Protein AF-A0A318NF68-F1 (afdb_monomer)

Radius of gyration: 38.71 Å; Cα contacts (8 Å, |Δi|>4): 3271; chains: 1; bounding box: 97×100×140 Å

InterPro domains:
  IPR001322 Lamin tail domain [PF00932] (489-558)
  IPR001322 Lamin tail domain [PS51841] (477-693)
  IPR003610 Carbohydrate binding module family 5/12 [PF02839] (996-1035)
  IPR003610 Carbohydrate binding module family 5/12 [PF02839] (1047-1085)
  IPR003610 Carbohydrate binding module family 5/12 [SM00495] (994-1037)
  IPR003610 Carbohydrate binding module family 5/12 [SM00495] (1044-1087)
  IPR013320 Concanavalin A-like lectin/glucanase domain superfamily [SSF49899] (48-378)
  IPR015289 Alpha-L-arabinofuranosidase B, catalytic [PF09206] (49-375)
  IPR018905 Alpha-galactosidase, NEW3 domain [PF10633] (389-459)
  IPR032109 Bacterial Ig-like domain (group 3) [PF16640] (906-992)
  IPR036415 Lamin tail domain superfamily [G3DSA:2.60.40.1260] (461-600)
  IPR036415 Lamin tail domain superfamily [SSF74853] (478-563)
  IPR036573 Carbohydrate-binding module superfamily 5/12 [SSF51055] (991-1037)
  IPR036573 Carbohydrate-binding module superfamily 5/12 [SSF51055] (1043-1087)
  IPR038964 Alpha-L-arabinofuranosidase B [PTHR39447] (47-400)

Sequence (1088 aa):
MFRPTTARAHHRRLATRAAIALSLVGTSLALALPAQASEPAAPARPQGPCDIYAADSTPCVTAHSTTRALSASYDGPLYQVLRTSDQAVKDIGIVAPSAGPVPDAGGYADAAAQDAFCASTLCLITVVYDQSGKGNHLYQAPPGTFRGQEVGGYNTLSIADMAPVTVSGHKAYGVYIMPGMGYRNNDASYLAKDDEPQGIYMVFDGTHFDSGCCFNYGNTSTNSRAVGTGTMDTVYFGTATAWGKGRGPGPWIMSDMEAGLFSGYNAGVNEADPTIDSWRFVTGSVNGGGGNQWDLRGGNAQDGTLSTFYSGPRPGSLTNSTYFPMHRRGAVQLGNGGDNGNGSAGTFYEGVMTAGYPTDASVQAVQANIVAAKYEVQRLSLSRATTFTPGSTQSVTETFTNTTGSRATDVELSLATPNGWKAVVSGTSNTSKTISAVEPGASVEATFTVTAASTTGAGYLSGKAGWTSPTLGGGQSTSIAQAVRNVLPVKINEVRFRTSSNATDQFIELYNPTGVDIDISNWTLTNTPGQSAATLLATIPASTKLAAGGTYLLGLSGSGLAAPANPGATTINVRSTTDFAVGQQIDIDNGSGRGTRVVQAVGTAATTPTTLFVPVTTGPWLTIPAGSTNVPVTSAAGFAVGQKIAIDSAANYELATVTEVGKASTQTTLSAAAAAGASNIKVAANANMTVGDKLTIDAGEYKEVVTVAEIGTTGVNGTGITLTAPLRFNHRSAVDVSDRGTGISFSPATSRAHSSGVSVQALGSGITLDTAVNTGHPLGAAIVNPQVTTAGYQGSPRPDQWFGGALSVSAGSIALRDATGAVVVDAMVYGSQQSSSSGNGTITSPELAVLEADQGGGGCIVVVAGSAAGPGRSNTRAPDGKDADSLCRDFVTSTAPSPGVAKPVVTATAAPVNWGTAATVTVTVSAGGKPALGTVELREGDTARGTATLSANRATFTLPAGLAAGSHELTALYSGSDTLSAAQGTVTLTVNLPPAWTATKIYNTGDKVSLDGKVYLASWWTQNQKPGDPNGPWQELALTEDGRTIWTASRIFNAGDQVSYAGHSYESKWWTRNQAPGDPSGPWKLLS

Nearest PDB structures (foldseek):
  6sxs-assembly1_AAA  TM=9.350E-01  e=1.674E-41  Aspergillus luchuensis
  2dwy-assembly3_C  TM=6.129E-01  e=1.586E-01  Homo sapiens
  2dwx-assembly1_A  TM=5.420E-01  e=1.826E-01  Homo sapiens
  1om9-assembly1_A  TM=5.131E-01  e=3.870E-01  Homo sapiens
  1na8-assembly1_A  TM=5.748E-01  e=7.467E-01  Homo sapiens

Foldseek 3Di:
DDDDDDDDDDDDDDDDDDDDDDDDDDDDDDDDDPPPPPQQDADQADAFLQNLCVVQVWGFLFWFFQWFDRGSPFFDFQFKKAWPVPRDIDGWTKDPFDRDPDRDNIGTTPVVVVCVVNPWTWIFTAWGATRRPQRQIWGFAAAFLQFAQAALRTFDTFTFFPAWWDWPRHITTWGWAFQRGKIWDLQGAPFDFFQFWKKKKFKWFLQFKWQFAFFWWFFAHSFLAQPAFLQTWTWTWHQHQPWEDEPDRAGWTFTDRGPATHLEQERYYDDLTDHRDPERMKMWMKIGGPDQWIWTWIDHLQDDFIDTSYIGGHHPVVPDCRNPRGGYFGMTMGQHDNRRRRQMTIITGIMTMTRHGGDSVSRRVNSVSSNSRRIGGDQKDKDDDAAAAAFDKDKIKIKGFAQNQAKWAFKKKAKDDPPQKDKAFPPDRHRIDTDGIDGHGGMDMTIIIITHHNDWDKTKIKMKIWTAGPVRGDIDMDMDIDIYTHFQQKEFFWWFCAFLQARFQIKTKIWRLAQAKDQQAQWWKWWSAGNAHIDTFDGHHGPDIAFHLFMAMEWAAQKFAQFKAAFQDQFTQIQDLPPPDAQAWKWWFDDPQIDIFGFHDAWDHKDDWWWQDDQSSEDNKDKDFFQAQFTATQALPQADAQFKKWWFDDPQIDIWGFHDRWFHKDKWWFQFKAAFQDQFTAIQDCPQPDAQWWKWWAHHPQTDIWGFHDDWDHHPPIPGTGTPGGGHHIGGGGTMIITSTRGTGTPDTGRGMDITSGTMMGRTRGTGTPGGRRHMDGGFGHIHRPPDCSHMHNDPDDGPHYTRDRHHQAWIKMFIGGNVNNGGNYMAGEHAQDPRMPALHRTDPVVRQVNLAPQRHNGFHAHRDDDDDARTKMFGQPDRSDRPSGRRPRTDIDRDDQPQARAWDKEKDWDAEEQQDKTKIKIFTDRRPDADWAKKWKDQVVRTQDMATDDRRMDMGIFANQDAAAKTKMKIWGCGDSRHHIDIDIDIYGHDYADADDQADKDAAQDWHDDPSWIWGFNGIDHNDDPDDQCDRIATFHADRNNFTADDQNHWDAAQHWHDDPNFIWGFNGIDHNFDPDDPPDRIDTDD

Solvent-accessible surface area (backbone atoms only — not comparable to full-atom values): 54292 Å² total; per-residue (Å²): 136,84,85,84,91,87,88,85,84,92,80,89,86,80,90,83,92,82,90,80,92,78,93,78,88,80,83,91,75,89,74,82,68,77,78,74,74,74,74,71,70,43,44,75,48,64,76,21,54,40,47,48,27,40,75,68,70,18,34,41,38,29,30,37,21,48,32,44,52,48,33,51,85,59,84,60,54,26,27,28,35,33,28,69,87,78,69,48,72,46,71,35,33,50,37,70,53,30,46,60,98,58,72,32,37,47,39,34,28,34,41,66,62,47,52,66,69,31,58,97,51,58,33,29,42,54,32,40,30,27,68,52,76,57,70,42,34,31,28,53,18,50,40,30,76,32,61,26,32,27,55,40,16,17,25,32,67,31,48,47,75,74,29,55,26,21,43,70,69,36,60,22,28,27,50,32,31,42,13,12,17,26,31,25,23,28,42,23,38,80,46,47,41,37,37,45,21,19,25,35,40,38,34,30,36,44,76,34,35,21,22,19,52,20,25,25,42,37,39,14,34,32,49,22,34,81,84,51,54,15,20,25,50,21,37,27,48,26,44,44,64,92,44,10,33,37,28,79,83,46,29,29,70,29,31,36,26,40,102,38,40,29,24,38,51,43,65,39,72,21,74,63,17,56,48,47,82,87,38,66,39,27,33,38,34,33,34,34,36,71,56,76,35,35,36,36,33,41,31,44,30,59,46,74,65,66,42,77,39,31,76,45,53,38,46,56,41,94,83,43,62,66,36,38,76,31,49,23,58,16,8,42,38,33,31,22,33,49,22,29,32,24,40,5,7,31,32,43,36,36,36,41,32,24,37,33,64,64,50,73,68,45,55,44,53,36,38,48,49,44,24,70,37,38,61,44,70,45,48,55,49,68,50,82,69,70,82,38,36,58,56,36,72,48,73,38,37,39,40,41,36,33,69,71,81,45,55,35,31,53,35,31,39,33,54,47,60,41,90,76,40,48,49,22,33,62,96,56,90,40,54,53,48,74,42,70,67,41,50,52,78,38,70,50,76,46,49,24,41,35,33,44,26,81,54,68,47,66,44,45,40,36,41,35,42,34,28,35,33,86,86,73,54,64,83,45,74,52,75,40,75,44,77,45,43,26,28,69,76,46,32,79,31,37,40,27,51,29,33,81,88,23,73,42,31,20,37,43,28,37,33,27,74,46,94,55,69,40,79,49,36,47,16,32,35,35,37,26,34,46,30,40,67,59,36,69,40,45,67,39,56,76,90,38,67,42,34,11,20,26,60,48,33,34,21,26,26,54,18,9,28,68,41,60,37,50,55,65,36,40,56,42,31,20,55,44,52,81,82,63,55,68,77,37,68,34,34,40,40,60,75,96,69,46,43,79,45,36,28,63,39,79,52,41,35,26,53,82,63,36,26,26,42,67,57,47,29,73,44,73,66,49,75,46,57,51,65,38,42,59,46,39,19,57,53,52,79,74,55,48,68,77,29,41,34,40,36,47,52,63,100,62,51,43,80,31,30,26,68,40,75,44,33,21,32,42,83,35,27,24,45,37,60,34,52,49,64,38,39,57,42,28,29,60,59,59,91,46,66,53,69,67,39,59,35,40,34,46,37,31,86,58,47,45,78,48,38,33,58,40,84,54,42,53,28,73,88,32,78,11,38,30,37,72,56,52,38,85,45,69,42,58,51,66,36,46,33,35,32,50,45,71,8,43,28,36,45,68,50,36,90,50,64,48,52,32,21,35,42,32,26,27,27,34,72,8,38,30,39,70,60,51,36,84,57,68,43,58,55,22,33,17,31,42,46,92,81,45,83,72,38,13,46,79,67,72,61,77,55,80,39,62,20,16,54,82,75,53,76,58,30,17,31,41,39,36,21,40,64,83,64,77,40,74,46,35,67,47,33,28,11,41,59,41,97,72,28,82,13,32,25,47,49,23,62,61,76,54,29,56,71,34,11,73,52,74,43,25,34,42,28,25,58,50,82,71,97,75,88,60,100,21,49,22,42,28,27,65,96,72,57,63,76,78,46,33,33,63,70,31,44,43,79,36,76,71,69,60,65,72,42,22,54,44,49,39,48,43,48,46,66,73,37,51,60,72,43,63,39,55,39,41,35,37,43,49,34,52,88,53,85,42,59,49,43,35,37,35,23,46,81,94,44,74,74,48,74,36,61,39,52,95,26,29,30,72,45,75,46,50,19,21,51,70,70,43,81,44,63,33,39,40,38,33,69,26,49,97,55,26,46,58,36,58,23,61,35,64,35,38,26,38,70,51,58,70,66,56,60,86,50,78,41,44,58,73,41,59,25,20,58,97,92,40,39,32,33,25,72,38,75,47,59,60,71,75,76,78,44,47,86,50,56,27,21,48,59,47,49,40,53,84,44,47,38,34,71,42,48,26,25,77,40,45,58,70,42,61,31,39,56,98,91,32,36,32,30,24,73,39,76,46,58,60,69,76,77,84,45,89,89,45,58,40,41,83,74,89

Organism: NCBI:txid2116518

Secondary structure (DSSP, 8-state):
-------------------------------------PPPPPPPPPP-HHHHHHHTT--EEEEEESSB-SSTT--S-SEEEEETTT--EEEE-BPPPB-SSS-B---BB-HHHHHHHSTTS-EEEEEE-BTTSS---EEEPPP-SS--SBGGGBPBPPBTTSSEEEETTEEEE-EEE-TTB-EEETT--S---BT--EEEEEEEEEEEE-SSS--EEEEE-TTSS---TTS-EEEEEE---SS-B-SSS--EEEEE-SS-EESSSSSSB-TTS----S-SEEEEEEEE-SSS-EEEEEEETTSSPPEEEEEESPTTTTT-SSSSS--B--EEEESS-TT------EEEEEEEEEES---HHHHHHHHHHHHHT--EE-SEEEPPP--B-TT-EEEEEEEEE--SSS-EEEEEEEEE--TT-EEEETTSS-SEEEEEEE-TT-EEEEEEEEE--SS-EEEEEEEEEEEE-TTT-SEEEEEEEEEEEE----EEEEEE---SS-TT--EEEEE--SSS-EE-TT-EEEEEETTS--EEEEEPPTT-EE-TT-EEEEEE-SEEBSS-B-TT-SEE-BS--TT--TT-EEEESSGGG-EEEEEEEE-PPPPPPEEB---TTT-S-PEEPTT-SEE-BS--TT--TTSEEEES-GGG-EEEEEEEE-PPPEEEEBSS-B-TT-SEE-BS--TT--TT-EEEES-GGG-EEEEEEEE---STTS--EEESS--SS-B-TT-EEEE--S-EEEESPPSS-EETTSEEEE--S-EEESS--SS-B-TT-EEE-TT--SSS---SSPPSEEE-SPPPSSSEEEEEE-TTSSSEEEEEEEEPPPTT-SS-SPPSSHHHHHHHS---SS---EEPPPS--SS--EEE-TTT----S-HHHH-EEESS--TT-BPPEEEEEE--EETTS-EEEEEEEE-TTS---SEEEEEETTEEEEEEE-BTTEEEEEE-TTPPSEEEEEEEEE--BTTB--EEEEEEEEEEPPPBP-TTSEE-TT-EEEETTEEEEESS-EES--TT-TTSSEEEE-B-TTSPBBP-TT--B-TT-EEEETTEEEEESS-BSS--TT-TTSSEEE--

Mean predicted aligned error: 11.07 Å

Structure (mmCIF, N/CA/C/O backbone):
data_AF-A0A318NF68-F1
#
_entry.id   AF-A0A318NF68-F1
#
loop_
_atom_site.group_PDB
_atom_site.id
_atom_site.type_symbol
_atom_site.label_atom_id
_atom_site.label_alt_id
_atom_site.label_comp_id
_atom_site.label_asym_id
_atom_site.label_entity_id
_atom_site.label_seq_id
_atom_site.pdbx_PDB_ins_code
_atom_site.Cartn_x
_atom_site.Cartn_y
_atom_site.Cartn_z
_atom_site.occupancy
_atom_site.B_iso_or_equiv
_atom_site.auth_seq_id
_atom_site.auth_comp_id
_atom_site.auth_asym_id
_atom_site.auth_atom_id
_atom_site.pdbx_PDB_model_num
ATOM 1 N N . MET A 1 1 ? -15.716 -40.764 -12.924 1.00 30.97 1 MET A N 1
ATOM 2 C CA . MET A 1 1 ? -16.856 -41.416 -13.603 1.00 30.97 1 MET A CA 1
ATOM 3 C C . MET A 1 1 ? -17.023 -40.748 -14.966 1.00 30.97 1 MET A C 1
ATOM 5 O O . MET A 1 1 ? -17.112 -39.535 -14.999 1.00 30.97 1 MET A O 1
ATOM 9 N N . PHE A 1 2 ? -16.913 -41.543 -16.036 1.00 27.80 2 PHE A N 1
ATOM 10 C CA . PHE A 1 2 ? -17.160 -41.289 -17.471 1.00 27.80 2 PHE A CA 1
ATOM 11 C C . PHE A 1 2 ? -16.761 -39.955 -18.154 1.00 27.80 2 PHE A C 1
ATOM 13 O O . PHE A 1 2 ? -17.439 -38.939 -18.077 1.00 27.80 2 PHE A O 1
ATOM 20 N N . ARG A 1 3 ? -15.682 -40.072 -18.947 1.00 34.00 3 ARG A N 1
ATOM 21 C CA . ARG A 1 3 ? -15.348 -39.364 -20.209 1.00 34.00 3 ARG A CA 1
ATOM 22 C C . ARG A 1 3 ? -16.364 -39.720 -21.325 1.00 34.00 3 ARG A C 1
ATOM 24 O O . ARG A 1 3 ? -17.022 -40.751 -21.159 1.00 34.00 3 ARG A O 1
ATOM 31 N N . PRO A 1 4 ? -16.479 -38.973 -22.456 1.00 41.81 4 PRO A N 1
ATOM 32 C CA . PRO A 1 4 ? -15.464 -38.962 -23.550 1.00 41.81 4 PRO A CA 1
ATOM 33 C C . PRO A 1 4 ? -15.293 -37.590 -24.269 1.00 41.81 4 PRO A C 1
ATOM 35 O O . PRO A 1 4 ? -16.234 -36.820 -24.374 1.00 41.81 4 PRO A O 1
ATOM 38 N N . THR A 1 5 ? -14.099 -37.089 -24.624 1.00 33.97 5 THR A N 1
ATOM 39 C CA . THR A 1 5 ? -13.214 -37.347 -25.797 1.00 33.97 5 THR A CA 1
ATOM 40 C C . THR A 1 5 ? -13.868 -37.545 -27.171 1.00 33.97 5 THR A C 1
ATOM 42 O O . THR A 1 5 ? -14.372 -38.630 -27.431 1.00 33.97 5 THR A O 1
ATOM 45 N N . THR A 1 6 ? -13.630 -36.604 -28.100 1.00 29.56 6 THR A N 1
ATOM 46 C CA . THR A 1 6 ? -13.340 -36.896 -29.524 1.00 29.56 6 THR A CA 1
ATOM 47 C C . THR A 1 6 ? -12.464 -35.813 -30.163 1.00 29.56 6 THR A C 1
ATOM 49 O O . THR A 1 6 ? -12.759 -34.626 -30.065 1.00 29.56 6 THR A O 1
ATOM 52 N N . ALA A 1 7 ? -11.414 -36.265 -30.851 1.00 30.20 7 ALA A N 1
ATOM 53 C CA . ALA A 1 7 ? -10.516 -35.512 -31.723 1.00 30.20 7 ALA A CA 1
ATOM 54 C C . ALA A 1 7 ? -10.963 -35.599 -33.199 1.00 30.20 7 ALA A C 1
ATOM 56 O O . ALA A 1 7 ? -11.540 -36.609 -33.600 1.00 30.20 7 ALA A O 1
ATOM 57 N N . ARG A 1 8 ? -10.621 -34.598 -34.026 1.00 28.73 8 ARG A N 1
ATOM 58 C CA . ARG A 1 8 ? -10.522 -34.677 -35.505 1.00 28.73 8 ARG A CA 1
ATOM 59 C C . ARG A 1 8 ? -9.407 -33.715 -35.947 1.00 28.73 8 ARG A C 1
ATOM 61 O O . ARG A 1 8 ? -9.482 -32.540 -35.627 1.00 28.73 8 ARG A O 1
ATOM 68 N N . ALA A 1 9 ? -8.247 -34.175 -36.417 1.00 28.34 9 ALA A N 1
ATOM 69 C CA . ALA A 1 9 ? -7.914 -34.835 -37.690 1.00 28.34 9 ALA A CA 1
ATOM 70 C C . ALA A 1 9 ? -7.748 -33.849 -38.867 1.00 28.34 9 ALA A C 1
ATOM 72 O O . ALA A 1 9 ? -8.713 -33.328 -39.419 1.00 28.34 9 ALA A O 1
ATOM 73 N N . HIS A 1 10 ? -6.480 -33.653 -39.246 1.00 30.72 10 HIS A N 1
ATOM 74 C CA . HIS A 1 10 ? -6.007 -32.987 -40.456 1.00 30.72 10 HIS A CA 1
ATOM 75 C C . HIS A 1 10 ? -6.470 -33.705 -41.732 1.00 30.72 10 HIS A C 1
ATOM 77 O O . HIS A 1 10 ? -6.271 -34.912 -41.873 1.00 30.72 10 HIS A O 1
ATOM 83 N N . HIS A 1 11 ? -6.911 -32.939 -42.732 1.00 28.50 11 HIS A N 1
ATOM 84 C CA . HIS A 1 11 ? -6.877 -33.372 -44.127 1.00 28.50 11 HIS A CA 1
ATOM 85 C C . HIS A 1 11 ? -6.213 -32.320 -45.017 1.00 28.50 11 HIS A C 1
ATOM 87 O O . HIS A 1 11 ? -6.748 -31.244 -45.265 1.00 28.50 11 HIS A O 1
ATOM 93 N N . ARG A 1 12 ? -5.027 -32.688 -45.518 1.00 32.50 12 ARG A N 1
ATOM 94 C CA . ARG A 1 12 ? -4.409 -32.138 -46.726 1.00 32.50 12 ARG A CA 1
ATOM 95 C C . ARG A 1 12 ? -5.254 -32.540 -47.940 1.00 32.50 12 ARG A C 1
ATOM 97 O O . ARG A 1 12 ? -5.623 -33.708 -48.056 1.00 32.50 12 ARG A O 1
ATOM 104 N N . ARG A 1 13 ? -5.461 -31.626 -48.888 1.00 29.09 13 ARG A N 1
ATOM 105 C CA . ARG A 1 13 ? -5.733 -31.973 -50.290 1.00 29.09 13 ARG A CA 1
ATOM 106 C C . ARG A 1 13 ? -4.765 -31.220 -51.195 1.00 29.09 13 ARG A C 1
ATOM 108 O O . ARG A 1 13 ? -4.551 -30.024 -51.036 1.00 29.09 13 ARG A O 1
ATOM 115 N N . LEU A 1 14 ? -4.149 -31.993 -52.080 1.00 29.94 14 LEU A N 1
ATOM 116 C CA . LEU A 1 14 ? -3.168 -31.616 -53.088 1.00 29.94 14 LEU A CA 1
ATOM 117 C C . LEU A 1 14 ? -3.849 -31.606 -54.468 1.00 29.94 14 LEU A C 1
ATOM 119 O O . LEU A 1 14 ? -4.752 -32.412 -54.686 1.00 29.94 14 LEU A O 1
ATOM 123 N N . ALA A 1 15 ? -3.278 -30.807 -55.378 1.00 29.95 15 ALA A N 1
ATOM 124 C CA . ALA A 1 15 ? -3.424 -30.817 -56.844 1.00 29.95 15 ALA A CA 1
ATOM 125 C C . ALA A 1 15 ? -4.766 -30.275 -57.405 1.00 29.95 15 ALA A C 1
ATOM 127 O O . ALA A 1 15 ? -5.819 -30.469 -56.819 1.00 29.95 15 ALA A O 1
ATOM 128 N N . THR A 1 16 ? -4.807 -29.527 -58.516 1.00 28.52 16 THR A N 1
ATOM 129 C CA . THR A 1 16 ? -3.990 -29.657 -59.736 1.00 28.52 16 THR A CA 1
ATOM 130 C C . THR A 1 16 ? -3.954 -28.331 -60.516 1.00 28.52 16 THR A C 1
ATOM 132 O O . THR A 1 16 ? -4.968 -27.650 -60.642 1.00 28.52 16 THR A O 1
ATOM 135 N N . ARG A 1 17 ? -2.783 -27.984 -61.068 1.00 35.62 17 ARG A N 1
ATOM 136 C CA . ARG A 1 17 ? -2.589 -26.922 -62.071 1.00 35.62 17 ARG A CA 1
ATOM 137 C C . ARG A 1 17 ? -3.078 -27.406 -63.440 1.00 35.62 17 ARG A C 1
ATOM 139 O O . ARG A 1 17 ? -2.665 -28.478 -63.870 1.00 35.62 17 ARG A O 1
ATOM 146 N N . ALA A 1 18 ? -3.843 -26.588 -64.155 1.00 30.94 18 ALA A N 1
ATOM 147 C CA . ALA A 1 18 ? -4.021 -26.711 -65.600 1.00 30.94 18 ALA A CA 1
ATOM 148 C C . ALA A 1 18 ? -3.842 -25.324 -66.228 1.00 30.94 18 ALA A C 1
ATOM 150 O O . ALA A 1 18 ? -4.623 -24.410 -65.974 1.00 30.94 18 ALA A O 1
ATOM 151 N N . ALA A 1 19 ? -2.763 -25.170 -66.993 1.00 36.47 19 ALA A N 1
ATOM 152 C CA . ALA A 1 19 ? -2.496 -24.006 -67.820 1.00 36.47 19 ALA A CA 1
ATOM 153 C C . ALA A 1 19 ? -3.122 -24.239 -69.199 1.00 36.47 19 ALA A C 1
ATOM 155 O O . ALA A 1 19 ? -2.818 -25.238 -69.847 1.00 36.47 19 ALA A O 1
ATOM 156 N N . ILE A 1 20 ? -3.969 -23.314 -69.648 1.00 31.20 20 ILE A N 1
ATOM 157 C CA . ILE A 1 20 ? -4.383 -23.206 -71.047 1.00 31.20 20 ILE A CA 1
ATOM 158 C C . ILE A 1 20 ? -4.150 -21.754 -71.453 1.00 31.20 20 ILE A C 1
ATOM 160 O O . ILE A 1 20 ? -4.822 -20.843 -70.976 1.00 31.20 20 ILE A O 1
ATOM 164 N N . ALA A 1 21 ? -3.142 -21.556 -72.298 1.00 36.19 21 ALA A N 1
ATOM 165 C CA . ALA A 1 21 ? -2.898 -20.310 -73.000 1.00 36.19 21 ALA A CA 1
ATOM 166 C C . ALA A 1 21 ? -3.836 -20.247 -74.210 1.00 36.19 21 ALA A C 1
ATOM 168 O O . ALA A 1 21 ? -3.800 -21.136 -75.061 1.00 36.19 21 ALA A O 1
ATOM 169 N N . LEU A 1 22 ? -4.653 -19.198 -74.297 1.00 30.41 22 LEU A N 1
ATOM 170 C CA . LEU A 1 22 ? -5.373 -18.857 -75.518 1.00 30.41 22 LEU A CA 1
ATOM 171 C C . LEU A 1 22 ? -5.256 -17.350 -75.753 1.00 30.41 22 LEU A C 1
ATOM 173 O O . LEU A 1 22 ? -5.846 -16.533 -75.052 1.00 30.41 22 LEU A O 1
ATOM 177 N N . SER A 1 23 ? -4.432 -17.001 -76.732 1.00 37.06 23 SER A N 1
ATOM 178 C CA . SER A 1 23 ? -4.314 -15.672 -77.313 1.00 37.06 23 SER A CA 1
ATOM 179 C C . SER A 1 23 ? -5.515 -15.400 -78.219 1.00 37.06 23 SER A C 1
ATOM 181 O O . SER A 1 23 ? -5.677 -16.084 -79.229 1.00 37.06 23 SER A O 1
ATOM 183 N N . LEU A 1 24 ? -6.313 -14.379 -77.901 1.00 32.72 24 LEU A N 1
ATOM 184 C CA . LEU A 1 24 ? -7.261 -13.772 -78.834 1.00 32.72 24 LEU A CA 1
ATOM 185 C C . LEU A 1 24 ? -7.275 -12.252 -78.650 1.00 32.72 24 LEU A C 1
ATOM 187 O O . LEU A 1 24 ? -7.626 -11.722 -77.600 1.00 32.72 24 LEU A O 1
ATOM 191 N N . VAL A 1 25 ? -6.850 -11.576 -79.714 1.00 38.59 25 VAL A N 1
ATOM 192 C CA . VAL A 1 25 ? -7.023 -10.147 -79.971 1.00 38.59 25 VAL A CA 1
ATOM 193 C C . VAL A 1 25 ? -8.471 -9.932 -80.412 1.00 38.59 25 VAL A C 1
ATOM 195 O O . VAL A 1 25 ? -8.926 -10.636 -81.311 1.00 38.59 25 VAL A O 1
ATOM 198 N N . GLY A 1 26 ? -9.180 -8.954 -79.841 1.00 33.28 26 GLY A N 1
ATOM 199 C CA . GLY A 1 26 ? -10.444 -8.507 -80.430 1.00 33.28 26 GLY A CA 1
ATOM 200 C C . GLY A 1 26 ? -11.399 -7.747 -79.514 1.00 33.28 26 GLY A C 1
ATOM 201 O O . GLY A 1 26 ? -12.180 -8.349 -78.790 1.00 33.28 26 GLY A O 1
ATOM 202 N N . THR A 1 27 ? -11.419 -6.427 -79.713 1.00 34.38 27 THR A N 1
ATOM 203 C CA . THR A 1 27 ? -12.576 -5.514 -79.612 1.00 34.38 27 THR A CA 1
ATOM 204 C C . THR A 1 27 ? -13.196 -5.202 -78.243 1.00 34.38 27 THR A C 1
ATOM 206 O O . THR A 1 27 ? -13.879 -5.993 -77.603 1.00 34.38 27 THR A O 1
ATOM 209 N N . SER A 1 28 ? -13.008 -3.934 -77.888 1.00 43.34 28 SER A N 1
ATOM 210 C CA . SER A 1 28 ? -13.652 -3.122 -76.864 1.00 43.34 28 SER A CA 1
ATOM 211 C C . SER A 1 28 ? -15.183 -3.197 -76.860 1.00 43.34 28 SER A C 1
ATOM 213 O O . SER A 1 28 ? -15.834 -2.758 -77.805 1.00 43.34 28 SER A O 1
ATOM 215 N N . LEU A 1 29 ? -15.740 -3.614 -75.721 1.00 34.12 29 LEU A N 1
ATOM 216 C CA . LEU A 1 29 ? -17.076 -3.232 -75.266 1.00 34.12 29 LEU A CA 1
ATOM 217 C C . LEU A 1 29 ? -16.954 -2.781 -73.802 1.00 34.12 29 LEU A C 1
ATOM 219 O O . LEU A 1 29 ? -16.780 -3.593 -72.895 1.00 34.12 29 LEU A O 1
ATOM 223 N N . ALA A 1 30 ? -16.963 -1.466 -73.587 1.00 39.09 30 ALA A N 1
ATOM 224 C CA . ALA A 1 30 ? -16.934 -0.859 -72.263 1.00 39.09 30 ALA A CA 1
ATOM 225 C C . ALA A 1 30 ? -18.289 -1.074 -71.571 1.00 39.09 30 ALA A C 1
ATOM 227 O O . ALA A 1 30 ? -19.230 -0.307 -71.764 1.00 39.09 30 ALA A O 1
ATOM 228 N N . LEU A 1 31 ? -18.388 -2.132 -70.769 1.00 38.69 31 LEU A N 1
ATOM 229 C CA . LEU A 1 31 ? -19.393 -2.232 -69.717 1.00 38.69 31 LEU A CA 1
ATOM 230 C C . LEU A 1 31 ? -18.875 -1.427 -68.525 1.00 38.69 31 LEU A C 1
ATOM 232 O O . LEU A 1 31 ? -17.930 -1.835 -67.852 1.00 38.69 31 LEU A O 1
ATOM 236 N N . ALA A 1 32 ? -19.473 -0.258 -68.299 1.00 41.62 32 ALA A N 1
ATOM 237 C CA . ALA A 1 32 ? -19.280 0.510 -67.080 1.00 41.62 32 ALA A CA 1
ATOM 238 C C . ALA A 1 32 ? -19.792 -0.322 -65.894 1.00 41.62 32 ALA A C 1
ATOM 240 O O . ALA A 1 32 ? -20.990 -0.372 -65.620 1.00 41.62 32 ALA A O 1
ATOM 241 N N . LEU A 1 33 ? -18.877 -1.010 -65.210 1.00 44.41 33 LEU A N 1
ATOM 242 C CA . LEU A 1 33 ? -19.104 -1.453 -63.840 1.00 44.41 33 LEU A CA 1
ATOM 243 C C . LEU A 1 33 ? -19.356 -0.189 -63.004 1.00 44.41 33 LEU A C 1
ATOM 245 O O . LEU A 1 33 ? -18.609 0.782 -63.168 1.00 44.41 33 LEU A O 1
ATOM 249 N N . PRO A 1 34 ? -20.372 -0.153 -62.122 1.00 42.28 34 PRO A N 1
ATOM 250 C CA . PRO A 1 34 ? -20.414 0.900 -61.124 1.00 42.28 34 PRO A CA 1
ATOM 251 C C . PRO A 1 34 ? -19.095 0.803 -60.359 1.00 42.28 34 PRO A C 1
ATOM 253 O O . PRO A 1 34 ? -18.724 -0.281 -59.903 1.00 42.28 34 PRO A O 1
ATOM 256 N N . ALA A 1 35 ? -18.355 1.910 -60.293 1.00 42.53 35 ALA A N 1
ATOM 257 C CA . ALA A 1 35 ? -17.194 2.002 -59.430 1.00 42.53 35 ALA A CA 1
ATOM 258 C C . ALA A 1 35 ? -17.644 1.542 -58.040 1.00 42.53 35 ALA A C 1
ATOM 260 O O . ALA A 1 35 ? -18.497 2.183 -57.424 1.00 42.53 35 ALA A O 1
ATOM 261 N N . GLN A 1 36 ? -17.132 0.399 -57.576 1.00 44.44 36 GLN A N 1
ATOM 262 C CA . GLN A 1 36 ? -17.159 0.091 -56.156 1.00 44.44 36 GLN A CA 1
ATOM 263 C C . GLN A 1 36 ? -16.437 1.265 -55.508 1.00 44.44 36 GLN A C 1
ATOM 265 O O . GLN A 1 36 ? -15.232 1.425 -55.697 1.00 44.44 36 GLN A O 1
ATOM 270 N N . ALA A 1 37 ? -17.194 2.146 -54.854 1.00 49.28 37 ALA A N 1
ATOM 271 C CA . ALA A 1 37 ? -16.614 3.149 -53.989 1.00 49.28 37 ALA A CA 1
ATOM 272 C C . ALA A 1 37 ? -15.719 2.376 -53.018 1.00 49.28 37 ALA A C 1
ATOM 274 O O . ALA A 1 37 ? -16.212 1.531 -52.272 1.00 49.28 37 ALA A O 1
ATOM 275 N N . SER A 1 38 ? -14.405 2.573 -53.122 1.00 56.50 38 SER A N 1
ATOM 276 C CA . SER A 1 38 ? -13.446 2.022 -52.174 1.00 56.50 38 SER A CA 1
ATOM 277 C C . SER A 1 38 ? -13.906 2.444 -50.786 1.00 56.50 38 SER A C 1
ATOM 279 O O . SER A 1 38 ? -14.034 3.649 -50.546 1.00 56.50 38 SER A O 1
ATOM 281 N N . GLU A 1 39 ? -14.204 1.479 -49.912 1.00 60.94 39 GLU A N 1
ATOM 282 C CA . GLU A 1 39 ? -14.491 1.785 -48.512 1.00 60.94 39 GLU A CA 1
ATOM 283 C C . GLU A 1 39 ? -13.363 2.681 -47.977 1.00 60.94 39 GLU A C 1
ATOM 285 O O . GLU A 1 39 ? -12.193 2.431 -48.297 1.00 60.94 39 GLU A O 1
ATOM 290 N N . PRO A 1 40 ? -13.682 3.763 -47.242 1.00 68.69 40 PRO A N 1
ATOM 291 C CA . PRO A 1 40 ? -12.653 4.630 -46.690 1.00 68.69 40 PRO A CA 1
ATOM 292 C C . PRO A 1 40 ? -11.687 3.776 -45.863 1.00 68.69 40 PRO A C 1
ATOM 294 O O . PRO A 1 40 ? -12.110 2.994 -45.017 1.00 68.69 40 PRO A O 1
ATOM 297 N N . ALA A 1 41 ? -10.389 3.869 -46.148 1.00 79.19 41 ALA A N 1
ATOM 298 C CA . ALA A 1 41 ? -9.381 3.158 -45.375 1.00 79.19 41 ALA A CA 1
ATOM 299 C C . ALA A 1 41 ? -9.214 3.839 -44.010 1.00 79.19 41 ALA A C 1
ATOM 301 O O . ALA A 1 41 ? -9.244 5.070 -43.925 1.00 79.19 41 ALA A O 1
ATOM 302 N N . ALA A 1 42 ? -9.018 3.048 -42.953 1.00 85.00 42 ALA A N 1
ATOM 303 C CA . ALA A 1 42 ? -8.687 3.590 -41.640 1.00 85.00 42 ALA A CA 1
ATOM 304 C C . ALA A 1 42 ? -7.386 4.413 -41.733 1.00 85.00 42 ALA A C 1
ATOM 306 O O . ALA A 1 42 ? -6.465 4.014 -42.458 1.00 85.00 42 ALA A O 1
ATOM 307 N N . PRO A 1 43 ? -7.293 5.560 -41.040 1.00 89.94 43 PRO A N 1
ATOM 308 C CA . PRO A 1 43 ? -6.081 6.362 -41.059 1.00 89.94 43 PRO A CA 1
ATOM 309 C C . PRO A 1 43 ? -4.924 5.566 -40.444 1.00 89.94 43 PRO A C 1
ATOM 311 O O . PRO A 1 43 ? -5.098 4.834 -39.470 1.00 89.94 43 PRO A O 1
ATOM 314 N N . ALA A 1 44 ? -3.731 5.699 -41.025 1.00 90.56 44 ALA A N 1
ATOM 315 C CA . ALA A 1 44 ? -2.541 5.055 -40.484 1.00 90.56 44 ALA A CA 1
ATOM 316 C C . ALA A 1 44 ? -2.167 5.669 -39.128 1.00 90.56 44 ALA A C 1
ATOM 318 O O . ALA A 1 44 ? -2.273 6.886 -38.940 1.00 90.56 44 ALA A O 1
ATOM 319 N N . ARG A 1 45 ? -1.681 4.834 -38.203 1.00 92.69 45 ARG A N 1
ATOM 320 C CA . ARG A 1 45 ? -1.164 5.310 -36.919 1.00 92.69 45 ARG A CA 1
ATOM 321 C C . ARG A 1 45 ? 0.035 6.241 -37.149 1.00 92.69 45 ARG A C 1
ATOM 323 O O . ARG A 1 45 ? 0.930 5.876 -37.917 1.00 92.69 45 ARG A O 1
ATOM 330 N N . PRO A 1 46 ? 0.076 7.428 -36.517 1.00 91.12 46 PRO A N 1
ATOM 331 C CA . PRO A 1 46 ? 1.237 8.302 -36.613 1.00 91.12 46 PRO A CA 1
ATOM 332 C C . PRO A 1 46 ? 2.471 7.640 -35.989 1.00 91.12 46 PRO A C 1
ATOM 334 O O . PRO A 1 46 ? 2.352 6.792 -35.104 1.00 91.12 46 PRO A O 1
ATOM 337 N N . GLN A 1 47 ? 3.656 8.061 -36.439 1.00 95.81 47 GLN A N 1
ATOM 338 C CA . GLN A 1 47 ? 4.921 7.675 -35.811 1.00 95.81 47 GLN A CA 1
ATOM 339 C C . GLN A 1 47 ? 4.898 8.014 -34.318 1.00 95.81 47 GLN A C 1
ATOM 341 O O . GLN A 1 47 ? 4.450 9.095 -33.935 1.00 95.81 47 GLN A O 1
ATOM 346 N N . GLY A 1 48 ? 5.362 7.086 -33.487 1.00 97.69 48 GLY A N 1
ATOM 347 C CA . GLY A 1 48 ? 5.504 7.262 -32.045 1.00 97.69 48 GLY A CA 1
ATOM 348 C C . GLY A 1 48 ? 6.928 7.655 -31.635 1.00 97.69 48 GLY A C 1
ATOM 349 O O . GLY A 1 48 ? 7.826 7.719 -32.481 1.00 97.69 48 GLY A O 1
ATOM 350 N N . PRO A 1 49 ? 7.169 7.882 -30.331 1.00 98.69 49 PRO A N 1
ATOM 351 C CA . PRO A 1 49 ? 8.483 8.251 -29.805 1.00 98.69 49 PRO A CA 1
ATOM 352 C C . PRO A 1 49 ? 9.620 7.312 -30.230 1.00 98.69 49 PRO A C 1
ATOM 354 O O . PRO A 1 49 ? 10.699 7.774 -30.596 1.00 98.69 49 PRO A O 1
ATOM 357 N N . CYS A 1 50 ? 9.383 5.999 -30.265 1.00 98.75 50 CYS A N 1
ATOM 358 C CA . CYS A 1 50 ? 10.416 5.037 -30.647 1.00 98.75 50 CYS A CA 1
ATOM 359 C C . CYS A 1 50 ? 10.724 5.015 -32.144 1.00 98.75 50 CYS A C 1
ATOM 361 O O . CYS A 1 50 ? 11.850 4.686 -32.512 1.00 98.75 50 CYS A O 1
ATOM 363 N N . ASP A 1 51 ? 9.779 5.408 -33.003 1.00 98.69 51 ASP A N 1
ATOM 364 C CA . ASP A 1 51 ? 10.050 5.559 -34.437 1.00 98.69 51 ASP A CA 1
ATOM 365 C C . ASP A 1 51 ? 10.961 6.771 -34.686 1.00 98.69 51 ASP A C 1
ATOM 367 O O . ASP A 1 51 ? 11.885 6.702 -35.496 1.00 98.69 51 ASP A O 1
ATOM 371 N N . ILE A 1 52 ? 10.736 7.861 -33.941 1.00 98.75 52 ILE A N 1
ATOM 372 C CA . ILE A 1 52 ? 11.541 9.090 -34.001 1.00 98.75 52 ILE A CA 1
ATOM 373 C C . ILE A 1 52 ? 12.976 8.805 -33.545 1.00 98.75 52 ILE A C 1
ATOM 375 O O . ILE A 1 52 ? 13.928 9.120 -34.257 1.00 98.75 52 ILE A O 1
ATOM 379 N N . TYR A 1 53 ? 13.135 8.151 -32.395 1.00 98.75 53 TYR A N 1
ATOM 380 C CA . TYR A 1 53 ? 14.447 7.759 -31.879 1.00 98.75 53 TYR A CA 1
ATOM 381 C C . TYR A 1 53 ? 15.174 6.760 -32.792 1.00 98.75 53 TYR A C 1
ATOM 383 O O . TYR A 1 53 ? 16.375 6.886 -33.030 1.00 98.75 53 TYR A O 1
ATOM 391 N N . ALA A 1 54 ? 14.461 5.792 -33.376 1.00 98.25 54 ALA A N 1
ATOM 392 C CA . ALA A 1 54 ? 15.055 4.876 -34.348 1.00 98.25 54 ALA A CA 1
ATOM 393 C C . ALA A 1 54 ? 15.557 5.606 -35.608 1.00 98.25 54 ALA A C 1
ATOM 395 O O . ALA A 1 54 ? 16.637 5.282 -36.105 1.00 98.25 54 ALA A O 1
ATOM 396 N N . ALA A 1 55 ? 14.821 6.611 -36.099 1.00 98.06 55 ALA A N 1
ATOM 397 C CA . ALA A 1 55 ? 15.242 7.436 -37.233 1.00 98.06 55 ALA A CA 1
ATOM 398 C C . ALA A 1 55 ? 16.502 8.277 -36.934 1.00 98.06 55 ALA A C 1
ATOM 400 O O . ALA A 1 55 ? 17.284 8.548 -37.844 1.00 98.06 55 ALA A O 1
ATOM 401 N N . ASP A 1 56 ? 16.733 8.625 -35.665 1.00 96.38 56 ASP A N 1
ATOM 402 C CA . ASP A 1 56 ? 17.927 9.321 -35.157 1.00 96.38 56 ASP A CA 1
ATOM 403 C C . ASP A 1 56 ? 19.099 8.366 -34.836 1.00 96.38 56 ASP A C 1
ATOM 405 O O . ASP A 1 56 ? 20.113 8.774 -34.282 1.00 96.38 56 ASP A O 1
ATOM 409 N N . SER A 1 57 ? 18.992 7.074 -35.181 1.00 97.62 57 SER A N 1
ATOM 410 C CA . SER A 1 57 ? 19.976 6.033 -34.823 1.00 97.62 57 SER A CA 1
ATOM 411 C C . SER A 1 57 ? 20.201 5.870 -33.314 1.00 97.62 57 SER A C 1
ATOM 413 O O . SER A 1 57 ? 21.235 5.348 -32.895 1.00 97.62 57 SER A O 1
ATOM 415 N N . THR A 1 58 ? 19.216 6.259 -32.502 1.00 98.12 58 THR A N 1
ATOM 416 C CA . THR A 1 58 ? 19.210 6.076 -31.048 1.00 98.12 58 THR A CA 1
ATOM 417 C C . THR A 1 58 ? 18.004 5.242 -30.600 1.00 98.12 58 THR A C 1
ATOM 419 O O . THR A 1 58 ? 17.183 5.702 -29.817 1.00 98.12 58 THR A O 1
ATOM 422 N N . PRO A 1 59 ? 17.821 4.012 -31.120 1.00 98.50 59 PRO A N 1
ATOM 423 C CA . PRO A 1 59 ? 16.572 3.267 -30.977 1.00 98.50 59 PRO A CA 1
ATOM 424 C C . PRO A 1 59 ? 16.225 2.950 -29.517 1.00 98.50 59 PRO A C 1
ATOM 426 O O . PRO A 1 59 ? 17.104 2.714 -28.684 1.00 98.50 59 PRO A O 1
ATOM 429 N N . CYS A 1 60 ? 14.924 2.855 -29.233 1.00 98.75 60 CYS A N 1
ATOM 430 C CA . CYS A 1 60 ? 14.430 2.369 -27.948 1.00 98.75 60 CYS A CA 1
ATOM 431 C C . CYS A 1 60 ? 14.937 0.947 -27.654 1.00 98.75 60 CYS A C 1
ATOM 433 O O . CYS A 1 60 ? 14.822 0.043 -28.485 1.00 98.75 60 CYS A O 1
ATOM 435 N N . VAL A 1 61 ? 15.439 0.745 -26.438 1.00 98.44 61 VAL A N 1
ATOM 436 C CA . VAL A 1 61 ? 15.725 -0.568 -25.833 1.00 98.44 61 VAL A CA 1
ATOM 437 C C . VAL A 1 61 ? 14.709 -0.931 -24.756 1.00 98.44 61 VAL A C 1
ATOM 439 O O . VAL A 1 61 ? 14.592 -2.097 -24.391 1.00 98.44 61 VAL A O 1
ATOM 442 N N . THR A 1 62 ? 13.952 0.053 -24.272 1.00 98.56 62 THR A N 1
ATOM 443 C CA . THR A 1 62 ? 12.719 -0.150 -23.514 1.00 98.56 62 THR A CA 1
ATOM 444 C C . THR A 1 62 ? 11.669 0.844 -23.992 1.00 98.56 62 THR A C 1
ATOM 446 O O . THR A 1 62 ? 12.007 1.967 -24.370 1.00 98.56 62 THR A O 1
ATOM 449 N N . ALA A 1 63 ? 10.400 0.450 -23.982 1.00 98.81 63 ALA A N 1
ATOM 450 C CA . ALA A 1 63 ? 9.283 1.337 -24.279 1.00 98.81 63 ALA A CA 1
ATOM 451 C C . ALA A 1 63 ? 8.057 0.935 -23.454 1.00 98.81 63 ALA A C 1
ATOM 453 O O . ALA A 1 63 ? 7.395 -0.045 -23.775 1.00 98.81 63 ALA A O 1
ATOM 454 N N . HIS A 1 64 ? 7.759 1.676 -22.389 1.00 98.94 64 HIS A N 1
ATOM 455 C CA . HIS A 1 64 ? 6.712 1.349 -21.424 1.00 98.94 64 HIS A CA 1
ATOM 456 C C . HIS A 1 64 ? 5.606 2.398 -21.448 1.00 98.94 64 HIS A C 1
ATOM 458 O O . HIS A 1 64 ? 5.872 3.592 -21.346 1.00 98.94 64 HIS A O 1
ATOM 464 N N . SER A 1 65 ? 4.354 1.964 -21.539 1.00 98.88 65 SER A N 1
ATOM 465 C CA . SER A 1 65 ? 3.191 2.838 -21.396 1.00 98.88 65 SER A CA 1
ATOM 466 C C . SER A 1 65 ? 1.958 2.003 -21.093 1.00 98.88 65 SER A C 1
ATOM 468 O O . SER A 1 65 ? 1.780 0.936 -21.677 1.00 98.88 65 SER A O 1
ATOM 470 N N . THR A 1 66 ? 1.094 2.509 -20.215 1.00 98.88 66 THR A N 1
ATOM 471 C CA . THR A 1 66 ? -0.250 1.956 -19.984 1.00 98.88 66 THR A CA 1
ATOM 472 C C . THR A 1 66 ? -1.338 2.734 -20.727 1.00 98.88 66 THR A C 1
ATOM 474 O O . THR A 1 66 ? -2.519 2.408 -20.639 1.00 98.88 66 THR A O 1
ATOM 477 N N . THR A 1 67 ? -0.956 3.767 -21.478 1.00 98.81 67 THR A N 1
ATOM 478 C CA . THR A 1 67 ? -1.878 4.722 -22.098 1.00 98.81 67 THR A CA 1
ATOM 479 C C . THR A 1 67 ? -1.908 4.615 -23.616 1.00 98.81 67 THR A C 1
ATOM 481 O O . THR A 1 67 ? -2.990 4.731 -24.193 1.00 98.81 67 THR A O 1
ATOM 484 N N . ARG A 1 68 ? -0.769 4.375 -24.282 1.00 98.62 68 ARG A N 1
ATOM 485 C CA . ARG A 1 68 ? -0.692 4.280 -25.748 1.00 98.62 68 ARG A CA 1
ATOM 486 C C . ARG A 1 68 ? 0.506 3.479 -26.270 1.00 98.62 68 ARG A C 1
ATOM 488 O O . ARG A 1 68 ? 1.479 3.216 -25.567 1.00 98.62 68 ARG A O 1
ATOM 495 N N . ALA A 1 69 ? 0.442 3.134 -27.550 1.00 98.56 69 ALA A N 1
ATOM 496 C CA . ALA A 1 69 ? 1.564 2.639 -28.329 1.00 98.56 69 ALA A CA 1
ATOM 497 C C . ALA A 1 69 ? 2.609 3.748 -28.550 1.00 98.56 69 ALA A C 1
ATOM 499 O O . ALA A 1 69 ? 2.273 4.890 -28.869 1.00 98.56 69 ALA A O 1
ATOM 500 N N . LEU A 1 70 ? 3.885 3.386 -28.426 1.00 98.75 70 LEU A N 1
ATOM 501 C CA . LEU A 1 70 ? 5.052 4.258 -28.584 1.00 98.75 70 LEU A CA 1
ATOM 502 C C . LEU A 1 70 ? 5.784 4.038 -29.922 1.00 98.75 70 LEU A C 1
ATOM 504 O O . LEU A 1 70 ? 6.783 4.702 -30.198 1.00 98.75 70 LEU A O 1
ATOM 508 N N . SER A 1 71 ? 5.264 3.149 -30.773 1.00 97.62 71 SER A N 1
ATOM 509 C CA . SER A 1 71 ? 5.618 3.002 -32.191 1.00 97.62 71 SER A CA 1
ATOM 510 C C . SER A 1 71 ? 4.350 2.795 -33.022 1.00 97.62 71 SER A C 1
ATOM 512 O O . SER A 1 71 ? 3.404 2.130 -32.587 1.00 97.62 71 SER A O 1
ATOM 514 N N . ALA A 1 72 ? 4.344 3.317 -34.248 1.00 96.06 72 ALA A N 1
ATOM 515 C CA . ALA A 1 72 ? 3.258 3.160 -35.208 1.00 96.06 72 ALA A CA 1
ATOM 516 C C . ALA A 1 72 ? 2.937 1.686 -35.499 1.00 96.06 72 ALA A C 1
ATOM 518 O O . ALA A 1 72 ? 1.782 1.350 -35.740 1.00 96.06 72 ALA A O 1
ATOM 519 N N . SER A 1 73 ? 3.949 0.815 -35.456 1.00 95.25 73 SER A N 1
ATOM 520 C CA . SER A 1 73 ? 3.846 -0.604 -35.831 1.00 95.25 73 SER A CA 1
ATOM 521 C C . SER A 1 73 ? 3.470 -1.551 -34.686 1.00 95.25 73 SER A C 1
ATOM 523 O O . SER A 1 73 ? 3.302 -2.748 -34.908 1.00 95.25 73 SER A O 1
ATOM 525 N N . TYR A 1 74 ? 3.381 -1.046 -33.456 1.00 97.44 74 TYR A N 1
ATOM 526 C CA . TYR A 1 74 ? 3.162 -1.885 -32.285 1.00 97.44 74 TYR A CA 1
ATOM 527 C C . TYR A 1 74 ? 1.688 -2.268 -32.129 1.00 97.44 74 TYR A C 1
ATOM 529 O O . TYR A 1 74 ? 0.875 -1.384 -31.919 1.00 97.44 74 TYR A O 1
ATOM 537 N N . ASP A 1 75 ? 1.340 -3.555 -32.151 1.00 95.44 75 ASP A N 1
ATOM 538 C CA . ASP A 1 75 ? -0.045 -4.035 -31.950 1.00 95.44 75 ASP A CA 1
ATOM 539 C C . ASP A 1 75 ? -0.183 -5.030 -30.778 1.00 95.44 75 ASP A C 1
ATOM 541 O O . ASP A 1 75 ? -1.143 -5.796 -30.691 1.00 95.44 75 ASP A O 1
ATOM 545 N N . GLY A 1 76 ? 0.807 -5.049 -29.880 1.00 97.12 76 GLY A N 1
ATOM 546 C CA . GLY A 1 76 ? 0.835 -5.927 -28.709 1.00 97.12 76 GLY A CA 1
ATOM 547 C C . GLY A 1 76 ? 0.072 -5.385 -27.487 1.00 97.12 76 GLY A C 1
ATOM 548 O O . GLY A 1 76 ? -0.544 -4.317 -27.540 1.00 97.12 76 GLY A O 1
ATOM 549 N N . PRO A 1 77 ? 0.104 -6.128 -26.367 1.00 98.31 77 PRO A N 1
ATOM 550 C CA . PRO A 1 77 ? -0.481 -5.690 -25.105 1.00 98.31 77 PRO A CA 1
ATOM 551 C C . PRO A 1 77 ? 0.353 -4.596 -24.430 1.00 98.31 77 PRO A C 1
ATOM 553 O O . PRO A 1 77 ? 1.558 -4.741 -24.287 1.00 98.31 77 PRO A O 1
ATOM 556 N N . LEU A 1 78 ? -0.282 -3.534 -23.938 1.00 98.88 78 LEU A N 1
ATOM 557 C CA . LEU A 1 78 ? 0.397 -2.449 -23.220 1.00 98.88 78 LEU A CA 1
ATOM 558 C C . LEU A 1 78 ? 0.730 -2.826 -21.771 1.00 98.88 78 LEU A C 1
ATOM 560 O O . LEU A 1 78 ? 1.818 -2.545 -21.272 1.00 98.88 78 LEU A O 1
ATOM 564 N N . TYR A 1 79 ? -0.206 -3.478 -21.084 1.00 98.94 79 TYR A N 1
ATOM 565 C CA . TYR A 1 79 ? -0.043 -3.916 -19.697 1.00 98.94 79 TYR A CA 1
ATOM 566 C C . TYR A 1 79 ? -0.979 -5.077 -19.371 1.00 98.94 79 TYR A C 1
ATOM 568 O O . TYR A 1 79 ? -1.883 -5.397 -20.141 1.00 98.94 79 TYR A O 1
ATOM 576 N N . GLN A 1 80 ? -0.760 -5.711 -18.224 1.00 98.81 80 GLN A N 1
ATOM 577 C CA . GLN A 1 80 ? -1.607 -6.772 -17.693 1.00 98.81 80 GLN A CA 1
ATOM 578 C C . GLN A 1 80 ? -2.257 -6.327 -16.385 1.00 98.81 80 GLN A C 1
ATOM 580 O O . GLN A 1 80 ? -1.596 -5.738 -15.527 1.00 98.81 80 GLN A O 1
ATOM 585 N N . VAL A 1 81 ? -3.540 -6.647 -16.222 1.00 98.69 81 VAL A N 1
ATOM 586 C CA . VAL A 1 81 ? -4.277 -6.471 -14.968 1.00 98.69 81 VAL A CA 1
ATOM 587 C C . VAL A 1 81 ? -4.632 -7.813 -14.337 1.00 98.69 81 VAL A C 1
ATOM 589 O O . VAL A 1 81 ? -5.004 -8.753 -15.036 1.00 98.69 81 VAL A O 1
ATOM 592 N N . LEU A 1 82 ? -4.553 -7.888 -13.010 1.00 98.25 82 LEU A N 1
ATOM 593 C CA . LEU A 1 82 ? -5.009 -8.993 -12.169 1.00 98.25 82 LEU A CA 1
ATOM 594 C C . LEU A 1 82 ? -6.282 -8.583 -11.444 1.00 98.25 82 LEU A C 1
ATOM 596 O O . LEU A 1 82 ? -6.288 -7.605 -10.699 1.00 98.25 82 LEU A O 1
ATOM 600 N N . ARG A 1 83 ? -7.341 -9.365 -11.611 1.00 97.00 83 ARG A N 1
ATOM 601 C CA . ARG A 1 83 ? -8.610 -9.180 -10.921 1.00 97.00 83 ARG A CA 1
ATOM 602 C C . ARG A 1 83 ? -8.581 -9.858 -9.560 1.00 97.00 83 ARG A C 1
ATOM 604 O O . ARG A 1 83 ? -8.397 -11.069 -9.467 1.00 97.00 83 ARG A O 1
ATOM 611 N N . THR A 1 84 ? -8.785 -9.098 -8.489 1.00 91.62 84 THR A N 1
ATOM 612 C CA . THR A 1 84 ? -8.567 -9.620 -7.130 1.00 91.62 84 THR A CA 1
ATOM 613 C C . THR A 1 84 ? -9.624 -10.627 -6.675 1.00 91.62 84 THR A C 1
ATOM 615 O O . THR A 1 84 ? -9.320 -11.469 -5.831 1.00 91.62 84 THR A O 1
ATOM 618 N N . SER A 1 85 ? -10.829 -10.599 -7.254 1.00 90.44 85 SER A N 1
ATOM 619 C CA . SER A 1 85 ? -11.936 -11.487 -6.873 1.00 90.44 85 SER A CA 1
ATOM 620 C C . SER A 1 85 ? -11.708 -12.962 -7.215 1.00 90.44 85 SER A C 1
ATOM 622 O O . SER A 1 85 ? -12.184 -13.831 -6.486 1.00 90.44 85 SER A O 1
ATOM 624 N N . ASP A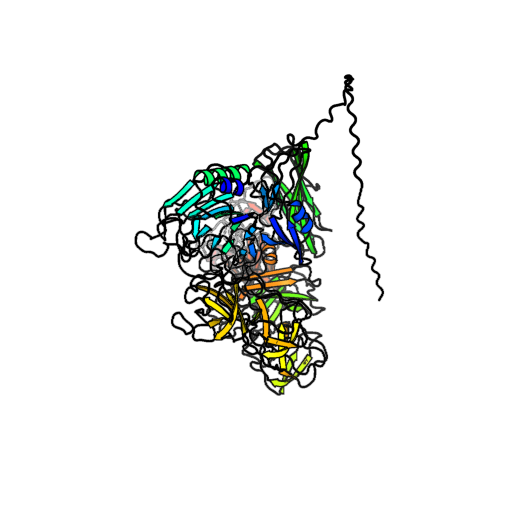 1 86 ? -10.985 -13.258 -8.296 1.00 93.12 86 ASP A N 1
ATOM 625 C CA . ASP A 1 86 ? -10.747 -14.624 -8.781 1.00 93.12 86 ASP A CA 1
ATOM 626 C C . ASP A 1 86 ? -9.305 -14.891 -9.230 1.00 93.12 86 ASP A C 1
ATOM 628 O O . ASP A 1 86 ? -9.001 -15.989 -9.696 1.00 93.12 86 ASP A O 1
ATOM 632 N N . GLN A 1 87 ? -8.415 -13.908 -9.065 1.00 92.88 87 GLN A N 1
ATOM 633 C CA . GLN A 1 87 ? -7.008 -13.963 -9.467 1.00 92.88 87 GLN A CA 1
ATOM 634 C C . GLN A 1 87 ? -6.813 -14.177 -10.980 1.00 92.88 87 GLN A C 1
ATOM 636 O O . GLN A 1 87 ? -5.736 -14.582 -11.422 1.00 92.88 87 GLN A O 1
ATOM 641 N N . ALA A 1 88 ? -7.838 -13.908 -11.797 1.00 97.44 88 ALA A N 1
ATOM 642 C CA . ALA A 1 88 ? -7.713 -13.953 -13.246 1.00 97.44 88 ALA A CA 1
ATOM 643 C C . ALA A 1 88 ? -6.886 -12.763 -13.746 1.00 97.44 88 ALA A C 1
ATOM 645 O O . ALA A 1 88 ? -6.998 -11.654 -13.222 1.00 97.44 88 ALA A O 1
ATOM 646 N N . VAL A 1 89 ? -6.107 -12.974 -14.805 1.00 98.19 89 VAL A N 1
ATOM 647 C CA . VAL A 1 89 ? -5.350 -11.908 -15.473 1.00 98.19 89 VAL A CA 1
ATOM 648 C C . VAL A 1 89 ? -5.925 -11.586 -16.848 1.00 98.19 89 VAL A C 1
ATOM 650 O O . VAL A 1 89 ? -6.503 -12.455 -17.509 1.00 98.19 89 VAL A O 1
ATOM 653 N N . LYS A 1 90 ? -5.746 -10.343 -17.297 1.00 98.62 90 LYS A N 1
ATOM 654 C CA . LYS A 1 90 ? -6.075 -9.903 -18.652 1.00 98.62 90 LYS A CA 1
ATOM 655 C C . LYS A 1 90 ? -5.040 -8.912 -19.159 1.00 98.62 90 LYS A C 1
ATOM 657 O O . LYS A 1 90 ? -4.759 -7.915 -18.503 1.00 98.62 90 LYS A O 1
ATOM 662 N N . ASP A 1 91 ? -4.549 -9.167 -20.362 1.00 98.81 91 ASP A N 1
ATOM 663 C CA . ASP A 1 91 ? -3.726 -8.208 -21.084 1.00 98.81 91 ASP A CA 1
ATOM 664 C C . ASP A 1 91 ? -4.621 -7.140 -21.721 1.00 98.81 91 ASP A C 1
ATOM 666 O O . ASP A 1 91 ? -5.623 -7.452 -22.379 1.00 98.81 91 ASP A O 1
ATOM 670 N N . ILE A 1 92 ? -4.262 -5.877 -21.517 1.00 98.81 92 ILE A N 1
ATOM 671 C CA . ILE A 1 92 ? -4.923 -4.720 -22.109 1.00 98.81 92 ILE A CA 1
ATOM 672 C C . ILE A 1 92 ? -4.110 -4.281 -23.322 1.00 98.81 92 ILE A C 1
ATOM 674 O O . ILE A 1 92 ? -2.974 -3.822 -23.207 1.00 98.81 92 ILE A O 1
ATOM 678 N N . GLY A 1 93 ? -4.696 -4.482 -24.498 1.00 98.12 93 GLY A N 1
ATOM 679 C CA . GLY A 1 93 ? -4.123 -4.079 -25.776 1.00 98.12 93 GLY A CA 1
ATOM 680 C C . GLY A 1 93 ? -4.413 -2.628 -26.128 1.00 98.12 93 GLY A C 1
ATOM 681 O O . GLY A 1 93 ? -4.859 -1.825 -25.305 1.00 98.12 93 GLY A O 1
ATOM 682 N N . ILE A 1 94 ? -4.176 -2.316 -27.394 1.00 97.19 94 ILE A N 1
ATOM 683 C CA . ILE A 1 94 ? -4.529 -1.034 -27.994 1.00 97.19 94 ILE A CA 1
ATOM 684 C C . ILE A 1 94 ? -5.789 -1.155 -28.840 1.00 97.19 94 ILE A C 1
ATOM 686 O O . ILE A 1 94 ? -6.092 -2.213 -29.395 1.00 97.19 94 ILE A O 1
ATOM 690 N N . VAL A 1 95 ? -6.490 -0.039 -28.995 1.00 96.44 95 VAL A N 1
ATOM 691 C CA . VAL A 1 95 ? -7.585 0.061 -29.954 1.00 96.44 95 VAL A CA 1
ATOM 692 C C . VAL A 1 95 ? -7.019 0.103 -31.375 1.00 96.44 95 VAL A C 1
ATOM 694 O O . VAL A 1 95 ? -6.074 0.841 -31.665 1.00 96.44 95 VAL A O 1
ATOM 697 N N . ALA A 1 96 ? -7.582 -0.718 -32.262 1.00 93.56 96 ALA A N 1
ATOM 698 C CA . ALA A 1 96 ? -7.183 -0.781 -33.664 1.00 93.56 96 ALA A CA 1
ATOM 699 C C . ALA A 1 96 ? -7.666 0.459 -34.447 1.00 93.56 96 ALA A C 1
ATOM 701 O O . ALA A 1 96 ? -8.709 1.019 -34.104 1.00 93.56 96 ALA A O 1
ATOM 702 N N . PRO A 1 97 ? -6.961 0.866 -35.522 1.00 92.88 97 PRO A N 1
ATOM 703 C CA . PRO A 1 97 ? -7.437 1.925 -36.406 1.00 92.88 97 PRO A CA 1
ATOM 704 C C . PRO A 1 97 ? -8.830 1.616 -36.978 1.00 92.88 97 PRO A C 1
ATOM 706 O O . PRO A 1 97 ? -9.109 0.485 -37.384 1.00 92.88 97 PRO A O 1
ATOM 709 N N . SER A 1 98 ? -9.688 2.631 -37.058 1.00 90.69 98 SER A N 1
ATOM 710 C CA . SER A 1 98 ? -11.058 2.545 -37.566 1.00 90.69 98 SER A CA 1
ATOM 711 C C . SER A 1 98 ? -11.314 3.565 -38.675 1.00 90.69 98 SER A C 1
ATOM 713 O O . SER A 1 98 ? -10.910 4.723 -38.595 1.00 90.69 98 SER A O 1
ATOM 715 N N . ALA A 1 99 ? -12.032 3.142 -39.717 1.00 85.69 99 ALA A N 1
ATOM 716 C CA . ALA A 1 99 ? -12.451 4.006 -40.818 1.00 85.69 99 ALA A CA 1
ATOM 717 C C . ALA A 1 99 ? -13.763 4.771 -40.564 1.00 85.69 99 ALA A C 1
ATOM 719 O O . ALA A 1 99 ? -14.088 5.679 -41.330 1.00 85.69 99 ALA A O 1
ATOM 720 N N . GLY A 1 100 ? -14.545 4.418 -39.536 1.00 74.62 100 GLY A N 1
ATOM 721 C CA . GLY A 1 100 ? -15.861 5.024 -39.329 1.00 74.62 100 GLY A CA 1
ATOM 722 C C . GLY A 1 100 ? -16.476 4.794 -37.945 1.00 74.62 100 GLY A C 1
ATOM 723 O O . GLY A 1 100 ? -16.030 3.914 -37.208 1.00 74.62 100 GLY A O 1
ATOM 724 N N . PRO A 1 101 ? -17.521 5.569 -37.582 1.00 69.88 101 PRO A N 1
ATOM 725 C CA . PRO A 1 101 ? -18.129 6.680 -38.336 1.00 69.88 101 PRO A CA 1
ATOM 726 C C . PRO A 1 101 ? -17.286 7.971 -38.349 1.00 69.88 101 PRO A C 1
ATOM 728 O O . PRO A 1 101 ? -17.500 8.823 -39.206 1.00 69.88 101 PRO A O 1
ATOM 731 N N . VAL A 1 102 ? -16.299 8.083 -37.454 1.00 75.62 102 VAL A N 1
ATOM 732 C CA . VAL A 1 102 ? -15.240 9.101 -37.478 1.00 75.62 102 VAL A CA 1
ATOM 733 C C . VAL A 1 102 ? -13.907 8.363 -37.646 1.00 75.62 102 VAL A C 1
ATOM 735 O O . VAL A 1 102 ? -13.674 7.420 -36.889 1.00 75.62 102 VAL A O 1
ATOM 738 N N . PRO A 1 103 ? -13.059 8.727 -38.627 1.00 85.12 103 PRO A N 1
ATOM 739 C CA . PRO A 1 103 ? -11.747 8.113 -38.794 1.00 85.12 103 PRO A CA 1
ATOM 740 C C . PRO A 1 103 ? -10.902 8.242 -37.524 1.00 85.12 103 PRO A C 1
ATOM 742 O O . PRO A 1 103 ? -10.715 9.345 -37.013 1.00 85.12 103 PRO A O 1
ATOM 745 N N . ASP A 1 104 ? -10.370 7.120 -37.055 1.00 89.12 104 ASP A N 1
ATOM 746 C CA . ASP A 1 104 ? -9.580 7.019 -35.832 1.00 89.12 104 ASP A CA 1
ATOM 747 C C . ASP A 1 104 ? -8.329 6.182 -36.105 1.00 89.12 104 ASP A C 1
ATOM 749 O O . ASP A 1 104 ? -8.403 5.084 -36.659 1.00 89.12 104 ASP A O 1
ATOM 753 N N . ALA A 1 105 ? -7.162 6.715 -35.755 1.00 91.75 105 ALA A N 1
ATOM 754 C CA . ALA A 1 105 ? -5.883 6.047 -35.975 1.00 91.75 105 ALA A CA 1
ATOM 755 C C . ALA A 1 105 ? -5.586 4.968 -34.915 1.00 91.75 105 ALA A C 1
ATOM 757 O O . ALA A 1 105 ? -4.620 4.212 -35.059 1.00 91.75 105 ALA A O 1
ATOM 758 N N . GLY A 1 106 ? -6.404 4.881 -33.860 1.00 94.12 106 GLY A N 1
ATOM 759 C CA . GLY A 1 106 ? -6.225 3.957 -32.749 1.00 94.12 106 GLY A CA 1
ATOM 760 C C . GLY A 1 106 ? -4.899 4.177 -32.017 1.00 94.12 106 GLY A C 1
ATOM 761 O O . GLY A 1 106 ? -4.319 5.262 -32.016 1.00 94.12 106 GLY A O 1
ATOM 762 N N . GLY A 1 107 ? -4.383 3.118 -31.397 1.00 95.75 107 GLY A N 1
ATOM 763 C CA . GLY A 1 107 ? -3.080 3.128 -30.729 1.00 95.75 107 GLY A CA 1
ATOM 764 C C . GLY A 1 107 ? -3.096 3.578 -29.270 1.00 95.75 107 GLY A C 1
ATOM 765 O O . GLY A 1 107 ? -2.067 3.480 -28.615 1.00 95.75 107 GLY A O 1
ATOM 766 N N . TYR A 1 108 ? -4.226 4.020 -28.728 1.00 97.12 108 TYR A N 1
ATOM 767 C CA . TYR A 1 108 ? -4.418 4.218 -27.288 1.00 97.12 108 TYR A CA 1
ATOM 768 C C . TYR A 1 108 ? -4.926 2.928 -26.622 1.00 97.12 108 TYR A C 1
ATOM 770 O O . TYR A 1 108 ? -5.426 2.024 -27.295 1.00 97.12 108 TYR A O 1
ATOM 778 N N . ALA A 1 109 ? -4.776 2.828 -25.303 1.00 98.31 109 ALA A N 1
ATOM 779 C CA . ALA A 1 109 ? -5.168 1.658 -24.524 1.00 98.31 109 ALA A CA 1
ATOM 780 C C . ALA A 1 109 ? -6.669 1.347 -24.641 1.00 98.31 109 ALA A C 1
ATOM 782 O O . ALA A 1 109 ? -7.508 2.248 -24.590 1.00 98.31 109 ALA A O 1
ATOM 783 N N . ASP A 1 110 ? -7.021 0.062 -24.712 1.00 97.81 110 ASP A N 1
ATOM 784 C CA . ASP A 1 110 ? -8.412 -0.393 -24.629 1.00 97.81 110 ASP A CA 1
ATOM 785 C C . ASP A 1 110 ? -8.918 -0.349 -23.173 1.00 97.81 110 ASP A C 1
ATOM 787 O O . ASP A 1 110 ? -9.073 -1.365 -22.489 1.00 97.81 110 ASP A O 1
ATOM 791 N N . ALA A 1 111 ? -9.165 0.865 -22.675 1.00 97.00 111 ALA A N 1
ATOM 792 C CA . ALA A 1 111 ? -9.691 1.083 -21.329 1.00 97.00 111 ALA A CA 1
ATOM 793 C C . ALA A 1 111 ? -11.076 0.445 -21.125 1.00 97.00 111 ALA A C 1
ATOM 795 O O . ALA A 1 111 ? -11.406 0.057 -20.008 1.00 97.00 111 ALA A O 1
ATOM 796 N N . ALA A 1 112 ? -11.871 0.282 -22.189 1.00 95.25 112 ALA A N 1
ATOM 797 C CA . ALA A 1 112 ? -13.164 -0.392 -22.108 1.00 95.25 112 ALA A CA 1
ATOM 798 C C . ALA A 1 112 ? -13.000 -1.885 -21.775 1.00 95.25 112 ALA A C 1
ATOM 800 O O . ALA A 1 112 ? -13.776 -2.431 -20.988 1.00 95.25 112 ALA A O 1
ATOM 801 N N . ALA A 1 113 ? -11.966 -2.541 -22.311 1.00 97.94 113 ALA A N 1
ATOM 802 C CA . ALA A 1 113 ? -11.628 -3.911 -21.943 1.00 97.94 113 ALA A CA 1
ATOM 803 C C . ALA A 1 113 ? -11.170 -4.043 -20.482 1.00 97.94 113 ALA A C 1
ATOM 805 O O . ALA A 1 113 ? -11.505 -5.052 -19.854 1.00 97.94 113 ALA A O 1
ATOM 806 N N . GLN A 1 114 ? -10.452 -3.052 -19.934 1.00 98.12 114 GLN A N 1
ATOM 807 C CA . GLN A 1 114 ? -10.147 -3.004 -18.497 1.00 98.12 114 GLN A CA 1
ATOM 808 C C . GLN A 1 114 ? -11.432 -2.837 -17.682 1.00 98.12 114 GLN A C 1
ATOM 810 O O . GLN A 1 114 ? -11.700 -3.660 -16.811 1.00 98.12 114 GLN A O 1
ATOM 815 N N . ASP A 1 115 ? -12.247 -1.825 -17.988 1.00 95.50 115 ASP A N 1
ATOM 816 C CA . ASP A 1 115 ? -13.482 -1.517 -17.256 1.00 95.50 115 ASP A CA 1
ATOM 817 C C . ASP A 1 115 ? -14.425 -2.729 -17.209 1.00 95.50 115 ASP A C 1
ATOM 819 O O . ASP A 1 115 ? -14.965 -3.067 -16.156 1.00 95.50 115 ASP A O 1
ATOM 823 N N . ALA A 1 116 ? -14.582 -3.434 -18.333 1.00 96.00 116 ALA A N 1
ATOM 824 C CA . ALA A 1 116 ? -15.402 -4.639 -18.411 1.00 96.00 116 ALA A CA 1
ATOM 825 C C . ALA A 1 116 ? -14.819 -5.809 -17.601 1.00 96.00 116 ALA A C 1
ATOM 827 O O . ALA A 1 116 ? -15.564 -6.573 -16.987 1.00 96.00 116 ALA A O 1
ATOM 828 N N . PHE A 1 117 ? -13.495 -5.972 -17.599 1.00 97.81 117 PHE A N 1
ATOM 829 C CA . PHE A 1 117 ? -12.834 -7.048 -16.864 1.00 97.81 117 PHE A CA 1
ATOM 830 C C . PHE A 1 117 ? -12.865 -6.819 -15.351 1.00 97.81 117 PHE A C 1
ATOM 832 O O . PHE A 1 117 ? -13.150 -7.750 -14.594 1.00 97.81 117 PHE A O 1
ATOM 839 N N . CYS A 1 118 ? -12.631 -5.577 -14.935 1.00 95.75 118 CYS A N 1
ATOM 840 C CA . CYS A 1 118 ? -12.574 -5.125 -13.549 1.00 95.75 118 CYS A CA 1
ATOM 841 C C . CYS A 1 118 ? -13.948 -4.726 -12.994 1.00 95.75 118 CYS A C 1
ATOM 843 O O . CYS A 1 118 ? -14.045 -4.227 -11.876 1.00 95.75 118 CYS A O 1
ATOM 845 N N . ALA A 1 119 ? -15.026 -4.951 -13.749 1.00 91.69 119 ALA A N 1
ATOM 846 C CA . ALA A 1 119 ? -16.373 -4.605 -13.331 1.00 91.69 119 ALA A CA 1
ATOM 847 C C . ALA A 1 119 ? -16.698 -5.188 -11.945 1.00 91.69 119 ALA A C 1
ATOM 849 O O . ALA A 1 119 ? -16.605 -6.394 -11.712 1.00 91.69 119 ALA A O 1
ATOM 850 N N . SER A 1 120 ? -17.099 -4.303 -11.031 1.00 86.25 120 SER A N 1
ATOM 851 C CA . SER A 1 120 ? -17.486 -4.636 -9.656 1.00 86.25 120 SER A CA 1
ATOM 852 C C . SER A 1 120 ? -16.400 -5.314 -8.803 1.00 86.25 120 SER A C 1
ATOM 854 O O . SER A 1 120 ? -16.724 -6.031 -7.857 1.00 86.25 120 SER A O 1
ATOM 856 N N . THR A 1 121 ? -15.122 -5.092 -9.106 1.00 90.81 121 THR A N 1
ATOM 857 C CA . THR A 1 121 ? -13.997 -5.570 -8.291 1.00 90.81 121 THR A CA 1
ATOM 858 C C . THR A 1 121 ? -12.770 -4.685 -8.485 1.00 90.81 121 THR A C 1
ATOM 860 O O . THR A 1 121 ? -12.723 -3.840 -9.372 1.00 90.81 121 THR A O 1
ATOM 863 N N . LEU A 1 122 ? -11.756 -4.871 -7.646 1.00 92.38 122 LEU A N 1
ATOM 864 C CA . LEU A 1 122 ? -10.470 -4.211 -7.811 1.00 92.38 122 LEU A CA 1
ATOM 865 C C . LEU A 1 122 ? -9.583 -4.981 -8.801 1.00 92.38 122 LEU A C 1
ATOM 867 O O . LEU A 1 122 ? -9.608 -6.216 -8.852 1.00 92.38 122 LEU A O 1
ATOM 871 N N . CYS A 1 123 ? -8.786 -4.236 -9.563 1.00 97.12 123 CYS A N 1
ATOM 872 C CA . CYS A 1 123 ? -7.733 -4.766 -10.416 1.00 97.12 123 CYS A CA 1
ATOM 873 C C . CYS A 1 123 ? -6.382 -4.147 -10.061 1.00 97.12 123 CYS A C 1
ATOM 875 O O . CYS A 1 123 ? -6.304 -2.961 -9.745 1.00 97.12 123 CYS A O 1
ATOM 877 N N . LEU A 1 124 ? -5.323 -4.944 -10.163 1.00 98.12 124 LEU A N 1
ATOM 878 C CA . LEU A 1 124 ? -3.937 -4.523 -9.966 1.00 98.12 124 LEU A CA 1
ATOM 879 C C . LEU A 1 124 ? -3.172 -4.616 -11.286 1.00 98.12 124 LEU A C 1
ATOM 881 O O . LEU A 1 124 ? -3.335 -5.600 -12.000 1.00 98.12 124 LEU A O 1
ATOM 885 N N . ILE A 1 125 ? -2.316 -3.648 -11.604 1.00 98.75 125 ILE A N 1
ATOM 886 C CA . ILE A 1 125 ? -1.420 -3.729 -12.768 1.00 98.75 125 ILE A CA 1
ATOM 887 C C . ILE A 1 125 ? -0.245 -4.641 -12.400 1.00 98.75 125 ILE A C 1
ATOM 889 O O . ILE A 1 125 ? 0.555 -4.281 -11.540 1.00 98.75 125 ILE A O 1
ATOM 893 N N . THR A 1 126 ? -0.124 -5.811 -13.028 1.00 97.88 126 THR A N 1
ATOM 894 C CA . THR A 1 126 ? 0.927 -6.806 -12.724 1.00 97.88 126 THR A CA 1
ATOM 895 C C . THR A 1 126 ? 2.157 -6.684 -13.611 1.00 97.88 126 THR A C 1
ATOM 897 O O . THR A 1 126 ? 3.265 -6.987 -13.164 1.00 97.88 126 THR A O 1
ATOM 900 N N . VAL A 1 127 ? 1.970 -6.252 -14.860 1.00 98.56 127 VAL A N 1
ATOM 901 C CA . VAL A 1 127 ? 3.034 -6.112 -15.860 1.00 98.56 127 VAL A CA 1
ATOM 902 C C . VAL A 1 127 ? 2.802 -4.840 -16.662 1.00 98.56 127 VAL A C 1
ATOM 904 O O . VAL A 1 127 ? 1.686 -4.618 -17.123 1.00 98.56 127 VAL A O 1
ATOM 907 N N . VAL A 1 128 ? 3.850 -4.047 -16.887 1.00 98.88 128 VAL A N 1
ATOM 908 C CA . VAL A 1 128 ? 3.864 -3.005 -17.928 1.00 98.88 128 VAL A CA 1
ATOM 909 C C . VAL A 1 128 ? 4.780 -3.491 -19.044 1.00 98.88 128 VAL A C 1
ATOM 911 O O . VAL A 1 128 ? 5.987 -3.656 -18.847 1.00 98.88 128 VAL A O 1
ATOM 914 N N . TYR A 1 129 ? 4.208 -3.792 -20.206 1.00 98.81 129 TYR A N 1
ATOM 915 C CA . TYR A 1 129 ? 4.937 -4.445 -21.284 1.00 98.81 129 TYR A CA 1
ATOM 916 C C . TYR A 1 129 ? 5.857 -3.463 -22.012 1.00 98.81 129 TYR A C 1
ATOM 918 O O . TYR A 1 129 ? 5.454 -2.390 -22.450 1.00 98.81 129 TYR A O 1
ATOM 926 N N . ASP A 1 130 ? 7.111 -3.875 -22.170 1.00 98.75 130 ASP A N 1
ATOM 927 C CA . ASP A 1 130 ? 8.052 -3.295 -23.127 1.00 98.75 130 ASP A CA 1
ATOM 928 C C . ASP A 1 130 ? 7.612 -3.512 -24.589 1.00 98.75 130 ASP A C 1
ATOM 930 O O . ASP A 1 130 ? 7.559 -4.640 -25.086 1.00 98.75 130 ASP A O 1
ATOM 934 N N . GLN A 1 131 ? 7.361 -2.406 -25.284 1.00 98.69 131 GLN A N 1
ATOM 935 C CA . GLN A 1 131 ? 6.928 -2.349 -26.677 1.00 98.69 131 GLN A CA 1
ATOM 936 C C . GLN A 1 131 ? 8.091 -2.383 -27.682 1.00 98.69 131 GLN A C 1
ATOM 938 O O . GLN A 1 131 ? 7.863 -2.565 -28.876 1.00 98.69 131 GLN A O 1
ATOM 943 N N . SER A 1 132 ? 9.343 -2.235 -27.229 1.00 97.81 132 SER A N 1
ATOM 944 C CA . SER A 1 132 ? 10.525 -2.160 -28.105 1.00 97.81 132 SER A CA 1
ATOM 945 C C . SER A 1 132 ? 10.880 -3.490 -28.788 1.00 97.81 132 SER A C 1
ATOM 947 O O . SER A 1 132 ? 11.740 -3.540 -29.670 1.00 97.81 132 SER A O 1
ATOM 949 N N . GLY A 1 133 ? 10.246 -4.588 -28.363 1.00 95.19 133 GLY A N 1
ATOM 950 C CA . GLY A 1 133 ? 10.544 -5.943 -28.825 1.00 95.19 133 GLY A CA 1
ATOM 951 C C . GLY A 1 133 ? 11.776 -6.568 -28.165 1.00 95.19 133 GLY A C 1
ATOM 952 O O . GLY A 1 133 ? 12.219 -7.629 -28.604 1.00 95.19 133 GLY A O 1
ATOM 953 N N . LYS A 1 134 ? 12.343 -5.939 -27.124 1.00 96.31 134 LYS A N 1
ATOM 954 C CA . LYS A 1 134 ? 13.479 -6.478 -26.357 1.00 96.31 134 LYS A CA 1
ATOM 955 C C . LYS A 1 134 ? 13.062 -7.341 -25.168 1.00 96.31 134 LYS A C 1
ATOM 957 O O . LYS A 1 134 ? 13.902 -8.049 -24.624 1.00 96.31 134 LYS A O 1
ATOM 962 N N . GLY A 1 135 ? 11.776 -7.341 -24.815 1.00 95.50 135 GLY A N 1
ATOM 963 C CA . GLY A 1 135 ? 11.238 -8.164 -23.728 1.00 95.50 135 GLY A CA 1
ATOM 964 C C . GLY A 1 135 ? 11.552 -7.605 -22.340 1.00 95.50 135 GLY A C 1
ATOM 965 O O . GLY A 1 135 ? 11.444 -8.319 -21.345 1.00 95.50 135 GLY A O 1
ATOM 966 N N . ASN A 1 136 ? 11.913 -6.323 -22.253 1.00 97.50 136 ASN A N 1
ATOM 967 C CA . ASN A 1 136 ? 12.313 -5.652 -21.019 1.00 97.50 136 ASN A CA 1
ATOM 968 C C . ASN A 1 136 ? 11.111 -5.206 -20.173 1.00 97.50 136 ASN A C 1
ATOM 970 O O . ASN A 1 136 ? 11.141 -4.134 -19.584 1.00 97.50 136 ASN A O 1
ATOM 974 N N . HIS A 1 137 ? 10.050 -6.018 -20.120 1.00 98.12 137 HIS A N 1
ATOM 975 C CA . HIS A 1 137 ? 8.809 -5.693 -19.415 1.00 98.12 137 HIS A CA 1
ATOM 976 C C . HIS A 1 137 ? 9.065 -5.408 -17.933 1.00 98.12 137 HIS A C 1
ATOM 978 O O . HIS A 1 137 ? 9.922 -6.046 -17.324 1.00 98.12 137 HIS A O 1
ATOM 984 N N . LEU A 1 138 ? 8.296 -4.497 -17.349 1.00 98.38 138 LEU A N 1
ATOM 985 C CA . LEU A 1 138 ? 8.342 -4.165 -15.931 1.00 98.38 138 LEU A CA 1
ATOM 986 C C . LEU A 1 138 ? 7.391 -5.068 -15.139 1.00 98.38 138 LEU A C 1
ATOM 988 O O . LEU A 1 138 ? 6.206 -5.155 -15.458 1.00 98.38 138 LEU A O 1
ATOM 992 N N . TYR A 1 139 ? 7.907 -5.695 -14.083 1.00 96.75 139 TYR A N 1
ATOM 993 C CA . TYR A 1 139 ? 7.165 -6.573 -13.173 1.00 96.75 139 TYR A CA 1
ATOM 994 C C . TYR A 1 139 ? 7.141 -5.992 -11.764 1.00 96.75 139 TYR A C 1
ATOM 996 O O . TYR A 1 139 ? 7.851 -5.031 -11.488 1.00 96.75 139 TYR A O 1
ATOM 1004 N N . GLN A 1 140 ? 6.389 -6.602 -10.849 1.00 96.38 140 GLN A N 1
ATOM 1005 C CA . GLN A 1 140 ? 6.468 -6.291 -9.421 1.00 96.38 140 GLN A CA 1
ATOM 1006 C C . GLN A 1 140 ? 7.924 -6.241 -8.928 1.00 96.38 140 GLN A C 1
ATOM 1008 O O . GLN A 1 140 ? 8.675 -7.204 -9.116 1.00 96.38 140 GLN A O 1
ATOM 1013 N N . ALA A 1 141 ? 8.331 -5.135 -8.299 1.00 95.81 141 ALA A N 1
ATOM 1014 C CA . ALA A 1 141 ? 9.718 -4.974 -7.880 1.00 95.81 141 ALA A CA 1
ATOM 1015 C C . ALA A 1 141 ? 10.095 -5.976 -6.761 1.00 95.81 141 ALA A C 1
ATOM 1017 O O . ALA A 1 141 ? 9.404 -6.038 -5.735 1.00 95.81 141 ALA A O 1
ATOM 1018 N N . PRO A 1 142 ? 11.184 -6.755 -6.937 1.00 93.62 142 PRO A N 1
ATOM 1019 C CA . PRO A 1 142 ? 11.667 -7.691 -5.928 1.00 93.62 142 PRO A CA 1
ATOM 1020 C C . PRO A 1 142 ? 12.354 -6.966 -4.759 1.00 93.62 142 PRO A C 1
ATOM 1022 O O . PRO A 1 142 ? 12.825 -5.837 -4.930 1.00 93.62 142 PRO A O 1
ATOM 1025 N N . PRO A 1 143 ? 12.474 -7.622 -3.587 1.00 91.88 143 PRO A N 1
ATOM 1026 C CA . PRO A 1 143 ? 13.157 -7.055 -2.427 1.00 91.88 143 PRO A CA 1
ATOM 1027 C C . PRO A 1 143 ? 14.600 -6.648 -2.745 1.00 91.88 143 PRO A C 1
ATOM 1029 O O . PRO A 1 143 ? 15.316 -7.347 -3.465 1.00 91.88 143 PRO A O 1
ATOM 1032 N N . GLY A 1 144 ? 15.032 -5.544 -2.139 1.00 90.69 144 GLY A N 1
ATOM 1033 C CA . GLY A 1 144 ? 16.377 -4.995 -2.244 1.00 90.69 144 GLY A CA 1
ATOM 1034 C C . GLY A 1 144 ? 17.065 -4.824 -0.893 1.00 90.69 144 GLY A C 1
ATOM 1035 O O . GLY A 1 144 ? 16.836 -5.604 0.036 1.00 90.69 144 GLY A O 1
ATOM 1036 N N . THR A 1 145 ? 17.889 -3.778 -0.767 1.00 90.88 145 THR A N 1
ATOM 1037 C CA . THR A 1 145 ? 18.319 -3.277 0.553 1.00 90.88 145 THR A CA 1
ATOM 1038 C C . THR A 1 145 ? 17.093 -2.870 1.367 1.00 90.88 145 THR A C 1
ATOM 1040 O O . THR A 1 145 ? 16.955 -3.259 2.529 1.00 90.88 145 THR A O 1
ATOM 1043 N N . PHE A 1 146 ? 16.172 -2.146 0.730 1.00 91.00 146 PHE A N 1
ATOM 1044 C CA . PHE A 1 146 ? 14.849 -1.869 1.266 1.00 91.00 146 PHE A CA 1
ATOM 1045 C C . PHE A 1 146 ? 13.849 -2.924 0.788 1.00 91.00 146 PHE A C 1
ATOM 1047 O O . PHE A 1 146 ? 13.887 -3.413 -0.346 1.00 91.00 146 PHE A O 1
ATOM 1054 N N . ARG A 1 147 ? 12.941 -3.305 1.682 1.00 91.69 147 ARG A N 1
ATOM 1055 C CA . ARG A 1 147 ? 11.908 -4.308 1.410 1.00 91.69 147 ARG A CA 1
ATOM 1056 C C . ARG A 1 147 ? 10.558 -3.617 1.289 1.00 91.69 147 ARG A C 1
ATOM 1058 O O . ARG A 1 147 ? 10.260 -2.722 2.077 1.00 91.69 147 ARG A O 1
ATOM 1065 N N . GLY A 1 148 ? 9.749 -4.043 0.328 1.00 92.81 148 GLY A N 1
ATOM 1066 C CA . GLY A 1 148 ? 8.349 -3.647 0.238 1.00 92.81 148 GLY A CA 1
ATOM 1067 C C . GLY A 1 148 ? 7.468 -4.364 1.251 1.00 92.81 148 GLY A C 1
ATOM 1068 O O . GLY A 1 148 ? 7.959 -5.094 2.116 1.00 92.81 148 GLY A O 1
ATOM 1069 N N . GLN A 1 149 ? 6.166 -4.100 1.168 1.00 92.44 149 GLN A N 1
ATOM 1070 C CA . GLN A 1 149 ? 5.176 -4.596 2.127 1.00 92.44 149 GLN A CA 1
ATOM 1071 C C . GLN A 1 149 ? 4.425 -5.842 1.651 1.00 92.44 149 GLN A C 1
ATOM 1073 O O . GLN A 1 149 ? 3.716 -6.447 2.452 1.00 92.44 149 GLN A O 1
ATOM 1078 N N . GLU A 1 150 ? 4.601 -6.262 0.399 1.00 92.94 150 GLU A N 1
ATOM 1079 C CA . GLU A 1 150 ? 3.981 -7.475 -0.131 1.00 92.94 150 GLU A CA 1
ATOM 1080 C C . GLU A 1 150 ? 4.771 -8.730 0.271 1.00 92.94 150 GLU A C 1
ATOM 1082 O O . GLU A 1 150 ? 5.953 -8.646 0.631 1.00 92.94 150 GLU A O 1
ATOM 1087 N N . VAL A 1 151 ? 4.126 -9.902 0.218 1.00 91.69 151 VAL A N 1
ATOM 1088 C CA . VAL A 1 151 ? 4.713 -11.216 0.541 1.00 91.69 151 VAL A CA 1
ATOM 1089 C C . VAL A 1 151 ? 6.153 -11.337 0.038 1.00 91.69 151 VAL A C 1
ATOM 1091 O O . VAL A 1 151 ? 6.442 -11.087 -1.126 1.00 91.69 151 VAL A O 1
ATOM 1094 N N . GLY A 1 152 ? 7.083 -11.721 0.916 1.00 90.88 152 GLY A N 1
ATOM 1095 C CA . GLY A 1 152 ? 8.496 -11.886 0.556 1.00 90.88 152 GLY A CA 1
ATOM 1096 C C . GLY A 1 152 ? 9.298 -10.584 0.475 1.00 90.88 152 GLY A C 1
ATOM 1097 O O . GLY A 1 152 ? 10.493 -10.620 0.166 1.00 90.88 152 GLY A O 1
ATOM 1098 N N . GLY A 1 153 ? 8.699 -9.447 0.831 1.00 92.12 153 GLY A N 1
ATOM 1099 C CA . GLY A 1 153 ? 9.333 -8.128 0.794 1.00 92.12 153 GLY A CA 1
ATOM 1100 C C . GLY A 1 153 ? 9.326 -7.480 -0.584 1.00 92.12 153 GLY A C 1
ATOM 1101 O O . GLY A 1 153 ? 10.153 -6.604 -0.836 1.00 92.12 153 GLY A O 1
ATOM 1102 N N . TYR A 1 154 ? 8.427 -7.919 -1.459 1.00 94.75 154 TYR A N 1
ATOM 1103 C CA . TYR A 1 154 ? 8.173 -7.271 -2.738 1.00 94.75 154 TYR A CA 1
ATOM 1104 C C . TYR A 1 154 ? 7.439 -5.953 -2.518 1.00 94.75 154 TYR A C 1
ATOM 1106 O O . TYR A 1 154 ? 6.753 -5.761 -1.508 1.00 94.75 154 TYR A O 1
ATOM 1114 N N . ASN A 1 155 ? 7.571 -5.037 -3.469 1.00 95.56 155 ASN A N 1
ATOM 1115 C CA . ASN A 1 155 ? 6.738 -3.839 -3.484 1.00 95.56 155 ASN A CA 1
ATOM 1116 C C . ASN A 1 155 ? 5.290 -4.215 -3.813 1.00 95.56 155 ASN A C 1
ATOM 1118 O O . ASN A 1 155 ? 5.040 -5.218 -4.482 1.00 95.56 155 ASN A O 1
ATOM 1122 N N . THR A 1 156 ? 4.329 -3.428 -3.343 1.00 94.94 156 THR A N 1
ATOM 1123 C CA . THR A 1 156 ? 2.920 -3.610 -3.714 1.00 94.94 156 THR A CA 1
ATOM 1124 C C . THR A 1 156 ? 2.688 -3.182 -5.171 1.00 94.94 156 THR A C 1
ATOM 1126 O O . THR A 1 156 ? 3.504 -2.479 -5.770 1.00 94.94 156 THR A O 1
ATOM 1129 N N . LEU A 1 157 ? 1.590 -3.645 -5.771 1.00 96.62 157 LEU A N 1
ATOM 1130 C CA . LEU A 1 157 ? 1.212 -3.317 -7.151 1.00 96.62 157 LEU A CA 1
ATOM 1131 C C . LEU A 1 157 ? 0.188 -2.179 -7.198 1.00 96.62 157 LEU A C 1
ATOM 1133 O O . LEU A 1 157 ? -0.658 -2.076 -6.313 1.00 96.62 157 LEU A O 1
ATOM 1137 N N . SER A 1 158 ? 0.219 -1.374 -8.260 1.00 96.81 158 SER A N 1
ATOM 1138 C CA . SER A 1 158 ? -0.723 -0.271 -8.471 1.00 96.81 158 SER A CA 1
ATOM 1139 C C . SER A 1 158 ? -2.146 -0.751 -8.742 1.00 96.81 158 SER A C 1
ATOM 1141 O O . SER A 1 158 ? -2.361 -1.678 -9.525 1.00 96.81 158 SER A O 1
ATOM 1143 N N . ILE A 1 159 ? -3.125 -0.063 -8.151 1.00 97.06 159 ILE A N 1
ATOM 1144 C CA . ILE A 1 159 ? -4.550 -0.239 -8.455 1.00 97.06 159 ILE A CA 1
ATOM 1145 C C . ILE A 1 159 ? -4.837 0.389 -9.829 1.00 97.06 159 ILE A C 1
ATOM 1147 O O . ILE A 1 159 ? -4.481 1.540 -10.085 1.00 97.06 159 ILE A O 1
ATOM 1151 N N . ALA A 1 160 ? -5.453 -0.383 -10.724 1.00 97.31 160 ALA A N 1
ATOM 1152 C CA . ALA A 1 160 ? -5.457 -0.113 -12.163 1.00 97.31 160 ALA A CA 1
ATOM 1153 C C . ALA A 1 160 ? -6.304 1.094 -12.608 1.00 97.31 160 ALA A C 1
ATOM 1155 O O . ALA A 1 160 ? -6.134 1.573 -13.726 1.00 97.31 160 ALA A O 1
ATOM 1156 N N . ASP A 1 161 ? -7.215 1.587 -11.769 1.00 94.00 161 ASP A N 1
ATOM 1157 C CA . ASP A 1 161 ? -8.148 2.673 -12.089 1.00 94.00 161 ASP A CA 1
ATOM 1158 C C . ASP A 1 161 ? -7.903 3.967 -11.292 1.00 94.00 161 ASP A C 1
ATOM 1160 O O . ASP A 1 161 ? -8.702 4.896 -11.377 1.00 94.00 161 ASP A O 1
ATOM 1164 N N . MET A 1 162 ? -6.776 4.075 -10.573 1.00 93.69 162 MET A N 1
ATOM 1165 C CA . MET A 1 162 ? -6.455 5.246 -9.739 1.00 93.69 162 MET A CA 1
ATOM 1166 C C . MET A 1 162 ? -5.856 6.445 -10.493 1.00 93.69 162 MET A C 1
ATOM 1168 O O . MET A 1 162 ? -5.811 7.544 -9.948 1.00 93.69 162 MET A O 1
ATOM 1172 N N . ALA A 1 163 ? -5.409 6.271 -11.740 1.00 96.00 163 ALA A N 1
ATOM 1173 C CA . ALA A 1 163 ? -4.870 7.358 -12.567 1.00 96.00 163 ALA A CA 1
ATOM 1174 C C . ALA A 1 163 ? -5.596 7.497 -13.921 1.00 96.00 163 ALA A C 1
ATOM 1176 O O . ALA A 1 163 ? -4.954 7.404 -14.973 1.00 96.00 163 ALA A O 1
ATOM 1177 N N . PRO A 1 164 ? -6.925 7.694 -13.940 1.00 95.75 164 PRO A N 1
ATOM 1178 C CA . PRO A 1 164 ? -7.671 7.857 -15.182 1.00 95.75 164 PRO A CA 1
ATOM 1179 C C . PRO A 1 164 ? -7.308 9.178 -15.875 1.00 95.75 164 PRO A C 1
ATOM 1181 O O . PRO A 1 164 ? -7.212 10.240 -15.259 1.00 95.75 164 PRO A O 1
ATOM 1184 N N . VAL A 1 165 ? -7.142 9.115 -17.190 1.00 96.75 165 VAL A N 1
ATOM 1185 C CA . VAL A 1 165 ? -6.822 10.256 -18.057 1.00 96.75 165 VAL A CA 1
ATOM 1186 C C . VAL A 1 165 ? -7.544 10.114 -19.390 1.00 96.75 165 VAL A C 1
ATOM 1188 O O . VAL A 1 165 ? -8.167 9.084 -19.673 1.00 96.75 165 VAL A O 1
ATOM 1191 N N . THR A 1 166 ? -7.437 11.132 -20.237 1.00 95.00 166 THR A N 1
ATOM 1192 C CA . THR A 1 166 ? -7.672 10.964 -21.668 1.00 95.00 166 THR A CA 1
ATOM 1193 C C . THR A 1 166 ? -6.400 11.202 -22.468 1.00 95.00 166 THR A C 1
ATOM 1195 O O . THR A 1 166 ? -5.650 12.128 -22.180 1.00 95.00 166 THR A O 1
ATOM 1198 N N . VAL A 1 167 ? -6.169 10.368 -23.480 1.00 94.56 167 VAL A N 1
ATOM 1199 C CA . VAL A 1 167 ? -5.087 10.503 -24.460 1.00 94.56 167 VAL A CA 1
ATOM 1200 C C . VAL A 1 167 ? -5.698 10.452 -25.852 1.00 94.56 167 VAL A C 1
ATOM 1202 O O . VAL A 1 167 ? -6.518 9.588 -26.155 1.00 94.56 167 VAL A O 1
ATOM 1205 N N . SER A 1 168 ? -5.371 11.438 -26.683 1.00 90.00 168 SER A N 1
ATOM 1206 C CA . SER A 1 168 ? -5.934 11.627 -28.027 1.00 90.00 168 SER A CA 1
ATOM 1207 C C . SER A 1 168 ? -7.463 11.669 -28.028 1.00 90.00 168 SER A C 1
ATOM 1209 O O . SER A 1 168 ? -8.111 11.324 -29.005 1.00 90.00 168 SER A O 1
ATOM 1211 N N . GLY A 1 169 ? -8.050 12.105 -26.913 1.00 88.56 169 GLY A N 1
ATOM 1212 C CA . GLY A 1 169 ? -9.489 12.132 -26.728 1.00 88.56 169 GLY A CA 1
ATOM 1213 C C . GLY A 1 169 ? -10.122 10.797 -26.310 1.00 88.56 169 GLY A C 1
ATOM 1214 O O . GLY A 1 169 ? -11.349 10.717 -26.289 1.00 88.56 169 GLY A O 1
ATOM 1215 N N . HIS A 1 170 ? -9.359 9.786 -25.898 1.00 91.00 170 HIS A N 1
ATOM 1216 C CA . HIS A 1 170 ? -9.880 8.489 -25.448 1.00 91.00 170 HIS A CA 1
ATOM 1217 C C . HIS A 1 170 ? -9.458 8.180 -24.016 1.00 91.00 170 HIS A C 1
ATOM 1219 O O . HIS A 1 170 ? -8.381 8.579 -23.584 1.00 91.00 170 HIS A O 1
ATOM 1225 N N . LYS A 1 171 ? -10.322 7.491 -23.263 1.00 94.44 171 LYS A N 1
ATOM 1226 C CA . LYS A 1 171 ? -10.053 7.109 -21.872 1.00 94.44 171 LYS A CA 1
ATOM 1227 C C . LYS A 1 171 ? -8.859 6.152 -21.813 1.00 94.44 171 LYS A C 1
ATOM 1229 O O . LYS A 1 171 ? -8.795 5.210 -22.596 1.00 94.44 171 LYS A O 1
ATOM 1234 N N . ALA A 1 172 ? -7.960 6.381 -20.866 1.00 97.62 172 ALA A N 1
ATOM 1235 C CA . ALA A 1 172 ? -6.834 5.510 -20.551 1.00 97.62 172 ALA A CA 1
ATOM 1236 C C . ALA A 1 172 ? -6.506 5.596 -19.052 1.00 97.62 172 ALA A C 1
ATOM 1238 O O . ALA A 1 172 ? -7.046 6.449 -18.342 1.00 97.62 172 ALA A O 1
ATOM 1239 N N . TYR A 1 173 ? -5.613 4.730 -18.579 1.00 98.44 173 TYR A N 1
ATOM 1240 C CA . TYR A 1 173 ? -5.186 4.684 -17.183 1.00 98.44 173 TYR A CA 1
ATOM 1241 C C . TYR A 1 173 ? -3.660 4.742 -17.089 1.00 98.44 173 TYR A C 1
ATOM 1243 O O . TYR A 1 173 ? -2.964 4.031 -17.812 1.00 98.44 173 TYR A O 1
ATOM 1251 N N . GLY A 1 174 ? -3.140 5.608 -16.222 1.00 98.62 174 GLY A N 1
ATOM 1252 C CA . GLY A 1 174 ? -1.733 5.622 -15.820 1.00 98.62 174 GLY A CA 1
ATOM 1253 C C . GLY A 1 174 ? -1.435 4.616 -14.703 1.00 98.62 174 GLY A C 1
ATOM 1254 O O . GLY A 1 174 ? -2.330 3.964 -14.167 1.00 98.62 174 GLY A O 1
ATOM 1255 N N . VAL A 1 175 ? -0.169 4.543 -14.306 1.00 98.75 175 VAL A N 1
ATOM 1256 C CA . VAL A 1 175 ? 0.311 3.762 -13.161 1.00 98.75 175 VAL A CA 1
ATOM 1257 C C . VAL A 1 175 ? 0.414 4.685 -11.948 1.00 98.75 175 VAL A C 1
ATOM 1259 O O . VAL A 1 175 ? 1.350 5.480 -11.853 1.00 98.75 175 VAL A O 1
ATOM 1262 N N . TYR A 1 176 ? -0.556 4.601 -11.034 1.00 97.69 176 TYR A N 1
ATOM 1263 C CA . TYR A 1 176 ? -0.564 5.364 -9.781 1.00 97.69 176 TYR A CA 1
ATOM 1264 C C . TYR A 1 176 ? 0.304 4.659 -8.724 1.00 97.69 176 TYR A C 1
ATOM 1266 O O . TYR A 1 176 ? -0.034 3.565 -8.266 1.00 97.69 176 TYR A O 1
ATOM 1274 N N . ILE A 1 177 ? 1.432 5.261 -8.348 1.00 96.19 177 ILE A N 1
ATOM 1275 C CA . ILE A 1 177 ? 2.381 4.750 -7.351 1.00 96.19 177 ILE A CA 1
ATOM 1276 C C . ILE A 1 177 ? 2.118 5.449 -6.020 1.00 96.19 177 ILE A C 1
ATOM 1278 O O . ILE A 1 177 ? 2.388 6.638 -5.866 1.00 96.19 177 ILE A O 1
ATOM 1282 N N . MET A 1 178 ? 1.622 4.684 -5.051 1.00 93.50 178 MET A N 1
ATOM 1283 C CA . MET A 1 178 ? 1.640 5.049 -3.635 1.00 93.50 178 MET A CA 1
ATOM 1284 C C . MET A 1 178 ? 2.962 4.602 -2.989 1.00 93.50 178 MET A C 1
ATOM 1286 O O . MET A 1 178 ? 3.563 3.635 -3.473 1.00 93.50 178 MET A O 1
ATOM 1290 N N . PRO A 1 179 ? 3.392 5.196 -1.858 1.00 92.19 179 PRO A N 1
ATOM 1291 C CA . PRO A 1 179 ? 4.548 4.688 -1.128 1.00 92.19 179 PRO A CA 1
ATOM 1292 C C . PRO A 1 179 ? 4.419 3.195 -0.820 1.00 92.19 179 PRO A C 1
ATOM 1294 O O . PRO A 1 179 ? 3.413 2.728 -0.290 1.00 92.19 179 PRO A O 1
ATOM 1297 N N . GLY A 1 180 ? 5.462 2.437 -1.132 1.00 91.75 180 GLY A N 1
ATOM 1298 C CA . GLY A 1 180 ? 5.533 0.981 -1.040 1.00 91.75 180 GLY A CA 1
ATOM 1299 C C . GLY A 1 180 ? 5.344 0.263 -2.378 1.00 91.75 180 GLY A C 1
ATOM 1300 O O . GLY A 1 180 ? 5.662 -0.926 -2.449 1.00 91.75 180 GLY A O 1
ATOM 1301 N N . MET A 1 181 ? 4.879 0.959 -3.422 1.00 95.31 181 MET A N 1
ATOM 1302 C CA . MET A 1 181 ? 4.701 0.409 -4.768 1.00 95.31 181 MET A CA 1
ATOM 1303 C C . MET A 1 181 ? 5.949 0.576 -5.637 1.00 95.31 181 MET A C 1
ATOM 1305 O O . MET A 1 181 ? 6.786 1.443 -5.400 1.00 95.31 181 MET A O 1
ATOM 1309 N N . GLY A 1 182 ? 6.083 -0.265 -6.659 1.00 96.25 182 GLY A N 1
ATOM 1310 C CA . GLY A 1 182 ? 7.143 -0.118 -7.651 1.00 96.25 182 GLY A CA 1
ATOM 1311 C C . GLY A 1 182 ? 7.280 -1.321 -8.573 1.00 96.25 182 GLY A C 1
ATOM 1312 O O . GLY A 1 182 ? 6.872 -2.439 -8.242 1.00 96.25 182 GLY A O 1
ATOM 1313 N N . TYR A 1 183 ? 7.895 -1.076 -9.724 1.00 98.12 183 TYR A N 1
ATOM 1314 C CA . TYR A 1 183 ? 8.106 -2.058 -10.773 1.00 98.12 183 TYR A CA 1
ATOM 1315 C C . TYR A 1 183 ? 9.571 -2.118 -11.201 1.00 98.12 183 TYR A C 1
ATOM 1317 O O . TYR A 1 183 ? 10.295 -1.123 -11.165 1.00 98.12 183 TYR A O 1
ATOM 1325 N N . ARG A 1 184 ? 10.024 -3.297 -11.629 1.00 96.56 184 ARG A N 1
ATOM 1326 C CA . ARG A 1 184 ? 11.419 -3.531 -12.001 1.00 96.56 184 ARG A CA 1
ATOM 1327 C C . ARG A 1 184 ? 11.586 -4.680 -12.985 1.00 96.56 184 ARG A C 1
ATOM 1329 O O . ARG A 1 184 ? 10.799 -5.626 -13.000 1.00 96.56 184 ARG A O 1
ATOM 1336 N N . ASN A 1 185 ? 12.673 -4.624 -13.744 1.00 96.25 185 ASN A N 1
ATOM 1337 C CA . ASN A 1 185 ? 13.244 -5.767 -14.437 1.00 96.25 185 ASN A CA 1
ATOM 1338 C C . ASN A 1 185 ? 14.765 -5.773 -14.264 1.00 96.25 185 ASN A C 1
ATOM 1340 O O . ASN A 1 185 ? 15.483 -4.971 -14.862 1.00 96.25 185 ASN A O 1
ATOM 1344 N N . ASN A 1 186 ? 15.230 -6.682 -13.409 1.00 94.31 186 ASN A N 1
ATOM 1345 C CA . ASN A 1 186 ? 16.645 -6.880 -13.102 1.00 94.31 186 ASN A CA 1
ATOM 1346 C C . ASN A 1 186 ? 17.390 -7.703 -14.158 1.00 94.31 186 ASN A C 1
ATOM 1348 O O . ASN A 1 186 ? 18.610 -7.624 -14.233 1.00 94.31 186 ASN A O 1
ATOM 1352 N N . ASP A 1 187 ? 16.653 -8.448 -14.980 1.00 94.00 187 ASP A N 1
ATOM 1353 C CA . ASP A 1 187 ? 17.168 -9.335 -16.024 1.00 94.00 187 ASP A CA 1
ATOM 1354 C C . ASP A 1 187 ? 16.974 -8.721 -17.421 1.00 94.00 187 ASP A C 1
ATOM 1356 O O . ASP A 1 187 ? 16.822 -9.420 -18.424 1.00 94.00 187 ASP A O 1
ATOM 1360 N N . ALA A 1 188 ? 16.932 -7.387 -17.478 1.00 94.62 188 ALA A N 1
ATOM 1361 C CA . ALA A 1 188 ? 16.760 -6.644 -18.714 1.00 94.62 188 ALA A CA 1
ATOM 1362 C C . ALA A 1 188 ? 17.999 -6.782 -19.612 1.00 94.62 188 ALA A C 1
ATOM 1364 O O . ALA A 1 188 ? 19.132 -6.890 -19.145 1.00 94.62 188 ALA A O 1
ATOM 1365 N N . SER A 1 189 ? 17.773 -6.779 -20.923 1.00 94.12 189 SER A N 1
ATOM 1366 C CA . SER A 1 189 ? 18.816 -6.937 -21.937 1.00 94.12 189 SER A CA 1
ATOM 1367 C C . SER A 1 189 ? 18.962 -5.686 -22.797 1.00 94.12 189 SER A C 1
ATOM 1369 O O . SER A 1 189 ? 17.998 -4.953 -23.007 1.00 94.12 189 SER A O 1
ATOM 1371 N N . TYR A 1 190 ? 20.152 -5.471 -23.360 1.00 95.56 190 TYR A N 1
ATOM 1372 C CA . TYR A 1 190 ? 20.464 -4.375 -24.301 1.00 95.56 190 TYR A CA 1
ATOM 1373 C C . TYR A 1 190 ? 20.443 -2.951 -23.724 1.00 95.56 190 TYR A C 1
ATOM 1375 O O . TYR A 1 190 ? 20.681 -1.998 -24.464 1.00 95.56 190 TYR A O 1
ATOM 1383 N N . LEU A 1 191 ? 20.181 -2.778 -22.427 1.00 96.38 191 LEU A N 1
ATOM 1384 C CA . LEU A 1 191 ? 20.333 -1.485 -21.763 1.00 96.38 191 LEU A CA 1
ATOM 1385 C C . LEU A 1 191 ? 21.812 -1.122 -21.637 1.00 96.38 191 LEU A C 1
ATOM 1387 O O . LEU A 1 191 ? 22.646 -2.003 -21.405 1.00 96.38 191 LEU A O 1
ATOM 1391 N N . ALA A 1 192 ? 22.096 0.180 -21.729 1.00 96.31 192 ALA A N 1
ATOM 1392 C CA . ALA A 1 192 ? 23.442 0.722 -21.618 1.00 96.31 192 ALA A CA 1
ATOM 1393 C C . ALA A 1 192 ? 24.092 0.352 -20.277 1.00 96.31 192 ALA A C 1
ATOM 1395 O O . ALA A 1 192 ? 23.472 0.441 -19.209 1.00 96.31 192 ALA A O 1
ATOM 1396 N N . LYS A 1 193 ? 25.362 -0.045 -20.333 1.00 93.94 193 LYS A N 1
ATOM 1397 C CA . LYS A 1 193 ? 26.180 -0.410 -19.171 1.00 93.94 193 LYS A CA 1
ATOM 1398 C C . LYS A 1 193 ? 27.445 0.447 -19.114 1.00 93.94 193 LYS A C 1
ATOM 1400 O O . LYS A 1 193 ? 27.905 0.966 -20.125 1.00 93.94 193 LYS A O 1
ATOM 1405 N N . ASP A 1 194 ? 28.034 0.575 -17.929 1.00 93.06 194 ASP A N 1
ATOM 1406 C CA . ASP A 1 194 ? 29.122 1.531 -17.661 1.00 93.06 194 ASP A CA 1
ATOM 1407 C C . ASP A 1 194 ? 28.790 2.942 -18.179 1.00 93.06 194 ASP A C 1
ATOM 1409 O O . ASP A 1 194 ? 27.748 3.493 -17.824 1.00 93.06 194 ASP A O 1
ATOM 1413 N N . ASP A 1 195 ? 29.664 3.514 -19.011 1.00 95.81 195 ASP A N 1
ATOM 1414 C CA . ASP A 1 195 ? 29.513 4.839 -19.600 1.00 95.81 195 ASP A CA 1
ATOM 1415 C C . ASP A 1 195 ? 28.940 4.805 -21.027 1.00 95.81 195 ASP A C 1
ATOM 1417 O O . ASP A 1 195 ? 28.995 5.804 -21.738 1.00 95.81 195 ASP A O 1
ATOM 1421 N N . GLU A 1 196 ? 28.358 3.684 -21.468 1.00 97.62 196 GLU A N 1
ATOM 1422 C CA . GLU A 1 196 ? 27.670 3.616 -22.764 1.00 97.62 196 GLU A CA 1
ATOM 1423 C C . GLU A 1 196 ? 26.572 4.692 -22.851 1.00 97.62 196 GLU A C 1
ATOM 1425 O O . GLU A 1 196 ? 25.838 4.887 -21.876 1.00 97.62 196 GLU A O 1
ATOM 1430 N N . PRO A 1 197 ? 26.461 5.418 -23.976 1.00 98.06 197 PRO A N 1
ATOM 1431 C CA . PRO A 1 197 ? 25.492 6.495 -24.112 1.00 98.06 197 PRO A CA 1
ATOM 1432 C C . PRO A 1 197 ? 24.051 5.970 -24.137 1.00 98.06 197 PRO A C 1
ATOM 1434 O O . PRO A 1 197 ? 23.759 4.968 -24.793 1.00 98.06 197 PRO A O 1
ATOM 1437 N N . GLN A 1 198 ? 23.153 6.684 -23.464 1.00 98.44 198 GLN A N 1
ATOM 1438 C CA . GLN A 1 198 ? 21.715 6.414 -23.429 1.00 98.44 198 GLN A CA 1
ATOM 1439 C C . GLN A 1 198 ? 20.911 7.711 -23.295 1.00 98.44 198 GLN A C 1
ATOM 1441 O O . GLN A 1 198 ? 21.425 8.739 -22.841 1.00 98.44 198 GLN A O 1
ATOM 1446 N N . GLY A 1 199 ? 19.627 7.629 -23.619 1.00 98.56 199 GLY A N 1
ATOM 1447 C CA . GLY A 1 199 ? 18.624 8.635 -23.307 1.00 98.56 199 GLY A CA 1
ATOM 1448 C C . GLY A 1 199 ? 17.420 8.034 -22.600 1.00 98.56 199 GLY A C 1
ATOM 1449 O O . GLY A 1 199 ? 17.104 6.856 -22.775 1.00 98.56 199 GLY A O 1
ATOM 1450 N N . ILE A 1 200 ? 16.765 8.840 -21.773 1.00 98.81 200 ILE A N 1
ATOM 1451 C CA . ILE A 1 200 ? 15.593 8.458 -20.988 1.00 98.81 200 ILE A CA 1
ATOM 1452 C C . ILE A 1 200 ? 14.589 9.602 -21.045 1.00 98.81 200 ILE A C 1
ATOM 1454 O O . ILE A 1 200 ? 14.951 10.769 -20.867 1.00 98.81 200 ILE A O 1
ATOM 1458 N N . TYR A 1 201 ? 13.315 9.269 -21.233 1.00 98.56 201 TYR A N 1
ATOM 1459 C CA . TYR A 1 201 ? 12.230 10.179 -20.886 1.00 98.56 201 TYR A CA 1
ATOM 1460 C C . TYR A 1 201 ? 11.118 9.444 -20.141 1.00 98.56 201 TYR A C 1
ATOM 1462 O O . TYR A 1 201 ? 10.934 8.235 -20.307 1.00 98.56 201 TYR A O 1
ATOM 1470 N N . MET A 1 202 ? 10.356 10.198 -19.353 1.00 98.69 202 MET A N 1
ATOM 1471 C CA . MET A 1 202 ? 9.047 9.779 -18.862 1.00 98.69 202 MET A CA 1
ATOM 1472 C C . MET A 1 202 ? 8.047 10.938 -18.873 1.00 98.69 202 MET A C 1
ATOM 1474 O O . MET A 1 202 ? 8.423 12.096 -18.683 1.00 98.69 202 MET A O 1
ATOM 1478 N N . VAL A 1 203 ? 6.773 10.600 -19.067 1.00 98.94 203 VAL A N 1
ATOM 1479 C CA . VAL A 1 203 ? 5.619 11.477 -18.865 1.00 98.94 203 VAL A CA 1
ATOM 1480 C C . VAL A 1 203 ? 4.923 11.068 -17.573 1.00 98.94 203 VAL A C 1
ATOM 1482 O O . VAL A 1 203 ? 4.563 9.900 -17.391 1.00 98.94 203 VAL A O 1
ATOM 1485 N N . PHE A 1 204 ? 4.721 12.030 -16.681 1.00 98.75 204 PHE A N 1
ATOM 1486 C CA . PHE A 1 204 ? 4.197 11.803 -15.336 1.00 98.75 204 PHE A CA 1
ATOM 1487 C C . PHE A 1 204 ? 3.285 12.944 -14.870 1.00 98.75 204 PHE A C 1
ATOM 1489 O O . PHE A 1 204 ? 3.127 13.967 -15.541 1.00 98.75 204 PHE A O 1
ATOM 1496 N N . ASP A 1 205 ? 2.633 12.739 -13.729 1.00 98.25 205 ASP A N 1
ATOM 1497 C CA . ASP A 1 205 ? 1.782 13.735 -13.079 1.00 98.25 205 ASP A CA 1
ATOM 1498 C C . ASP A 1 205 ? 2.616 14.713 -12.243 1.00 98.25 205 ASP A C 1
ATOM 1500 O O . ASP A 1 205 ? 3.192 14.328 -11.229 1.00 98.25 205 ASP A O 1
ATOM 1504 N N . GLY A 1 206 ? 2.650 15.988 -12.641 1.00 97.38 206 GLY A N 1
ATOM 1505 C CA . GLY A 1 206 ? 3.390 17.030 -11.918 1.00 97.38 206 GLY A CA 1
ATOM 1506 C C . GLY A 1 206 ? 2.793 17.405 -10.556 1.00 97.38 206 GLY A C 1
ATOM 1507 O O . GLY A 1 206 ? 3.409 18.141 -9.792 1.00 97.38 206 GLY A O 1
ATOM 1508 N N . THR A 1 207 ? 1.599 16.900 -10.235 1.00 95.50 207 THR A N 1
ATOM 1509 C CA . THR A 1 207 ? 0.862 17.188 -8.995 1.00 95.50 207 THR A CA 1
ATOM 1510 C C . THR A 1 207 ? 0.805 16.008 -8.026 1.00 95.50 207 THR A C 1
ATOM 1512 O O . THR A 1 207 ? 0.388 16.182 -6.883 1.00 95.50 207 THR A O 1
ATOM 1515 N N . HIS A 1 208 ? 1.254 14.822 -8.447 1.00 94.69 208 HIS A N 1
ATOM 1516 C CA . HIS A 1 208 ? 1.349 13.639 -7.599 1.00 94.69 208 HIS A CA 1
ATOM 1517 C C . HIS A 1 208 ? 2.822 13.334 -7.328 1.00 94.69 208 HIS A C 1
ATOM 1519 O O . HIS A 1 208 ? 3.538 12.857 -8.205 1.00 94.69 208 HIS A O 1
ATOM 1525 N N . PHE A 1 209 ? 3.276 13.654 -6.119 1.00 92.69 209 PHE A N 1
ATOM 1526 C CA . PHE A 1 209 ? 4.656 13.467 -5.682 1.00 92.69 209 PHE A CA 1
ATOM 1527 C C . PHE A 1 209 ? 4.747 13.381 -4.154 1.00 92.69 209 PHE A C 1
ATOM 1529 O O . PHE A 1 209 ? 3.803 13.717 -3.435 1.00 92.69 209 PHE A O 1
ATOM 1536 N N . ASP A 1 210 ? 5.916 12.977 -3.662 1.00 88.25 210 ASP A N 1
ATOM 1537 C CA . ASP A 1 210 ? 6.305 13.034 -2.250 1.00 88.25 210 ASP A CA 1
ATOM 1538 C C . ASP A 1 210 ? 7.819 13.329 -2.138 1.00 88.25 210 ASP A C 1
ATOM 1540 O O . ASP A 1 210 ? 8.533 13.406 -3.143 1.00 88.25 210 ASP A O 1
ATOM 1544 N N . SER A 1 211 ? 8.335 13.493 -0.919 1.00 86.00 211 SER A N 1
ATOM 1545 C CA . SER A 1 211 ? 9.767 13.667 -0.643 1.00 86.00 211 SER A CA 1
ATOM 1546 C C . SER A 1 211 ? 10.488 12.366 -0.270 1.00 86.00 211 SER A C 1
ATOM 1548 O O . SER A 1 211 ? 11.696 12.382 -0.029 1.00 86.00 211 SER A O 1
ATOM 1550 N N . GLY A 1 212 ? 9.782 11.230 -0.226 1.00 83.75 212 GLY A N 1
ATOM 1551 C CA . GLY A 1 212 ? 10.391 9.916 -0.014 1.00 83.75 212 GLY A CA 1
ATOM 1552 C C . GLY A 1 212 ? 11.268 9.476 -1.186 1.00 83.75 212 GLY A C 1
ATOM 1553 O O . GLY A 1 212 ? 11.045 9.875 -2.331 1.00 83.75 212 GLY A O 1
ATOM 1554 N N . CYS A 1 213 ? 12.271 8.641 -0.905 1.00 85.62 213 CYS A N 1
ATOM 1555 C CA . CYS A 1 213 ? 13.086 8.035 -1.952 1.00 85.62 213 CYS A CA 1
ATOM 1556 C C . CYS A 1 213 ? 12.479 6.704 -2.417 1.00 85.62 213 CYS A C 1
ATOM 1558 O O . CYS A 1 213 ? 12.190 5.854 -1.574 1.00 85.62 213 CYS A O 1
ATOM 1560 N N . CYS A 1 214 ? 12.293 6.482 -3.719 1.00 91.56 214 CYS A N 1
ATOM 1561 C CA . CYS A 1 214 ? 12.404 7.475 -4.802 1.00 91.56 214 CYS A CA 1
ATOM 1562 C C . CYS A 1 214 ? 11.420 7.164 -5.936 1.00 91.56 214 CYS A C 1
ATOM 1564 O O . CYS A 1 214 ? 11.319 6.014 -6.345 1.00 91.56 214 CYS A O 1
ATOM 1566 N N . PHE A 1 215 ? 10.740 8.174 -6.489 1.00 96.25 215 PHE A N 1
ATOM 1567 C CA . PHE A 1 215 ? 9.924 8.019 -7.694 1.00 96.25 215 PHE A CA 1
ATOM 1568 C C . PHE A 1 215 ? 10.808 8.208 -8.934 1.00 96.25 215 PHE A C 1
ATOM 1570 O O . PHE A 1 215 ? 10.999 9.319 -9.428 1.00 96.25 215 PHE A O 1
ATOM 1577 N N . ASN A 1 216 ? 11.401 7.102 -9.390 1.00 98.12 216 ASN A N 1
ATOM 1578 C CA . ASN A 1 216 ? 12.338 7.062 -10.514 1.00 98.12 216 ASN A CA 1
ATOM 1579 C C . ASN A 1 216 ? 11.777 6.276 -11.703 1.00 98.12 216 ASN A C 1
ATOM 1581 O O . ASN A 1 216 ? 11.072 5.291 -11.501 1.00 98.12 216 ASN A O 1
ATOM 1585 N N . TYR A 1 217 ? 12.217 6.611 -12.916 1.00 98.88 217 TYR A N 1
ATOM 1586 C CA . TYR A 1 217 ? 12.152 5.745 -14.097 1.00 98.88 217 TYR A CA 1
ATOM 1587 C C . TYR A 1 217 ? 13.499 5.748 -14.832 1.00 98.88 217 TYR A C 1
ATOM 1589 O O . TYR A 1 217 ? 14.005 6.817 -15.179 1.00 98.88 217 TYR A O 1
ATOM 1597 N N . GLY A 1 218 ? 14.100 4.577 -15.070 1.00 98.44 218 GLY A N 1
ATOM 1598 C CA . GLY A 1 218 ? 15.357 4.495 -15.826 1.00 98.44 218 GLY A CA 1
ATOM 1599 C C . GLY A 1 218 ? 16.289 3.339 -15.465 1.00 98.44 218 GLY A C 1
ATOM 1600 O O . GLY A 1 218 ? 15.850 2.318 -14.932 1.00 98.44 218 GLY A O 1
ATOM 1601 N N . ASN A 1 219 ? 17.579 3.520 -15.779 1.00 97.94 219 ASN A N 1
ATOM 1602 C CA . ASN A 1 219 ? 18.639 2.523 -15.617 1.00 97.94 219 ASN A CA 1
ATOM 1603 C C . ASN A 1 219 ? 19.007 2.342 -14.143 1.00 97.94 219 ASN A C 1
ATOM 1605 O O . ASN A 1 219 ? 19.177 3.317 -13.408 1.00 97.94 219 ASN A O 1
ATOM 1609 N N . THR A 1 220 ? 19.164 1.093 -13.721 1.00 95.62 220 THR A N 1
ATOM 1610 C CA . THR A 1 220 ? 19.418 0.760 -12.323 1.00 95.62 220 THR A CA 1
ATOM 1611 C C . THR A 1 220 ? 20.292 -0.483 -12.137 1.00 95.62 220 THR A C 1
ATOM 1613 O O . THR A 1 220 ? 20.718 -1.125 -13.102 1.00 95.62 220 THR A O 1
ATOM 1616 N N . SER A 1 221 ? 20.573 -0.826 -10.876 1.00 92.31 221 SER A N 1
ATOM 1617 C CA . SER A 1 221 ? 21.309 -2.025 -10.476 1.00 92.31 221 SER A CA 1
ATOM 1618 C C . SER A 1 221 ? 20.532 -3.312 -10.779 1.00 92.31 221 SER A C 1
ATOM 1620 O O . SER A 1 221 ? 19.306 -3.346 -10.749 1.00 92.31 221 SER A O 1
ATOM 1622 N N . THR A 1 222 ? 21.224 -4.415 -11.040 1.00 91.50 222 THR A N 1
ATOM 1623 C CA . THR A 1 222 ? 20.592 -5.706 -11.370 1.00 91.50 222 THR A CA 1
ATOM 1624 C C . THR A 1 222 ? 20.163 -6.506 -10.142 1.00 91.50 222 THR A C 1
ATOM 1626 O O . THR A 1 222 ? 19.624 -7.589 -10.285 1.00 91.50 222 THR A O 1
ATOM 1629 N N . ASN A 1 223 ? 20.382 -6.021 -8.920 1.00 87.44 223 ASN A N 1
ATOM 1630 C CA . ASN A 1 223 ? 20.105 -6.775 -7.687 1.00 87.44 223 ASN A CA 1
ATOM 1631 C C . ASN A 1 223 ? 19.276 -6.016 -6.661 1.00 87.44 223 ASN A C 1
ATOM 1633 O O . ASN A 1 223 ? 19.207 -6.442 -5.506 1.00 87.44 223 ASN A O 1
ATOM 1637 N N . SER A 1 224 ? 18.678 -4.893 -7.054 1.00 90.88 224 SER A N 1
ATOM 1638 C CA . SER A 1 224 ? 17.920 -4.052 -6.130 1.00 90.88 224 SER A CA 1
ATOM 1639 C C . SER A 1 224 ? 18.752 -3.593 -4.919 1.00 90.88 224 SER A C 1
ATOM 1641 O O . SER A 1 224 ? 18.216 -3.412 -3.830 1.00 90.88 224 SER A O 1
ATOM 1643 N N . ARG A 1 225 ? 20.075 -3.432 -5.058 1.00 89.06 225 ARG A N 1
ATOM 1644 C CA . ARG A 1 225 ? 20.964 -2.908 -4.005 1.00 89.06 225 ARG A CA 1
ATOM 1645 C C . ARG A 1 225 ? 21.708 -1.671 -4.485 1.00 89.06 225 ARG A C 1
ATOM 1647 O O . ARG A 1 225 ? 21.957 -1.518 -5.682 1.00 89.06 225 ARG A O 1
ATOM 1654 N N . ALA A 1 226 ? 22.130 -0.857 -3.522 1.00 84.69 226 ALA A N 1
ATOM 1655 C CA . ALA A 1 226 ? 23.087 0.214 -3.749 1.00 84.69 226 ALA A CA 1
ATOM 1656 C C . ALA A 1 226 ? 24.465 -0.413 -3.995 1.00 84.69 226 ALA A C 1
ATOM 1658 O O . ALA A 1 226 ? 25.054 -1.023 -3.098 1.00 84.69 226 ALA A O 1
ATOM 1659 N N . VAL A 1 227 ? 24.962 -0.310 -5.228 1.00 84.75 227 VAL A N 1
ATOM 1660 C CA . VAL A 1 227 ? 26.220 -0.948 -5.667 1.00 84.75 227 VAL A CA 1
ATOM 1661 C C . VAL A 1 227 ? 27.315 0.065 -6.019 1.00 84.75 227 VAL A C 1
ATOM 1663 O O . VAL A 1 227 ? 28.301 -0.287 -6.668 1.00 84.75 227 VAL A O 1
ATOM 1666 N N . GLY A 1 228 ? 27.161 1.305 -5.546 1.00 87.06 228 GLY A N 1
ATOM 1667 C CA . GLY A 1 228 ? 28.138 2.388 -5.673 1.00 87.06 228 GLY A CA 1
ATOM 1668 C C . GLY A 1 228 ? 27.688 3.518 -6.600 1.00 87.06 228 GLY A C 1
ATOM 1669 O O .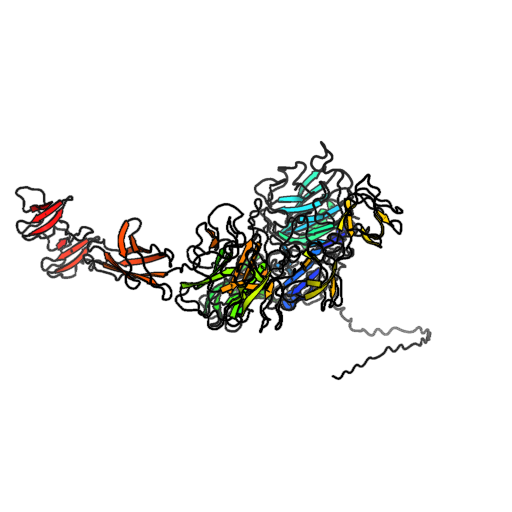 GLY A 1 228 ? 26.750 3.370 -7.377 1.00 87.06 228 GLY A O 1
ATOM 1670 N N . THR A 1 229 ? 28.372 4.654 -6.514 1.00 92.44 229 THR A N 1
ATOM 1671 C CA . THR A 1 229 ? 28.066 5.868 -7.283 1.00 92.44 229 THR A CA 1
ATOM 1672 C C . THR A 1 229 ? 28.168 5.644 -8.793 1.00 92.44 229 THR A C 1
ATOM 1674 O O . THR A 1 229 ? 28.995 4.865 -9.272 1.00 92.44 229 THR A O 1
ATOM 1677 N N . GLY A 1 230 ? 27.314 6.325 -9.558 1.00 93.38 230 GLY A N 1
ATOM 1678 C CA . GLY A 1 230 ? 27.278 6.251 -11.020 1.00 93.38 230 GLY A CA 1
ATOM 1679 C C . GLY A 1 230 ? 26.712 4.942 -11.576 1.00 93.38 230 GLY A C 1
ATOM 1680 O O . GLY A 1 230 ? 26.888 4.660 -12.760 1.00 93.38 230 GLY A O 1
ATOM 1681 N N . THR A 1 231 ? 26.067 4.114 -10.749 1.00 94.56 231 THR A N 1
ATOM 1682 C CA . THR A 1 231 ? 25.498 2.820 -11.178 1.00 94.56 231 THR A CA 1
ATOM 1683 C C . THR A 1 231 ? 24.030 2.900 -11.600 1.00 94.56 231 THR A C 1
ATOM 1685 O O . THR A 1 231 ? 23.511 1.944 -12.181 1.00 94.56 231 THR A O 1
ATOM 1688 N N . MET A 1 232 ? 23.395 4.052 -11.374 1.00 96.19 232 MET A N 1
ATOM 1689 C CA . MET A 1 232 ? 22.058 4.401 -11.851 1.00 96.19 232 MET A CA 1
ATOM 1690 C C . MET A 1 232 ? 22.113 5.593 -12.799 1.00 96.19 232 MET A C 1
ATOM 1692 O O . MET A 1 232 ? 23.080 6.352 -12.803 1.00 96.19 232 MET A O 1
ATOM 1696 N N . ASP A 1 233 ? 21.068 5.741 -13.604 1.00 96.69 233 ASP A N 1
ATOM 1697 C CA . ASP A 1 233 ? 20.829 6.927 -14.423 1.00 96.69 233 ASP A CA 1
ATOM 1698 C C . ASP A 1 233 ? 19.328 6.934 -14.758 1.00 96.69 233 ASP A C 1
ATOM 1700 O O . ASP A 1 233 ? 18.858 6.079 -15.516 1.00 96.69 233 ASP A O 1
ATOM 1704 N N . THR A 1 234 ? 18.554 7.801 -14.103 1.00 98.06 234 THR A N 1
ATOM 1705 C CA . THR A 1 234 ? 17.080 7.821 -14.167 1.00 98.06 234 THR A CA 1
ATOM 1706 C C . THR A 1 234 ? 16.543 9.235 -14.327 1.00 98.06 234 THR A C 1
ATOM 1708 O O . THR A 1 234 ? 17.242 10.199 -14.039 1.00 98.06 234 THR A O 1
ATOM 1711 N N . VAL A 1 235 ? 15.267 9.361 -14.695 1.00 98.75 235 VAL A N 1
ATOM 1712 C CA . VAL A 1 235 ? 14.476 10.559 -14.388 1.00 98.75 235 VAL A CA 1
ATOM 1713 C C . VAL A 1 235 ? 13.851 10.361 -13.002 1.00 98.75 235 VAL A C 1
ATOM 1715 O O . VAL A 1 235 ? 13.199 9.343 -12.766 1.00 98.75 235 VAL A O 1
ATOM 1718 N N . TYR A 1 236 ? 14.058 11.311 -12.094 1.00 98.44 236 TYR A N 1
ATOM 1719 C CA . TYR A 1 236 ? 13.417 11.428 -10.779 1.00 98.44 236 TYR A CA 1
ATOM 1720 C C . TYR A 1 236 ? 12.425 12.593 -10.794 1.00 98.44 236 TYR A C 1
ATOM 1722 O O . TYR A 1 236 ? 12.713 13.629 -11.400 1.00 98.44 236 TYR A O 1
ATOM 1730 N N . PHE A 1 237 ? 11.312 12.465 -10.070 1.00 97.69 237 PHE A N 1
ATOM 1731 C CA . PHE A 1 237 ? 10.438 13.596 -9.760 1.00 97.69 237 PHE A CA 1
ATOM 1732 C C . PHE A 1 237 ? 9.988 13.583 -8.298 1.00 97.69 237 PHE A C 1
ATOM 1734 O O . PHE A 1 237 ? 9.549 12.555 -7.787 1.00 97.69 237 PHE A O 1
ATOM 1741 N N . GLY A 1 238 ? 10.080 14.732 -7.629 1.00 94.75 238 GLY A N 1
ATOM 1742 C CA . GLY A 1 238 ? 9.599 14.893 -6.259 1.00 94.75 238 GLY A CA 1
ATOM 1743 C C . GLY A 1 238 ? 10.268 16.034 -5.507 1.00 94.75 238 GLY A C 1
ATOM 1744 O O . GLY A 1 238 ? 10.913 16.903 -6.097 1.00 94.75 238 GLY A O 1
ATOM 1745 N N . THR A 1 239 ? 10.095 16.042 -4.187 1.00 93.44 239 THR A N 1
ATOM 1746 C CA . THR A 1 239 ? 10.552 17.118 -3.288 1.00 93.44 239 THR A CA 1
ATOM 1747 C C . THR A 1 239 ? 11.673 16.679 -2.343 1.00 93.44 239 THR A C 1
ATOM 1749 O O . THR A 1 239 ? 11.956 17.365 -1.360 1.00 93.44 239 THR A O 1
ATOM 1752 N N . ALA A 1 240 ? 12.330 15.542 -2.599 1.00 90.25 240 ALA A N 1
ATOM 1753 C CA . ALA A 1 240 ? 13.440 15.085 -1.765 1.00 90.25 240 ALA A CA 1
ATOM 1754 C C . ALA A 1 240 ? 14.593 16.102 -1.764 1.00 90.25 240 ALA A C 1
ATOM 1756 O O . ALA A 1 240 ? 15.041 16.552 -2.814 1.00 90.25 240 ALA A O 1
ATOM 1757 N N . THR A 1 241 ? 15.110 16.422 -0.574 1.00 91.88 241 THR A N 1
ATOM 1758 C CA . THR A 1 241 ? 16.256 17.336 -0.395 1.00 91.88 241 THR A CA 1
ATOM 1759 C C . THR A 1 241 ? 17.416 16.697 0.367 1.00 91.88 241 THR A C 1
ATOM 1761 O O . THR A 1 241 ? 18.298 17.405 0.848 1.00 91.88 241 THR A O 1
ATOM 1764 N N . ALA A 1 242 ? 17.400 15.372 0.544 1.00 89.19 242 ALA A N 1
ATOM 1765 C CA . ALA A 1 242 ? 18.483 14.649 1.213 1.00 89.19 242 ALA A CA 1
ATOM 1766 C C . ALA A 1 242 ? 19.787 14.638 0.386 1.00 89.19 242 ALA A C 1
ATOM 1768 O O . ALA A 1 242 ? 20.861 14.445 0.950 1.00 89.19 242 ALA A O 1
ATOM 1769 N N . TRP A 1 243 ? 19.684 14.879 -0.927 1.00 92.88 243 TRP A N 1
ATOM 1770 C CA . TRP A 1 243 ? 20.799 14.978 -1.872 1.00 92.88 243 TRP A CA 1
ATOM 1771 C C . TRP A 1 243 ? 20.780 16.351 -2.568 1.00 92.88 243 TRP A C 1
ATOM 1773 O O . TRP A 1 243 ? 20.940 17.374 -1.899 1.00 92.88 243 TRP A O 1
ATOM 1783 N N . GLY A 1 244 ? 20.562 16.393 -3.886 1.00 94.19 244 GLY A N 1
ATOM 1784 C CA . GLY A 1 244 ? 20.396 17.626 -4.645 1.00 94.19 244 GLY A CA 1
ATOM 1785 C C . GLY A 1 244 ? 18.985 18.198 -4.570 1.00 94.19 244 GLY A C 1
ATOM 1786 O O . GLY A 1 244 ? 18.043 17.545 -4.121 1.00 94.19 244 GLY A O 1
ATOM 1787 N N . LYS A 1 245 ? 18.862 19.455 -4.998 1.00 95.88 245 LYS A N 1
ATOM 1788 C CA . LYS A 1 245 ? 17.581 20.137 -5.220 1.00 95.88 245 LYS A CA 1
ATOM 1789 C C . LYS A 1 245 ? 17.724 21.251 -6.252 1.00 95.88 245 LYS A C 1
ATOM 1791 O O . LYS A 1 245 ? 18.830 21.755 -6.478 1.00 95.88 245 LYS A O 1
ATOM 1796 N N . GLY A 1 246 ? 16.619 21.650 -6.862 1.00 97.00 246 GLY A N 1
ATOM 1797 C CA . GLY A 1 246 ? 16.559 22.842 -7.698 1.00 97.00 246 GLY A CA 1
ATOM 1798 C C . GLY A 1 246 ? 16.231 24.112 -6.904 1.00 97.00 246 GLY A C 1
ATOM 1799 O O . GLY A 1 246 ? 16.327 24.172 -5.672 1.00 97.00 246 GLY A O 1
ATOM 1800 N N . ARG A 1 247 ? 15.812 25.143 -7.633 1.00 96.56 247 ARG A N 1
ATOM 1801 C CA . ARG A 1 247 ? 15.289 26.409 -7.116 1.00 96.56 247 ARG A CA 1
ATOM 1802 C C . ARG A 1 247 ? 13.892 26.222 -6.521 1.00 96.56 247 ARG A C 1
ATOM 1804 O O . ARG A 1 247 ? 13.051 25.546 -7.111 1.00 96.56 247 ARG A O 1
ATOM 1811 N N . GLY A 1 248 ? 13.605 26.909 -5.414 1.00 94.94 248 GLY A N 1
ATOM 1812 C CA . GLY A 1 248 ? 12.272 26.951 -4.790 1.00 94.94 248 GLY A CA 1
ATOM 1813 C C . GLY A 1 248 ? 12.004 25.798 -3.811 1.00 94.94 248 GLY A C 1
ATOM 1814 O O . GLY A 1 248 ? 12.959 25.252 -3.263 1.00 94.94 248 GLY A O 1
ATOM 1815 N N . PRO A 1 249 ? 10.730 25.478 -3.514 1.00 93.25 249 PRO A N 1
ATOM 1816 C CA . PRO A 1 249 ? 10.350 24.363 -2.641 1.00 93.25 249 PRO A CA 1
ATOM 1817 C C . PRO A 1 249 ? 10.228 23.009 -3.366 1.00 93.25 249 PRO A C 1
ATOM 1819 O O . PRO A 1 249 ? 10.042 21.994 -2.699 1.00 93.25 249 PRO A O 1
ATOM 1822 N N . GLY A 1 250 ? 10.335 22.988 -4.697 1.00 94.25 250 GLY A N 1
ATOM 1823 C CA . GLY A 1 250 ? 10.049 21.806 -5.506 1.00 94.25 250 GLY A CA 1
ATOM 1824 C C . GLY A 1 250 ? 8.545 21.630 -5.761 1.00 94.25 250 GLY A C 1
ATOM 1825 O O . GLY A 1 250 ? 7.750 22.471 -5.332 1.00 94.25 250 GLY A O 1
ATOM 1826 N N . PRO A 1 251 ? 8.145 20.562 -6.469 1.00 96.44 251 PRO A N 1
ATOM 1827 C CA . PRO A 1 251 ? 8.977 19.432 -6.893 1.00 96.44 251 PRO A CA 1
ATOM 1828 C C . PRO A 1 251 ? 9.936 19.782 -8.041 1.00 96.44 251 PRO A C 1
ATOM 1830 O O . PRO A 1 251 ? 9.763 20.792 -8.725 1.00 96.44 251 PRO A O 1
ATOM 1833 N N . TRP A 1 252 ? 10.950 18.939 -8.239 1.00 98.06 252 TRP A N 1
ATOM 1834 C CA . TRP A 1 252 ? 11.979 19.091 -9.274 1.00 98.06 252 TRP A CA 1
ATOM 1835 C C . TRP A 1 252 ? 12.111 17.834 -10.121 1.00 98.06 252 TRP A C 1
ATOM 1837 O O . TRP A 1 252 ? 11.834 16.731 -9.644 1.00 98.06 252 TRP A O 1
ATOM 1847 N N . ILE A 1 253 ? 12.596 18.004 -11.351 1.00 98.56 253 ILE A N 1
ATOM 1848 C CA . ILE A 1 253 ? 13.066 16.891 -12.176 1.00 98.56 253 ILE A CA 1
ATOM 1849 C C . ILE A 1 253 ? 14.559 16.739 -11.903 1.00 98.56 253 ILE A C 1
ATOM 1851 O O . ILE A 1 253 ? 15.310 17.689 -12.068 1.00 98.56 253 ILE A O 1
ATOM 1855 N N . MET A 1 254 ? 15.007 15.559 -11.493 1.00 98.56 254 MET A N 1
ATOM 1856 C CA . MET A 1 254 ? 16.428 15.296 -11.238 1.00 98.56 254 MET A CA 1
ATOM 1857 C C . MET A 1 254 ? 16.858 13.986 -11.891 1.00 98.56 254 MET A C 1
ATOM 1859 O O . MET A 1 254 ? 16.031 13.244 -12.417 1.00 98.56 254 MET A O 1
ATOM 1863 N N . SER A 1 255 ? 18.153 13.686 -11.831 1.00 97.94 255 SER A N 1
ATOM 1864 C CA . SER A 1 255 ? 18.676 12.358 -12.134 1.00 97.94 255 SER A CA 1
ATOM 1865 C C . SER A 1 255 ? 19.135 11.647 -10.870 1.00 97.94 255 SER A C 1
ATOM 1867 O O . SER A 1 255 ? 19.970 12.180 -10.141 1.00 97.94 255 SER A O 1
ATOM 1869 N N . ASP A 1 256 ? 18.632 10.435 -10.627 1.00 97.50 256 ASP A N 1
ATOM 1870 C CA . ASP A 1 256 ? 19.241 9.529 -9.651 1.00 97.50 256 ASP A CA 1
ATOM 1871 C C . ASP A 1 256 ? 20.455 8.855 -10.295 1.00 97.50 256 ASP A C 1
ATOM 1873 O O . ASP A 1 256 ? 20.328 8.169 -11.314 1.00 97.50 256 ASP A O 1
ATOM 1877 N N . MET A 1 257 ? 21.634 9.085 -9.718 1.00 97.06 257 MET A N 1
ATOM 1878 C CA . MET A 1 257 ? 22.893 8.482 -10.157 1.00 97.06 257 MET A CA 1
ATOM 1879 C C . MET A 1 257 ? 23.502 7.553 -9.094 1.00 97.06 257 MET A C 1
ATOM 1881 O O . MET A 1 257 ? 24.698 7.266 -9.158 1.00 97.06 257 MET A O 1
ATOM 1885 N N . GLU A 1 258 ? 22.681 7.048 -8.161 1.00 94.50 258 GLU A N 1
ATOM 1886 C CA . GLU A 1 258 ? 23.040 6.244 -6.983 1.00 94.50 258 GLU A CA 1
ATOM 1887 C C . GLU A 1 258 ? 23.881 7.022 -5.959 1.00 94.50 258 GLU A C 1
ATOM 1889 O O . GLU A 1 258 ? 24.897 7.635 -6.285 1.00 94.50 258 GLU A O 1
ATOM 1894 N N . ALA A 1 259 ? 23.453 6.995 -4.693 1.00 90.50 259 ALA A N 1
ATOM 1895 C CA . ALA A 1 259 ? 23.956 7.859 -3.620 1.00 90.50 259 ALA A CA 1
ATOM 1896 C C . ALA A 1 259 ? 23.901 9.380 -3.921 1.00 90.50 259 ALA A C 1
ATOM 1898 O O . ALA A 1 259 ? 24.552 10.174 -3.232 1.00 90.50 259 ALA A O 1
ATOM 1899 N N . GLY A 1 260 ? 23.088 9.799 -4.897 1.00 92.81 260 GLY A N 1
ATOM 1900 C CA . GLY A 1 260 ? 22.872 11.200 -5.245 1.00 92.81 260 GLY A CA 1
ATOM 1901 C C . GLY A 1 260 ? 21.722 11.412 -6.231 1.00 92.81 260 GLY A C 1
ATOM 1902 O O . GLY A 1 260 ? 21.722 10.833 -7.315 1.00 92.81 260 GLY A O 1
ATOM 1903 N N . LEU A 1 261 ? 20.784 12.293 -5.866 1.00 96.44 261 LEU A N 1
ATOM 1904 C CA . LEU A 1 261 ? 19.850 12.932 -6.800 1.00 96.44 261 LEU A CA 1
ATOM 1905 C C . LEU A 1 261 ? 20.464 14.248 -7.279 1.00 96.44 261 LEU A C 1
ATOM 1907 O O . LEU A 1 261 ? 20.837 15.079 -6.450 1.00 96.44 261 LEU A O 1
ATOM 1911 N N . PHE A 1 262 ? 20.571 14.446 -8.589 1.00 98.06 262 PHE A N 1
ATOM 1912 C CA . PHE A 1 262 ? 21.253 15.593 -9.183 1.00 98.06 262 PHE A CA 1
ATOM 1913 C C . PHE A 1 262 ? 20.319 16.429 -10.056 1.00 98.06 262 PHE A C 1
ATOM 1915 O O . PHE A 1 262 ? 19.786 15.952 -11.055 1.00 98.06 262 PHE A O 1
ATOM 1922 N N . SER A 1 263 ? 20.203 17.709 -9.705 1.00 97.81 263 SER A N 1
ATOM 1923 C CA . SER A 1 263 ? 19.575 18.775 -10.502 1.00 97.81 263 SER A CA 1
ATOM 1924 C C . SER A 1 263 ? 20.573 19.506 -11.421 1.00 97.81 263 SER A C 1
ATOM 1926 O O . SER A 1 263 ? 20.221 20.441 -12.135 1.00 97.81 263 SER A O 1
ATOM 1928 N N . GLY A 1 264 ? 21.854 19.122 -11.384 1.00 97.62 264 GLY A N 1
ATOM 1929 C CA . GLY A 1 264 ? 22.936 19.740 -12.149 1.00 97.62 264 GLY A CA 1
ATOM 1930 C C . GLY A 1 264 ? 24.319 19.300 -11.661 1.00 97.62 264 GLY A C 1
ATOM 1931 O O . GLY A 1 264 ? 24.463 18.243 -11.049 1.00 97.62 264 GLY A O 1
ATOM 1932 N N . TYR A 1 265 ? 25.356 20.103 -11.926 1.00 96.75 265 TYR A N 1
ATOM 1933 C CA . TYR A 1 265 ? 26.750 19.738 -11.619 1.00 96.75 265 TYR A CA 1
ATOM 1934 C C . TYR A 1 265 ? 27.040 19.585 -10.115 1.00 96.75 265 TYR A C 1
ATOM 1936 O O . TYR A 1 265 ? 27.849 18.741 -9.721 1.00 96.75 265 TYR A O 1
ATOM 1944 N N . ASN A 1 266 ? 26.427 20.419 -9.269 1.00 92.38 266 ASN A N 1
ATOM 1945 C CA . ASN A 1 266 ? 26.666 20.398 -7.827 1.00 92.38 266 ASN A CA 1
ATOM 1946 C C . ASN A 1 266 ? 25.773 19.349 -7.152 1.00 92.38 266 ASN A C 1
ATOM 1948 O O . ASN A 1 266 ? 24.602 19.229 -7.493 1.00 92.38 266 ASN A O 1
ATOM 1952 N N . ALA A 1 267 ? 26.284 18.662 -6.127 1.00 87.38 267 ALA A N 1
ATOM 1953 C CA . ALA A 1 267 ? 25.510 17.678 -5.357 1.00 87.38 267 ALA A CA 1
ATOM 1954 C C . ALA A 1 267 ? 24.378 18.280 -4.501 1.00 87.38 267 ALA A C 1
ATOM 1956 O O . ALA A 1 267 ? 23.548 17.541 -3.992 1.00 87.38 267 ALA A O 1
ATOM 1957 N N . GLY A 1 268 ? 24.374 19.603 -4.307 1.00 89.75 268 GLY A N 1
ATOM 1958 C CA . GLY A 1 268 ? 23.360 20.327 -3.543 1.00 89.75 268 GLY A CA 1
ATOM 1959 C C . GLY A 1 268 ? 22.422 21.119 -4.451 1.00 89.75 268 GLY A C 1
ATOM 1960 O O . GLY A 1 268 ? 21.717 20.563 -5.286 1.00 89.75 268 GLY A O 1
ATOM 1961 N N . VAL A 1 269 ? 22.401 22.440 -4.270 1.00 93.62 269 VAL A N 1
ATOM 1962 C CA . VAL A 1 269 ? 21.499 23.325 -5.017 1.00 93.62 269 VAL A CA 1
ATOM 1963 C C . VAL A 1 269 ? 22.049 23.623 -6.410 1.00 93.62 269 VAL A C 1
ATOM 1965 O O . VAL A 1 269 ? 23.201 24.043 -6.549 1.00 93.62 269 VAL A O 1
ATOM 1968 N N . ASN A 1 270 ? 21.200 23.484 -7.428 1.00 96.88 270 ASN A N 1
ATOM 1969 C CA . ASN A 1 270 ? 21.441 24.005 -8.771 1.00 96.88 270 ASN A CA 1
ATOM 1970 C C . ASN A 1 270 ? 20.266 24.918 -9.162 1.00 96.88 270 ASN A C 1
ATOM 1972 O O . ASN A 1 270 ? 19.181 24.447 -9.475 1.00 96.88 270 ASN A O 1
ATOM 1976 N N . GLU A 1 271 ? 20.480 26.237 -9.136 1.00 95.94 271 GLU A N 1
ATOM 1977 C CA . GLU A 1 271 ? 19.417 27.250 -9.326 1.00 95.94 271 GLU A CA 1
ATOM 1978 C C . GLU A 1 271 ? 18.754 27.232 -10.716 1.00 95.94 271 GLU A C 1
ATOM 1980 O O . GLU A 1 271 ? 17.682 27.808 -10.897 1.00 95.94 271 GLU A O 1
ATOM 1985 N N . ALA A 1 272 ? 19.397 26.602 -11.703 1.00 96.81 272 ALA A N 1
ATOM 1986 C CA . ALA A 1 272 ? 18.882 26.488 -13.067 1.00 96.81 272 ALA A CA 1
ATOM 1987 C C . ALA A 1 272 ? 17.741 25.465 -13.205 1.00 96.81 272 ALA A C 1
ATOM 1989 O O . ALA A 1 272 ? 17.000 25.528 -14.182 1.00 96.81 272 ALA A O 1
ATOM 1990 N N . ASP A 1 273 ? 17.590 24.557 -12.238 1.00 98.00 273 ASP A N 1
ATOM 1991 C CA . ASP A 1 273 ? 16.509 23.575 -12.196 1.00 98.00 273 ASP A CA 1
ATOM 1992 C C . ASP A 1 273 ? 15.289 24.167 -11.463 1.00 98.00 273 ASP A C 1
ATOM 1994 O O . ASP A 1 273 ? 15.367 24.436 -10.259 1.00 98.00 273 ASP A O 1
ATOM 1998 N N . PRO A 1 274 ? 14.184 24.482 -12.160 1.00 97.56 274 PRO A N 1
ATOM 1999 C CA . PRO A 1 274 ? 13.057 25.196 -11.576 1.00 97.56 274 PRO A CA 1
ATOM 2000 C C . PRO A 1 274 ? 12.123 24.275 -10.778 1.00 97.56 274 PRO A C 1
ATOM 2002 O O . PRO A 1 274 ? 12.028 23.078 -11.021 1.00 97.56 274 PRO A O 1
ATOM 2005 N N . THR A 1 275 ? 11.353 24.865 -9.859 1.00 97.94 275 THR A N 1
ATOM 2006 C CA . THR A 1 275 ? 10.166 24.199 -9.297 1.00 97.94 275 THR A CA 1
ATOM 2007 C C . THR A 1 275 ? 9.125 23.968 -10.399 1.00 97.94 275 THR A C 1
ATOM 2009 O O . THR A 1 275 ? 8.836 24.886 -11.169 1.00 97.94 275 THR A O 1
ATOM 2012 N N . ILE A 1 276 ? 8.546 22.765 -10.447 1.00 97.25 276 ILE A N 1
ATOM 2013 C CA . ILE A 1 276 ? 7.482 22.376 -11.380 1.00 97.25 276 ILE A CA 1
ATOM 2014 C C . ILE A 1 276 ? 6.139 22.330 -10.636 1.00 97.25 276 ILE A C 1
ATOM 2016 O O . ILE A 1 276 ? 5.758 21.302 -10.090 1.00 97.25 276 ILE A O 1
ATOM 2020 N N . ASP A 1 277 ? 5.415 23.447 -10.600 1.00 93.38 277 ASP A N 1
ATOM 2021 C CA . ASP A 1 277 ? 4.155 23.598 -9.845 1.00 93.38 277 ASP A CA 1
ATOM 2022 C C . ASP A 1 277 ? 2.945 23.996 -10.710 1.00 93.38 277 ASP A C 1
ATOM 2024 O O . ASP A 1 277 ? 1.825 24.107 -10.214 1.00 93.38 277 ASP A O 1
ATOM 2028 N N . SER A 1 278 ? 3.154 24.199 -12.013 1.00 94.12 278 SER A N 1
ATOM 2029 C CA . SER A 1 278 ? 2.138 24.723 -12.936 1.00 94.12 278 SER A CA 1
ATOM 2030 C C . SER A 1 278 ? 1.644 23.715 -13.975 1.00 94.12 278 SER A C 1
ATOM 2032 O O . SER A 1 278 ? 0.721 24.022 -14.732 1.00 94.12 278 SER A O 1
ATOM 2034 N N . TRP A 1 279 ? 2.224 22.512 -14.029 1.00 97.31 279 TRP A N 1
ATOM 2035 C CA . TRP A 1 279 ? 1.925 21.517 -15.060 1.00 97.31 279 TRP A CA 1
ATOM 2036 C C . TRP A 1 279 ? 1.342 20.246 -14.453 1.00 97.31 279 TRP A C 1
ATOM 2038 O O . TRP A 1 279 ? 1.971 19.588 -13.629 1.00 97.31 279 TRP A O 1
ATOM 2048 N N . ARG A 1 280 ? 0.146 19.863 -14.912 1.00 96.19 280 ARG A N 1
ATOM 2049 C CA . ARG A 1 280 ? -0.484 18.596 -14.520 1.00 96.19 280 ARG A CA 1
ATOM 2050 C C . ARG A 1 280 ? 0.161 17.390 -15.201 1.00 96.19 280 ARG A C 1
ATOM 2052 O O . ARG A 1 280 ? 0.221 16.318 -14.606 1.00 96.19 280 ARG A O 1
ATOM 2059 N N . PHE A 1 281 ? 0.634 17.552 -16.431 1.00 98.62 281 PHE A N 1
ATOM 2060 C CA . PHE A 1 281 ? 1.344 16.516 -17.174 1.00 98.62 281 PHE A CA 1
ATOM 2061 C C . PHE A 1 281 ? 2.725 17.044 -17.536 1.00 98.62 281 PHE A C 1
ATOM 2063 O O . PHE A 1 281 ? 2.847 18.099 -18.157 1.00 98.62 281 PHE A O 1
ATOM 2070 N N . VAL A 1 282 ? 3.761 16.324 -17.128 1.00 98.81 282 VAL A N 1
ATOM 2071 C CA . VAL A 1 282 ? 5.152 16.763 -17.242 1.00 98.81 282 VAL A CA 1
ATOM 2072 C C . VAL A 1 282 ? 5.924 15.739 -18.050 1.00 98.81 282 VAL A C 1
ATOM 2074 O O . VAL A 1 282 ? 5.806 14.544 -17.793 1.00 98.81 282 VAL A O 1
ATOM 2077 N N . THR A 1 283 ? 6.732 16.211 -18.994 1.00 98.88 283 THR A N 1
ATOM 2078 C CA . THR A 1 283 ? 7.764 15.408 -19.651 1.00 98.88 283 THR A CA 1
ATOM 2079 C C . THR A 1 283 ? 9.102 15.733 -18.996 1.00 98.88 283 THR A C 1
ATOM 2081 O O . THR A 1 283 ? 9.537 16.885 -19.022 1.00 98.88 283 THR A O 1
ATOM 2084 N N . GLY A 1 284 ? 9.763 14.729 -18.425 1.00 98.62 284 GLY A N 1
ATOM 2085 C CA . GLY A 1 284 ? 11.142 14.824 -17.940 1.00 98.62 284 GLY A CA 1
ATOM 2086 C C . GLY A 1 284 ? 12.067 13.961 -18.787 1.00 98.62 284 GLY A C 1
ATOM 2087 O O . GLY A 1 284 ? 11.686 12.854 -19.171 1.00 98.62 284 GLY A O 1
ATOM 2088 N N . SER A 1 285 ? 13.273 14.450 -19.077 1.00 98.62 285 SER A N 1
ATOM 2089 C CA . SER A 1 285 ? 14.279 13.704 -19.836 1.00 98.62 285 SER A CA 1
ATOM 2090 C C . SER A 1 285 ? 15.672 13.853 -19.235 1.00 98.62 285 SER A C 1
ATOM 2092 O O . SER A 1 285 ? 16.069 14.945 -18.824 1.00 98.62 285 SER A O 1
ATOM 2094 N N . VAL A 1 286 ? 16.394 12.734 -19.202 1.00 98.62 286 VAL A N 1
ATOM 2095 C CA . VAL A 1 286 ? 17.796 12.636 -18.796 1.00 98.62 286 VAL A CA 1
ATOM 2096 C C . VAL A 1 286 ? 18.542 11.854 -19.869 1.00 98.62 286 VAL A C 1
ATOM 2098 O O . VAL A 1 286 ? 18.178 10.720 -20.180 1.00 98.62 286 VAL A O 1
ATOM 2101 N N . ASN A 1 287 ? 19.588 12.451 -20.432 1.00 98.38 287 ASN A N 1
ATOM 2102 C CA . ASN A 1 287 ? 20.451 11.812 -21.427 1.00 98.38 287 ASN A CA 1
ATOM 2103 C C . ASN A 1 287 ? 21.898 11.871 -20.949 1.00 98.38 287 ASN A C 1
ATOM 2105 O O . ASN A 1 287 ? 22.298 12.845 -20.317 1.00 98.38 287 ASN A O 1
ATOM 2109 N N . GLY A 1 288 ? 22.704 10.848 -21.229 1.00 96.69 288 GLY A N 1
ATOM 2110 C CA . GLY A 1 288 ? 24.067 10.819 -20.711 1.00 96.69 288 GLY A CA 1
ATOM 2111 C C . GLY A 1 288 ? 24.922 9.651 -21.183 1.00 96.69 288 GLY A C 1
ATOM 2112 O O . GLY A 1 288 ? 24.426 8.633 -21.660 1.00 96.69 288 GLY A O 1
ATOM 2113 N N . GLY A 1 289 ? 26.236 9.792 -20.990 1.00 95.19 289 GLY A N 1
ATOM 2114 C CA . GLY A 1 289 ? 27.243 8.797 -21.381 1.00 95.19 289 GLY A CA 1
ATOM 2115 C C . GLY A 1 289 ? 27.906 9.096 -22.728 1.00 95.19 289 GLY A C 1
ATOM 2116 O O . GLY A 1 289 ? 27.689 10.144 -23.342 1.00 95.19 289 GLY A O 1
ATOM 2117 N N . GLY A 1 290 ? 28.755 8.172 -23.179 1.00 93.25 290 GLY A N 1
ATOM 2118 C CA . GLY A 1 290 ? 29.638 8.371 -24.327 1.00 93.25 290 GLY A CA 1
ATOM 2119 C C . GLY A 1 290 ? 30.746 9.392 -24.048 1.00 93.25 290 GLY A C 1
ATOM 2120 O O . GLY A 1 290 ? 31.201 10.061 -24.973 1.00 93.25 290 GLY A O 1
ATOM 2121 N N . GLY A 1 291 ? 31.152 9.544 -22.782 1.00 95.00 291 GLY A N 1
ATOM 2122 C CA . GLY A 1 291 ? 32.054 10.588 -22.306 1.00 95.00 291 GLY A CA 1
ATOM 2123 C C . GLY A 1 291 ? 31.507 11.326 -21.082 1.00 95.00 291 GLY A C 1
ATOM 2124 O O . GLY A 1 291 ? 30.409 11.061 -20.595 1.00 95.00 291 GLY A O 1
ATOM 2125 N N . ASN A 1 292 ? 32.286 12.291 -20.582 1.00 96.75 292 ASN A N 1
ATOM 2126 C CA . ASN A 1 292 ? 31.932 13.083 -19.403 1.00 96.75 292 ASN A CA 1
ATOM 2127 C C . ASN A 1 292 ? 30.850 14.128 -19.726 1.00 96.75 292 ASN A C 1
ATOM 2129 O O . ASN A 1 292 ? 31.136 15.324 -19.769 1.00 96.75 292 ASN A O 1
ATOM 2133 N N . GLN A 1 293 ? 29.628 13.669 -20.002 1.00 96.75 293 GLN A N 1
ATOM 2134 C CA . GLN A 1 293 ? 28.494 14.504 -20.387 1.00 96.75 293 GLN A CA 1
ATOM 2135 C C . GLN A 1 293 ? 27.147 13.899 -19.969 1.00 96.75 293 GLN A C 1
ATOM 2137 O O . GLN A 1 293 ? 26.974 12.672 -19.937 1.00 96.75 293 GLN A O 1
ATOM 2142 N N . TRP A 1 294 ? 26.200 14.786 -19.673 1.00 98.38 294 TRP A N 1
ATOM 2143 C CA . TRP A 1 294 ? 24.777 14.503 -19.522 1.00 98.38 294 TRP A CA 1
ATOM 2144 C C . TRP A 1 294 ? 23.946 15.791 -19.638 1.00 98.38 294 TRP A C 1
ATOM 2146 O O . TRP A 1 294 ? 24.471 16.899 -19.474 1.00 98.38 294 TRP A O 1
ATOM 2156 N N . ASP A 1 295 ? 22.649 15.641 -19.893 1.00 98.56 295 ASP A N 1
ATOM 2157 C CA . ASP A 1 295 ? 21.670 16.723 -19.861 1.00 98.56 295 ASP A CA 1
ATOM 2158 C C . ASP A 1 295 ? 20.382 16.328 -19.129 1.00 98.56 295 ASP A C 1
ATOM 2160 O O . ASP A 1 295 ? 20.030 15.152 -19.039 1.00 98.56 295 ASP A O 1
ATOM 2164 N N . LEU A 1 296 ? 19.718 17.346 -18.581 1.00 98.75 296 LEU A N 1
ATOM 2165 C CA . LEU A 1 296 ? 18.472 17.281 -17.824 1.00 98.75 296 LEU A CA 1
ATOM 2166 C C . LEU A 1 296 ? 17.500 18.301 -18.409 1.00 98.75 296 LEU A C 1
ATOM 2168 O O . LEU A 1 296 ? 17.819 19.493 -18.520 1.00 98.75 296 LEU A O 1
ATOM 2172 N N . ARG A 1 297 ? 16.309 17.834 -18.772 1.00 98.69 297 ARG A N 1
ATOM 2173 C CA . ARG A 1 297 ? 15.301 18.636 -19.463 1.00 98.69 297 ARG A CA 1
ATOM 2174 C C . ARG A 1 297 ? 13.910 18.405 -18.891 1.00 98.69 297 ARG A C 1
ATOM 2176 O O . ARG A 1 297 ? 13.586 17.299 -18.459 1.00 98.69 297 ARG A O 1
ATOM 2183 N N . GLY A 1 298 ? 13.075 19.436 -18.966 1.00 98.56 298 GLY A N 1
ATOM 2184 C CA . GLY A 1 298 ? 11.687 19.387 -18.519 1.00 98.56 298 GLY A CA 1
ATOM 2185 C C . GLY A 1 298 ? 10.762 20.278 -19.337 1.00 98.56 298 GLY A C 1
ATOM 2186 O O . GLY A 1 298 ? 11.181 21.301 -19.884 1.00 98.56 298 GLY A O 1
ATOM 2187 N N . GLY A 1 299 ? 9.490 19.899 -19.418 1.00 98.44 299 GLY A N 1
ATOM 2188 C CA . GLY A 1 299 ? 8.459 20.695 -20.077 1.00 98.44 299 GLY A CA 1
ATOM 2189 C C . GLY A 1 299 ? 7.047 20.193 -19.799 1.00 98.44 299 GLY A C 1
ATOM 2190 O O . GLY A 1 299 ? 6.846 19.101 -19.263 1.00 98.44 299 GLY A O 1
ATOM 2191 N N . ASN A 1 300 ? 6.063 21.002 -20.183 1.00 98.50 300 ASN A N 1
ATOM 2192 C CA . ASN A 1 300 ? 4.656 20.628 -20.133 1.00 98.50 300 ASN A CA 1
ATOM 2193 C C . ASN A 1 300 ? 4.371 19.569 -21.210 1.00 98.50 300 ASN A C 1
ATOM 2195 O O . ASN A 1 300 ? 4.595 19.807 -22.392 1.00 98.50 300 ASN A O 1
ATOM 2199 N N . ALA A 1 301 ? 3.841 18.406 -20.842 1.00 98.50 301 ALA A N 1
ATOM 2200 C CA . ALA A 1 301 ? 3.495 17.364 -21.812 1.00 98.50 301 ALA A CA 1
ATOM 2201 C C . ALA A 1 301 ? 2.276 17.733 -22.688 1.00 98.50 301 ALA A C 1
ATOM 2203 O O . ALA A 1 301 ? 1.954 17.014 -23.629 1.00 98.50 301 ALA A O 1
ATOM 2204 N N . GLN A 1 302 ? 1.588 18.839 -22.386 1.00 97.19 302 GLN A N 1
ATOM 2205 C CA . GLN A 1 302 ? 0.429 19.321 -23.143 1.00 97.19 302 GLN A CA 1
ATOM 2206 C C . GLN A 1 302 ? 0.753 20.453 -24.126 1.00 97.19 302 GLN A C 1
ATOM 2208 O O . GLN A 1 302 ? -0.082 20.742 -24.979 1.00 97.19 302 GLN A O 1
ATOM 2213 N N . ASP A 1 303 ? 1.909 21.118 -24.007 1.00 96.88 303 ASP A N 1
ATOM 2214 C CA . ASP A 1 303 ? 2.256 22.269 -24.850 1.00 96.88 303 ASP A CA 1
ATOM 2215 C C . ASP A 1 303 ? 3.769 22.556 -24.883 1.00 96.88 303 ASP A C 1
ATOM 2217 O O . ASP A 1 303 ? 4.499 22.266 -23.936 1.00 96.88 303 ASP A O 1
ATOM 2221 N N . GLY A 1 304 ? 4.229 23.200 -25.956 1.00 96.12 304 GLY A N 1
ATOM 2222 C CA . GLY A 1 304 ? 5.581 23.744 -26.073 1.00 96.12 304 GLY A CA 1
ATOM 2223 C C . GLY A 1 304 ? 6.710 22.713 -26.205 1.00 96.12 304 GLY A C 1
ATOM 2224 O O . GLY A 1 304 ? 6.505 21.523 -26.455 1.00 96.12 304 GLY A O 1
ATOM 2225 N N . THR A 1 305 ? 7.940 23.214 -26.077 1.00 97.81 305 THR A N 1
ATOM 2226 C CA . THR A 1 305 ? 9.203 22.463 -26.199 1.00 97.81 305 THR A CA 1
ATOM 2227 C C . THR A 1 305 ? 9.788 22.113 -24.830 1.00 97.81 305 THR A C 1
ATOM 2229 O O . THR A 1 305 ? 9.478 22.767 -23.833 1.00 97.81 305 THR A O 1
ATOM 2232 N N . LEU A 1 306 ? 10.716 21.153 -24.774 1.00 98.31 306 LEU A N 1
ATOM 2233 C CA . LEU A 1 306 ? 11.487 20.909 -23.552 1.00 98.31 306 LEU A CA 1
ATOM 2234 C C . LEU A 1 306 ? 12.512 22.019 -23.328 1.00 98.31 306 LEU A C 1
ATOM 2236 O O . LEU A 1 306 ? 13.231 22.406 -24.251 1.00 98.31 306 LEU A O 1
ATOM 2240 N N . SER A 1 307 ? 12.606 22.479 -22.085 1.00 98.00 307 SER A N 1
ATOM 2241 C CA . SER A 1 307 ? 13.654 23.384 -21.619 1.00 98.00 307 SER A CA 1
ATOM 2242 C C . SER A 1 307 ? 14.814 22.586 -21.035 1.00 98.00 307 SER A C 1
ATOM 2244 O O . SER A 1 307 ? 14.598 21.609 -20.323 1.00 98.00 307 SER A O 1
ATOM 2246 N N . THR A 1 308 ? 16.044 23.014 -21.310 1.00 98.44 308 THR A N 1
ATOM 2247 C CA . THR A 1 308 ? 17.251 22.419 -20.723 1.00 98.44 308 THR A CA 1
ATOM 2248 C C . THR A 1 308 ? 17.554 23.081 -19.384 1.00 98.44 308 THR A C 1
ATOM 2250 O O . THR A 1 308 ? 17.880 24.266 -19.343 1.00 98.44 308 THR A O 1
ATOM 2253 N N . PHE A 1 309 ? 17.466 22.316 -18.298 1.00 98.38 309 PHE A N 1
ATOM 2254 C CA . PHE A 1 309 ? 17.803 22.765 -16.942 1.00 98.38 309 PHE A CA 1
ATOM 2255 C C . PHE A 1 309 ? 19.292 22.579 -16.651 1.00 98.38 309 PHE A C 1
ATOM 2257 O O . PHE A 1 309 ? 19.917 23.404 -15.985 1.00 98.38 309 PHE A O 1
ATOM 2264 N N . TYR A 1 310 ? 19.885 21.525 -17.214 1.00 98.62 310 TYR A N 1
ATOM 2265 C CA . TYR A 1 310 ? 21.316 21.277 -17.152 1.00 98.62 310 TYR A CA 1
ATOM 2266 C C . TYR A 1 310 ? 21.818 20.614 -18.437 1.00 98.62 310 TYR A C 1
ATOM 2268 O O . TYR A 1 310 ? 21.131 19.787 -19.024 1.00 98.62 310 TYR A O 1
ATOM 2276 N N . SER A 1 311 ? 23.030 20.966 -18.864 1.00 98.19 311 SER A N 1
ATOM 2277 C CA . SER A 1 311 ? 23.769 20.278 -19.928 1.00 98.19 311 SER A CA 1
ATOM 2278 C C . SER A 1 311 ? 25.258 20.497 -19.692 1.00 98.19 311 SER A C 1
ATOM 2280 O O . SER A 1 311 ? 25.726 21.638 -19.718 1.00 98.19 311 SER A O 1
ATOM 2282 N N . GLY A 1 312 ? 26.014 19.431 -19.442 1.00 97.88 312 GLY A N 1
ATOM 2283 C CA . GLY A 1 312 ? 27.423 19.562 -19.087 1.00 97.88 312 GLY A CA 1
ATOM 2284 C C . GLY A 1 312 ? 28.056 18.292 -18.514 1.00 97.88 312 GLY A C 1
ATOM 2285 O O . GLY A 1 312 ? 27.521 17.198 -18.692 1.00 97.88 312 GLY A O 1
ATOM 2286 N N . PRO A 1 313 ? 29.223 18.418 -17.856 1.00 98.00 313 PRO A N 1
ATOM 2287 C CA . PRO A 1 313 ? 29.949 17.278 -17.305 1.00 98.00 313 PRO A CA 1
ATOM 2288 C C . PRO A 1 313 ? 29.219 16.591 -16.141 1.00 98.00 313 PRO A C 1
ATOM 2290 O O . PRO A 1 313 ? 28.373 17.176 -15.466 1.00 98.00 313 PRO A O 1
ATOM 2293 N N . ARG A 1 314 ? 29.571 15.333 -15.854 1.00 97.38 314 ARG A N 1
ATOM 2294 C CA . ARG A 1 314 ? 28.989 14.575 -14.734 1.00 97.38 314 ARG A CA 1
ATOM 2295 C C . ARG A 1 314 ? 29.252 15.278 -13.392 1.00 97.38 314 ARG A C 1
ATOM 2297 O O . ARG A 1 314 ? 30.282 15.955 -13.257 1.00 97.38 314 ARG A O 1
ATOM 2304 N N . PRO A 1 315 ? 28.369 15.123 -12.393 1.00 96.12 315 PRO A N 1
ATOM 2305 C CA . PRO A 1 315 ? 28.488 15.834 -11.124 1.00 96.12 315 PRO A CA 1
ATOM 2306 C C . PRO A 1 315 ? 29.848 15.638 -10.444 1.00 96.12 315 PRO A C 1
ATOM 2308 O O . PRO A 1 315 ? 30.342 14.518 -10.314 1.00 96.12 315 PRO A O 1
ATOM 2311 N N . GLY A 1 316 ? 30.484 16.741 -10.039 1.00 93.94 316 GLY A N 1
ATOM 2312 C CA . GLY A 1 316 ? 31.793 16.733 -9.368 1.00 93.94 316 GLY A CA 1
ATOM 2313 C C . GLY A 1 316 ? 32.982 16.222 -10.202 1.00 93.94 316 GLY A C 1
ATOM 2314 O O . GLY A 1 316 ? 34.105 16.197 -9.698 1.00 93.94 316 GLY A O 1
ATOM 2315 N N . SER A 1 317 ? 32.776 15.847 -11.468 1.00 95.88 317 SER A N 1
ATOM 2316 C CA . SER A 1 317 ? 33.785 15.156 -12.287 1.00 95.88 317 SER A CA 1
ATOM 2317 C C . SER A 1 317 ? 35.036 15.982 -12.610 1.00 95.88 317 SER A C 1
ATOM 2319 O O . SER A 1 317 ? 36.071 15.425 -12.965 1.00 95.88 317 SER A O 1
ATOM 2321 N N . LEU A 1 318 ? 34.982 17.313 -12.477 1.00 94.69 318 LEU A N 1
ATOM 2322 C CA . LEU A 1 318 ? 36.154 18.172 -12.691 1.00 94.69 318 LEU A CA 1
ATOM 2323 C C . LEU A 1 318 ? 37.128 18.141 -11.504 1.00 94.69 318 LEU A C 1
ATOM 2325 O O . LEU A 1 318 ? 38.243 18.643 -11.619 1.00 94.69 318 LEU A O 1
ATOM 2329 N N . THR A 1 319 ? 36.716 17.587 -10.359 1.00 94.19 319 THR A N 1
ATOM 2330 C CA . THR A 1 319 ? 37.533 17.540 -9.136 1.00 94.19 319 THR A CA 1
ATOM 2331 C C . THR A 1 319 ? 37.752 16.129 -8.596 1.00 94.19 319 THR A C 1
ATOM 2333 O O . THR A 1 319 ? 38.653 15.932 -7.784 1.00 94.19 319 THR A O 1
ATOM 2336 N N . ASN A 1 320 ? 36.959 15.143 -9.023 1.00 93.56 320 ASN A N 1
ATOM 2337 C CA . ASN A 1 320 ? 37.090 13.740 -8.628 1.00 93.56 320 ASN A CA 1
ATOM 2338 C C . ASN A 1 320 ? 36.450 12.807 -9.673 1.00 93.56 320 ASN A C 1
ATOM 2340 O O . ASN A 1 320 ? 35.816 13.267 -10.613 1.00 93.56 320 ASN A O 1
ATOM 2344 N N . SER A 1 321 ? 36.590 11.494 -9.502 1.00 91.38 321 SER A N 1
ATOM 2345 C CA . SER A 1 321 ? 36.063 10.476 -10.425 1.00 91.38 321 SER A CA 1
ATOM 2346 C C . SER A 1 321 ? 34.850 9.717 -9.867 1.00 91.38 321 SER A C 1
ATOM 2348 O O . SER A 1 321 ? 34.654 8.552 -10.192 1.00 91.38 321 SER A O 1
ATOM 2350 N N . THR A 1 322 ? 34.063 10.322 -8.971 1.00 92.19 322 THR A N 1
ATOM 2351 C CA . THR A 1 322 ? 32.994 9.607 -8.238 1.00 92.19 322 THR A CA 1
ATOM 2352 C C . THR A 1 322 ? 31.838 9.177 -9.149 1.00 92.19 322 THR A C 1
ATOM 2354 O O . THR A 1 322 ? 31.302 8.085 -8.980 1.00 92.19 322 THR A O 1
ATOM 2357 N N . TYR A 1 323 ? 31.473 10.022 -10.119 1.00 94.81 323 TYR A N 1
ATOM 2358 C CA . TYR A 1 323 ? 30.365 9.800 -11.064 1.00 94.81 323 TYR A CA 1
ATOM 2359 C C . TYR A 1 323 ? 30.822 9.771 -12.533 1.00 94.81 323 TYR A C 1
ATOM 2361 O O . TYR A 1 323 ? 29.999 9.807 -13.444 1.00 94.81 323 TYR A O 1
ATOM 2369 N N . PHE A 1 324 ? 32.136 9.757 -12.784 1.00 95.12 324 PHE A N 1
ATOM 2370 C CA . PHE A 1 324 ? 32.690 9.620 -14.131 1.00 95.12 324 PHE A CA 1
ATOM 2371 C C . PHE A 1 324 ? 34.003 8.813 -14.121 1.00 95.12 324 PHE A C 1
ATOM 2373 O O . PHE A 1 324 ? 34.917 9.187 -13.376 1.00 95.12 324 PHE A O 1
ATOM 2380 N N . PRO A 1 325 ? 34.146 7.781 -14.983 1.00 95.12 325 PRO A N 1
ATOM 2381 C CA . PRO A 1 325 ? 33.104 7.216 -15.858 1.00 95.12 325 PRO A CA 1
ATOM 2382 C C . PRO A 1 325 ? 31.921 6.640 -15.064 1.00 95.12 325 PRO A C 1
ATOM 2384 O O . PRO A 1 325 ? 32.057 6.331 -13.884 1.00 95.12 325 PRO A O 1
ATOM 2387 N N . MET A 1 326 ? 30.753 6.527 -15.703 1.00 95.62 326 MET A N 1
ATOM 2388 C CA . MET A 1 326 ? 29.601 5.849 -15.100 1.00 95.62 326 MET A CA 1
ATOM 2389 C C . MET A 1 326 ? 29.822 4.328 -15.047 1.00 95.62 326 MET A C 1
ATOM 2391 O O . MET A 1 326 ? 30.619 3.759 -15.796 1.00 95.62 326 MET A O 1
ATOM 2395 N N . HIS A 1 327 ? 29.078 3.662 -14.167 1.00 94.06 327 HIS A N 1
ATOM 2396 C CA . HIS A 1 327 ? 29.148 2.228 -13.876 1.00 94.06 327 HIS A CA 1
ATOM 2397 C C . HIS A 1 327 ? 27.758 1.565 -13.936 1.00 94.06 327 HIS A C 1
ATOM 2399 O O . HIS A 1 327 ? 27.450 0.673 -13.138 1.00 94.06 327 HIS A O 1
ATOM 2405 N N . ARG A 1 328 ? 26.895 2.017 -14.864 1.00 94.25 328 ARG A N 1
ATOM 2406 C CA . ARG A 1 328 ? 25.526 1.501 -15.060 1.00 94.25 328 ARG A CA 1
ATOM 2407 C C . ARG A 1 328 ? 25.505 -0.022 -15.196 1.00 94.25 328 ARG A C 1
ATOM 2409 O O . ARG A 1 328 ? 26.404 -0.607 -15.806 1.00 94.25 328 ARG A O 1
ATOM 2416 N N . ARG A 1 329 ? 24.466 -0.667 -14.654 1.00 91.88 329 ARG A N 1
ATOM 2417 C CA . ARG A 1 329 ? 24.347 -2.139 -14.634 1.00 91.88 329 ARG A CA 1
ATOM 2418 C C . ARG A 1 329 ? 23.352 -2.704 -15.648 1.00 91.88 329 ARG A C 1
ATOM 2420 O O . ARG A 1 329 ? 23.482 -3.870 -16.002 1.00 91.88 329 ARG A O 1
ATOM 2427 N N . GLY A 1 330 ? 22.440 -1.889 -16.180 1.00 93.25 330 GLY A N 1
ATOM 2428 C CA . GLY A 1 330 ? 21.575 -2.288 -17.292 1.00 93.25 330 GLY A CA 1
ATOM 2429 C C . GLY A 1 330 ? 20.285 -3.007 -16.887 1.00 93.25 330 GLY A C 1
ATOM 2430 O O . GLY A 1 330 ? 19.748 -3.759 -17.692 1.00 93.25 330 GLY A O 1
ATOM 2431 N N . ALA A 1 331 ? 19.779 -2.770 -15.675 1.00 95.56 331 ALA A N 1
ATOM 2432 C CA . ALA A 1 331 ? 18.397 -3.082 -15.302 1.00 95.56 331 ALA A CA 1
ATOM 2433 C C . ALA A 1 331 ? 17.490 -1.853 -15.486 1.00 95.56 331 ALA A C 1
ATOM 2435 O O . ALA A 1 331 ? 17.984 -0.738 -15.663 1.00 95.56 331 ALA A O 1
ATOM 2436 N N . VAL A 1 332 ? 16.168 -2.036 -15.410 1.00 97.38 332 VAL A N 1
ATOM 2437 C CA . VAL A 1 332 ? 15.179 -0.942 -15.478 1.00 97.38 332 VAL A CA 1
ATOM 2438 C C . VAL A 1 332 ? 14.238 -0.955 -14.275 1.00 97.38 332 VAL A C 1
ATOM 2440 O O . VAL A 1 332 ? 13.856 -2.025 -13.797 1.00 97.38 332 VAL A O 1
ATOM 2443 N N . GLN A 1 333 ? 13.848 0.226 -13.789 1.00 97.19 333 GLN A N 1
ATOM 2444 C CA . GLN A 1 333 ? 12.872 0.390 -12.704 1.00 97.19 333 GLN A CA 1
ATOM 2445 C C . GLN A 1 333 ? 11.847 1.494 -12.971 1.00 97.19 333 GLN A C 1
ATOM 2447 O O . GLN A 1 333 ? 12.072 2.368 -13.809 1.00 97.19 333 GLN A O 1
ATOM 2452 N N . LEU A 1 334 ? 10.762 1.458 -12.195 1.00 98.50 334 LEU A N 1
ATOM 2453 C CA . LEU A 1 334 ? 9.707 2.461 -12.131 1.00 98.50 334 LEU A CA 1
ATOM 2454 C C . LEU A 1 334 ? 9.151 2.578 -10.696 1.00 98.50 334 LEU A C 1
ATOM 2456 O O . LEU A 1 334 ? 8.672 1.596 -10.138 1.00 98.50 334 LEU A O 1
ATOM 2460 N N . GLY A 1 335 ? 9.136 3.785 -10.129 1.00 96.06 335 GLY A N 1
ATOM 2461 C CA . GLY A 1 335 ? 8.429 4.111 -8.880 1.00 96.06 335 GLY A CA 1
ATOM 2462 C C . GLY A 1 335 ? 9.189 3.833 -7.575 1.00 96.06 335 GLY A C 1
ATOM 2463 O O . GLY A 1 335 ? 8.680 4.153 -6.507 1.00 96.06 335 GLY A O 1
ATOM 2464 N N . ASN A 1 336 ? 10.406 3.289 -7.650 1.00 93.00 336 ASN A N 1
ATOM 2465 C CA . ASN A 1 336 ? 11.297 3.044 -6.507 1.00 93.00 336 ASN A CA 1
ATOM 2466 C C . ASN A 1 336 ? 12.754 3.423 -6.842 1.00 93.00 336 ASN A C 1
ATOM 2468 O O . ASN A 1 336 ? 13.087 3.627 -8.004 1.00 93.00 336 ASN A O 1
ATOM 2472 N N . GLY A 1 337 ? 13.631 3.486 -5.837 1.00 92.44 337 GLY A N 1
ATOM 2473 C CA . GLY A 1 337 ? 15.079 3.696 -5.935 1.00 92.44 337 GLY A CA 1
ATOM 2474 C C . GLY A 1 337 ? 15.860 2.440 -6.335 1.00 92.44 337 GLY A C 1
ATOM 2475 O O . GLY A 1 337 ? 15.311 1.330 -6.372 1.00 92.44 337 GLY A O 1
ATOM 2476 N N . GLY A 1 338 ? 17.155 2.604 -6.631 1.00 91.75 338 GLY A N 1
ATOM 2477 C CA . GLY A 1 338 ? 18.020 1.516 -7.108 1.00 91.75 338 GLY A CA 1
ATOM 2478 C C . GLY A 1 338 ? 18.212 0.385 -6.120 1.00 91.75 338 GLY A C 1
ATOM 2479 O O . GLY A 1 338 ? 18.216 -0.781 -6.506 1.00 91.75 338 GLY A O 1
ATOM 2480 N N . ASP A 1 339 ? 18.223 0.709 -4.840 1.00 92.31 339 ASP A N 1
ATOM 2481 C CA . ASP A 1 339 ? 18.287 -0.220 -3.718 1.00 92.31 339 ASP A CA 1
ATOM 2482 C C . ASP A 1 339 ? 16.904 -0.671 -3.199 1.00 92.31 339 ASP A C 1
ATOM 2484 O O . ASP A 1 339 ? 16.775 -1.226 -2.101 1.00 92.31 339 ASP A O 1
ATOM 2488 N N . ASN A 1 340 ? 15.879 -0.433 -4.025 1.00 93.94 340 ASN A N 1
ATOM 2489 C CA . ASN A 1 340 ? 14.458 -0.612 -3.751 1.00 93.94 340 ASN A CA 1
ATOM 2490 C C . ASN A 1 340 ? 13.883 0.349 -2.693 1.00 93.94 340 ASN A C 1
ATOM 2492 O O . ASN A 1 340 ? 12.856 0.044 -2.088 1.00 93.94 340 ASN A O 1
ATOM 2496 N N . GLY A 1 341 ? 14.498 1.521 -2.480 1.00 92.25 341 GLY A N 1
ATOM 2497 C CA . GLY A 1 341 ? 13.876 2.614 -1.729 1.00 92.25 341 GLY A CA 1
ATOM 2498 C C . GLY A 1 341 ? 12.503 2.971 -2.312 1.00 92.25 341 GLY A C 1
ATOM 2499 O O . GLY A 1 341 ? 12.401 3.513 -3.407 1.00 92.25 341 GLY A O 1
ATOM 2500 N N . ASN A 1 342 ? 11.430 2.630 -1.610 1.00 91.62 342 ASN A N 1
ATOM 2501 C CA . ASN A 1 342 ? 10.053 2.659 -2.113 1.00 91.62 342 ASN A CA 1
ATOM 2502 C C . ASN A 1 342 ? 9.167 3.604 -1.289 1.00 91.62 342 ASN A C 1
ATOM 2504 O O . ASN A 1 342 ? 7.984 3.364 -1.105 1.00 91.62 342 ASN A O 1
ATOM 2508 N N . GLY A 1 343 ? 9.747 4.667 -0.742 1.00 88.81 343 GLY A N 1
ATOM 2509 C CA . GLY A 1 343 ? 9.053 5.635 0.103 1.00 88.81 343 GLY A CA 1
ATOM 2510 C C . GLY A 1 343 ? 8.334 6.759 -0.638 1.00 88.81 343 GLY A C 1
ATOM 2511 O O . GLY A 1 343 ? 7.714 7.590 0.007 1.00 88.81 343 GLY A O 1
ATOM 2512 N N . SER A 1 344 ? 8.470 6.839 -1.961 1.00 90.12 344 SER A N 1
ATOM 2513 C CA . SER A 1 344 ? 7.963 7.960 -2.759 1.00 90.12 344 SER A CA 1
ATOM 2514 C C . SER A 1 344 ? 6.589 7.685 -3.365 1.00 90.12 344 SER A C 1
ATOM 2516 O O . SER A 1 344 ? 6.113 6.551 -3.357 1.00 90.12 344 SER A O 1
ATOM 2518 N N . ALA A 1 345 ? 5.990 8.723 -3.941 1.00 93.31 345 ALA A N 1
ATOM 2519 C CA . ALA A 1 345 ? 4.722 8.664 -4.654 1.00 93.31 345 ALA A CA 1
ATOM 2520 C C . ALA A 1 345 ? 4.854 9.324 -6.032 1.00 93.31 345 ALA A C 1
ATOM 2522 O O . ALA A 1 345 ? 5.702 10.199 -6.221 1.00 93.31 345 ALA A O 1
ATOM 2523 N N . GLY A 1 346 ? 4.016 8.919 -6.983 1.00 95.94 346 GLY A N 1
ATOM 2524 C CA . GLY A 1 346 ? 3.937 9.551 -8.298 1.00 95.94 346 GLY A CA 1
ATOM 2525 C C . GLY A 1 346 ? 3.029 8.816 -9.277 1.00 95.94 346 GLY A C 1
ATOM 2526 O O . GLY A 1 346 ? 2.555 7.717 -9.005 1.00 95.94 346 GLY A O 1
ATOM 2527 N N . THR A 1 347 ? 2.750 9.417 -10.432 1.00 98.56 347 THR A N 1
ATOM 2528 C CA . THR A 1 347 ? 1.962 8.762 -11.492 1.00 98.56 347 THR A CA 1
ATOM 2529 C C . THR A 1 347 ? 2.764 8.707 -12.776 1.00 98.56 347 THR A C 1
ATOM 2531 O O . THR A 1 347 ? 3.186 9.748 -13.267 1.00 98.56 347 THR A O 1
ATOM 2534 N N . PHE A 1 348 ? 2.918 7.519 -13.355 1.00 98.88 348 PHE A N 1
ATOM 2535 C CA . PHE A 1 348 ? 3.579 7.309 -14.644 1.00 98.88 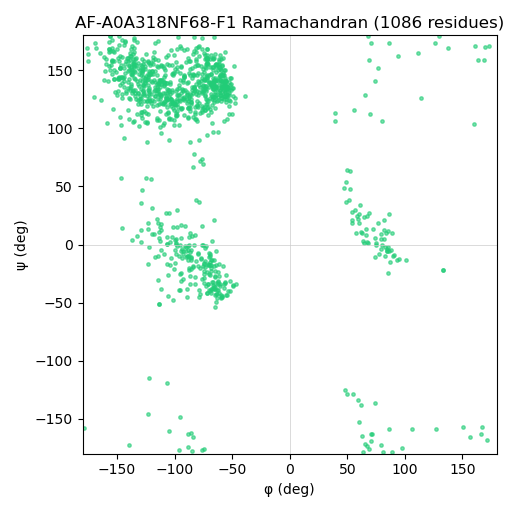348 PHE A CA 1
ATOM 2536 C C . PHE A 1 348 ? 2.559 7.055 -15.759 1.00 98.88 348 PHE A C 1
ATOM 2538 O O . PHE A 1 348 ? 1.593 6.320 -15.557 1.00 98.88 348 PHE A O 1
ATOM 2545 N N . TYR A 1 349 ? 2.783 7.627 -16.944 1.00 98.88 349 TYR A N 1
ATOM 2546 C CA . TYR A 1 349 ? 1.930 7.422 -18.122 1.00 98.88 349 TYR A CA 1
ATOM 2547 C C . TYR A 1 349 ? 2.661 6.678 -19.245 1.00 98.88 349 TYR A C 1
ATOM 2549 O O . TYR A 1 349 ? 2.176 5.666 -19.758 1.00 98.88 349 TYR A O 1
ATOM 2557 N N . GLU A 1 350 ? 3.843 7.166 -19.615 1.00 98.94 350 GLU A N 1
ATOM 2558 C CA . GLU A 1 350 ? 4.706 6.558 -20.626 1.00 98.94 350 GLU A CA 1
ATOM 2559 C C . GLU A 1 350 ? 6.175 6.926 -20.407 1.00 98.94 350 GLU A C 1
ATOM 2561 O O . GLU A 1 350 ? 6.480 7.945 -19.793 1.00 98.94 350 GLU A O 1
ATOM 2566 N N . GLY A 1 351 ? 7.091 6.126 -20.942 1.00 98.81 351 GLY A N 1
ATOM 2567 C CA . GLY A 1 351 ? 8.520 6.402 -20.909 1.00 98.81 351 GLY A CA 1
ATOM 2568 C C . GLY A 1 351 ? 9.326 5.379 -21.697 1.00 98.81 351 GLY A C 1
ATOM 2569 O O . GLY A 1 351 ? 8.890 4.249 -21.926 1.00 98.81 351 GLY A O 1
ATOM 2570 N N . VAL A 1 352 ? 10.531 5.763 -22.109 1.00 98.81 352 VAL A N 1
ATOM 2571 C CA . VAL A 1 352 ? 11.440 4.909 -22.891 1.00 98.81 352 VAL A CA 1
ATOM 2572 C C . VAL A 1 352 ? 12.872 5.058 -22.396 1.00 98.81 352 VAL A C 1
ATOM 2574 O O . VAL A 1 352 ? 13.217 6.040 -21.738 1.00 98.81 352 VAL A O 1
ATOM 2577 N N . MET A 1 353 ? 13.707 4.092 -22.759 1.00 98.81 353 MET A N 1
ATOM 2578 C CA . MET A 1 353 ? 15.160 4.210 -22.701 1.00 98.81 353 MET A CA 1
ATOM 2579 C C . MET A 1 353 ? 15.735 3.875 -24.073 1.00 98.81 353 MET A C 1
ATOM 2581 O O . MET A 1 353 ? 15.258 2.943 -24.726 1.00 98.81 353 MET A O 1
ATOM 2585 N N . THR A 1 354 ? 16.765 4.596 -24.503 1.00 98.69 354 THR A N 1
ATOM 2586 C CA . THR A 1 354 ? 17.402 4.427 -25.815 1.00 98.69 354 THR A CA 1
ATOM 2587 C C . THR A 1 354 ? 18.818 3.869 -25.705 1.00 98.69 354 THR A C 1
ATOM 2589 O O . THR A 1 354 ? 19.509 4.067 -24.704 1.00 98.69 354 THR A O 1
ATOM 2592 N N . ALA A 1 355 ? 19.271 3.192 -26.759 1.00 97.94 355 ALA A N 1
ATOM 2593 C CA . ALA A 1 355 ? 20.694 2.969 -26.992 1.00 97.94 355 ALA A CA 1
ATOM 2594 C C . ALA A 1 355 ? 21.264 4.158 -27.773 1.00 97.94 355 ALA A C 1
ATOM 2596 O O . ALA A 1 355 ? 20.741 4.494 -28.831 1.00 97.94 355 ALA A O 1
ATOM 2597 N N . GLY A 1 356 ? 22.344 4.772 -27.290 1.00 97.56 356 GLY A N 1
ATOM 2598 C CA . GLY A 1 356 ? 22.920 5.976 -27.892 1.00 97.56 356 GLY A CA 1
ATOM 2599 C C . GLY A 1 356 ? 22.418 7.273 -27.251 1.00 97.56 356 GLY A C 1
ATOM 2600 O O . GLY A 1 356 ? 21.409 7.286 -26.552 1.00 97.56 356 GLY A O 1
ATOM 2601 N N . TYR A 1 357 ? 23.160 8.360 -27.483 1.00 97.75 357 TYR A N 1
ATOM 2602 C CA . TYR A 1 357 ? 22.877 9.692 -26.942 1.00 97.75 357 TYR A CA 1
ATOM 2603 C C . TYR A 1 357 ? 21.940 10.423 -27.909 1.00 97.75 357 TYR A C 1
ATOM 2605 O O . TYR A 1 357 ? 22.395 10.759 -29.008 1.00 97.75 357 TYR A O 1
ATOM 2613 N N . PRO A 1 358 ? 20.660 10.652 -27.568 1.00 98.06 358 PRO A N 1
ATOM 2614 C CA . PRO A 1 358 ? 19.727 11.256 -28.511 1.00 98.06 358 PRO A CA 1
ATOM 2615 C C . PRO A 1 358 ? 20.105 12.690 -28.872 1.00 98.06 358 PRO A C 1
ATOM 2617 O O . PRO A 1 358 ? 20.580 13.456 -28.030 1.00 98.06 358 PRO A O 1
ATOM 2620 N N . THR A 1 359 ? 19.884 13.073 -30.127 1.00 97.94 359 THR A N 1
ATOM 2621 C CA . THR A 1 359 ? 20.103 14.456 -30.551 1.00 97.94 359 THR A CA 1
ATOM 2622 C C . THR A 1 359 ? 19.042 15.398 -29.979 1.00 97.94 359 THR A C 1
ATOM 2624 O O . THR A 1 359 ? 17.908 15.012 -29.702 1.00 97.94 359 THR A O 1
ATOM 2627 N N . ASP A 1 360 ? 19.383 16.683 -29.851 1.00 97.62 360 ASP A N 1
ATOM 2628 C CA . ASP A 1 360 ? 18.427 17.720 -29.434 1.00 97.62 360 ASP A CA 1
ATOM 2629 C C . ASP A 1 360 ? 17.168 17.727 -30.318 1.00 97.62 360 ASP A C 1
ATOM 2631 O O . ASP A 1 360 ? 16.044 17.823 -29.827 1.00 97.62 360 ASP A O 1
ATOM 2635 N N . ALA A 1 361 ? 17.359 17.533 -31.626 1.00 98.31 361 ALA A N 1
ATOM 2636 C CA . ALA A 1 361 ? 16.275 17.461 -32.593 1.00 98.31 361 ALA A CA 1
ATOM 2637 C C . ALA A 1 361 ? 15.344 16.265 -32.343 1.00 98.31 361 ALA A C 1
ATOM 2639 O O . ALA A 1 361 ? 14.125 16.436 -32.407 1.00 98.31 361 ALA A O 1
ATOM 2640 N N . SER A 1 362 ? 15.878 15.077 -32.030 1.00 98.31 362 SER A N 1
ATOM 2641 C CA . SER A 1 362 ? 15.042 13.908 -31.741 1.00 98.31 362 SER A CA 1
ATOM 2642 C C . SER A 1 362 ? 14.284 14.067 -30.422 1.00 98.31 362 SER A C 1
ATOM 2644 O O . SER A 1 362 ? 13.081 13.813 -30.380 1.00 98.31 362 SER A O 1
ATOM 2646 N N . VAL A 1 363 ? 14.925 14.621 -29.389 1.00 98.62 363 VAL A N 1
ATOM 2647 C CA . VAL A 1 363 ? 14.291 14.946 -28.100 1.00 98.62 363 VAL A CA 1
ATOM 2648 C C . VAL A 1 363 ? 13.127 15.932 -28.265 1.00 98.62 363 VAL A C 1
ATOM 2650 O O . VAL A 1 363 ? 12.039 15.694 -27.739 1.00 98.62 363 VAL A O 1
ATOM 2653 N N . GLN A 1 364 ? 13.302 17.011 -29.035 1.00 98.62 364 GLN A N 1
ATOM 2654 C CA . GLN A 1 364 ? 12.219 17.970 -29.286 1.00 98.62 364 GLN A CA 1
ATOM 2655 C C . GLN A 1 364 ? 11.118 17.397 -30.190 1.00 98.62 364 GLN A C 1
ATOM 2657 O O . GLN A 1 364 ? 9.941 17.698 -29.988 1.00 98.62 364 GLN A O 1
ATOM 2662 N N . ALA A 1 365 ? 11.459 16.538 -31.155 1.00 98.69 365 ALA A N 1
ATOM 2663 C CA . ALA A 1 365 ? 10.469 15.845 -31.979 1.00 98.69 365 ALA A CA 1
ATOM 2664 C C . ALA A 1 365 ? 9.617 14.865 -31.153 1.00 98.69 365 ALA A C 1
ATOM 2666 O O . ALA A 1 365 ? 8.404 14.784 -31.352 1.00 98.69 365 ALA A O 1
ATOM 2667 N N . VAL A 1 366 ? 10.220 14.167 -30.185 1.00 98.81 366 VAL A N 1
ATOM 2668 C CA . VAL A 1 366 ? 9.498 13.318 -29.226 1.00 98.81 366 VAL A CA 1
ATOM 2669 C C . VAL A 1 366 ? 8.580 14.152 -28.337 1.00 98.81 366 VAL A C 1
ATOM 2671 O O . VAL A 1 366 ? 7.417 13.795 -28.173 1.00 98.81 366 VAL A O 1
ATOM 2674 N N . GLN A 1 367 ? 9.033 15.300 -27.834 1.00 98.75 367 GLN A N 1
ATOM 2675 C CA . GLN A 1 367 ? 8.160 16.213 -27.093 1.00 98.75 367 GLN A CA 1
ATOM 2676 C C . GLN A 1 367 ? 6.974 16.691 -27.942 1.00 98.75 367 GLN A C 1
ATOM 2678 O O . GLN A 1 367 ? 5.836 16.649 -27.481 1.00 98.75 367 GLN A O 1
ATOM 2683 N N . ALA A 1 368 ? 7.202 17.078 -29.199 1.00 98.69 368 ALA A N 1
ATOM 2684 C CA . ALA A 1 368 ? 6.117 17.452 -30.104 1.00 98.69 368 ALA A CA 1
ATOM 2685 C C . ALA A 1 368 ? 5.126 16.292 -30.326 1.00 98.69 368 ALA A C 1
ATOM 2687 O O . ALA A 1 368 ? 3.917 16.515 -30.403 1.00 98.69 368 ALA A O 1
ATOM 2688 N N . ASN A 1 369 ? 5.616 15.048 -30.377 1.00 98.62 369 ASN A N 1
ATOM 2689 C CA . ASN A 1 369 ? 4.771 13.857 -30.427 1.00 98.62 369 ASN A CA 1
ATOM 2690 C C . ASN A 1 369 ? 3.925 13.675 -29.156 1.00 98.62 369 ASN A C 1
ATOM 2692 O O . ASN A 1 369 ? 2.745 13.344 -29.258 1.00 98.62 369 ASN A O 1
ATOM 2696 N N . ILE A 1 370 ? 4.506 13.897 -27.974 1.00 98.75 370 ILE A N 1
ATOM 2697 C CA . ILE A 1 370 ? 3.805 13.820 -26.683 1.00 98.75 370 ILE A CA 1
ATOM 2698 C C . ILE A 1 370 ? 2.708 14.889 -26.605 1.00 98.75 370 ILE A C 1
ATOM 2700 O O . ILE A 1 370 ? 1.564 14.566 -26.292 1.00 98.75 370 ILE A O 1
ATOM 2704 N N . VAL A 1 371 ? 3.011 16.131 -26.993 1.00 98.62 371 VAL A N 1
ATOM 2705 C CA . VAL A 1 371 ? 2.025 17.223 -27.079 1.00 98.62 371 VAL A CA 1
ATOM 2706 C C . VAL A 1 371 ? 0.889 16.860 -28.040 1.00 98.62 371 VAL A C 1
ATOM 2708 O O . VAL A 1 371 ? -0.289 17.021 -27.718 1.00 98.62 371 VAL A O 1
ATOM 2711 N N . ALA A 1 372 ? 1.220 16.290 -29.203 1.00 97.06 372 ALA A N 1
ATOM 2712 C CA . ALA A 1 372 ? 0.230 15.830 -30.175 1.00 97.06 372 ALA A CA 1
ATOM 2713 C C . ALA A 1 372 ? -0.638 14.668 -29.658 1.00 97.06 372 ALA A C 1
ATOM 2715 O O . ALA A 1 372 ? -1.760 14.496 -30.139 1.00 97.06 372 ALA A O 1
ATOM 2716 N N . ALA A 1 373 ? -0.162 13.910 -28.664 1.00 96.38 373 ALA A N 1
ATOM 2717 C CA . ALA A 1 373 ? -0.931 12.859 -28.009 1.00 96.38 373 ALA A CA 1
ATOM 2718 C C . ALA A 1 373 ? -2.068 13.411 -27.142 1.00 96.38 373 ALA A C 1
ATOM 2720 O O . ALA A 1 373 ? -2.984 12.653 -26.839 1.00 96.38 373 ALA A O 1
ATOM 2721 N N . LYS A 1 374 ? -2.044 14.703 -26.774 1.00 95.56 374 LYS A N 1
ATOM 2722 C CA . LYS A 1 374 ? -3.106 15.399 -26.027 1.00 95.56 374 LYS A CA 1
ATOM 2723 C C . LYS A 1 374 ? -3.501 14.670 -24.742 1.00 95.56 374 LYS A C 1
ATOM 2725 O O . LYS A 1 374 ? -4.632 14.203 -24.603 1.00 95.56 374 LYS A O 1
ATOM 2730 N N . TYR A 1 375 ? -2.551 14.558 -23.816 1.00 97.06 375 TYR A N 1
ATOM 2731 C CA . TYR A 1 375 ? -2.865 14.159 -22.447 1.00 97.06 375 TYR A CA 1
ATOM 2732 C C . TYR A 1 375 ? -3.783 15.195 -21.804 1.00 97.06 375 TYR A C 1
ATOM 2734 O O . TYR A 1 375 ? -3.479 16.385 -21.799 1.00 97.06 375 TYR A O 1
ATOM 2742 N N . GLU A 1 376 ? -4.903 14.746 -21.259 1.00 95.62 376 GLU A N 1
ATOM 2743 C CA . GLU A 1 376 ? -5.881 15.575 -20.562 1.00 95.62 376 GLU A CA 1
ATOM 2744 C C . GLU A 1 376 ? -6.417 14.818 -19.340 1.00 95.62 376 GLU A C 1
ATOM 2746 O O . GLU A 1 376 ? -6.301 13.593 -19.225 1.00 95.62 376 GLU A O 1
ATOM 2751 N N . VAL A 1 377 ? -6.990 15.556 -18.390 1.00 94.19 377 VAL A N 1
ATOM 2752 C CA . VAL A 1 377 ? -7.625 14.967 -17.204 1.00 94.19 377 VAL A CA 1
ATOM 2753 C C . VAL A 1 377 ? -8.804 14.071 -17.593 1.00 94.19 377 VAL A C 1
ATOM 2755 O O . VAL A 1 377 ? -9.378 14.203 -18.676 1.00 94.19 377 VAL A O 1
ATOM 2758 N N . GLN A 1 378 ? -9.198 13.161 -16.699 1.00 93.69 378 GLN A N 1
ATOM 2759 C CA . GLN A 1 378 ? -10.413 12.369 -16.890 1.00 93.69 378 GLN A CA 1
ATOM 2760 C C . GLN A 1 378 ? -11.630 13.270 -17.175 1.00 93.69 378 GLN A C 1
ATOM 2762 O O . GLN A 1 378 ? -11.819 14.311 -16.544 1.00 93.69 378 GLN A O 1
ATOM 2767 N N . ARG A 1 379 ? -12.498 12.841 -18.096 1.00 94.12 379 ARG A N 1
ATOM 2768 C CA . ARG A 1 379 ? -13.722 13.587 -18.448 1.00 94.12 379 ARG A CA 1
ATOM 2769 C C . ARG A 1 379 ? -14.775 13.614 -17.364 1.00 94.12 379 ARG A C 1
ATOM 2771 O O . ARG A 1 379 ? -15.624 14.493 -17.381 1.00 94.12 379 ARG A O 1
ATOM 2778 N N . LEU A 1 380 ? -14.770 12.611 -16.498 1.00 95.88 380 LEU A N 1
ATOM 2779 C CA . LEU A 1 380 ? -15.799 12.415 -15.497 1.00 95.88 380 LEU A CA 1
ATOM 2780 C C . LEU A 1 380 ? -15.150 11.982 -14.196 1.00 95.88 380 LEU A C 1
ATOM 2782 O O . LEU A 1 380 ? -14.408 10.999 -14.186 1.00 95.88 380 LEU A O 1
ATOM 2786 N N . SER A 1 381 ? -15.434 12.700 -13.120 1.00 95.44 381 SER A N 1
ATOM 2787 C CA . SER A 1 381 ? -15.002 12.371 -11.764 1.00 95.44 381 SER A CA 1
ATOM 2788 C C . SER A 1 381 ? -16.192 12.341 -10.810 1.00 95.44 381 SER A C 1
ATOM 2790 O O . SER A 1 381 ? -17.246 12.922 -11.076 1.00 95.44 381 SER A O 1
ATOM 2792 N N . LEU A 1 382 ? -16.013 11.633 -9.696 1.00 95.62 382 LEU A N 1
ATOM 2793 C CA . LEU A 1 382 ? -16.940 11.629 -8.571 1.00 95.62 382 LEU A CA 1
ATOM 2794 C C . LEU A 1 382 ? -16.222 12.197 -7.353 1.00 95.62 382 LEU A C 1
ATOM 2796 O O . LEU A 1 382 ? -15.066 11.857 -7.102 1.00 95.62 382 LEU A O 1
ATOM 2800 N N . SER A 1 383 ? -16.917 13.014 -6.566 1.00 95.69 383 SER A N 1
ATOM 2801 C CA . SER A 1 383 ? -16.461 13.331 -5.218 1.00 95.69 383 SER A CA 1
ATOM 2802 C C . SER A 1 383 ? -16.407 12.052 -4.380 1.00 95.69 383 SER A C 1
ATOM 2804 O O . SER A 1 383 ? -17.290 11.190 -4.490 1.00 95.69 383 SER A O 1
ATOM 2806 N N . ARG A 1 384 ? -15.410 11.958 -3.498 1.00 90.81 384 ARG A N 1
ATOM 2807 C CA . ARG A 1 384 ? -15.253 10.806 -2.610 1.00 90.81 384 ARG A CA 1
ATOM 2808 C C . ARG A 1 384 ? -16.517 10.589 -1.775 1.00 90.81 384 ARG A C 1
ATOM 2810 O O . ARG A 1 384 ? -16.987 11.519 -1.123 1.00 90.81 384 ARG A O 1
ATOM 2817 N N . ALA A 1 385 ? -17.044 9.368 -1.788 1.00 92.88 385 ALA A N 1
ATOM 2818 C CA . ALA A 1 385 ? -18.061 8.934 -0.836 1.00 92.88 385 ALA A CA 1
ATOM 2819 C C . ALA A 1 385 ? -17.377 8.186 0.310 1.00 92.88 385 ALA A C 1
ATOM 2821 O O . ALA A 1 385 ? -16.475 7.381 0.077 1.00 92.88 385 ALA A O 1
ATOM 2822 N N . THR A 1 386 ? -17.799 8.461 1.539 1.00 91.75 386 THR A N 1
ATOM 2823 C CA . THR A 1 386 ? -17.271 7.809 2.739 1.00 91.75 386 THR A CA 1
ATOM 2824 C C . THR A 1 386 ? -18.170 6.640 3.146 1.00 91.75 386 THR A C 1
ATOM 2826 O O . THR A 1 386 ? -19.148 6.312 2.465 1.00 91.75 386 THR A O 1
ATOM 2829 N N . THR A 1 387 ? -17.864 5.981 4.257 1.00 93.06 387 THR A N 1
ATOM 2830 C CA . THR A 1 387 ? -18.634 4.844 4.760 1.00 93.06 387 THR A CA 1
ATOM 2831 C C . THR A 1 387 ? -20.088 5.215 5.047 1.00 93.06 387 THR A C 1
ATOM 2833 O O . THR A 1 387 ? -20.383 6.131 5.814 1.00 93.06 387 THR A O 1
ATOM 2836 N N . PHE A 1 388 ? -21.028 4.466 4.468 1.00 95.44 388 PHE A N 1
ATOM 2837 C CA . PHE A 1 388 ? -22.447 4.578 4.797 1.00 95.44 388 PHE A CA 1
ATOM 2838 C C . PHE A 1 388 ? -22.811 3.689 5.989 1.00 95.44 388 PHE A C 1
ATOM 2840 O O . PHE A 1 388 ? -22.160 2.682 6.275 1.00 95.44 388 PHE A O 1
ATOM 2847 N N . THR A 1 389 ? -23.911 4.045 6.643 1.00 94.44 389 THR A N 1
ATOM 2848 C CA . THR A 1 389 ? -24.621 3.191 7.596 1.00 94.44 389 THR A CA 1
ATOM 2849 C C . THR A 1 389 ? -26.038 2.947 7.072 1.00 94.44 389 THR A C 1
ATOM 2851 O O . THR A 1 389 ? -26.507 3.708 6.219 1.00 94.44 389 THR A O 1
ATOM 2854 N N . PRO A 1 390 ? -26.742 1.889 7.517 1.00 95.44 390 PRO A N 1
ATOM 2855 C CA . PRO A 1 390 ? -28.013 1.523 6.907 1.00 95.44 390 PRO A CA 1
ATOM 2856 C C . PRO A 1 390 ? -29.035 2.666 6.891 1.00 95.44 390 PRO A C 1
ATOM 2858 O O . PRO A 1 390 ? -29.383 3.219 7.932 1.00 95.44 390 PRO A O 1
ATOM 2861 N N . GLY A 1 391 ? -29.518 3.018 5.695 1.00 96.38 391 GLY A N 1
ATOM 2862 C CA . GLY A 1 391 ? -30.447 4.131 5.474 1.00 96.38 391 GLY A CA 1
ATOM 2863 C C . GLY A 1 391 ? -29.834 5.536 5.548 1.00 96.38 391 GLY A C 1
ATOM 2864 O O . GLY A 1 391 ? -30.567 6.515 5.397 1.00 96.38 391 GLY A O 1
ATOM 2865 N N . SER A 1 392 ? -28.521 5.671 5.770 1.00 96.56 392 SER A N 1
ATOM 2866 C CA . SER A 1 392 ? -27.858 6.974 5.788 1.00 96.56 392 SER A CA 1
ATOM 2867 C C . SER A 1 392 ? -27.776 7.583 4.391 1.00 96.56 392 SER A C 1
ATOM 2869 O O . SER A 1 392 ? -27.946 6.910 3.372 1.00 96.56 392 SER A O 1
ATOM 2871 N N . THR A 1 393 ? -27.567 8.896 4.348 1.00 97.38 393 THR A N 1
ATOM 2872 C CA . THR A 1 393 ? -27.517 9.662 3.105 1.00 97.38 393 THR A CA 1
ATOM 2873 C C . THR A 1 393 ? -26.251 10.506 3.053 1.00 97.38 393 THR A C 1
ATOM 2875 O O . THR A 1 393 ? -25.857 11.079 4.067 1.00 97.38 393 THR A O 1
ATOM 2878 N N . GLN A 1 394 ? -25.638 10.598 1.875 1.00 97.38 394 GLN A N 1
ATOM 2879 C CA . GLN A 1 394 ? -24.494 11.466 1.594 1.00 97.38 394 GLN A CA 1
ATOM 2880 C C . GLN A 1 394 ? -24.678 12.171 0.248 1.00 97.38 394 GLN A C 1
ATOM 2882 O O . GLN A 1 394 ? -25.396 11.685 -0.628 1.00 97.38 394 GLN A O 1
ATOM 2887 N N . SER A 1 395 ? -24.009 13.308 0.078 1.00 97.62 395 SER A N 1
ATOM 2888 C CA . SER A 1 395 ? -23.933 13.994 -1.211 1.00 97.62 395 SER A CA 1
ATOM 2889 C C . SER A 1 395 ? -22.739 13.479 -2.008 1.00 97.62 395 SER A C 1
ATOM 2891 O O . SER A 1 395 ? -21.628 13.445 -1.488 1.00 97.62 395 SER A O 1
ATOM 2893 N N . VAL A 1 396 ? -22.960 13.133 -3.273 1.00 98.06 396 VAL A N 1
ATOM 2894 C CA . VAL A 1 396 ? -21.910 12.774 -4.233 1.00 98.06 396 VAL A CA 1
ATOM 2895 C C . VAL A 1 396 ? -22.034 13.691 -5.442 1.00 98.06 396 VAL A C 1
ATOM 2897 O O . VAL A 1 396 ? -23.072 13.712 -6.099 1.00 98.06 396 VAL A O 1
ATOM 2900 N N . THR A 1 397 ? -20.997 14.470 -5.728 1.00 98.38 397 THR A N 1
ATOM 2901 C CA . THR A 1 397 ? -20.933 15.347 -6.898 1.00 98.38 397 THR A CA 1
ATOM 2902 C C . THR A 1 397 ? -20.252 14.627 -8.048 1.00 98.38 397 THR A C 1
ATOM 2904 O O . THR A 1 397 ? -19.141 14.126 -7.908 1.00 98.38 397 THR A O 1
ATOM 2907 N N . GLU A 1 398 ? -20.931 14.589 -9.184 1.00 98.12 398 GLU A N 1
ATOM 2908 C CA . GLU A 1 398 ? -20.380 14.175 -10.464 1.00 98.12 398 GLU A CA 1
ATOM 2909 C C . GLU A 1 398 ? -19.956 15.420 -11.245 1.00 98.12 398 GLU A C 1
ATOM 2911 O O . GLU A 1 398 ? -20.775 16.318 -11.471 1.00 98.12 398 GLU A O 1
ATOM 2916 N N . THR A 1 399 ? -18.688 15.468 -11.652 1.00 98.12 399 THR A N 1
ATOM 2917 C CA . THR A 1 399 ? -18.109 16.587 -12.405 1.00 98.12 399 THR A CA 1
ATOM 2918 C C . THR A 1 399 ? -17.716 16.105 -13.793 1.00 98.12 399 THR A C 1
ATOM 2920 O O . THR A 1 399 ? -16.887 15.206 -13.940 1.00 98.12 399 THR A O 1
ATOM 2923 N N . PHE A 1 400 ? -18.303 16.715 -14.822 1.00 97.75 400 PHE A N 1
ATOM 2924 C CA . PHE A 1 400 ? -17.929 16.505 -16.215 1.00 97.75 400 PHE A CA 1
ATOM 2925 C C . PHE A 1 400 ? -17.051 17.654 -16.700 1.00 97.75 400 PHE A C 1
ATOM 2927 O O . PHE A 1 400 ? -17.476 18.807 -16.668 1.00 97.75 400 PHE A O 1
ATOM 2934 N N . THR A 1 401 ? -15.861 17.332 -17.197 1.00 96.50 401 THR A N 1
ATOM 2935 C CA . THR A 1 401 ? -14.926 18.274 -17.822 1.00 96.50 401 THR A CA 1
ATOM 2936 C C . THR A 1 401 ? -14.869 17.989 -19.317 1.00 96.50 401 THR A C 1
ATOM 2938 O O . THR A 1 401 ? -14.528 16.880 -19.738 1.00 96.50 401 THR A O 1
ATOM 2941 N N . ASN A 1 402 ? -15.204 18.982 -20.143 1.00 93.81 402 ASN A N 1
ATOM 2942 C CA . ASN A 1 402 ? -15.258 18.794 -21.588 1.00 93.81 402 ASN A CA 1
ATOM 2943 C C . ASN A 1 402 ? -13.857 18.829 -22.224 1.00 93.81 402 ASN A C 1
ATOM 2945 O O . ASN A 1 402 ? -13.388 19.869 -22.688 1.00 93.81 402 ASN A O 1
ATOM 2949 N N . THR A 1 403 ? -13.234 17.657 -22.316 1.00 90.56 403 THR A N 1
ATOM 2950 C CA . THR A 1 403 ? -11.937 17.427 -22.978 1.00 90.56 403 THR A CA 1
ATOM 2951 C C . THR A 1 403 ? -12.100 16.885 -24.412 1.00 90.56 403 THR A C 1
ATOM 2953 O O . THR A 1 403 ? -11.331 16.066 -24.906 1.00 90.56 403 THR A O 1
ATOM 2956 N N . THR A 1 404 ? -13.195 17.229 -25.100 1.00 85.00 404 THR A N 1
ATOM 2957 C CA . THR A 1 404 ? -13.458 16.726 -26.470 1.00 85.00 404 THR A CA 1
ATOM 2958 C C . THR A 1 404 ? -12.946 17.662 -27.566 1.00 85.00 404 THR A C 1
ATOM 2960 O O . THR A 1 404 ? -13.059 17.348 -28.749 1.00 85.00 404 THR A O 1
ATOM 2963 N N . GLY A 1 405 ? -12.432 18.842 -27.198 1.00 84.69 405 GLY A N 1
ATOM 2964 C CA . GLY A 1 405 ? -12.013 19.885 -28.141 1.00 84.69 405 GLY A CA 1
ATOM 2965 C C . GLY A 1 405 ? -13.158 20.530 -28.938 1.00 84.69 405 GLY A C 1
ATOM 2966 O O . GLY A 1 405 ? -12.911 21.390 -29.777 1.00 84.69 405 GLY A O 1
ATOM 2967 N N . SER A 1 406 ? -14.412 20.143 -28.683 1.00 88.50 406 SER A N 1
ATOM 2968 C CA . SER A 1 406 ? -15.614 20.693 -29.318 1.00 88.50 406 SER A CA 1
ATOM 2969 C C . SER A 1 406 ? -16.721 20.904 -28.284 1.00 88.50 406 SER A C 1
ATOM 2971 O O . SER A 1 406 ? -16.658 20.363 -27.181 1.00 88.50 406 SER A O 1
ATOM 2973 N N . ARG A 1 407 ? -17.730 21.720 -28.604 1.00 92.31 407 ARG A N 1
ATOM 2974 C CA . ARG A 1 407 ? -18.881 21.917 -27.712 1.00 92.31 407 ARG A CA 1
ATOM 2975 C C . ARG A 1 407 ? -19.601 20.581 -27.492 1.00 92.31 407 ARG A C 1
ATOM 2977 O O . ARG A 1 407 ? -19.984 19.935 -28.462 1.00 92.31 407 ARG A O 1
ATOM 2984 N N . ALA A 1 408 ? -19.835 20.210 -26.237 1.00 94.00 408 ALA A N 1
ATOM 2985 C CA . ALA A 1 408 ? -20.704 19.094 -25.876 1.00 94.00 408 ALA A CA 1
ATOM 2986 C C . ALA A 1 408 ? -22.118 19.631 -25.628 1.00 94.00 408 ALA A C 1
ATOM 2988 O O . ALA A 1 408 ? -22.279 20.559 -24.835 1.00 94.00 408 ALA A O 1
ATOM 2989 N N . THR A 1 409 ? -23.129 19.098 -26.314 1.00 94.50 409 THR A N 1
ATOM 2990 C CA . THR A 1 409 ? -24.531 19.511 -26.141 1.00 94.50 409 THR A CA 1
ATOM 2991 C C . THR A 1 409 ? -25.330 18.437 -25.424 1.00 94.50 409 THR A C 1
ATOM 2993 O O . THR A 1 409 ? -25.026 17.250 -25.548 1.00 94.50 409 THR A O 1
ATOM 2996 N N . ASP A 1 410 ? -26.350 18.865 -24.683 1.00 94.88 410 ASP A N 1
ATOM 2997 C CA . ASP A 1 410 ? -27.258 17.991 -23.935 1.00 94.88 410 ASP A CA 1
ATOM 2998 C C . ASP A 1 410 ? -26.501 17.011 -23.025 1.00 94.88 410 ASP A C 1
ATOM 3000 O O . ASP A 1 410 ? -26.750 15.808 -23.030 1.00 94.88 410 ASP A O 1
ATOM 3004 N N . VAL A 1 411 ? -25.535 17.539 -22.265 1.00 97.06 411 VAL A N 1
ATOM 3005 C CA . VAL A 1 411 ? -24.729 16.761 -21.321 1.00 97.06 411 VAL A CA 1
ATOM 3006 C C . VAL A 1 411 ? -25.629 16.288 -20.184 1.00 97.06 411 VAL A C 1
ATOM 3008 O O . VAL A 1 411 ? -26.002 17.068 -19.310 1.00 97.06 411 VAL A O 1
ATOM 3011 N N . GLU A 1 412 ? -25.988 15.012 -20.194 1.00 98.06 412 GLU A N 1
ATOM 3012 C CA . GLU A 1 412 ? -26.749 14.342 -19.149 1.00 98.06 412 GLU A CA 1
ATOM 3013 C C . GLU A 1 412 ? -25.800 13.650 -18.169 1.00 98.06 412 GLU A C 1
ATOM 3015 O O . GLU A 1 412 ? -25.080 12.725 -18.541 1.00 98.06 412 GLU A O 1
ATOM 3020 N N . LEU A 1 413 ? -25.828 14.091 -16.912 1.00 98.50 413 LEU A N 1
ATOM 3021 C CA . LEU A 1 413 ? -25.115 13.485 -15.788 1.00 98.50 413 LEU A CA 1
ATOM 3022 C C . LEU A 1 413 ? -26.072 12.590 -15.000 1.00 98.50 413 LEU A C 1
ATOM 3024 O O . LEU A 1 413 ? -27.194 13.007 -14.690 1.00 98.50 413 LEU A O 1
ATOM 3028 N N . SER A 1 414 ? -25.650 11.368 -14.685 1.00 98.19 414 SER A N 1
ATOM 3029 C CA . SER A 1 414 ? -26.465 10.349 -14.023 1.00 98.19 414 SER A CA 1
ATOM 3030 C C . SER A 1 414 ? -25.612 9.443 -13.138 1.00 98.19 414 SER A C 1
ATOM 3032 O O . SER A 1 414 ? -24.502 9.067 -13.505 1.00 98.19 414 SER A O 1
ATOM 3034 N N . LEU A 1 415 ? -26.166 9.030 -11.997 1.00 97.94 415 LEU A N 1
ATOM 3035 C CA . LEU A 1 415 ? -25.464 8.198 -11.022 1.00 97.94 415 LEU A CA 1
ATOM 3036 C C . LEU A 1 415 ? -26.236 6.903 -10.757 1.00 97.94 415 LEU A C 1
ATOM 3038 O O . LEU A 1 415 ? -27.312 6.915 -10.157 1.00 97.94 415 LEU A O 1
ATOM 3042 N N . ALA A 1 416 ? -25.674 5.774 -11.181 1.00 96.50 416 ALA A N 1
ATOM 3043 C CA . ALA A 1 416 ? -26.178 4.452 -10.834 1.00 96.50 416 ALA A CA 1
ATOM 3044 C C . ALA A 1 416 ? -25.635 4.005 -9.468 1.00 96.50 416 ALA A C 1
ATOM 3046 O O . ALA A 1 416 ? -24.504 4.320 -9.091 1.00 96.50 416 ALA A O 1
ATOM 3047 N N . THR A 1 417 ? -26.447 3.252 -8.728 1.00 96.69 417 THR A N 1
ATOM 3048 C CA . THR A 1 417 ? -26.147 2.819 -7.357 1.00 96.69 417 THR A CA 1
ATOM 3049 C C . THR A 1 417 ? -26.227 1.300 -7.212 1.00 96.69 417 THR A C 1
ATOM 3051 O O . THR A 1 417 ? -26.865 0.643 -8.040 1.00 96.69 417 THR A O 1
ATOM 3054 N N . PRO A 1 418 ? -25.675 0.723 -6.126 1.00 94.88 418 PRO A N 1
ATOM 3055 C CA . PRO A 1 418 ? -25.901 -0.679 -5.796 1.00 94.88 418 PRO A CA 1
ATOM 3056 C C . PRO A 1 418 ? -27.393 -1.008 -5.625 1.00 94.88 418 PRO A C 1
ATOM 3058 O O . PRO A 1 418 ? -28.226 -0.137 -5.356 1.00 94.88 418 PRO A O 1
ATOM 3061 N N . ASN A 1 419 ? -27.734 -2.294 -5.730 1.00 92.56 419 ASN A N 1
ATOM 3062 C CA . ASN A 1 419 ? -29.108 -2.765 -5.552 1.00 92.56 419 ASN A CA 1
ATOM 3063 C C . ASN A 1 419 ? -29.677 -2.347 -4.184 1.00 92.56 419 ASN A C 1
ATOM 3065 O O . ASN A 1 419 ? -29.049 -2.552 -3.147 1.00 92.56 419 ASN A O 1
ATOM 3069 N N . GLY A 1 420 ? -30.889 -1.784 -4.183 1.00 94.44 420 GLY A N 1
ATOM 3070 C CA . GLY A 1 420 ? -31.588 -1.326 -2.974 1.00 94.44 420 GLY A CA 1
ATOM 3071 C C . GLY A 1 420 ? -31.225 0.088 -2.503 1.00 94.44 420 GLY A C 1
ATOM 3072 O O . GLY A 1 420 ? -31.865 0.592 -1.581 1.00 94.44 420 GLY A O 1
ATOM 3073 N N . TRP A 1 421 ? -30.243 0.736 -3.132 1.00 97.69 421 TRP A N 1
ATOM 3074 C CA . TRP A 1 421 ? -29.872 2.128 -2.868 1.00 97.69 421 TRP A CA 1
ATOM 3075 C C . TRP A 1 421 ? -30.675 3.083 -3.761 1.00 97.69 421 TRP A C 1
ATOM 3077 O O . TRP A 1 421 ? -31.349 2.658 -4.703 1.00 97.69 421 TRP A O 1
ATOM 3087 N N . LYS A 1 422 ? -30.621 4.382 -3.454 1.00 97.06 422 LYS A N 1
ATOM 3088 C CA . LYS A 1 422 ? -31.250 5.445 -4.252 1.00 97.06 422 LYS A CA 1
ATOM 3089 C C . LYS A 1 422 ? -30.270 6.594 -4.470 1.00 97.06 422 LYS A C 1
ATOM 3091 O O . LYS A 1 422 ? -29.587 6.982 -3.531 1.00 97.06 422 LYS A O 1
ATOM 3096 N N . ALA A 1 423 ? -30.258 7.175 -5.665 1.00 97.94 423 ALA A N 1
ATOM 3097 C CA . ALA A 1 423 ? -29.590 8.443 -5.949 1.00 97.94 423 ALA A CA 1
ATOM 3098 C C . ALA A 1 423 ? -30.537 9.363 -6.723 1.00 97.94 423 ALA A C 1
ATOM 3100 O O . ALA A 1 423 ? -31.140 8.950 -7.714 1.00 97.94 423 ALA A O 1
ATOM 3101 N N . VAL A 1 424 ? -30.675 10.604 -6.261 1.00 98.38 424 VAL A N 1
ATOM 3102 C CA . VAL A 1 424 ? -31.454 11.655 -6.934 1.00 98.38 424 VAL A CA 1
ATOM 3103 C C . VAL A 1 424 ? -30.668 12.956 -6.943 1.00 98.38 424 VAL A C 1
ATOM 3105 O O . VAL A 1 424 ? -29.896 13.215 -6.023 1.00 98.38 424 VAL A O 1
ATOM 3108 N N . VAL A 1 425 ? -30.862 13.793 -7.957 1.00 98.31 425 VAL A N 1
ATOM 3109 C CA . VAL A 1 425 ? -30.267 15.132 -8.017 1.00 98.31 425 VAL A CA 1
ATOM 3110 C C . VAL A 1 425 ? -30.756 15.933 -6.812 1.00 98.31 425 VAL A C 1
ATOM 3112 O O . VAL A 1 425 ? -31.966 16.069 -6.601 1.00 98.31 425 VAL A O 1
ATOM 3115 N N . SER A 1 426 ? -29.817 16.447 -6.018 1.00 97.12 426 SER A N 1
ATOM 3116 C CA . SER A 1 426 ? -30.086 17.089 -4.732 1.00 97.12 426 SER A CA 1
ATOM 3117 C C . SER A 1 426 ? -31.142 18.191 -4.851 1.00 97.12 426 SER A C 1
ATOM 3119 O O . SER A 1 426 ? -31.052 19.071 -5.706 1.00 97.12 426 SER A O 1
ATOM 3121 N N . GLY A 1 427 ? -32.161 18.131 -3.987 1.00 95.50 427 GLY A N 1
ATOM 3122 C CA . GLY A 1 427 ? -33.300 19.059 -3.998 1.00 95.50 427 GLY A CA 1
ATOM 3123 C C . GLY A 1 427 ? -34.405 18.730 -5.014 1.00 95.50 427 GLY A C 1
ATOM 3124 O O . GLY A 1 427 ? -35.353 19.502 -5.137 1.00 95.50 427 GLY A O 1
ATOM 3125 N N . THR A 1 428 ? -34.318 17.603 -5.728 1.00 96.31 428 THR A N 1
ATOM 3126 C CA . THR A 1 428 ? -35.305 17.176 -6.736 1.00 96.31 428 THR A CA 1
ATOM 3127 C C . THR A 1 428 ? -35.652 15.684 -6.599 1.00 96.31 428 THR A C 1
ATOM 3129 O O . THR A 1 428 ? -35.083 14.977 -5.771 1.00 96.31 428 THR A O 1
ATOM 3132 N N . SER A 1 429 ? -36.575 15.188 -7.430 1.00 95.50 429 SER A N 1
ATOM 3133 C CA . SER A 1 429 ? -36.868 13.753 -7.593 1.00 95.50 429 SER A CA 1
ATOM 3134 C C . SER A 1 429 ? -36.212 13.127 -8.831 1.00 95.50 429 SER A C 1
ATOM 3136 O O . SER A 1 429 ? -36.489 11.971 -9.146 1.00 95.50 429 SER A O 1
ATOM 3138 N N . ASN A 1 430 ? -35.405 13.888 -9.573 1.00 97.50 430 ASN A N 1
ATOM 3139 C CA . ASN A 1 430 ? -34.823 13.443 -10.836 1.00 97.50 430 ASN A CA 1
ATOM 3140 C C . ASN A 1 430 ? -33.602 12.553 -10.583 1.00 97.50 430 ASN A C 1
ATOM 3142 O O . ASN A 1 430 ? -32.840 12.795 -9.652 1.00 97.50 430 ASN A O 1
ATOM 3146 N N . THR A 1 431 ? -33.379 11.554 -11.435 1.00 96.56 431 THR A N 1
ATOM 3147 C CA . THR A 1 431 ? -32.213 10.649 -11.364 1.00 96.56 431 THR A CA 1
ATOM 3148 C C . THR A 1 431 ? -31.048 11.093 -12.249 1.00 96.56 431 THR A C 1
ATOM 3150 O O . THR A 1 431 ? -29.980 10.490 -12.206 1.00 96.56 431 THR A O 1
ATOM 3153 N N . SER A 1 432 ? -31.246 12.136 -13.053 1.00 97.75 432 SER A N 1
ATOM 3154 C CA . SER A 1 432 ? -30.226 12.737 -13.906 1.00 97.75 432 SER A CA 1
ATOM 3155 C C . SER A 1 432 ? -30.418 14.248 -14.014 1.00 97.75 432 SER A C 1
ATOM 3157 O O . SER A 1 432 ? -31.487 14.790 -13.700 1.00 97.75 432 SER A O 1
ATOM 3159 N N . LYS A 1 433 ? -29.355 14.942 -14.425 1.00 98.12 433 LYS A N 1
ATOM 3160 C CA . LYS A 1 433 ? -29.346 16.382 -14.698 1.00 98.12 433 LYS A CA 1
ATOM 3161 C C . LYS A 1 433 ? -28.796 16.621 -16.097 1.00 98.12 433 LYS A C 1
ATOM 3163 O O . LYS A 1 433 ? -27.659 16.254 -16.373 1.00 98.12 433 LYS A O 1
ATOM 3168 N N . THR A 1 434 ? -29.574 17.289 -16.943 1.00 97.81 434 THR A N 1
ATOM 3169 C CA . THR A 1 434 ? -29.138 17.695 -18.284 1.00 97.81 434 THR A CA 1
ATOM 3170 C C . THR A 1 434 ? -28.667 19.147 -18.278 1.00 97.81 434 THR A C 1
ATOM 3172 O O . THR A 1 434 ? -29.380 20.041 -17.817 1.00 97.81 434 THR A O 1
ATOM 3175 N N . ILE A 1 435 ? -27.471 19.384 -18.808 1.00 97.44 435 ILE A N 1
ATOM 3176 C CA . ILE A 1 435 ? -26.907 20.702 -19.085 1.00 97.44 435 ILE A CA 1
ATOM 3177 C C . ILE A 1 435 ? -26.912 20.905 -20.603 1.00 97.44 435 ILE A C 1
ATOM 3179 O O . ILE A 1 435 ? -26.403 20.075 -21.349 1.00 97.44 435 ILE A O 1
ATOM 3183 N N . SER A 1 436 ? -27.478 22.018 -21.069 1.00 95.69 436 SER A N 1
ATOM 3184 C CA . SER A 1 436 ? -27.712 22.263 -22.499 1.00 95.69 436 SER A CA 1
ATOM 3185 C C . SER A 1 436 ? -26.435 22.291 -23.342 1.00 95.69 436 SER A C 1
ATOM 3187 O O . SER A 1 436 ? -26.414 21.745 -24.443 1.00 95.69 436 SER A O 1
ATOM 3189 N N . ALA A 1 437 ? -25.370 22.923 -22.849 1.00 94.31 437 ALA A N 1
ATOM 3190 C CA . ALA A 1 437 ? -24.089 22.971 -23.538 1.00 94.31 437 ALA A CA 1
ATOM 3191 C C . ALA A 1 437 ? -22.921 23.181 -22.569 1.00 94.31 437 ALA A C 1
ATOM 3193 O O . ALA A 1 437 ? -23.046 23.899 -21.578 1.00 94.31 437 ALA A O 1
ATOM 3194 N N . VAL A 1 438 ? -21.773 22.593 -22.905 1.00 96.38 438 VAL A N 1
ATOM 3195 C CA . VAL A 1 438 ? -20.499 22.755 -22.196 1.00 96.38 438 VAL A CA 1
ATOM 3196 C C . VAL A 1 438 ? -19.414 23.050 -23.227 1.00 96.38 438 VAL A C 1
ATOM 3198 O O . VAL A 1 438 ? -19.193 22.261 -24.149 1.00 96.38 438 VAL A O 1
ATOM 3201 N N . GLU A 1 439 ? -18.746 24.195 -23.100 1.00 95.31 439 GLU A N 1
ATOM 3202 C CA . GLU A 1 439 ? -17.656 24.584 -24.005 1.00 95.31 439 GLU A CA 1
ATOM 3203 C C . GLU A 1 439 ? -16.389 23.747 -23.772 1.00 95.31 439 GLU A C 1
ATOM 3205 O O . GLU A 1 439 ? -16.210 23.218 -22.672 1.00 95.31 439 GLU A O 1
ATOM 3210 N N . PRO A 1 440 ? -15.498 23.611 -24.773 1.00 92.56 440 PRO A N 1
ATOM 3211 C CA . PRO A 1 440 ? -14.197 22.972 -24.581 1.00 92.56 440 PRO A CA 1
ATOM 3212 C C . PRO A 1 440 ? -13.441 23.565 -23.386 1.00 92.56 440 PRO A C 1
ATOM 3214 O O . PRO A 1 440 ? -13.358 24.784 -23.242 1.00 92.56 440 PRO A O 1
ATOM 3217 N N . GLY A 1 441 ? -12.899 22.703 -22.526 1.00 91.00 441 GLY A N 1
ATOM 3218 C CA . GLY A 1 441 ? -12.166 23.093 -21.319 1.00 91.00 441 GLY A CA 1
ATOM 3219 C C . GLY A 1 441 ? -13.037 23.530 -20.134 1.00 91.00 441 GLY A C 1
ATOM 3220 O O . GLY A 1 441 ? -12.508 23.692 -19.039 1.00 91.00 441 GLY A O 1
ATOM 3221 N N . ALA A 1 442 ? -14.353 23.696 -20.309 1.00 96.75 442 ALA A N 1
ATOM 3222 C CA . ALA A 1 442 ? -15.263 23.995 -19.206 1.00 96.75 442 ALA A CA 1
ATOM 3223 C C . ALA A 1 442 ? -15.677 22.722 -18.447 1.00 96.75 442 ALA A C 1
ATOM 3225 O O . ALA A 1 442 ? -15.748 21.630 -19.022 1.00 96.75 442 ALA A O 1
ATOM 3226 N N . SER A 1 443 ? -16.021 22.894 -17.169 1.00 97.44 443 SER A N 1
ATOM 3227 C CA . SER A 1 443 ? -16.558 21.834 -16.312 1.00 97.44 443 SER A CA 1
ATOM 3228 C C . SER A 1 443 ? -17.962 22.175 -15.820 1.00 97.44 443 SER A C 1
ATOM 3230 O O . SER A 1 443 ? -18.284 23.340 -15.582 1.00 97.44 443 SER A O 1
ATOM 3232 N N . VAL A 1 444 ? -18.803 21.155 -15.659 1.00 98.00 444 VAL A N 1
ATOM 3233 C CA . VAL A 1 444 ? -20.152 21.259 -15.083 1.00 98.00 444 VAL A CA 1
ATOM 3234 C C . VAL A 1 444 ? -20.405 20.133 -14.096 1.00 98.00 444 VAL A C 1
ATOM 3236 O O . VAL A 1 444 ? -19.785 19.075 -14.181 1.00 98.00 444 VAL A O 1
ATOM 3239 N N . GLU A 1 445 ? -21.342 20.357 -13.176 1.00 98.00 445 GLU A N 1
ATOM 3240 C CA . GLU A 1 445 ? -21.557 19.451 -12.049 1.00 98.00 445 GLU A CA 1
ATOM 3241 C C . GLU A 1 445 ? -23.034 19.125 -11.799 1.00 98.00 445 GLU A C 1
ATOM 3243 O O . GLU A 1 445 ? -23.949 19.951 -11.985 1.00 98.00 445 GLU A O 1
ATOM 3248 N N . ALA A 1 446 ? -23.255 17.912 -11.299 1.00 98.06 446 ALA A N 1
ATOM 3249 C CA . ALA A 1 446 ? -24.501 17.458 -10.704 1.00 98.06 446 ALA A CA 1
ATOM 3250 C C . ALA A 1 446 ? -24.213 16.831 -9.335 1.00 98.06 446 ALA A C 1
ATOM 3252 O O . ALA A 1 446 ? -23.484 15.851 -9.233 1.00 98.06 446 ALA A O 1
ATOM 3253 N N . THR A 1 447 ? -24.807 17.380 -8.276 1.00 98.50 447 THR A N 1
ATOM 3254 C CA . THR A 1 447 ? -24.753 16.765 -6.946 1.00 98.50 447 THR A CA 1
ATOM 3255 C C . THR A 1 447 ? -25.957 15.858 -6.752 1.00 98.50 447 THR A C 1
ATOM 3257 O O . THR A 1 447 ? -27.101 16.288 -6.916 1.00 98.50 447 THR A O 1
ATOM 3260 N N . PHE A 1 448 ? -25.690 14.614 -6.374 1.00 98.56 448 PHE A N 1
ATOM 3261 C CA . PHE A 1 448 ? -26.676 13.594 -6.068 1.00 98.56 448 PHE A CA 1
ATOM 3262 C C . PHE A 1 448 ? -26.750 13.365 -4.563 1.00 98.56 448 PHE A C 1
ATOM 3264 O O . PHE A 1 448 ? -25.736 13.184 -3.895 1.00 98.56 448 PHE A O 1
ATOM 3271 N N . THR A 1 449 ? -27.965 13.326 -4.034 1.00 98.44 449 THR A N 1
ATOM 3272 C CA . THR A 1 449 ? -28.263 12.804 -2.704 1.00 98.44 449 THR A CA 1
ATOM 3273 C C . THR A 1 449 ? -28.368 11.283 -2.817 1.00 98.44 449 THR A C 1
ATOM 3275 O O . THR A 1 449 ? -29.319 10.768 -3.410 1.00 98.44 449 THR A O 1
ATOM 3278 N N . VAL A 1 450 ? -27.373 10.571 -2.290 1.00 98.44 450 VAL A N 1
ATOM 3279 C CA . VAL A 1 450 ? -27.275 9.107 -2.315 1.00 98.44 450 VAL A CA 1
ATOM 3280 C C . VAL A 1 450 ? -27.724 8.551 -0.972 1.00 98.44 450 VAL A C 1
ATOM 3282 O O . VAL A 1 450 ? -27.113 8.851 0.048 1.00 98.44 450 VAL A O 1
ATOM 3285 N N . THR A 1 451 ? -28.761 7.720 -0.970 1.00 98.12 451 THR A N 1
ATOM 3286 C CA . THR A 1 451 ? -29.291 7.038 0.216 1.00 98.12 451 THR A CA 1
ATOM 3287 C C . THR A 1 451 ? -28.965 5.550 0.151 1.00 98.12 451 THR A C 1
ATOM 3289 O O . THR A 1 451 ? -29.345 4.858 -0.802 1.00 98.12 451 THR A O 1
ATOM 3292 N N . ALA A 1 452 ? -28.284 5.052 1.182 1.00 97.88 452 ALA A N 1
ATOM 3293 C CA . ALA A 1 452 ? -27.913 3.651 1.299 1.00 97.88 452 ALA A CA 1
ATOM 3294 C C . ALA A 1 452 ? -29.114 2.745 1.600 1.00 97.88 452 ALA A C 1
ATOM 3296 O O . ALA A 1 452 ? -30.124 3.171 2.167 1.00 97.88 452 ALA A O 1
ATOM 3297 N N . ALA A 1 453 ? -28.991 1.464 1.247 1.00 97.00 453 ALA A N 1
ATOM 3298 C CA . ALA A 1 453 ? -29.975 0.450 1.617 1.00 97.00 453 ALA A CA 1
ATOM 3299 C C . ALA A 1 453 ? -30.124 0.322 3.148 1.00 97.00 453 ALA A C 1
ATOM 3301 O O . ALA A 1 453 ? -29.227 0.663 3.920 1.00 97.00 453 ALA A O 1
ATOM 3302 N N . SER A 1 454 ? -31.244 -0.244 3.602 1.00 95.25 454 SER A N 1
ATOM 3303 C CA . SER A 1 454 ? -31.485 -0.540 5.024 1.00 95.25 454 SER A CA 1
ATOM 3304 C C . SER A 1 454 ? -30.729 -1.772 5.541 1.00 95.25 454 SER A C 1
ATOM 3306 O O . SER A 1 454 ? -30.862 -2.125 6.709 1.00 95.25 454 SER A O 1
ATOM 3308 N N . THR A 1 455 ? -29.961 -2.447 4.686 1.00 93.62 455 THR A N 1
ATOM 3309 C CA . THR A 1 455 ? -29.137 -3.617 5.015 1.00 93.62 455 THR A CA 1
ATOM 3310 C C . THR A 1 455 ? -27.683 -3.344 4.665 1.00 93.62 455 THR A C 1
ATOM 3312 O O . THR A 1 455 ? -27.412 -2.623 3.702 1.00 93.62 455 THR A O 1
ATOM 3315 N N . THR A 1 456 ? -26.755 -3.949 5.407 1.00 94.50 456 THR A N 1
ATOM 3316 C CA . THR A 1 456 ? -25.324 -3.856 5.103 1.00 94.50 456 THR A CA 1
ATOM 3317 C C . THR A 1 456 ? -25.002 -4.435 3.727 1.00 94.50 456 THR A C 1
ATOM 3319 O O . THR A 1 456 ? -25.739 -5.259 3.181 1.00 94.50 456 THR A O 1
ATOM 3322 N N . GLY A 1 457 ? -23.903 -3.974 3.143 1.00 94.31 457 GLY A N 1
ATOM 3323 C CA . GLY A 1 457 ? -23.433 -4.425 1.842 1.00 94.31 457 GLY A CA 1
ATOM 3324 C C . GLY A 1 457 ? -22.311 -3.547 1.309 1.00 94.31 457 GLY A C 1
ATOM 3325 O O . GLY A 1 457 ? -22.036 -2.472 1.837 1.00 94.31 457 GLY A O 1
ATOM 3326 N N . ALA A 1 458 ? -21.684 -3.992 0.232 1.00 92.94 458 ALA A N 1
ATOM 3327 C CA . ALA A 1 458 ? -20.722 -3.210 -0.528 1.00 92.94 458 ALA A CA 1
ATOM 3328 C C . ALA A 1 458 ? -21.109 -3.233 -2.009 1.00 92.94 458 ALA A C 1
ATOM 3330 O O . ALA A 1 458 ? -21.866 -4.098 -2.456 1.00 92.94 458 ALA A O 1
ATOM 3331 N N . GLY A 1 459 ? -20.618 -2.265 -2.768 1.00 92.88 459 GLY A N 1
ATOM 3332 C CA . GLY A 1 459 ? -20.888 -2.168 -4.192 1.00 92.88 459 GLY A CA 1
ATOM 3333 C C . GLY A 1 459 ? -20.171 -0.983 -4.809 1.00 92.88 459 GLY A C 1
ATOM 3334 O O . GLY A 1 459 ? -19.190 -0.490 -4.261 1.00 92.88 459 GLY A O 1
ATOM 3335 N N . TYR A 1 460 ? -20.677 -0.526 -5.948 1.00 94.00 460 TYR A N 1
ATOM 3336 C CA . TYR A 1 460 ? -20.098 0.589 -6.681 1.00 94.00 460 TYR A CA 1
ATOM 3337 C C . TYR A 1 460 ? -21.162 1.640 -6.972 1.00 94.00 460 TYR A C 1
ATOM 3339 O O . TYR A 1 460 ? -22.284 1.310 -7.359 1.00 94.00 460 TYR A O 1
ATOM 3347 N N . LEU A 1 461 ? -20.790 2.905 -6.798 1.00 96.00 461 LEU A N 1
ATOM 3348 C CA . LEU A 1 461 ? -21.457 4.013 -7.467 1.00 96.00 461 LEU A CA 1
ATOM 3349 C C . LEU A 1 461 ? -20.859 4.130 -8.865 1.00 96.00 461 LEU A C 1
ATOM 3351 O O . LEU A 1 461 ? -19.638 4.066 -9.013 1.00 96.00 461 LEU A O 1
ATOM 3355 N N . SER A 1 462 ? -21.697 4.287 -9.883 1.00 95.44 462 SER A N 1
ATOM 3356 C CA . SER A 1 462 ? -21.248 4.418 -11.270 1.00 95.44 462 SER A CA 1
ATOM 3357 C C . SER A 1 462 ? -21.818 5.686 -11.882 1.00 95.44 462 SER A C 1
ATOM 3359 O O . SER A 1 462 ? -23.010 5.755 -12.180 1.00 95.44 462 SER A O 1
ATOM 3361 N N . GLY A 1 463 ? -20.957 6.690 -12.031 1.00 96.44 463 GLY A N 1
ATOM 3362 C CA . GLY A 1 463 ? -21.275 7.929 -12.729 1.00 96.44 463 GLY A CA 1
ATOM 3363 C C . GLY A 1 463 ? -21.241 7.705 -14.235 1.00 96.44 463 GLY A C 1
ATOM 3364 O O . GLY A 1 463 ? -20.381 6.972 -14.746 1.00 96.44 463 GLY A O 1
ATOM 3365 N N . LYS A 1 464 ? -22.176 8.320 -14.949 1.00 97.00 464 LYS A N 1
ATOM 3366 C CA . LYS A 1 464 ? -22.241 8.322 -16.403 1.00 97.00 464 LYS A CA 1
ATOM 3367 C C . LYS A 1 464 ? -22.624 9.709 -16.899 1.00 97.00 464 LYS A C 1
ATOM 3369 O O . LYS A 1 464 ? -23.708 10.207 -16.599 1.00 97.00 464 LYS A O 1
ATOM 3374 N N . ALA A 1 465 ? -21.779 10.236 -17.780 1.00 97.25 465 ALA A N 1
ATOM 3375 C CA . ALA A 1 465 ? -22.079 11.397 -18.601 1.00 97.25 465 ALA A CA 1
ATOM 3376 C C . ALA A 1 465 ? -22.398 10.946 -20.031 1.00 97.25 465 ALA A C 1
ATOM 3378 O O . ALA A 1 465 ? -21.589 10.247 -20.646 1.00 97.25 465 ALA A O 1
ATOM 3379 N N . GLY A 1 466 ? -23.558 11.337 -20.558 1.00 96.00 466 GLY A N 1
ATOM 3380 C CA . GLY A 1 466 ? -23.928 11.207 -21.969 1.00 96.00 466 GLY A CA 1
ATOM 3381 C C . GLY A 1 466 ? -24.039 12.582 -22.624 1.00 96.00 466 GLY A C 1
ATOM 3382 O O . GLY A 1 466 ? -24.495 13.514 -21.980 1.00 96.00 466 GLY A O 1
ATOM 3383 N N . TRP A 1 467 ? -23.608 12.746 -23.873 1.00 94.75 467 TRP A N 1
ATOM 3384 C CA . TRP A 1 467 ? -23.726 14.025 -24.590 1.00 94.75 467 TRP A CA 1
ATOM 3385 C C . TRP A 1 467 ? -23.780 13.820 -26.101 1.00 94.75 467 TRP A C 1
ATOM 3387 O O . TRP A 1 467 ? -23.435 12.754 -26.607 1.00 94.75 467 TRP A O 1
ATOM 3397 N N . THR A 1 468 ? -24.165 14.853 -26.842 1.00 91.38 468 THR A N 1
ATOM 3398 C CA . THR A 1 468 ? -24.049 14.881 -28.304 1.00 91.38 468 THR A CA 1
ATOM 3399 C C . THR A 1 468 ? -22.872 15.762 -28.707 1.00 91.38 468 THR A C 1
ATOM 3401 O O . THR A 1 468 ? -22.652 16.834 -28.139 1.00 91.38 468 THR A O 1
ATOM 3404 N N . SER A 1 469 ? -22.092 15.310 -29.689 1.00 82.81 469 SER A N 1
ATOM 3405 C CA . SER A 1 469 ? -21.046 16.126 -30.307 1.00 82.81 469 SER A CA 1
ATOM 3406 C C . SER A 1 469 ? -21.529 16.628 -31.672 1.00 82.81 469 SER A C 1
ATOM 3408 O O . SER A 1 469 ? -21.787 15.809 -32.558 1.00 82.81 469 SER A O 1
ATOM 3410 N N . PRO A 1 470 ? -21.621 17.953 -31.888 1.00 75.50 470 PRO A N 1
ATOM 3411 C CA . PRO A 1 470 ? -21.968 18.520 -33.189 1.00 75.50 470 PRO A CA 1
ATOM 3412 C C . PRO A 1 470 ? -20.953 18.187 -34.291 1.00 75.50 470 PRO A C 1
ATOM 3414 O O . PRO A 1 470 ? -21.303 18.224 -35.467 1.00 75.50 470 PRO A O 1
ATOM 3417 N N . THR A 1 471 ? -19.701 17.891 -33.923 1.00 71.81 471 THR A N 1
ATOM 3418 C CA . THR A 1 471 ? -18.597 17.612 -34.855 1.00 71.81 471 THR A CA 1
ATOM 3419 C C . THR A 1 471 ? -18.401 16.121 -35.119 1.00 71.81 471 THR A C 1
ATOM 3421 O O . THR A 1 471 ? -18.128 15.751 -36.256 1.00 71.81 471 THR A O 1
ATOM 3424 N N . LEU A 1 472 ? -18.541 15.265 -34.100 1.00 67.44 472 LEU A N 1
ATOM 3425 C CA . LEU A 1 472 ? -18.369 13.811 -34.232 1.00 67.44 472 LEU A CA 1
ATOM 3426 C C . LEU A 1 472 ? -19.668 13.097 -34.648 1.00 67.44 472 LEU A C 1
ATOM 3428 O O . LEU A 1 472 ? -19.614 11.989 -35.174 1.00 67.44 472 LEU A O 1
ATOM 3432 N N . GLY A 1 473 ? -20.830 13.731 -34.442 1.00 65.50 473 GLY A N 1
ATOM 3433 C CA . GLY A 1 473 ? -22.141 13.121 -34.658 1.00 65.50 473 GLY A CA 1
ATOM 3434 C C . GLY A 1 473 ? -22.469 12.013 -33.642 1.00 65.50 473 GLY A C 1
ATOM 3435 O O . GLY A 1 473 ? -21.592 11.431 -33.004 1.00 65.50 473 GLY A O 1
ATOM 3436 N N . GLY A 1 474 ? -23.761 11.713 -33.474 1.00 70.56 474 GLY A N 1
ATOM 3437 C CA . GLY A 1 474 ? -24.233 10.650 -32.574 1.00 70.56 474 GLY A CA 1
ATOM 3438 C C . GLY A 1 474 ? -24.072 10.938 -31.070 1.00 70.56 474 GLY A C 1
ATOM 3439 O O . GLY A 1 474 ? -23.502 11.948 -30.657 1.00 70.56 474 GLY A O 1
ATOM 3440 N N . GLY A 1 475 ? -24.623 10.041 -30.245 1.00 84.88 475 GLY A N 1
ATOM 3441 C CA . GLY A 1 475 ? -24.520 10.106 -28.784 1.00 84.88 475 GLY A CA 1
ATOM 3442 C C . GLY A 1 475 ? -23.190 9.537 -28.284 1.00 84.88 475 GLY A C 1
ATOM 3443 O O . GLY A 1 475 ? -22.813 8.424 -28.644 1.00 84.88 475 GLY A O 1
ATOM 3444 N N . GLN A 1 476 ? -22.500 10.300 -27.448 1.00 89.31 476 GLN A N 1
ATOM 3445 C CA . GLN A 1 476 ? -21.242 9.964 -26.787 1.00 89.31 476 GLN A CA 1
ATOM 3446 C C . GLN A 1 476 ? -21.492 9.689 -25.305 1.00 89.31 476 GLN A C 1
ATOM 3448 O O . GLN A 1 476 ? -22.459 10.191 -24.728 1.00 89.31 476 GLN A O 1
ATOM 3453 N N . SER A 1 477 ? -20.623 8.902 -24.669 1.00 92.19 477 SER A N 1
ATOM 3454 C CA . SER A 1 477 ? -20.681 8.735 -23.218 1.00 92.19 477 SER A CA 1
ATOM 3455 C C . SER A 1 477 ? -19.342 8.356 -22.602 1.00 92.19 477 SER A C 1
ATOM 3457 O O . SER A 1 477 ? -18.477 7.792 -23.268 1.00 92.19 477 SER A O 1
ATOM 3459 N N . THR A 1 478 ? -19.196 8.633 -21.312 1.00 93.12 478 THR A N 1
ATOM 3460 C CA . THR A 1 478 ? -18.089 8.162 -20.478 1.00 93.12 478 THR A CA 1
ATOM 3461 C C . THR A 1 478 ? -18.628 7.758 -19.112 1.00 93.12 478 THR A C 1
ATOM 3463 O O . THR A 1 478 ? -19.657 8.274 -18.672 1.00 93.12 478 THR A O 1
ATOM 3466 N N . SER A 1 479 ? -17.922 6.858 -18.435 1.00 93.38 479 SER A N 1
ATOM 3467 C CA . SER A 1 479 ? -18.281 6.398 -17.097 1.00 93.38 479 SER A CA 1
ATOM 3468 C C . SER A 1 479 ? -17.080 6.328 -16.162 1.00 93.38 479 SER A C 1
ATOM 3470 O O . SER A 1 479 ? -15.932 6.145 -16.586 1.00 93.38 479 SER A O 1
ATOM 3472 N N . ILE A 1 480 ? -17.380 6.446 -14.876 1.00 93.00 480 ILE A N 1
ATOM 3473 C CA . ILE A 1 480 ? -16.457 6.347 -13.746 1.00 93.00 480 ILE A CA 1
ATOM 3474 C C . ILE A 1 480 ? -17.144 5.500 -12.670 1.00 93.00 480 ILE A C 1
ATOM 3476 O O . ILE A 1 480 ? -18.372 5.517 -12.559 1.00 93.00 480 ILE A O 1
ATOM 3480 N N . ALA A 1 481 ? -16.378 4.752 -11.885 1.00 92.25 481 ALA A N 1
ATOM 3481 C CA . ALA A 1 481 ? -16.914 3.987 -10.771 1.00 92.25 481 ALA A CA 1
ATOM 3482 C C . ALA A 1 481 ? -16.105 4.251 -9.501 1.00 92.25 481 ALA A C 1
ATOM 3484 O O . ALA A 1 481 ? -14.914 4.532 -9.561 1.00 92.25 481 ALA A O 1
ATOM 3485 N N . GLN A 1 482 ? -16.772 4.156 -8.357 1.00 91.56 482 GLN A N 1
ATOM 3486 C CA . GLN A 1 482 ? -16.167 4.251 -7.033 1.00 91.56 482 GLN A CA 1
ATOM 3487 C C . GLN A 1 482 ? -16.758 3.154 -6.153 1.00 91.56 482 GLN A C 1
ATOM 3489 O O . GLN A 1 482 ? -17.982 3.005 -6.098 1.00 91.56 482 GLN A O 1
ATOM 3494 N N . ALA A 1 483 ? -15.902 2.415 -5.448 1.00 91.62 483 ALA A N 1
ATOM 3495 C CA . ALA A 1 483 ? -16.341 1.456 -4.443 1.00 91.62 483 ALA A CA 1
ATOM 3496 C C . ALA A 1 483 ? -16.990 2.180 -3.253 1.00 91.62 483 ALA A C 1
ATOM 3498 O O . ALA A 1 483 ? -16.506 3.211 -2.795 1.00 91.62 483 ALA A O 1
ATOM 3499 N N . VAL A 1 484 ? -18.085 1.626 -2.741 1.00 93.31 484 VAL A N 1
ATOM 3500 C CA . VAL A 1 484 ? -18.784 2.111 -1.548 1.00 93.31 484 VAL A CA 1
ATOM 3501 C C . VAL A 1 484 ? -19.158 0.948 -0.641 1.00 93.31 484 VAL A C 1
ATOM 3503 O O . VAL A 1 484 ? -19.397 -0.174 -1.096 1.00 93.31 484 VAL A O 1
ATOM 3506 N N . ARG A 1 485 ? -19.260 1.231 0.656 1.00 94.25 485 ARG A N 1
ATOM 3507 C CA . ARG A 1 485 ? -19.694 0.273 1.676 1.00 94.25 485 ARG A CA 1
ATOM 3508 C C . ARG A 1 485 ? -20.774 0.872 2.566 1.00 94.25 485 ARG A C 1
ATOM 3510 O O . ARG A 1 485 ? -20.774 2.070 2.840 1.00 94.25 485 ARG A O 1
ATOM 3517 N N . ASN A 1 486 ? -21.681 0.014 3.007 1.00 95.44 486 ASN A N 1
ATOM 3518 C CA . ASN A 1 486 ? -22.733 0.284 3.972 1.00 95.44 486 ASN A CA 1
ATOM 3519 C C . ASN A 1 486 ? -22.623 -0.732 5.107 1.00 95.44 486 ASN A C 1
ATOM 3521 O O . ASN A 1 486 ? -22.819 -1.931 4.890 1.00 95.44 486 ASN A O 1
ATOM 3525 N N . VAL A 1 487 ? -22.278 -0.265 6.301 1.00 95.75 487 VAL A N 1
ATOM 3526 C CA . VAL A 1 487 ? -21.827 -1.127 7.399 1.00 95.75 487 VAL A CA 1
ATOM 3527 C C . VAL A 1 487 ? -22.470 -0.724 8.720 1.00 95.75 487 VAL A C 1
ATOM 3529 O O . VAL A 1 487 ? -22.882 0.420 8.913 1.00 95.75 487 VAL A O 1
ATOM 3532 N N . LEU A 1 488 ? -22.558 -1.671 9.657 1.00 94.75 488 LEU A N 1
ATOM 3533 C CA . LEU A 1 488 ? -22.880 -1.324 11.039 1.00 94.75 488 LEU A CA 1
ATOM 3534 C C . LEU A 1 488 ? -21.678 -0.581 11.641 1.00 94.75 488 LEU A C 1
ATOM 3536 O O . LEU A 1 488 ? -20.548 -1.013 11.436 1.00 94.75 488 LEU A O 1
ATOM 3540 N N . PRO A 1 489 ? -21.883 0.521 12.374 1.00 91.31 489 PRO A N 1
ATOM 3541 C CA . PRO A 1 489 ? -20.829 1.490 12.689 1.00 91.31 489 PRO A CA 1
ATOM 3542 C C . PRO A 1 489 ? -19.887 1.061 13.830 1.00 91.31 489 PRO A C 1
ATOM 3544 O O . PRO A 1 489 ? -19.476 1.901 14.617 1.00 91.31 489 PRO A O 1
ATOM 3547 N N . VAL A 1 490 ? -19.538 -0.220 13.948 1.00 93.56 490 VAL A N 1
ATOM 3548 C CA . VAL A 1 490 ? -18.518 -0.700 14.897 1.00 93.56 490 VAL A CA 1
ATOM 3549 C C . VAL A 1 490 ? -17.130 -0.353 14.364 1.00 93.56 490 VAL A C 1
ATOM 3551 O O . VAL A 1 490 ? -16.874 -0.545 13.177 1.00 93.56 490 VAL A O 1
ATOM 3554 N N . LYS A 1 491 ? -16.239 0.139 15.229 1.00 93.44 491 LYS A N 1
ATOM 3555 C CA . LYS A 1 491 ? -14.910 0.637 14.847 1.00 93.44 491 LYS A CA 1
ATOM 3556 C C . LYS A 1 491 ? -13.782 -0.067 15.582 1.00 93.44 491 LYS A C 1
ATOM 3558 O O . LYS A 1 491 ? -13.931 -0.412 16.751 1.00 93.44 491 LYS A O 1
ATOM 3563 N N . ILE A 1 492 ? -12.645 -0.231 14.913 1.00 94.50 492 ILE A N 1
ATOM 3564 C CA . ILE A 1 492 ? -11.345 -0.452 15.542 1.00 94.50 492 ILE A CA 1
ATOM 3565 C C . ILE A 1 492 ? -10.991 0.858 16.255 1.00 94.50 492 ILE A C 1
ATOM 3567 O O . ILE A 1 492 ? -10.835 1.906 15.625 1.00 94.50 492 ILE A O 1
ATOM 3571 N N . ASN A 1 493 ? -10.934 0.802 17.582 1.00 90.81 493 ASN A N 1
ATOM 3572 C CA . ASN A 1 493 ? -10.858 1.982 18.437 1.00 90.81 493 ASN A CA 1
ATOM 3573 C C . ASN A 1 493 ? -9.470 2.190 19.033 1.00 90.81 493 ASN A C 1
ATOM 3575 O O . ASN A 1 493 ? -8.961 3.306 19.051 1.00 90.81 493 ASN A O 1
ATOM 3579 N N . GLU A 1 494 ? -8.851 1.119 19.518 1.00 90.62 494 GLU A N 1
ATOM 3580 C CA . GLU A 1 494 ? -7.540 1.189 20.147 1.00 90.62 494 GLU A CA 1
ATOM 3581 C C . GLU A 1 494 ? -6.717 -0.041 19.777 1.00 90.62 494 GLU A C 1
ATOM 3583 O O . GLU A 1 494 ? -7.187 -1.176 19.864 1.00 90.62 494 GLU A O 1
ATOM 3588 N N . VAL A 1 495 ? -5.474 0.184 19.356 1.00 93.00 495 VAL A N 1
ATOM 3589 C CA . VAL A 1 495 ? -4.532 -0.888 19.031 1.00 93.00 495 VAL A CA 1
ATOM 3590 C C . VAL A 1 495 ? -3.216 -0.637 19.748 1.00 93.00 495 VAL A C 1
ATOM 3592 O O . VAL A 1 495 ? -2.608 0.430 19.622 1.00 93.00 495 VAL A O 1
ATOM 3595 N N . ARG A 1 496 ? -2.738 -1.646 20.480 1.00 91.31 496 ARG A N 1
ATOM 3596 C CA . ARG A 1 496 ? -1.391 -1.656 21.061 1.00 91.31 496 ARG A CA 1
ATOM 3597 C C . ARG A 1 496 ? -0.540 -2.712 20.380 1.00 91.31 496 ARG A C 1
ATOM 3599 O O . ARG A 1 496 ? -0.900 -3.884 20.347 1.00 91.31 496 ARG A O 1
ATOM 3606 N N . PHE A 1 497 ? 0.633 -2.296 19.910 1.00 89.75 497 PHE A N 1
ATOM 3607 C CA . PHE A 1 497 ? 1.584 -3.176 19.227 1.00 89.75 497 PHE A CA 1
ATOM 3608 C C . PHE A 1 497 ? 2.659 -3.768 20.143 1.00 89.75 497 PHE A C 1
ATOM 3610 O O . PHE A 1 497 ? 3.235 -4.800 19.804 1.00 89.75 497 PHE A O 1
ATOM 3617 N N . ARG A 1 498 ? 2.970 -3.113 21.269 1.00 86.56 498 ARG A N 1
ATOM 3618 C CA . ARG A 1 498 ? 3.972 -3.550 22.260 1.00 86.56 498 ARG A CA 1
ATOM 3619 C C . ARG A 1 498 ? 4.015 -2.613 23.469 1.00 86.56 498 ARG A C 1
ATOM 3621 O O . ARG A 1 498 ? 3.521 -1.487 23.406 1.00 86.56 498 ARG A O 1
ATOM 3628 N N . THR A 1 499 ? 4.721 -3.029 24.518 1.00 84.38 499 THR A N 1
ATOM 3629 C CA . THR A 1 499 ? 5.256 -2.147 25.569 1.00 84.38 499 THR A CA 1
ATOM 3630 C C . THR A 1 499 ? 6.788 -2.153 25.551 1.00 84.38 499 THR A C 1
ATOM 3632 O O . THR A 1 499 ? 7.410 -2.887 24.780 1.00 84.38 499 THR A O 1
ATOM 3635 N N . SER A 1 500 ? 7.430 -1.322 26.378 1.00 77.94 500 SER A N 1
ATOM 3636 C CA . SER A 1 500 ? 8.896 -1.319 26.499 1.00 77.94 500 SER A CA 1
ATOM 3637 C C . SER A 1 500 ? 9.454 -2.570 27.182 1.00 77.94 500 SER A C 1
ATOM 3639 O O . SER A 1 500 ? 10.613 -2.904 26.962 1.00 77.94 500 SER A O 1
ATOM 3641 N N . SER A 1 501 ? 8.658 -3.236 28.023 1.00 80.38 501 SER A N 1
ATOM 3642 C CA . SER A 1 501 ? 9.056 -4.425 28.787 1.00 80.38 501 SER A CA 1
ATOM 3643 C C . SER A 1 501 ? 8.561 -5.737 28.176 1.00 80.38 501 SER A C 1
ATOM 3645 O O . SER A 1 501 ? 9.145 -6.779 28.456 1.00 80.38 501 SER A O 1
ATOM 3647 N N . ASN A 1 502 ? 7.522 -5.706 27.336 1.00 85.19 502 ASN A N 1
ATOM 3648 C CA . ASN A 1 502 ? 6.965 -6.885 26.677 1.00 85.19 502 ASN A CA 1
ATOM 3649 C C . ASN A 1 502 ? 6.600 -6.556 25.216 1.00 85.19 502 ASN A C 1
ATOM 3651 O O . ASN A 1 502 ? 5.620 -5.869 24.915 1.00 85.19 502 ASN A O 1
ATOM 3655 N N . ALA A 1 503 ? 7.392 -7.095 24.285 1.00 84.62 503 ALA A N 1
ATOM 3656 C CA . ALA A 1 503 ? 7.222 -6.892 22.844 1.00 84.62 503 ALA A CA 1
ATOM 3657 C C . ALA A 1 503 ? 5.944 -7.533 22.268 1.00 84.62 503 ALA A C 1
ATOM 3659 O O . ALA A 1 503 ? 5.564 -7.232 21.141 1.00 84.62 503 ALA A O 1
ATOM 3660 N N . THR A 1 504 ? 5.291 -8.409 23.033 1.00 89.75 504 THR A N 1
ATOM 3661 C CA . THR A 1 504 ? 4.071 -9.137 22.652 1.00 89.75 504 THR A CA 1
ATOM 3662 C C . THR A 1 504 ? 2.849 -8.699 23.457 1.00 89.75 504 THR A C 1
ATOM 3664 O O . THR A 1 504 ? 1.815 -9.358 23.421 1.00 89.75 504 THR A O 1
ATOM 3667 N N . ASP A 1 505 ? 2.944 -7.585 24.181 1.00 90.31 505 ASP A N 1
ATOM 3668 C CA . ASP A 1 505 ? 1.825 -7.035 24.939 1.00 90.31 505 ASP A CA 1
ATOM 3669 C C . ASP A 1 505 ? 0.855 -6.287 24.015 1.00 90.31 505 ASP A C 1
ATOM 3671 O O . ASP A 1 505 ? 0.819 -5.055 23.966 1.00 90.31 505 ASP A O 1
ATOM 3675 N N . GLN A 1 506 ? 0.120 -7.058 23.215 1.00 92.88 506 GLN A N 1
ATOM 3676 C CA . GLN A 1 506 ? -0.700 -6.578 22.107 1.00 92.88 506 GLN A CA 1
ATOM 3677 C C . GLN A 1 506 ? -2.188 -6.745 22.378 1.00 92.88 506 GLN A C 1
ATOM 3679 O O . GLN A 1 506 ? -2.614 -7.772 22.907 1.00 92.88 506 GLN A O 1
ATOM 3684 N N . PHE A 1 507 ? -2.979 -5.765 21.951 1.00 94.19 507 PHE A N 1
ATOM 3685 C CA . PHE A 1 507 ? -4.433 -5.882 21.924 1.00 94.19 507 PHE A CA 1
ATOM 3686 C C . PHE A 1 507 ? -5.045 -5.063 20.790 1.00 94.19 507 PHE A C 1
ATOM 3688 O O . PHE A 1 507 ? -4.423 -4.129 20.275 1.00 94.19 507 PHE A O 1
ATOM 3695 N N . ILE A 1 508 ? -6.276 -5.428 20.444 1.00 95.75 508 ILE A N 1
ATOM 3696 C CA . ILE A 1 508 ? -7.175 -4.688 19.563 1.00 95.75 508 ILE A CA 1
ATOM 3697 C C . ILE A 1 508 ? -8.484 -4.500 20.321 1.00 95.75 508 ILE A C 1
ATOM 3699 O O . ILE A 1 508 ? -9.039 -5.462 20.850 1.00 95.75 508 ILE A O 1
ATOM 3703 N N . GLU A 1 509 ? -8.985 -3.276 20.364 1.00 94.31 509 GLU A N 1
ATOM 3704 C CA . GLU A 1 509 ? -10.292 -2.954 20.917 1.00 94.31 509 GLU A CA 1
ATOM 3705 C C . GLU A 1 509 ? -11.256 -2.551 19.801 1.00 94.31 509 GLU A C 1
ATOM 3707 O O . GLU A 1 509 ? -10.948 -1.684 18.979 1.00 94.31 509 GLU A O 1
ATOM 3712 N N . LEU A 1 510 ? -12.439 -3.162 19.802 1.00 95.06 510 LEU A N 1
ATOM 3713 C CA . LEU A 1 510 ? -13.581 -2.709 19.016 1.00 95.06 510 LEU A CA 1
ATOM 3714 C C . LEU A 1 510 ? -14.488 -1.828 19.875 1.00 95.06 510 LEU A C 1
ATOM 3716 O O . LEU A 1 510 ? -14.653 -2.094 21.064 1.00 95.06 510 LEU A O 1
ATOM 3720 N N . TYR A 1 511 ? -15.137 -0.842 19.267 1.00 91.19 511 TYR A N 1
ATOM 3721 C CA . TYR A 1 511 ? -16.067 0.069 19.930 1.00 91.19 511 TYR A CA 1
ATOM 3722 C C . TYR A 1 511 ? -17.365 0.205 19.136 1.00 91.19 511 TYR A C 1
ATOM 3724 O O . TYR A 1 511 ? -17.352 0.317 17.909 1.00 91.19 511 TYR A O 1
ATOM 3732 N N . ASN A 1 512 ? -18.495 0.214 19.842 1.00 90.56 512 ASN A N 1
ATOM 3733 C CA . ASN A 1 512 ? -19.797 0.551 19.279 1.00 90.56 512 ASN A CA 1
ATOM 3734 C C . ASN A 1 512 ? -20.151 2.006 19.643 1.00 90.56 512 ASN A C 1
ATOM 3736 O O . ASN A 1 512 ? -20.610 2.248 20.756 1.00 90.56 512 ASN A O 1
ATOM 3740 N N . PRO A 1 513 ? -20.017 2.976 18.723 1.00 84.31 513 PRO A N 1
ATOM 3741 C CA . PRO A 1 513 ? -20.321 4.383 18.973 1.00 84.31 513 PRO A CA 1
ATOM 3742 C C . PRO A 1 513 ? -21.824 4.700 19.017 1.00 84.31 513 PRO A C 1
ATOM 3744 O O . PRO A 1 513 ? -22.195 5.863 19.176 1.00 84.31 513 PRO A O 1
ATOM 3747 N N . THR A 1 514 ? -22.709 3.718 18.828 1.00 83.56 514 THR A N 1
ATOM 3748 C CA . THR A 1 514 ? -24.155 3.958 18.719 1.00 83.56 514 THR A CA 1
ATOM 3749 C C . THR A 1 514 ? -24.882 3.869 20.054 1.00 83.56 514 THR A C 1
ATOM 3751 O O . THR A 1 514 ? -24.367 3.359 21.046 1.00 83.56 514 THR A O 1
ATOM 3754 N N . GLY A 1 515 ? -26.134 4.334 20.051 1.00 79.69 515 GLY A N 1
ATOM 3755 C CA . GLY A 1 515 ? -27.069 4.181 21.165 1.00 79.69 515 GLY A CA 1
ATOM 3756 C C . GLY A 1 515 ? -27.802 2.834 21.217 1.00 79.69 515 GLY A C 1
ATOM 3757 O O . GLY A 1 515 ? -28.737 2.713 22.003 1.00 79.69 515 GLY A O 1
ATOM 3758 N N . VAL A 1 516 ? -27.438 1.845 20.389 1.00 86.38 516 VAL A N 1
ATOM 3759 C CA . VAL A 1 516 ? -28.091 0.524 20.346 1.00 86.38 516 VAL A CA 1
ATOM 3760 C C . VAL A 1 516 ? -27.071 -0.612 20.336 1.00 86.38 516 VAL A C 1
ATOM 3762 O O . VAL A 1 516 ? -25.941 -0.442 19.890 1.00 86.38 516 VAL A O 1
ATOM 3765 N N . ASP A 1 517 ? -27.470 -1.785 20.818 1.00 91.69 517 ASP A N 1
ATOM 3766 C CA . ASP A 1 517 ? -26.620 -2.975 20.779 1.00 91.69 517 ASP A CA 1
ATOM 3767 C C . ASP A 1 517 ? -26.460 -3.481 19.339 1.00 91.69 517 ASP A C 1
ATOM 3769 O O . ASP A 1 517 ? -27.430 -3.535 18.577 1.00 91.69 517 ASP A O 1
ATOM 3773 N N . ILE A 1 518 ? -25.247 -3.902 18.980 1.00 95.12 518 ILE A N 1
ATOM 3774 C CA . ILE A 1 518 ? -24.924 -4.441 17.656 1.00 95.12 518 ILE A CA 1
ATOM 3775 C C . ILE A 1 518 ? -24.555 -5.918 17.783 1.00 95.12 518 ILE A C 1
ATOM 3777 O O . ILE A 1 518 ? -23.715 -6.292 18.599 1.00 95.12 518 ILE A O 1
ATOM 3781 N N . ASP A 1 519 ? -25.177 -6.766 16.966 1.00 96.50 519 ASP A N 1
ATOM 3782 C CA . ASP A 1 519 ? -24.775 -8.165 16.834 1.00 96.50 519 ASP A CA 1
ATOM 3783 C C . ASP A 1 519 ? -23.503 -8.259 15.981 1.00 96.50 519 ASP A C 1
ATOM 3785 O O . ASP A 1 519 ? -23.505 -7.901 14.802 1.00 96.50 519 ASP A O 1
ATOM 3789 N N . ILE A 1 520 ? -22.423 -8.728 16.602 1.00 97.12 520 ILE A N 1
ATOM 3790 C CA . ILE A 1 520 ? -21.106 -8.917 15.979 1.00 97.12 520 ILE A CA 1
ATOM 3791 C C . ILE A 1 520 ? -20.748 -10.406 15.867 1.00 97.12 520 ILE A C 1
ATOM 3793 O O . ILE A 1 520 ? -19.587 -10.772 15.692 1.00 97.12 520 ILE A O 1
ATOM 3797 N N . SER A 1 521 ? -21.741 -11.291 15.987 1.00 96.19 521 SER A N 1
ATOM 3798 C CA . SER A 1 521 ? -21.561 -12.738 15.886 1.00 96.19 521 SER A CA 1
ATOM 3799 C C . SER A 1 521 ? -20.910 -13.139 14.566 1.00 96.19 521 SER A C 1
ATOM 3801 O O . SER A 1 521 ? -21.363 -12.740 13.493 1.00 96.19 521 SER A O 1
ATOM 3803 N N . ASN A 1 522 ? -19.897 -14.004 14.639 1.00 95.44 522 ASN A N 1
ATOM 3804 C CA . ASN A 1 522 ? -19.158 -14.547 13.493 1.00 95.44 522 ASN A CA 1
ATOM 3805 C C . ASN A 1 522 ? -18.423 -13.502 12.641 1.00 95.44 522 ASN A C 1
ATOM 3807 O O . ASN A 1 522 ? -17.941 -13.832 11.560 1.00 95.44 522 ASN A O 1
ATOM 3811 N N . TRP A 1 523 ? -18.314 -12.257 13.106 1.00 97.44 523 TRP A N 1
ATOM 3812 C CA . TRP A 1 523 ? -17.435 -11.283 12.471 1.00 97.44 523 TRP A CA 1
ATOM 3813 C C . TRP A 1 523 ? -15.986 -11.740 12.598 1.00 97.44 523 TRP A C 1
ATOM 3815 O O . TRP A 1 523 ? -15.623 -12.462 13.530 1.00 97.44 523 TRP A O 1
ATOM 3825 N N . THR A 1 524 ? -15.141 -11.327 11.662 1.00 96.06 524 THR A N 1
ATOM 3826 C CA . THR A 1 524 ? -13.745 -11.770 11.617 1.00 96.06 524 THR A CA 1
ATOM 3827 C C . THR A 1 524 ? -12.792 -10.590 11.654 1.00 96.06 524 THR A C 1
ATOM 3829 O O . THR A 1 524 ? -13.049 -9.549 11.052 1.00 96.06 524 THR A O 1
ATOM 3832 N N . LEU A 1 525 ? -11.671 -10.762 12.353 1.00 96.56 525 LEU A N 1
ATOM 3833 C CA . LEU A 1 525 ? -10.517 -9.882 12.231 1.00 96.56 525 LEU A CA 1
ATOM 3834 C C . LEU A 1 525 ? -9.452 -10.586 11.406 1.00 96.56 525 LEU A C 1
ATOM 3836 O O . LEU A 1 525 ? -9.025 -11.692 11.742 1.00 96.56 525 LEU A O 1
ATOM 3840 N N . THR A 1 526 ? -9.004 -9.924 10.348 1.00 94.94 526 THR A N 1
ATOM 3841 C CA . THR A 1 526 ? -7.868 -10.357 9.534 1.00 94.94 526 THR A CA 1
ATOM 3842 C C . THR A 1 526 ? -6.694 -9.421 9.780 1.00 94.94 526 THR A C 1
ATOM 3844 O O . THR A 1 526 ? -6.866 -8.207 9.842 1.00 94.94 526 THR A O 1
ATOM 3847 N N . ASN A 1 527 ? -5.512 -9.999 9.928 1.00 94.38 527 ASN A N 1
ATOM 3848 C CA . ASN A 1 527 ? -4.233 -9.329 10.103 1.00 94.38 527 ASN A CA 1
ATOM 3849 C C . ASN A 1 527 ? -3.389 -9.605 8.853 1.00 94.38 527 ASN A C 1
ATOM 3851 O O . ASN A 1 527 ? -3.152 -10.772 8.540 1.00 94.38 527 ASN A O 1
ATOM 3855 N N . THR A 1 528 ? -2.901 -8.563 8.186 1.00 95.06 528 THR A N 1
ATOM 3856 C CA . THR A 1 528 ? -1.878 -8.679 7.138 1.00 95.06 528 THR A CA 1
ATOM 3857 C C . THR A 1 528 ? -0.593 -8.036 7.648 1.00 95.06 528 THR A C 1
ATOM 3859 O O . THR A 1 528 ? -0.448 -6.813 7.571 1.00 95.06 528 THR A O 1
ATOM 3862 N N . PRO A 1 529 ? 0.353 -8.813 8.202 1.00 92.38 529 PRO A N 1
ATOM 3863 C CA . PRO A 1 529 ? 1.654 -8.276 8.561 1.00 92.38 529 PRO A CA 1
ATOM 3864 C C . PRO A 1 529 ? 2.371 -7.833 7.286 1.00 92.38 529 PRO A C 1
ATOM 3866 O O . PRO A 1 529 ? 2.325 -8.548 6.285 1.00 92.38 529 PRO A O 1
ATOM 3869 N N . GLY A 1 530 ? 3.093 -6.712 7.326 1.00 91.38 530 GLY A N 1
ATOM 3870 C CA . GLY A 1 530 ? 3.979 -6.355 6.220 1.00 91.38 530 GLY A CA 1
ATOM 3871 C C . GLY A 1 530 ? 4.891 -7.534 5.859 1.00 91.38 530 GLY A C 1
ATOM 3872 O O . GLY A 1 530 ? 5.419 -8.219 6.741 1.00 91.38 530 GLY A O 1
ATOM 3873 N N . GLN A 1 531 ? 5.075 -7.773 4.561 1.00 92.31 531 GLN A N 1
ATOM 3874 C CA . GLN A 1 531 ? 5.910 -8.838 3.986 1.00 92.31 531 GLN A CA 1
ATOM 3875 C C . GLN A 1 531 ? 5.333 -10.256 4.092 1.00 92.31 531 GLN A C 1
ATOM 3877 O O . GLN A 1 531 ? 6.021 -11.220 3.740 1.00 92.31 531 GLN A O 1
ATOM 3882 N N . SER A 1 532 ? 4.099 -10.404 4.574 1.00 90.12 532 SER A N 1
ATOM 3883 C CA . SER A 1 532 ? 3.423 -11.687 4.784 1.00 90.12 532 SER A CA 1
ATOM 3884 C C . SER A 1 532 ? 1.987 -11.640 4.266 1.00 90.12 532 SER A C 1
ATOM 3886 O O . SER A 1 532 ? 1.409 -10.568 4.115 1.00 90.12 532 SER A O 1
ATOM 3888 N N . ALA A 1 533 ? 1.394 -12.805 4.001 1.00 89.62 533 ALA A N 1
ATOM 3889 C CA . ALA A 1 533 ? 0.008 -12.853 3.555 1.00 89.62 533 ALA A CA 1
ATOM 3890 C C . 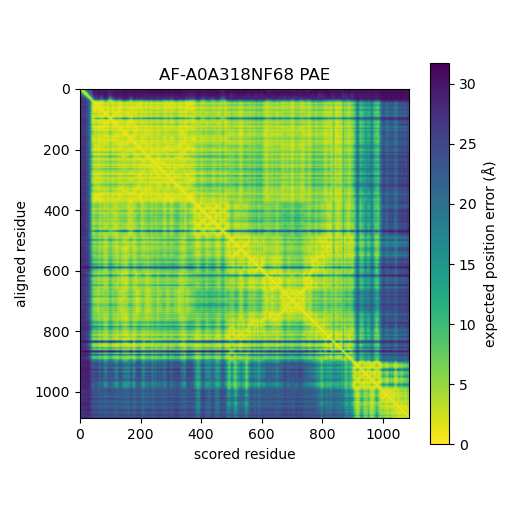ALA A 1 533 ? -0.962 -12.542 4.703 1.00 89.62 533 ALA A C 1
ATOM 3892 O O . ALA A 1 533 ? -0.639 -12.693 5.886 1.00 89.62 533 ALA A O 1
ATOM 3893 N N . ALA A 1 534 ? -2.186 -12.169 4.333 1.00 90.69 534 ALA A N 1
ATOM 3894 C CA . ALA A 1 534 ? -3.286 -11.985 5.264 1.00 90.69 534 ALA A CA 1
ATOM 3895 C C . ALA A 1 534 ? -3.593 -13.280 6.039 1.00 90.69 534 ALA A C 1
ATOM 3897 O O . ALA A 1 534 ? -3.680 -14.366 5.467 1.00 90.69 534 ALA A O 1
ATOM 3898 N N . THR A 1 535 ? -3.807 -13.167 7.345 1.00 89.31 535 THR A N 1
ATOM 3899 C CA . THR A 1 535 ? -4.118 -14.278 8.250 1.00 89.31 535 THR A CA 1
ATOM 3900 C C . THR A 1 535 ? -5.342 -13.957 9.095 1.00 89.31 535 THR A C 1
ATOM 3902 O O . THR A 1 535 ? -5.536 -12.824 9.539 1.00 89.31 535 THR A O 1
ATOM 3905 N N . LEU A 1 536 ? -6.185 -14.964 9.332 1.00 90.81 536 LEU A N 1
ATOM 3906 C CA . LEU A 1 536 ? -7.300 -14.835 10.264 1.00 90.81 536 LEU A CA 1
ATOM 3907 C C . LEU A 1 536 ? -6.743 -14.700 11.685 1.00 90.81 536 LEU A C 1
ATOM 3909 O O . LEU A 1 536 ? -6.053 -15.593 12.173 1.00 90.81 536 LEU A O 1
ATOM 3913 N N . LEU A 1 537 ? -7.053 -13.587 12.343 1.00 91.56 537 LEU A N 1
ATOM 3914 C CA . LEU A 1 537 ? -6.617 -13.303 13.705 1.00 91.56 537 LEU A CA 1
ATOM 3915 C C . LEU A 1 537 ? -7.618 -13.837 14.732 1.00 91.56 537 LEU A C 1
ATOM 3917 O O . LEU A 1 537 ? -7.231 -14.459 15.720 1.00 91.56 537 LEU A O 1
ATOM 3921 N N . ALA A 1 538 ? -8.906 -13.591 14.491 1.00 92.56 538 ALA A N 1
ATOM 3922 C CA . ALA A 1 538 ? -9.994 -14.018 15.358 1.00 92.56 538 ALA A CA 1
ATOM 3923 C C . ALA A 1 538 ? -11.315 -14.116 14.584 1.00 92.56 538 ALA A C 1
ATOM 3925 O O . ALA A 1 538 ? -11.558 -13.361 13.643 1.00 92.56 538 ALA A O 1
ATOM 3926 N N . THR A 1 539 ? -12.183 -15.028 15.019 1.00 93.88 539 THR A N 1
ATOM 3927 C CA . THR A 1 539 ? -13.616 -15.030 14.687 1.00 93.88 539 THR A CA 1
ATOM 3928 C C . THR A 1 539 ? -14.386 -14.776 15.970 1.00 93.88 539 THR A C 1
ATOM 3930 O O . THR A 1 539 ? -14.182 -15.492 16.954 1.00 93.88 539 THR A O 1
ATOM 3933 N N . ILE A 1 540 ? -15.240 -13.759 15.976 1.00 94.75 540 ILE A N 1
ATOM 3934 C CA . ILE A 1 540 ? -16.037 -13.389 17.141 1.00 94.75 540 ILE A CA 1
ATOM 3935 C C . ILE A 1 540 ? -17.076 -14.493 17.388 1.00 94.75 540 ILE A C 1
ATOM 3937 O O . ILE A 1 540 ? -17.777 -14.883 16.447 1.00 94.75 540 ILE A O 1
ATOM 3941 N N . PRO A 1 541 ? -17.197 -15.026 18.620 1.00 92.75 541 PRO A N 1
ATOM 3942 C CA . PRO A 1 541 ? -18.108 -16.126 18.913 1.00 92.75 541 PRO A CA 1
ATOM 3943 C C . PRO A 1 541 ? -19.561 -15.829 18.533 1.00 92.75 541 PRO A C 1
ATOM 3945 O O . PRO A 1 541 ? -20.026 -14.689 18.597 1.00 92.75 541 PRO A O 1
ATOM 3948 N N . ALA A 1 542 ? -20.310 -16.875 18.189 1.00 92.12 542 ALA A N 1
ATOM 3949 C CA . ALA A 1 542 ? -21.737 -16.745 17.926 1.00 92.12 542 ALA A CA 1
ATOM 3950 C C . ALA A 1 542 ? -22.495 -16.230 19.165 1.00 92.12 542 ALA A C 1
ATOM 3952 O O . ALA A 1 542 ? -22.123 -16.527 20.300 1.00 92.12 542 ALA A O 1
ATOM 3953 N N . SER A 1 543 ? -23.606 -15.525 18.940 1.00 91.25 543 SER A N 1
ATOM 3954 C CA . SER A 1 543 ? -24.432 -14.884 19.979 1.00 91.25 543 SER A CA 1
ATOM 3955 C C . SER A 1 543 ? -23.736 -13.755 20.754 1.00 91.25 543 SER A C 1
ATOM 3957 O O . SER A 1 543 ? -24.137 -13.442 21.876 1.00 91.25 543 SER A O 1
ATOM 3959 N N . THR A 1 544 ? -22.716 -13.124 20.167 1.00 95.00 544 THR A N 1
ATOM 3960 C CA . THR A 1 544 ? -22.025 -11.977 20.769 1.00 95.00 544 THR A CA 1
ATOM 3961 C C . THR A 1 544 ? -22.699 -10.672 20.356 1.00 95.00 544 THR A C 1
ATOM 3963 O O . THR A 1 544 ? -22.760 -10.339 19.173 1.00 95.00 544 THR A O 1
ATOM 3966 N N . LYS A 1 545 ? -23.159 -9.896 21.343 1.00 95.06 545 LYS A N 1
ATOM 3967 C CA . LYS A 1 545 ? -23.671 -8.535 21.144 1.00 95.06 545 LYS A CA 1
ATOM 3968 C C . LYS A 1 545 ? -22.743 -7.521 21.793 1.00 95.06 545 LYS A C 1
ATOM 3970 O O . LYS A 1 545 ? -22.416 -7.650 22.970 1.00 95.06 545 LYS A O 1
ATOM 3975 N N . LEU A 1 546 ? -22.367 -6.502 21.034 1.00 92.75 546 LEU A N 1
ATOM 3976 C CA . LEU A 1 546 ? -21.618 -5.358 21.521 1.00 92.75 546 LEU A CA 1
ATOM 3977 C C . LEU A 1 546 ? -22.591 -4.261 21.948 1.00 92.75 546 LEU A C 1
ATOM 3979 O O . LEU A 1 546 ? -23.285 -3.677 21.112 1.00 92.75 546 LEU A O 1
ATOM 3983 N N . ALA A 1 547 ? -22.647 -4.001 23.253 1.00 88.88 547 ALA A N 1
ATOM 3984 C CA . ALA A 1 547 ? -23.567 -3.028 23.830 1.00 88.88 547 ALA A CA 1
ATOM 3985 C C . ALA A 1 547 ? -23.372 -1.617 23.246 1.00 88.88 547 ALA A C 1
ATOM 3987 O O . ALA A 1 547 ? -22.275 -1.270 22.807 1.00 88.88 547 ALA A O 1
ATOM 3988 N N . ALA A 1 548 ? -24.420 -0.795 23.267 1.00 83.50 548 ALA A N 1
ATOM 3989 C CA . ALA A 1 548 ? -24.348 0.630 22.920 1.00 83.50 548 ALA A CA 1
ATOM 3990 C C . ALA A 1 548 ? -23.233 1.365 23.699 1.00 83.50 548 ALA A C 1
ATOM 3992 O O . ALA A 1 548 ? -23.232 1.341 24.925 1.00 83.50 548 ALA A O 1
ATOM 3993 N N . GLY A 1 549 ? -22.275 2.027 23.048 1.00 79.62 549 GLY A N 1
ATOM 3994 C CA . GLY A 1 549 ? -21.120 2.636 23.737 1.00 79.62 549 GLY A CA 1
ATOM 3995 C C . GLY A 1 549 ? -20.165 1.624 24.395 1.00 79.62 549 GLY A C 1
ATOM 3996 O O . GLY A 1 549 ? -19.290 2.007 25.170 1.00 79.62 549 GLY A O 1
ATOM 3997 N N . GLY A 1 550 ? -20.354 0.326 24.148 1.00 84.50 550 GLY A N 1
ATOM 3998 C CA . GLY A 1 550 ? -19.543 -0.756 24.690 1.00 84.50 550 GLY A CA 1
ATOM 3999 C C . GLY A 1 550 ? -18.281 -1.014 23.872 1.00 84.50 550 GLY A C 1
ATOM 4000 O O . GLY A 1 550 ? -18.172 -0.608 22.712 1.00 84.50 550 GLY A O 1
ATOM 4001 N N . THR A 1 551 ? -17.343 -1.734 24.484 1.00 90.00 551 THR A N 1
ATOM 4002 C CA . THR A 1 551 ? -16.096 -2.178 23.856 1.00 90.00 551 THR A CA 1
ATOM 4003 C C . THR A 1 551 ? -16.004 -3.704 23.831 1.00 90.00 551 THR A C 1
ATOM 4005 O O . THR A 1 551 ? -16.660 -4.378 24.627 1.00 90.00 551 THR A O 1
ATOM 4008 N N . TYR A 1 552 ? -15.229 -4.241 22.888 1.00 93.94 552 TYR A N 1
ATOM 4009 C CA . TYR A 1 552 ? -14.874 -5.658 22.800 1.00 93.94 552 TYR A CA 1
ATOM 4010 C C . TYR A 1 552 ? -13.356 -5.776 22.667 1.00 93.94 552 TYR A C 1
ATOM 4012 O O . TYR A 1 552 ? -12.780 -5.326 21.673 1.00 93.94 552 TYR A O 1
ATOM 4020 N N . LEU A 1 553 ? -12.706 -6.350 23.674 1.00 94.75 553 LEU A N 1
ATOM 4021 C CA . LEU A 1 553 ? -11.255 -6.394 23.796 1.00 94.75 553 LEU A CA 1
ATOM 4022 C C . LEU A 1 553 ? -10.704 -7.750 23.346 1.00 94.75 553 LEU A C 1
ATOM 4024 O O . LEU A 1 553 ? -10.996 -8.789 23.940 1.00 94.75 553 LEU A O 1
ATOM 4028 N N . LEU A 1 554 ? -9.832 -7.727 22.339 1.00 96.06 554 LEU A N 1
ATOM 4029 C CA . LEU A 1 554 ? -9.065 -8.884 21.892 1.00 96.06 554 LEU A CA 1
ATOM 4030 C C . LEU A 1 554 ? -7.602 -8.745 22.326 1.00 96.06 554 LEU A C 1
ATOM 4032 O O . LEU A 1 554 ? -6.953 -7.761 21.981 1.00 96.06 554 LEU A O 1
ATOM 4036 N N . GLY A 1 555 ? -7.058 -9.730 23.043 1.00 94.88 555 GLY A N 1
ATOM 4037 C CA . GLY A 1 555 ? -5.665 -9.727 23.516 1.00 94.88 555 GLY A CA 1
ATOM 4038 C C . GLY A 1 555 ? -4.815 -10.833 22.890 1.00 94.88 555 GLY A C 1
ATOM 4039 O O . GLY A 1 555 ? -5.302 -11.940 22.660 1.00 94.88 555 GLY A O 1
ATOM 4040 N N . LEU A 1 556 ? -3.529 -10.572 22.646 1.00 95.06 556 LEU A N 1
ATOM 4041 C CA . LEU A 1 556 ? -2.594 -11.609 22.195 1.00 95.06 556 LEU A CA 1
ATOM 4042 C C . LEU A 1 556 ? -2.339 -12.606 23.330 1.00 95.06 556 LEU A C 1
ATOM 4044 O O . LEU A 1 556 ? -1.921 -12.213 24.416 1.00 95.06 556 LEU A O 1
ATOM 4048 N N . SER A 1 557 ? -2.538 -13.900 23.104 1.00 94.56 557 SER A N 1
ATOM 4049 C CA . SER A 1 557 ? -2.150 -14.922 24.080 1.00 94.56 557 SER A CA 1
ATOM 4050 C C . SER A 1 557 ? -0.629 -15.104 24.132 1.00 94.56 557 SER A C 1
ATOM 4052 O O . SER A 1 557 ? 0.084 -14.850 23.156 1.00 94.56 557 SER A O 1
ATOM 4054 N N . GLY A 1 558 ? -0.114 -15.595 25.268 1.00 92.19 558 GLY A N 1
ATOM 4055 C CA . GLY A 1 558 ? 1.325 -15.835 25.460 1.00 92.19 558 GLY A CA 1
ATOM 4056 C C . GLY A 1 558 ? 1.958 -16.685 24.347 1.00 92.19 558 GLY A C 1
ATOM 4057 O O . GLY A 1 558 ? 3.100 -16.449 23.948 1.00 92.19 558 GLY A O 1
ATOM 4058 N N . SER A 1 559 ? 1.184 -17.602 23.759 1.00 94.81 559 SER A N 1
ATOM 4059 C CA . SER A 1 559 ? 1.550 -18.332 22.546 1.00 94.81 559 SER A CA 1
ATOM 4060 C C . SER A 1 559 ? 0.339 -18.572 21.638 1.00 94.81 559 SER A C 1
ATOM 4062 O O . SER A 1 559 ? -0.789 -18.245 21.992 1.00 94.81 559 SER A O 1
ATOM 4064 N N . GLY A 1 560 ? 0.565 -19.134 20.457 1.00 94.94 560 GLY A N 1
ATOM 4065 C CA . GLY A 1 560 ? -0.467 -19.488 19.481 1.00 94.94 560 GLY A CA 1
ATOM 4066 C C . GLY A 1 560 ? -0.004 -20.653 18.614 1.00 94.94 560 GLY A C 1
ATOM 4067 O O . GLY A 1 560 ? 1.203 -20.896 18.516 1.00 94.94 560 GLY A O 1
ATOM 4068 N N . LEU A 1 561 ? -0.935 -21.380 17.997 1.00 94.94 561 LEU A N 1
ATOM 4069 C CA . LEU A 1 561 ? -0.601 -22.470 17.079 1.00 94.94 561 LEU A CA 1
ATOM 4070 C C . LEU A 1 561 ? 0.156 -21.940 15.852 1.00 94.94 561 LEU A C 1
ATOM 4072 O O . LEU A 1 561 ? -0.351 -21.090 15.123 1.00 94.94 561 LEU A O 1
ATOM 4076 N N . ALA A 1 562 ? 1.351 -22.481 15.610 1.00 94.75 562 ALA A N 1
ATOM 4077 C CA . ALA A 1 562 ? 2.162 -22.232 14.412 1.00 94.75 562 ALA A CA 1
ATOM 4078 C C . ALA A 1 562 ? 1.819 -23.194 13.255 1.00 94.75 562 ALA A C 1
ATOM 4080 O O . ALA A 1 562 ? 2.265 -23.010 12.126 1.00 94.75 562 ALA A O 1
ATOM 4081 N N . ALA A 1 563 ? 1.012 -24.219 13.534 1.00 94.06 563 ALA A N 1
ATOM 4082 C CA . ALA A 1 563 ? 0.418 -25.114 12.552 1.00 94.06 563 ALA A CA 1
ATOM 4083 C C . ALA A 1 563 ? -0.957 -25.587 13.043 1.00 94.06 563 ALA A C 1
ATOM 4085 O O . ALA A 1 563 ? -1.148 -25.679 14.259 1.00 94.06 563 ALA A O 1
ATOM 4086 N N . PRO A 1 564 ? -1.903 -25.920 12.145 1.00 92.88 564 PRO A N 1
ATOM 4087 C CA . PRO A 1 564 ? -3.171 -26.518 12.546 1.00 92.88 564 PRO A CA 1
ATOM 4088 C C . PRO A 1 564 ? -2.957 -27.791 13.378 1.00 92.88 564 PRO A C 1
ATOM 4090 O O . PRO A 1 564 ? -2.133 -28.639 13.030 1.00 92.88 564 PRO A O 1
ATOM 4093 N N . ALA A 1 565 ? -3.725 -27.947 14.455 1.00 93.44 565 ALA A N 1
ATOM 4094 C CA . ALA A 1 565 ? -3.735 -29.162 15.263 1.00 93.44 565 ALA A CA 1
ATOM 4095 C C . ALA A 1 565 ? -4.952 -30.008 14.878 1.00 93.44 565 ALA A C 1
ATOM 4097 O O . ALA A 1 565 ? -6.084 -29.655 15.197 1.00 93.44 565 ALA A O 1
ATOM 4098 N N . ASN A 1 566 ? -4.730 -31.114 14.169 1.00 92.12 566 ASN A N 1
ATOM 4099 C CA . ASN A 1 566 ? -5.806 -32.012 13.742 1.00 92.12 566 ASN A CA 1
ATOM 4100 C C . ASN A 1 566 ? -6.303 -32.895 14.904 1.00 92.12 566 ASN A C 1
ATOM 4102 O O . ASN A 1 566 ? -5.507 -33.213 15.792 1.00 92.12 566 ASN A O 1
ATOM 4106 N N . PRO A 1 567 ? -7.569 -33.367 14.878 1.00 93.19 567 PRO A N 1
ATOM 4107 C CA . PRO A 1 567 ? -8.056 -34.353 15.842 1.00 93.19 567 PRO A CA 1
ATOM 4108 C C . PRO A 1 567 ? -7.100 -35.547 15.962 1.00 93.19 567 PRO A C 1
ATOM 4110 O O . PRO A 1 567 ? -6.627 -36.073 14.954 1.00 93.19 567 PRO A O 1
ATOM 4113 N N . GLY A 1 568 ? -6.806 -35.973 17.190 1.00 94.06 568 GLY A N 1
ATOM 4114 C CA . GLY A 1 568 ? -5.843 -37.040 17.469 1.00 94.06 568 GLY A CA 1
ATOM 4115 C C . GLY A 1 568 ? -4.400 -36.564 17.686 1.00 94.06 568 GLY A C 1
ATOM 4116 O O . GLY A 1 568 ? -3.575 -37.359 18.132 1.00 94.06 568 GLY A O 1
ATOM 4117 N N . ALA A 1 569 ? -4.075 -35.291 17.432 1.00 93.50 569 ALA A N 1
ATOM 4118 C CA . ALA A 1 569 ? -2.734 -34.770 17.691 1.00 93.50 569 ALA A CA 1
ATOM 4119 C C . ALA A 1 569 ? -2.435 -34.714 19.200 1.00 93.50 569 ALA A C 1
ATOM 4121 O O . ALA A 1 569 ? -3.163 -34.089 19.971 1.00 93.50 569 ALA A O 1
ATOM 4122 N N . THR A 1 570 ? -1.337 -35.346 19.613 1.00 95.19 570 THR A N 1
ATOM 4123 C CA . THR A 1 570 ? -0.788 -35.285 20.982 1.00 95.19 570 THR A CA 1
ATOM 4124 C C . THR A 1 570 ? 0.313 -34.240 21.126 1.00 95.19 570 THR A C 1
ATOM 4126 O O . THR A 1 570 ? 0.745 -33.953 22.236 1.00 95.19 570 THR A O 1
ATOM 4129 N N . THR A 1 571 ? 0.777 -33.669 20.016 1.00 96.00 571 THR A N 1
ATOM 4130 C CA . THR A 1 571 ? 1.801 -32.626 19.986 1.00 96.00 571 THR A CA 1
ATOM 4131 C C . THR A 1 571 ? 1.279 -31.448 19.180 1.00 96.00 571 THR A C 1
ATOM 4133 O O . THR A 1 571 ? 0.757 -31.634 18.081 1.00 96.00 571 THR A O 1
ATOM 4136 N N . ILE A 1 572 ? 1.432 -30.243 19.723 1.00 97.00 572 ILE A N 1
ATOM 4137 C CA . ILE A 1 572 ? 1.056 -28.991 19.065 1.00 97.00 572 ILE A CA 1
ATOM 4138 C C . ILE A 1 572 ? 2.295 -28.142 18.785 1.00 97.00 572 ILE A C 1
ATOM 4140 O O . ILE A 1 572 ? 3.133 -27.930 19.663 1.00 97.00 572 ILE A O 1
ATOM 4144 N N . ASN A 1 573 ? 2.418 -27.639 17.559 1.00 97.44 573 ASN A N 1
ATOM 4145 C CA . ASN A 1 573 ? 3.482 -26.711 17.187 1.00 97.44 573 ASN A CA 1
ATOM 4146 C C . ASN A 1 573 ? 3.047 -25.284 17.521 1.00 97.44 573 ASN A C 1
ATOM 4148 O O . ASN A 1 573 ? 1.989 -24.833 17.080 1.00 97.44 573 ASN A O 1
ATOM 4152 N N . VAL A 1 574 ? 3.859 -24.574 18.300 1.00 96.88 574 VAL A N 1
ATOM 4153 C CA . VAL A 1 574 ? 3.490 -23.281 18.887 1.00 96.88 574 VAL A CA 1
ATOM 4154 C C . VAL A 1 574 ? 4.505 -22.194 18.549 1.00 96.88 574 VAL A C 1
ATOM 4156 O O . VAL A 1 574 ? 5.694 -22.469 18.388 1.00 96.88 574 VAL A O 1
ATOM 4159 N N . ARG A 1 575 ? 4.037 -20.946 18.476 1.00 94.75 575 ARG A N 1
ATOM 4160 C CA . ARG A 1 575 ? 4.855 -19.747 18.228 1.00 94.75 575 ARG A CA 1
ATOM 4161 C C . ARG A 1 575 ? 5.892 -19.499 19.329 1.00 94.75 575 ARG A C 1
ATOM 4163 O O . ARG A 1 575 ? 6.950 -18.948 19.062 1.00 94.75 575 ARG A O 1
ATOM 4170 N N . SER A 1 576 ? 5.569 -19.859 20.567 1.00 93.88 576 SER A N 1
ATOM 4171 C CA . SER A 1 576 ? 6.433 -19.686 21.736 1.00 93.88 576 SER A CA 1
ATOM 4172 C C . SER A 1 576 ? 6.227 -20.812 22.747 1.00 93.88 576 SER A C 1
ATOM 4174 O O . SER A 1 576 ? 5.101 -21.273 22.943 1.00 93.88 576 SER A O 1
ATOM 4176 N N . THR A 1 577 ? 7.308 -21.223 23.403 1.00 93.94 577 THR A N 1
ATOM 4177 C CA . THR A 1 577 ? 7.303 -22.125 24.566 1.00 93.94 577 THR A CA 1
ATOM 4178 C C . THR A 1 577 ? 7.768 -21.422 25.846 1.00 93.94 577 THR A C 1
ATOM 4180 O O . THR A 1 577 ? 7.892 -22.068 26.884 1.00 93.94 577 THR A O 1
ATOM 4183 N N . THR A 1 578 ? 8.005 -20.105 25.797 1.00 90.06 578 THR A N 1
ATOM 4184 C CA . THR A 1 578 ? 8.402 -19.295 26.958 1.00 90.06 578 THR A CA 1
ATOM 4185 C C . THR A 1 578 ? 7.378 -19.422 28.085 1.00 90.06 578 THR A C 1
ATOM 4187 O O . THR A 1 578 ? 6.180 -19.273 27.850 1.00 90.06 578 THR A O 1
ATOM 4190 N N . ASP A 1 579 ? 7.867 -19.694 29.296 1.00 88.06 579 ASP A N 1
ATOM 4191 C CA . ASP A 1 579 ? 7.086 -19.844 30.531 1.00 88.06 579 ASP A CA 1
ATOM 4192 C C . ASP A 1 579 ? 6.010 -20.955 30.503 1.00 88.06 579 ASP A C 1
ATOM 4194 O O . ASP A 1 579 ? 5.072 -20.940 31.301 1.00 88.06 579 ASP A O 1
ATOM 4198 N N . PHE A 1 580 ? 6.148 -21.951 29.617 1.00 91.44 580 PHE A N 1
ATOM 4199 C CA . PHE A 1 580 ? 5.406 -23.215 29.716 1.00 91.44 580 PHE A CA 1
ATOM 4200 C C . PHE A 1 580 ? 6.170 -24.217 30.587 1.00 91.44 580 PHE A C 1
ATOM 4202 O O . PHE A 1 580 ? 7.387 -24.363 30.459 1.00 91.44 580 PHE A O 1
ATOM 4209 N N . ALA A 1 581 ? 5.451 -24.958 31.429 1.00 92.62 581 ALA A N 1
ATOM 4210 C CA . ALA A 1 581 ? 6.025 -25.980 32.304 1.00 92.62 581 ALA A CA 1
ATOM 4211 C C . ALA A 1 581 ? 5.261 -27.311 32.233 1.00 92.62 581 ALA A C 1
ATOM 4213 O O . ALA A 1 581 ? 4.080 -27.359 31.900 1.00 92.62 581 ALA A O 1
ATOM 4214 N N . VAL A 1 582 ? 5.934 -28.412 32.576 1.00 95.44 582 VAL A N 1
ATOM 4215 C CA . VAL A 1 582 ? 5.296 -29.733 32.699 1.00 95.44 582 VAL A CA 1
ATOM 4216 C C . VAL A 1 582 ? 4.300 -29.738 33.863 1.00 95.44 582 VAL A C 1
ATOM 4218 O O . VAL A 1 582 ? 4.561 -29.164 34.916 1.00 95.44 582 VAL A O 1
ATOM 4221 N N . GLY A 1 583 ? 3.156 -30.399 33.673 1.00 92.44 583 GLY A N 1
ATOM 4222 C CA . GLY A 1 583 ? 2.050 -30.461 34.634 1.00 92.44 583 GLY A CA 1
ATOM 4223 C C . GLY A 1 583 ? 1.120 -29.247 34.587 1.00 92.44 583 GLY A C 1
ATOM 4224 O O . GLY A 1 583 ? 0.120 -29.204 35.300 1.00 92.44 583 GLY A O 1
ATOM 4225 N N . GLN A 1 584 ? 1.422 -28.269 33.738 1.00 92.06 584 GLN A N 1
ATOM 4226 C CA . GLN A 1 584 ? 0.668 -27.035 33.643 1.00 92.06 584 GLN A CA 1
ATOM 4227 C C . GLN A 1 584 ? -0.591 -27.197 32.787 1.00 92.06 584 GLN A C 1
ATOM 4229 O O . GLN A 1 584 ? -0.542 -27.793 31.710 1.00 92.06 584 GLN A O 1
ATOM 4234 N N . GLN A 1 585 ? -1.706 -26.618 33.234 1.00 93.31 585 GLN A N 1
ATOM 4235 C CA . GLN A 1 585 ? -2.933 -26.558 32.448 1.00 93.31 585 GLN A CA 1
ATOM 4236 C C . GLN A 1 585 ? -2.897 -25.382 31.462 1.00 93.31 585 GLN A C 1
ATOM 4238 O O . GLN A 1 585 ? -2.522 -24.261 31.820 1.00 93.31 585 GLN A O 1
ATOM 4243 N N . ILE A 1 586 ? -3.305 -25.646 30.225 1.00 93.50 586 ILE A N 1
ATOM 4244 C CA . ILE A 1 586 ? -3.407 -24.670 29.139 1.00 93.50 586 ILE A CA 1
ATOM 4245 C C . ILE A 1 586 ? -4.766 -24.796 28.458 1.00 93.50 586 ILE A C 1
ATOM 4247 O O . ILE A 1 586 ? -5.356 -25.879 28.423 1.00 93.50 586 ILE A O 1
ATOM 4251 N N . ASP A 1 587 ? -5.241 -23.695 27.890 1.00 92.25 587 ASP A N 1
ATOM 4252 C CA . ASP A 1 587 ? -6.393 -23.702 26.995 1.00 92.25 587 ASP A CA 1
ATOM 4253 C C . ASP A 1 587 ? -5.929 -23.544 25.549 1.00 92.25 587 ASP A C 1
ATOM 4255 O O . ASP A 1 587 ? -5.134 -22.658 25.227 1.00 92.25 587 ASP A O 1
ATOM 4259 N N . ILE A 1 588 ? -6.436 -24.419 24.687 1.00 91.62 588 ILE A N 1
ATOM 4260 C CA . ILE A 1 588 ? -6.256 -24.367 23.241 1.00 91.62 588 ILE A CA 1
ATOM 4261 C C . ILE A 1 588 ? -7.538 -23.791 22.650 1.00 91.62 588 ILE A C 1
ATOM 4263 O O . ILE A 1 588 ? -8.608 -24.376 22.831 1.00 91.62 588 ILE A O 1
ATOM 4267 N N . ASP A 1 589 ? -7.401 -22.687 21.918 1.00 86.38 589 ASP A N 1
ATOM 4268 C CA . ASP A 1 589 ? -8.485 -21.953 21.261 1.00 86.38 589 ASP A CA 1
ATOM 4269 C C . ASP A 1 589 ? -9.457 -21.250 22.234 1.00 86.38 589 ASP A C 1
ATOM 4271 O O . ASP A 1 589 ? -9.305 -21.289 23.457 1.00 86.38 589 ASP A O 1
ATOM 4275 N N . ASN A 1 590 ? -10.457 -20.559 21.685 1.00 73.81 590 ASN A N 1
ATOM 4276 C CA . ASN A 1 590 ? -11.467 -19.812 22.433 1.00 73.81 590 ASN A CA 1
ATOM 4277 C C . ASN A 1 590 ? -12.886 -20.357 22.201 1.00 73.81 590 ASN A C 1
ATOM 4279 O O . ASN A 1 590 ? -13.160 -21.092 21.254 1.00 73.81 590 ASN A O 1
ATOM 4283 N N . GLY A 1 591 ? -13.826 -19.933 23.053 1.00 66.50 591 GLY A N 1
ATOM 4284 C CA . GLY A 1 591 ? -15.259 -20.157 22.837 1.00 66.50 591 GLY A CA 1
ATOM 4285 C C . GLY A 1 591 ? -15.657 -21.638 22.796 1.00 66.50 591 GLY A C 1
ATOM 4286 O O . GLY A 1 591 ? -15.193 -22.435 23.609 1.00 66.50 591 GLY A O 1
ATOM 4287 N N . SER A 1 592 ? -16.537 -22.004 21.860 1.00 55.53 592 SER A N 1
ATOM 4288 C CA . SER A 1 592 ? -17.067 -23.370 21.704 1.00 55.53 592 SER A CA 1
ATOM 4289 C C . SER A 1 592 ? -16.035 -24.396 21.221 1.00 55.53 592 SER A C 1
ATOM 4291 O O . SER A 1 592 ? -16.266 -25.593 21.379 1.00 55.53 592 SER A O 1
ATOM 4293 N N . GLY A 1 593 ? -14.909 -23.944 20.658 1.00 60.88 593 GLY A N 1
ATOM 4294 C CA . GLY A 1 593 ? -13.788 -24.789 20.244 1.00 60.88 593 GLY A CA 1
ATOM 4295 C C . GLY A 1 593 ? -12.755 -25.037 21.344 1.00 60.88 593 GLY A C 1
ATOM 4296 O O . GLY A 1 593 ? -11.832 -25.809 21.121 1.00 60.88 593 GLY A O 1
ATOM 4297 N N . ARG A 1 594 ? -12.885 -24.410 22.522 1.00 77.62 594 ARG A N 1
ATOM 4298 C CA . ARG A 1 594 ? -11.890 -24.469 23.604 1.00 77.62 594 ARG A CA 1
ATOM 4299 C C . ARG A 1 594 ? -11.635 -25.901 24.086 1.00 77.62 594 ARG A C 1
ATOM 4301 O O . ARG A 1 594 ? -12.548 -26.588 24.543 1.00 77.62 594 ARG A O 1
ATOM 4308 N N . GLY A 1 595 ? -10.367 -26.306 24.088 1.00 81.94 595 GLY A N 1
ATOM 4309 C CA . GLY A 1 595 ? -9.893 -27.555 24.680 1.00 81.94 595 GLY A CA 1
ATOM 4310 C C . GLY A 1 595 ? -8.881 -27.306 25.795 1.00 81.94 595 GLY A C 1
ATOM 4311 O O . GLY A 1 595 ? -7.809 -26.766 25.548 1.00 81.94 595 GLY A O 1
ATOM 4312 N N . THR A 1 596 ? -9.185 -27.736 27.018 1.00 89.62 596 THR A N 1
ATOM 4313 C CA . THR A 1 596 ? -8.232 -27.678 28.137 1.00 89.62 596 THR A CA 1
ATOM 4314 C C . THR A 1 596 ? -7.323 -28.908 28.126 1.00 89.62 596 THR A C 1
ATOM 4316 O O . THR A 1 596 ? -7.810 -30.031 27.967 1.00 89.62 596 THR A O 1
ATOM 4319 N N . ARG A 1 597 ? -6.009 -28.715 28.272 1.00 93.06 597 ARG A N 1
ATOM 4320 C CA . ARG A 1 597 ? -4.994 -29.784 28.262 1.00 93.06 597 ARG A CA 1
ATOM 4321 C C . ARG A 1 597 ? -3.930 -29.561 29.324 1.00 93.06 597 ARG A C 1
ATOM 4323 O O . ARG A 1 597 ? -3.723 -28.433 29.767 1.00 93.06 597 ARG A O 1
ATOM 4330 N N . VAL A 1 598 ? -3.244 -30.634 29.701 1.00 95.06 598 VAL A N 1
ATOM 4331 C CA . VAL A 1 598 ? -2.077 -30.588 30.583 1.00 95.06 598 VAL A CA 1
ATOM 4332 C C . VAL A 1 598 ? -0.814 -30.804 29.756 1.00 95.06 598 VAL A C 1
ATOM 4334 O O . VAL A 1 598 ? -0.732 -31.709 28.928 1.00 95.06 598 VAL A O 1
ATOM 4337 N N . VAL A 1 599 ? 0.191 -29.965 29.980 1.00 96.25 599 VAL A N 1
ATOM 4338 C CA . VAL A 1 599 ? 1.498 -30.075 29.331 1.00 96.25 599 VAL A CA 1
ATOM 4339 C C . VAL A 1 599 ? 2.253 -31.277 29.900 1.00 96.25 599 VAL A C 1
ATOM 4341 O O . VAL A 1 599 ? 2.596 -31.296 31.080 1.00 96.25 599 VAL A O 1
ATOM 4344 N N . GLN A 1 600 ? 2.557 -32.271 29.064 1.00 97.81 600 GLN A N 1
ATOM 4345 C CA . GLN A 1 600 ? 3.411 -33.407 29.434 1.00 97.81 600 GLN A CA 1
ATOM 4346 C C . GLN A 1 600 ? 4.891 -33.145 29.168 1.00 97.81 600 GLN A C 1
ATOM 4348 O O . GLN A 1 600 ? 5.741 -33.565 29.949 1.00 97.81 600 GLN A O 1
ATOM 4353 N N . ALA A 1 601 ? 5.209 -32.463 28.070 1.00 97.81 601 ALA A N 1
ATOM 4354 C CA . ALA A 1 601 ? 6.581 -32.108 27.733 1.00 97.81 601 ALA A CA 1
ATOM 4355 C C . ALA A 1 601 ? 6.623 -30.792 26.960 1.00 97.81 601 ALA A C 1
ATOM 4357 O O . ALA A 1 601 ? 5.768 -30.528 26.111 1.00 97.81 601 ALA A O 1
ATOM 4358 N N . VAL A 1 602 ? 7.651 -29.992 27.232 1.00 97.06 602 VAL A N 1
ATOM 4359 C CA . VAL A 1 602 ? 7.927 -28.738 26.527 1.00 97.06 602 VAL A CA 1
ATOM 4360 C C . VAL A 1 602 ? 9.116 -28.968 25.601 1.00 97.06 602 VAL A C 1
ATOM 4362 O O . VAL A 1 602 ? 10.222 -29.242 26.062 1.00 97.06 602 VAL A O 1
ATOM 4365 N N . GLY A 1 603 ? 8.874 -28.910 24.295 1.00 96.62 603 GLY A N 1
ATOM 4366 C CA . GLY A 1 603 ? 9.903 -28.962 23.263 1.00 96.62 603 GLY A CA 1
ATOM 4367 C C . GLY A 1 603 ? 10.323 -27.567 22.800 1.00 96.62 603 GLY A C 1
ATOM 4368 O O . GLY A 1 603 ? 10.318 -26.600 23.565 1.00 96.62 603 GLY A O 1
ATOM 4369 N N . THR A 1 604 ? 10.695 -27.456 21.526 1.00 97.38 604 THR A N 1
ATOM 4370 C CA . THR A 1 604 ? 11.090 -26.189 20.902 1.00 97.38 604 THR A CA 1
ATOM 4371 C C . THR A 1 604 ? 9.920 -25.539 20.171 1.00 97.38 604 THR A C 1
ATOM 4373 O O . THR A 1 604 ? 9.115 -26.215 19.525 1.00 97.38 604 THR A O 1
ATOM 4376 N N . ALA A 1 605 ? 9.836 -24.212 20.263 1.00 97.12 605 ALA A N 1
ATOM 4377 C CA . ALA A 1 605 ? 8.890 -23.416 19.491 1.00 97.12 605 ALA A CA 1
ATOM 4378 C C . ALA A 1 605 ? 9.234 -23.418 17.992 1.00 97.12 605 ALA A C 1
ATOM 4380 O O . ALA A 1 605 ? 10.365 -23.720 17.598 1.00 97.12 605 ALA A O 1
ATOM 4381 N N . ALA A 1 606 ? 8.262 -23.029 17.167 1.00 97.50 606 ALA A N 1
ATOM 4382 C CA . ALA A 1 606 ? 8.509 -22.707 15.770 1.00 97.50 606 ALA A CA 1
ATOM 4383 C C . ALA A 1 606 ? 9.494 -21.531 15.657 1.00 97.50 606 ALA A C 1
ATOM 4385 O O . ALA A 1 606 ? 9.445 -20.583 16.442 1.00 97.50 606 ALA A O 1
ATOM 4386 N N . THR A 1 607 ? 10.390 -21.580 14.674 1.00 96.62 607 THR A N 1
ATOM 4387 C CA . THR A 1 607 ? 11.349 -20.495 14.427 1.00 96.62 607 THR A CA 1
ATOM 4388 C C . THR A 1 607 ? 10.650 -19.276 13.838 1.00 96.62 607 THR A C 1
ATOM 4390 O O . THR A 1 607 ? 9.531 -19.375 13.339 1.00 96.62 607 THR A O 1
ATOM 4393 N N . THR A 1 608 ? 11.319 -18.124 13.781 1.00 92.62 608 THR A N 1
ATOM 4394 C CA . THR A 1 608 ? 10.914 -17.089 12.818 1.00 92.62 608 THR A CA 1
ATOM 4395 C C . THR A 1 608 ? 10.892 -17.707 11.410 1.00 92.62 608 THR A C 1
ATOM 4397 O O . THR A 1 608 ? 11.834 -18.439 11.075 1.00 92.62 608 THR A O 1
ATOM 4400 N N . PRO A 1 609 ? 9.847 -17.476 10.594 1.00 93.19 609 PRO A N 1
ATOM 4401 C CA . PRO A 1 609 ? 9.821 -17.970 9.223 1.00 93.19 609 PRO A CA 1
ATOM 4402 C C . PRO A 1 609 ? 11.020 -17.458 8.417 1.00 93.19 609 PRO A C 1
ATOM 4404 O O . PRO A 1 609 ? 11.388 -16.286 8.501 1.00 93.19 609 PRO A O 1
ATOM 4407 N N . THR A 1 610 ? 11.617 -18.338 7.617 1.00 95.56 610 THR A N 1
ATOM 4408 C CA . THR A 1 610 ? 12.446 -17.943 6.474 1.00 95.56 610 THR A CA 1
ATOM 4409 C C . THR A 1 610 ? 11.554 -17.792 5.237 1.00 95.56 610 THR A C 1
ATOM 4411 O O . THR A 1 610 ? 10.330 -17.893 5.328 1.00 95.56 610 THR A O 1
ATOM 4414 N N . THR A 1 611 ? 12.142 -17.545 4.072 1.00 94.44 611 THR A N 1
ATOM 4415 C CA . THR A 1 611 ? 11.416 -17.467 2.803 1.00 94.44 611 THR A CA 1
ATOM 4416 C C . THR A 1 611 ? 11.939 -18.492 1.813 1.00 94.44 611 THR A C 1
ATOM 4418 O O . THR A 1 611 ? 13.118 -18.870 1.857 1.00 94.44 611 THR A O 1
ATOM 4421 N N . LEU A 1 612 ? 11.081 -18.890 0.872 1.00 94.88 612 LEU A N 1
ATOM 4422 C CA . LEU A 1 612 ? 11.560 -19.452 -0.384 1.00 94.88 612 LEU A CA 1
ATOM 4423 C C . LEU A 1 612 ? 12.530 -18.459 -1.029 1.00 94.88 612 LEU A C 1
ATOM 4425 O O . LEU A 1 612 ? 12.270 -17.255 -1.061 1.00 94.88 612 LEU A O 1
ATOM 4429 N N . PHE A 1 613 ? 13.667 -18.954 -1.504 1.00 92.56 613 PHE A N 1
ATOM 4430 C CA . PHE A 1 613 ? 14.731 -18.092 -2.010 1.00 92.56 613 PHE A CA 1
ATOM 4431 C C . PHE A 1 613 ? 14.268 -17.237 -3.196 1.00 92.56 613 PHE A C 1
ATOM 4433 O O . PHE A 1 613 ? 13.663 -17.756 -4.133 1.00 92.56 613 PHE A O 1
ATOM 4440 N N . VAL A 1 614 ? 14.583 -15.939 -3.157 1.00 89.50 614 VAL A N 1
ATOM 4441 C CA . VAL A 1 614 ? 14.334 -14.978 -4.240 1.00 89.50 614 VAL A CA 1
ATOM 4442 C C . VAL A 1 614 ? 15.664 -14.669 -4.943 1.00 89.50 614 VAL A C 1
ATOM 4444 O O . VAL A 1 614 ? 16.505 -13.986 -4.355 1.00 89.50 614 VAL A O 1
ATOM 4447 N N . PRO A 1 615 ? 15.888 -15.131 -6.186 1.00 85.50 615 PRO A N 1
ATOM 4448 C CA . PRO A 1 615 ? 17.083 -14.811 -6.956 1.00 85.50 615 PRO A CA 1
ATOM 4449 C C . PRO A 1 615 ? 16.902 -13.450 -7.635 1.00 85.50 615 PRO A C 1
ATOM 4451 O O . PRO A 1 615 ? 16.601 -13.375 -8.827 1.00 85.50 615 PRO A O 1
ATOM 4454 N N . VAL A 1 616 ? 17.075 -12.380 -6.856 1.00 84.12 616 VAL A N 1
ATOM 4455 C CA . VAL A 1 616 ? 16.714 -10.990 -7.204 1.00 84.12 616 VAL A CA 1
ATOM 4456 C C . VAL A 1 616 ? 17.176 -10.563 -8.606 1.00 84.12 616 VAL A C 1
ATOM 4458 O O . VAL A 1 616 ? 16.466 -9.815 -9.274 1.00 84.12 616 VAL A O 1
ATOM 4461 N N . THR A 1 617 ? 18.320 -11.066 -9.075 1.00 81.94 617 THR A N 1
ATOM 4462 C CA . THR A 1 617 ? 18.907 -10.708 -10.373 1.00 81.94 617 THR A CA 1
ATOM 4463 C C . THR A 1 617 ? 18.243 -11.339 -11.591 1.00 81.94 617 THR A C 1
ATOM 4465 O O . THR A 1 617 ? 18.253 -10.759 -12.668 1.00 81.94 617 THR A O 1
ATOM 4468 N N . THR A 1 618 ? 17.664 -12.530 -11.452 1.00 69.44 618 THR A N 1
ATOM 4469 C CA . THR A 1 618 ? 17.348 -13.389 -12.615 1.00 69.44 618 THR A CA 1
ATOM 4470 C C . THR A 1 618 ? 15.856 -13.573 -12.866 1.00 69.44 618 THR A C 1
ATOM 4472 O O . THR A 1 618 ? 15.470 -14.311 -13.771 1.00 69.44 618 THR A O 1
ATOM 4475 N N . GLY A 1 619 ? 15.009 -12.915 -12.075 1.00 65.19 619 GLY A N 1
ATOM 4476 C CA . GLY A 1 619 ? 13.576 -12.872 -12.321 1.00 65.19 619 GLY A CA 1
ATOM 4477 C C . GLY A 1 619 ? 12.769 -12.427 -11.104 1.00 65.19 619 GLY A C 1
ATOM 4478 O O . GLY A 1 619 ? 13.241 -12.546 -9.971 1.00 65.19 619 GLY A O 1
ATOM 4479 N N . PRO A 1 620 ? 11.538 -11.932 -11.326 1.00 65.25 620 PRO A N 1
ATOM 4480 C CA . PRO A 1 620 ? 10.690 -11.434 -10.258 1.00 65.25 620 PRO A CA 1
ATOM 4481 C C . PRO A 1 620 ? 10.221 -12.571 -9.352 1.00 65.25 620 PRO A C 1
ATOM 4483 O O . PRO A 1 620 ? 10.305 -12.399 -8.155 1.00 65.25 620 PRO A O 1
ATOM 4486 N N . TRP A 1 621 ? 9.828 -13.751 -9.850 1.00 79.38 621 TRP A N 1
ATOM 4487 C CA . TRP A 1 621 ? 9.442 -14.884 -8.992 1.00 79.38 621 TRP A CA 1
ATOM 4488 C C . TRP A 1 621 ? 9.986 -16.215 -9.526 1.00 79.38 621 TRP A C 1
ATOM 4490 O O . TRP A 1 621 ? 9.860 -16.513 -10.712 1.00 79.38 621 TRP A O 1
ATOM 4500 N N . LEU A 1 622 ? 10.548 -17.056 -8.652 1.00 85.06 622 LEU A N 1
ATOM 4501 C CA . LEU A 1 622 ? 10.725 -18.480 -8.950 1.00 85.06 622 LEU A CA 1
ATOM 4502 C C . LEU A 1 622 ? 9.438 -19.222 -8.621 1.00 85.06 622 LEU A C 1
ATOM 4504 O O . LEU A 1 622 ? 8.975 -19.137 -7.491 1.00 85.06 622 LEU A O 1
ATOM 4508 N N . THR A 1 623 ? 8.930 -20.038 -9.537 1.00 90.19 623 THR A N 1
ATOM 4509 C CA . THR A 1 623 ? 7.823 -20.952 -9.232 1.00 90.19 623 THR A CA 1
ATOM 4510 C C . THR A 1 623 ? 8.357 -22.345 -8.910 1.00 90.19 623 THR A C 1
ATOM 4512 O O . THR A 1 623 ? 8.991 -22.996 -9.741 1.00 90.19 623 THR A O 1
ATOM 4515 N N . ILE A 1 624 ? 8.096 -22.815 -7.695 1.00 92.25 624 ILE A N 1
ATOM 4516 C CA . ILE A 1 624 ? 8.237 -24.209 -7.283 1.00 92.25 624 ILE A CA 1
ATOM 4517 C C . ILE A 1 624 ? 6.967 -24.946 -7.718 1.00 92.25 624 ILE A C 1
ATOM 4519 O O . ILE A 1 624 ? 5.887 -24.572 -7.268 1.00 92.25 624 ILE A O 1
ATOM 4523 N N . PRO A 1 625 ? 7.045 -25.956 -8.598 1.00 95.50 625 PRO A N 1
ATOM 4524 C CA . PRO A 1 625 ? 5.859 -26.634 -9.108 1.00 95.50 625 PRO A CA 1
ATOM 4525 C C . PRO A 1 625 ? 5.191 -27.521 -8.048 1.00 95.50 625 PRO A C 1
ATOM 4527 O O . PRO A 1 625 ? 5.835 -27.981 -7.101 1.00 95.50 625 PRO A O 1
ATOM 4530 N N . ALA A 1 626 ? 3.908 -27.823 -8.256 1.00 96.69 626 ALA A N 1
ATOM 4531 C CA . ALA A 1 626 ? 3.223 -28.884 -7.521 1.00 96.69 626 ALA A CA 1
ATOM 4532 C C . ALA A 1 626 ? 3.945 -30.231 -7.707 1.00 96.69 626 ALA A C 1
ATOM 4534 O O . ALA A 1 626 ? 4.487 -30.513 -8.778 1.00 96.69 626 ALA A O 1
ATOM 4535 N N . GLY A 1 627 ? 3.934 -31.070 -6.675 1.00 97.69 627 GLY A N 1
ATOM 4536 C CA . GLY A 1 627 ? 4.650 -32.344 -6.635 1.00 97.69 627 GLY A CA 1
ATOM 4537 C C . GLY A 1 627 ? 6.119 -32.223 -6.223 1.00 97.69 627 GLY A C 1
ATOM 4538 O O . GLY A 1 627 ? 6.852 -33.206 -6.316 1.00 97.69 627 GLY A O 1
ATOM 4539 N N . SER A 1 628 ? 6.561 -31.055 -5.751 1.00 97.88 628 SER A N 1
ATOM 4540 C CA . SER A 1 628 ? 7.933 -30.858 -5.276 1.00 97.88 628 SER A CA 1
ATOM 4541 C C . SER A 1 628 ? 8.122 -31.448 -3.878 1.00 97.88 628 SER A C 1
ATOM 4543 O O . SER A 1 628 ? 7.304 -31.236 -2.989 1.00 97.88 628 SER A O 1
ATOM 4545 N N . THR A 1 629 ? 9.224 -32.165 -3.663 1.00 98.06 629 THR A N 1
ATOM 4546 C CA . THR A 1 629 ? 9.622 -32.729 -2.354 1.00 98.06 629 THR A CA 1
ATOM 4547 C C . THR A 1 629 ? 10.797 -31.986 -1.724 1.00 98.06 629 THR A C 1
ATOM 4549 O O . THR A 1 629 ? 11.362 -32.446 -0.737 1.00 98.06 629 THR A O 1
ATOM 4552 N N . ASN A 1 630 ? 11.229 -30.881 -2.330 1.00 97.62 630 ASN A N 1
ATOM 4553 C CA . ASN A 1 630 ? 12.333 -30.063 -1.857 1.00 97.62 630 ASN A CA 1
ATOM 4554 C C . ASN A 1 630 ? 12.085 -28.600 -2.230 1.00 97.62 630 ASN A C 1
ATOM 4556 O O . ASN A 1 630 ? 11.554 -28.314 -3.307 1.00 97.62 630 ASN A O 1
ATOM 4560 N N . VAL A 1 631 ? 12.468 -27.689 -1.337 1.00 97.19 631 VAL A N 1
ATOM 4561 C CA . VAL A 1 631 ? 12.380 -26.247 -1.571 1.00 97.19 631 VAL A CA 1
ATOM 4562 C C . VAL A 1 631 ? 13.689 -25.527 -1.230 1.00 97.19 631 VAL A C 1
ATOM 4564 O O . VAL A 1 631 ? 14.264 -25.785 -0.169 1.00 97.19 631 VAL A O 1
ATOM 4567 N N . PRO A 1 632 ? 14.154 -24.582 -2.073 1.00 95.25 632 PRO A N 1
ATOM 4568 C CA . PRO A 1 632 ? 15.282 -23.722 -1.738 1.00 95.25 632 PRO A CA 1
ATOM 4569 C C . PRO A 1 632 ? 14.844 -22.649 -0.738 1.00 95.25 632 PRO A C 1
ATOM 4571 O O . PRO A 1 632 ? 13.844 -21.957 -0.943 1.00 95.25 632 PRO A O 1
ATOM 4574 N N . VAL A 1 633 ? 15.614 -22.491 0.334 1.00 96.06 633 VAL A N 1
ATOM 4575 C CA . VAL A 1 633 ? 15.316 -21.557 1.424 1.00 96.06 633 VAL A CA 1
ATOM 4576 C C . VAL A 1 633 ? 16.449 -20.561 1.609 1.00 96.06 633 VAL A C 1
ATOM 4578 O O . VAL A 1 633 ? 17.624 -20.905 1.474 1.00 96.06 633 VAL A O 1
ATOM 4581 N N . THR A 1 634 ? 16.101 -19.334 1.990 1.00 93.69 634 THR A N 1
ATOM 4582 C CA . THR A 1 634 ? 17.087 -18.298 2.336 1.00 93.69 634 THR A CA 1
ATOM 4583 C C . THR A 1 634 ? 17.897 -18.672 3.586 1.00 93.69 634 THR A C 1
ATOM 4585 O O . THR A 1 634 ? 19.048 -18.269 3.727 1.00 93.69 634 THR A O 1
ATOM 4588 N N . SER A 1 635 ? 17.324 -19.463 4.499 1.00 95.44 635 SER A N 1
ATOM 4589 C CA . SER A 1 635 ? 18.013 -20.003 5.675 1.00 95.44 635 SER A CA 1
ATOM 4590 C C . SER A 1 635 ? 17.530 -21.415 5.997 1.00 95.44 635 SER A C 1
ATOM 4592 O O . SER A 1 635 ? 16.333 -21.669 6.032 1.00 95.44 635 SER A O 1
ATOM 4594 N N . ALA A 1 636 ? 18.463 -22.321 6.291 1.00 96.31 636 ALA A N 1
ATOM 4595 C CA . ALA A 1 636 ? 18.171 -23.679 6.758 1.00 96.31 636 ALA A CA 1
ATOM 4596 C C . ALA A 1 636 ? 18.192 -23.797 8.298 1.00 96.31 636 ALA A C 1
ATOM 4598 O O . ALA A 1 636 ? 18.088 -24.895 8.846 1.00 96.31 636 ALA A O 1
ATOM 4599 N N . ALA A 1 637 ? 18.346 -22.681 9.019 1.00 96.44 637 ALA A N 1
ATOM 4600 C CA . ALA A 1 637 ? 18.455 -22.691 10.473 1.00 96.44 637 ALA A CA 1
ATOM 4601 C C . ALA A 1 637 ? 17.169 -23.207 11.146 1.00 96.44 637 ALA A C 1
ATOM 4603 O O . ALA A 1 637 ? 16.066 -22.773 10.823 1.00 96.44 637 ALA A O 1
ATOM 4604 N N . GLY A 1 638 ? 17.327 -24.111 12.116 1.00 96.44 638 GLY A N 1
ATOM 4605 C CA . GLY A 1 638 ? 16.241 -24.641 12.946 1.00 96.44 638 GLY A CA 1
ATOM 4606 C C . GLY A 1 638 ? 15.432 -25.791 12.338 1.00 96.44 638 GLY A C 1
ATOM 4607 O O . GLY A 1 638 ? 14.682 -26.433 13.071 1.00 96.44 638 GLY A O 1
ATOM 4608 N N . PHE A 1 639 ? 15.602 -26.110 11.051 1.00 98.31 639 PHE A N 1
ATOM 4609 C CA . PHE A 1 639 ? 15.019 -27.321 10.468 1.00 98.31 639 PHE A CA 1
ATOM 4610 C C . PHE A 1 639 ? 15.735 -28.567 10.998 1.00 98.31 639 PHE A C 1
ATOM 4612 O O . PHE A 1 639 ? 16.959 -28.589 11.130 1.00 98.31 639 PHE A O 1
ATOM 4619 N N . ALA A 1 640 ? 14.973 -29.623 11.276 1.00 98.12 640 ALA A N 1
ATOM 4620 C CA . ALA A 1 640 ? 15.505 -30.904 11.724 1.00 98.12 640 ALA A CA 1
ATOM 4621 C C . ALA A 1 640 ? 14.687 -32.057 11.140 1.00 98.12 640 ALA A C 1
ATOM 4623 O O . ALA A 1 640 ? 13.459 -31.987 11.071 1.00 98.12 640 ALA A O 1
ATOM 4624 N N . VAL A 1 641 ? 15.371 -33.131 10.743 1.00 98.31 641 VAL A N 1
ATOM 4625 C CA . VAL A 1 641 ? 14.735 -34.339 10.201 1.00 98.31 641 VAL A CA 1
ATOM 4626 C C . VAL A 1 641 ? 13.725 -34.903 11.205 1.00 98.31 641 VAL A C 1
ATOM 4628 O O . VAL A 1 641 ? 14.006 -35.008 12.397 1.00 98.31 641 VAL A O 1
ATOM 4631 N N . GLY A 1 642 ? 12.531 -35.245 10.719 1.00 96.69 642 GLY A N 1
ATOM 4632 C CA . GLY A 1 642 ? 11.413 -35.739 11.524 1.00 96.69 642 GLY A CA 1
ATOM 4633 C C . GLY A 1 642 ? 10.517 -34.648 12.123 1.00 96.69 642 GLY A C 1
ATOM 4634 O O . GLY A 1 642 ? 9.393 -34.956 12.519 1.00 96.69 642 GLY A O 1
ATOM 4635 N N . GLN A 1 643 ? 10.951 -33.383 12.150 1.00 97.25 643 GLN A N 1
ATOM 4636 C CA . GLN A 1 643 ? 10.102 -32.258 12.557 1.00 97.25 643 GLN A CA 1
ATOM 4637 C C . GLN A 1 643 ? 9.236 -31.750 11.400 1.00 97.25 643 GLN A C 1
ATOM 4639 O O . GLN A 1 643 ? 9.432 -32.104 10.233 1.00 97.25 643 GLN A O 1
ATOM 4644 N N . LYS A 1 644 ? 8.241 -30.924 11.730 1.00 97.50 644 LYS A N 1
ATOM 4645 C CA . LYS A 1 644 ? 7.314 -30.358 10.750 1.00 97.50 644 LYS A CA 1
ATOM 4646 C C . LYS A 1 644 ? 7.876 -29.100 10.086 1.00 97.50 644 LYS A C 1
ATOM 4648 O O . LYS A 1 644 ? 8.569 -28.301 10.716 1.00 97.50 644 LYS A O 1
ATOM 4653 N N . ILE A 1 645 ? 7.525 -28.931 8.816 1.00 98.19 645 ILE A N 1
ATOM 4654 C CA . ILE A 1 645 ? 7.791 -27.751 7.992 1.00 98.19 645 ILE A CA 1
ATOM 4655 C C . ILE A 1 645 ? 6.453 -27.187 7.516 1.00 98.19 645 ILE A C 1
ATOM 4657 O O . ILE A 1 645 ? 5.620 -27.933 6.997 1.00 98.19 645 ILE A O 1
ATOM 4661 N N . ALA A 1 646 ? 6.262 -25.885 7.705 1.00 97.12 646 ALA A N 1
ATOM 4662 C CA . ALA A 1 646 ? 5.196 -25.129 7.060 1.00 97.12 646 ALA A CA 1
ATOM 4663 C C . ALA A 1 646 ? 5.746 -24.444 5.809 1.00 97.12 646 ALA A C 1
ATOM 4665 O O . ALA A 1 646 ? 6.827 -23.851 5.863 1.00 97.12 646 ALA A O 1
ATOM 4666 N N . ILE A 1 647 ? 5.004 -24.518 4.708 1.00 96.50 647 ILE A N 1
ATOM 4667 C CA . ILE A 1 647 ? 5.303 -23.845 3.444 1.00 96.50 647 ILE A CA 1
ATOM 4668 C C . ILE A 1 647 ? 4.107 -22.959 3.112 1.00 96.50 647 ILE A C 1
ATOM 4670 O O . ILE A 1 647 ? 2.967 -23.419 3.141 1.00 96.50 647 ILE A O 1
ATOM 4674 N N . ASP A 1 648 ? 4.386 -21.702 2.785 1.00 92.94 648 ASP A N 1
ATOM 4675 C CA . ASP A 1 648 ? 3.393 -20.675 2.486 1.00 92.94 648 ASP A CA 1
ATOM 4676 C C . ASP A 1 648 ? 2.480 -20.359 3.688 1.00 92.94 648 ASP A C 1
ATOM 4678 O O . ASP A 1 648 ? 2.800 -20.648 4.845 1.00 92.94 648 ASP A O 1
ATOM 4682 N N . SER A 1 649 ? 1.367 -19.680 3.434 1.00 87.25 649 SER A N 1
ATOM 4683 C CA . SER A 1 649 ? 0.450 -19.160 4.441 1.00 87.25 649 SER A CA 1
ATOM 4684 C C . SER A 1 649 ? -0.989 -19.109 3.915 1.00 87.25 649 SER A C 1
ATOM 4686 O O . SER A 1 649 ? -1.253 -19.305 2.726 1.00 87.25 649 SER A O 1
ATOM 4688 N N . ALA A 1 650 ? -1.943 -18.875 4.822 1.00 82.00 650 ALA A N 1
ATOM 4689 C CA . ALA A 1 650 ? -3.364 -18.714 4.505 1.00 82.00 650 ALA A CA 1
ATOM 4690 C C . ALA A 1 650 ? -3.924 -19.844 3.610 1.00 82.00 650 ALA A C 1
ATOM 4692 O O . ALA A 1 650 ? -3.753 -21.023 3.919 1.00 82.00 650 ALA A O 1
ATOM 4693 N N . ALA A 1 651 ? -4.594 -19.502 2.504 1.00 80.00 651 ALA A N 1
ATOM 4694 C CA . ALA A 1 651 ? -5.225 -20.459 1.589 1.00 80.00 651 ALA A CA 1
ATOM 4695 C C . ALA A 1 651 ? -4.235 -21.384 0.847 1.00 80.00 651 ALA A C 1
ATOM 4697 O O . ALA A 1 651 ? -4.658 -22.383 0.256 1.00 80.00 651 ALA A O 1
ATOM 4698 N N . ASN A 1 652 ? -2.937 -21.066 0.878 1.00 87.31 652 ASN A N 1
ATOM 4699 C CA . ASN A 1 652 ? -1.874 -21.844 0.243 1.00 87.31 652 ASN A CA 1
ATOM 4700 C C . ASN A 1 652 ? -1.010 -22.621 1.240 1.00 87.31 652 ASN A C 1
ATOM 4702 O O . ASN A 1 652 ? -0.101 -23.317 0.806 1.00 87.31 652 ASN A O 1
ATOM 4706 N N . TYR A 1 653 ? -1.296 -22.535 2.541 1.00 91.50 653 TYR A N 1
ATOM 4707 C CA . TYR A 1 653 ? -0.526 -23.207 3.583 1.00 91.50 653 TYR A CA 1
ATOM 4708 C C . TYR A 1 653 ? -0.428 -24.723 3.345 1.00 91.50 653 TYR A C 1
ATOM 4710 O O . TYR A 1 653 ? -1.444 -25.419 3.261 1.00 91.50 653 TYR A O 1
ATOM 4718 N N . GLU A 1 654 ? 0.798 -25.245 3.309 1.00 95.06 654 GLU A N 1
ATOM 4719 C CA . GLU A 1 654 ? 1.097 -26.674 3.242 1.00 95.06 654 GLU A CA 1
ATOM 4720 C C . GLU A 1 654 ? 1.940 -27.118 4.444 1.00 95.06 654 GLU A C 1
ATOM 4722 O O . GLU A 1 654 ? 2.855 -26.424 4.890 1.00 95.06 654 GLU A O 1
ATOM 4727 N N . LEU A 1 655 ? 1.636 -28.310 4.966 1.00 95.88 655 LEU A N 1
ATOM 4728 C CA . LEU A 1 655 ? 2.322 -28.910 6.108 1.00 95.88 655 LEU A CA 1
ATOM 4729 C C . LEU A 1 655 ? 2.957 -30.239 5.696 1.00 95.88 655 LEU A C 1
ATOM 4731 O O . LEU A 1 655 ? 2.260 -31.155 5.259 1.00 95.88 655 LEU A O 1
ATOM 4735 N N . ALA A 1 656 ? 4.262 -30.379 5.915 1.00 97.44 656 ALA A N 1
ATOM 4736 C CA . ALA A 1 656 ? 4.996 -31.612 5.642 1.00 97.44 656 ALA A CA 1
ATOM 4737 C C . ALA A 1 656 ? 5.955 -31.973 6.788 1.00 97.44 656 ALA A C 1
ATOM 4739 O O . ALA A 1 656 ? 6.072 -31.260 7.788 1.00 97.44 656 ALA A O 1
ATOM 4740 N N . THR A 1 657 ? 6.614 -33.124 6.673 1.00 98.06 657 THR A N 1
ATOM 4741 C CA . THR A 1 657 ? 7.679 -33.567 7.579 1.00 98.06 657 THR A CA 1
ATOM 4742 C C . THR A 1 657 ? 9.021 -33.453 6.869 1.00 98.06 657 THR A C 1
ATOM 4744 O O . THR A 1 657 ? 9.167 -33.962 5.760 1.00 98.06 657 THR A O 1
ATOM 4747 N N . VAL A 1 658 ? 10.007 -32.836 7.517 1.00 98.75 658 VAL A N 1
ATOM 4748 C CA . VAL A 1 658 ? 11.376 -32.720 7.000 1.00 98.75 658 VAL A CA 1
ATOM 4749 C C . VAL A 1 658 ? 12.019 -34.105 6.915 1.00 98.75 658 VAL A C 1
ATOM 4751 O O . VAL A 1 658 ? 12.064 -34.837 7.907 1.00 98.75 658 VAL A O 1
ATOM 4754 N N . THR A 1 659 ? 12.542 -34.457 5.744 1.00 98.69 659 THR A N 1
ATOM 4755 C CA . THR A 1 659 ? 13.266 -35.714 5.493 1.00 98.69 659 THR A CA 1
ATOM 4756 C C . THR A 1 659 ? 14.770 -35.502 5.364 1.00 98.69 659 THR A C 1
ATOM 4758 O O . THR A 1 659 ? 15.533 -36.411 5.670 1.00 98.69 659 THR A O 1
ATOM 4761 N N . GLU A 1 660 ? 15.204 -34.309 4.951 1.00 98.50 660 GLU A N 1
ATOM 4762 C CA . GLU A 1 660 ? 16.615 -33.934 4.831 1.00 98.50 660 GLU A CA 1
ATOM 4763 C C . GLU A 1 660 ? 16.771 -32.418 5.000 1.00 98.50 660 GLU A C 1
ATOM 4765 O O . GLU A 1 660 ? 15.937 -31.645 4.523 1.00 98.50 660 GLU A O 1
ATOM 4770 N N . VAL A 1 661 ? 17.844 -31.995 5.667 1.00 98.19 661 VAL A N 1
ATOM 4771 C CA . VAL A 1 661 ? 18.212 -30.582 5.814 1.00 98.19 661 VAL A CA 1
ATOM 4772 C C . VAL A 1 661 ? 19.466 -30.341 4.986 1.00 98.19 661 VAL A C 1
ATOM 4774 O O . VAL A 1 661 ? 20.561 -30.737 5.382 1.00 98.19 661 VAL A O 1
ATOM 4777 N N . GLY A 1 662 ? 19.289 -29.729 3.820 1.00 95.62 662 GLY A N 1
ATOM 4778 C CA . GLY A 1 662 ? 20.378 -29.306 2.953 1.00 95.62 662 GLY A CA 1
ATOM 4779 C C . GLY A 1 662 ? 20.913 -27.922 3.323 1.00 95.62 662 GLY A C 1
ATOM 4780 O O . GLY A 1 662 ? 20.699 -27.398 4.420 1.00 95.62 662 GLY A O 1
ATOM 4781 N N . LYS A 1 663 ? 21.639 -27.318 2.385 1.00 95.25 663 LYS A N 1
ATOM 4782 C CA . LYS A 1 663 ? 22.206 -25.978 2.518 1.00 95.25 663 LYS A CA 1
ATOM 4783 C C . LYS A 1 663 ? 21.258 -24.920 1.959 1.00 95.25 663 LYS A C 1
ATOM 4785 O O . LYS A 1 663 ? 20.568 -25.142 0.964 1.00 95.25 663 LYS A O 1
ATOM 4790 N N . ALA A 1 664 ? 21.255 -23.760 2.609 1.00 95.88 664 ALA A N 1
ATOM 4791 C CA . ALA A 1 664 ? 20.496 -22.596 2.169 1.00 95.88 664 ALA A CA 1
ATOM 4792 C C . ALA A 1 664 ? 21.034 -22.029 0.847 1.00 95.88 664 ALA A C 1
ATOM 4794 O O . ALA A 1 664 ? 22.188 -22.248 0.484 1.00 95.88 664 ALA A O 1
ATOM 4795 N N . SER A 1 665 ? 20.211 -21.255 0.153 1.00 94.00 665 SER A N 1
ATOM 4796 C CA . SER A 1 665 ? 20.616 -20.541 -1.057 1.00 94.00 665 SER A CA 1
ATOM 4797 C C . SER A 1 665 ? 21.675 -19.467 -0.764 1.00 94.00 665 SER A C 1
ATOM 4799 O O . SER A 1 665 ? 21.750 -18.930 0.345 1.00 94.00 665 SER A O 1
ATOM 4801 N N . THR A 1 666 ? 22.491 -19.120 -1.763 1.00 92.19 666 THR A N 1
ATOM 4802 C CA . THR A 1 666 ? 23.481 -18.033 -1.685 1.00 92.19 666 THR A CA 1
ATOM 4803 C C . THR A 1 666 ? 23.215 -17.003 -2.774 1.00 92.19 666 THR A C 1
ATOM 4805 O O . THR A 1 666 ? 23.248 -17.330 -3.953 1.00 92.19 666 THR A O 1
ATOM 4808 N N . GLN A 1 667 ? 23.034 -15.739 -2.389 1.00 90.19 667 GLN A N 1
ATOM 4809 C CA . GLN A 1 667 ? 23.138 -14.596 -3.300 1.00 90.19 667 GLN A CA 1
ATOM 4810 C C . GLN A 1 667 ? 24.448 -13.866 -2.991 1.00 90.19 667 GLN A C 1
ATOM 4812 O O . GLN A 1 667 ? 24.652 -13.392 -1.872 1.00 90.19 667 GLN A O 1
ATOM 4817 N N . THR A 1 668 ? 25.349 -13.797 -3.962 1.00 92.00 668 THR A N 1
ATOM 4818 C CA . THR A 1 668 ? 26.660 -13.153 -3.837 1.00 92.00 668 THR A CA 1
ATOM 4819 C C . THR A 1 668 ? 26.997 -12.369 -5.106 1.00 92.00 668 THR A C 1
ATOM 4821 O O . THR A 1 668 ? 26.151 -12.210 -5.981 1.00 92.00 668 THR A O 1
ATOM 4824 N N . THR A 1 669 ? 28.221 -11.860 -5.200 1.00 92.75 669 THR A N 1
ATOM 4825 C CA . THR A 1 669 ? 28.742 -11.165 -6.377 1.00 92.75 669 THR A CA 1
ATOM 4826 C C . THR A 1 669 ? 30.135 -11.666 -6.740 1.00 92.75 669 THR A C 1
ATOM 4828 O O . THR A 1 669 ? 30.850 -12.246 -5.910 1.00 92.75 669 THR A O 1
ATOM 4831 N N . LEU A 1 670 ? 30.552 -11.424 -7.983 1.00 94.75 670 LEU A N 1
ATOM 4832 C CA . LEU A 1 670 ? 31.937 -11.624 -8.387 1.00 94.75 670 LEU A CA 1
ATOM 4833 C C . LEU A 1 670 ? 32.856 -10.612 -7.689 1.00 94.75 670 LEU A C 1
ATOM 4835 O O . LEU A 1 670 ? 32.663 -9.403 -7.764 1.00 94.75 670 LEU A O 1
ATOM 4839 N N . SER A 1 671 ? 33.907 -11.106 -7.042 1.00 96.00 671 SER A N 1
ATOM 4840 C CA . SER A 1 671 ? 34.962 -10.281 -6.437 1.00 96.00 671 SER A CA 1
ATOM 4841 C C . SER A 1 671 ? 35.963 -9.741 -7.462 1.00 96.00 671 SER A C 1
ATOM 4843 O O . SER A 1 671 ? 36.663 -8.774 -7.184 1.00 96.00 671 SER A O 1
ATOM 4845 N N . ALA A 1 672 ? 36.044 -10.352 -8.642 1.00 96.00 672 ALA A N 1
ATOM 4846 C CA . ALA A 1 672 ? 36.885 -9.913 -9.750 1.00 96.00 672 ALA A CA 1
ATOM 4847 C C . ALA A 1 672 ? 36.192 -10.234 -11.077 1.00 96.00 672 ALA A C 1
ATOM 4849 O O . ALA A 1 672 ? 35.380 -11.157 -11.134 1.00 96.00 672 ALA A O 1
ATOM 4850 N N . ALA A 1 673 ? 36.518 -9.486 -12.132 1.00 95.69 673 ALA A N 1
ATOM 4851 C CA . ALA A 1 673 ? 36.031 -9.798 -13.471 1.00 95.69 673 ALA A CA 1
ATOM 4852 C C . ALA A 1 673 ? 36.504 -11.196 -13.909 1.00 95.69 673 ALA A C 1
ATOM 4854 O O . ALA A 1 673 ? 37.618 -11.613 -13.580 1.00 95.69 673 ALA A O 1
ATOM 4855 N N . ALA A 1 674 ? 35.664 -11.904 -14.658 1.00 97.00 674 ALA A N 1
ATOM 4856 C CA . ALA A 1 674 ? 35.948 -13.230 -15.187 1.00 97.00 674 ALA A CA 1
ATOM 4857 C C . ALA A 1 674 ? 35.780 -13.219 -16.708 1.00 97.00 674 ALA A C 1
ATOM 4859 O O . ALA A 1 674 ? 34.736 -12.827 -17.223 1.00 97.00 674 ALA A O 1
ATOM 4860 N N . ALA A 1 675 ? 36.824 -13.611 -17.434 1.00 97.25 675 ALA A N 1
ATOM 4861 C CA . ALA A 1 675 ? 36.799 -13.618 -18.891 1.00 97.25 675 ALA A CA 1
ATOM 4862 C C . ALA A 1 675 ? 36.065 -14.850 -19.439 1.00 97.25 675 ALA A C 1
ATOM 4864 O O . ALA A 1 675 ? 36.079 -15.919 -18.821 1.00 97.25 675 ALA A O 1
ATOM 4865 N N . ALA A 1 676 ? 35.516 -14.728 -20.646 1.00 97.50 676 ALA A N 1
ATOM 4866 C CA . ALA A 1 676 ? 35.072 -15.877 -21.422 1.00 97.50 676 ALA A CA 1
ATOM 4867 C C . ALA A 1 676 ? 36.231 -16.883 -21.562 1.00 97.50 676 ALA A C 1
ATOM 4869 O O . ALA A 1 676 ? 37.381 -16.509 -21.803 1.00 97.50 676 ALA A O 1
ATOM 4870 N N . GLY A 1 677 ? 35.938 -18.168 -21.378 1.00 97.81 677 GLY A N 1
ATOM 4871 C CA . GLY A 1 677 ? 36.929 -19.240 -21.325 1.00 97.81 677 GLY A CA 1
ATOM 4872 C C . GLY A 1 677 ? 37.584 -19.451 -19.954 1.00 97.81 677 GLY A C 1
ATOM 4873 O O . GLY A 1 677 ? 38.357 -20.397 -19.806 1.00 97.81 677 GLY A O 1
ATOM 4874 N N . ALA A 1 678 ? 37.287 -18.636 -18.935 1.00 97.69 678 ALA A N 1
ATOM 4875 C CA . ALA A 1 678 ? 37.761 -18.902 -17.580 1.00 97.69 678 ALA A CA 1
ATOM 4876 C C . ALA A 1 678 ? 36.978 -20.060 -16.938 1.00 97.69 678 ALA A C 1
ATOM 4878 O O . ALA A 1 678 ? 35.749 -20.077 -16.946 1.00 97.69 678 ALA A O 1
ATOM 4879 N N . SER A 1 679 ? 37.697 -21.005 -16.327 1.00 97.31 679 SER A N 1
ATOM 4880 C CA . SER A 1 679 ? 37.116 -22.117 -15.552 1.00 97.31 679 SER A CA 1
ATOM 4881 C C . SER A 1 679 ? 37.203 -21.902 -14.041 1.00 97.31 679 SER A C 1
ATOM 4883 O O . SER A 1 679 ? 36.910 -22.815 -13.277 1.00 97.31 679 SER A O 1
ATOM 4885 N N . ASN A 1 680 ? 37.648 -20.730 -13.587 1.00 97.69 680 ASN A N 1
ATOM 4886 C CA . ASN A 1 680 ? 37.691 -20.371 -12.173 1.00 97.69 680 ASN A CA 1
ATOM 4887 C C . ASN A 1 680 ? 37.197 -18.933 -12.001 1.00 97.69 680 ASN A C 1
ATOM 4889 O O . ASN A 1 680 ? 37.659 -18.034 -12.704 1.00 97.69 680 ASN A O 1
ATOM 4893 N N . ILE A 1 681 ? 36.270 -18.725 -11.068 1.00 98.00 681 ILE A N 1
ATOM 4894 C CA . ILE A 1 681 ? 35.676 -17.417 -10.766 1.00 98.00 681 ILE A CA 1
ATOM 4895 C C . ILE A 1 681 ? 35.944 -17.022 -9.314 1.00 98.00 681 ILE A C 1
ATOM 4897 O O . ILE A 1 681 ? 36.031 -17.873 -8.427 1.00 98.00 681 ILE A O 1
ATOM 4901 N N . LYS A 1 682 ? 36.062 -15.719 -9.041 1.00 98.06 682 LYS A N 1
ATOM 4902 C CA . LYS A 1 682 ? 36.240 -15.191 -7.679 1.00 98.06 682 LYS A CA 1
ATOM 4903 C C . LYS A 1 682 ? 34.915 -14.645 -7.174 1.00 98.06 682 LYS A C 1
ATOM 4905 O O . LYS A 1 682 ? 34.377 -13.733 -7.787 1.00 98.06 682 LYS A O 1
ATOM 4910 N N . VAL A 1 683 ? 34.411 -15.163 -6.057 1.00 96.69 683 VAL A N 1
ATOM 4911 C CA . VAL A 1 683 ? 33.128 -14.750 -5.457 1.00 96.69 683 VAL A CA 1
ATOM 4912 C C . VAL A 1 683 ? 33.334 -14.137 -4.077 1.00 96.69 683 VAL A C 1
ATOM 4914 O O . VAL A 1 683 ? 34.264 -14.514 -3.357 1.00 96.69 683 VAL A O 1
ATOM 4917 N N . ALA A 1 684 ? 32.464 -13.199 -3.699 1.00 95.50 684 ALA A N 1
ATOM 4918 C CA . ALA A 1 684 ? 32.536 -12.526 -2.403 1.00 95.50 684 ALA A CA 1
ATOM 4919 C C . ALA A 1 684 ? 32.157 -13.458 -1.236 1.00 95.50 684 ALA A C 1
ATOM 4921 O O . ALA A 1 684 ? 32.741 -13.366 -0.158 1.00 95.50 684 ALA A O 1
ATOM 4922 N N . ALA A 1 685 ? 31.222 -14.386 -1.455 1.00 94.38 685 ALA A N 1
ATOM 4923 C CA . ALA A 1 685 ? 30.782 -15.371 -0.471 1.00 94.38 685 ALA A CA 1
ATOM 4924 C C . ALA A 1 685 ? 30.458 -16.718 -1.137 1.00 94.38 685 ALA A C 1
ATOM 4926 O O . ALA A 1 685 ? 29.923 -16.747 -2.240 1.00 94.38 685 ALA A O 1
ATOM 4927 N N . ASN A 1 686 ? 30.753 -17.832 -0.460 1.00 93.81 686 ASN A N 1
ATOM 4928 C CA . ASN A 1 686 ? 30.470 -19.185 -0.961 1.00 93.81 686 ASN A CA 1
ATOM 4929 C C . ASN A 1 686 ? 30.088 -20.202 0.133 1.00 93.81 686 ASN A C 1
ATOM 4931 O O . ASN A 1 686 ? 30.105 -21.402 -0.122 1.00 93.81 686 ASN A O 1
ATOM 4935 N N . ALA A 1 687 ? 29.761 -19.752 1.350 1.00 87.31 687 ALA A N 1
ATOM 4936 C CA . ALA A 1 687 ? 29.629 -20.632 2.518 1.00 87.31 687 ALA A CA 1
ATOM 4937 C C . ALA A 1 687 ? 28.610 -21.775 2.330 1.00 87.31 687 ALA A C 1
ATOM 4939 O O . ALA A 1 687 ? 28.826 -22.886 2.824 1.00 87.31 687 ALA A O 1
ATOM 4940 N N . ASN A 1 688 ? 27.527 -21.527 1.582 1.00 92.38 688 ASN A N 1
ATOM 4941 C CA . ASN A 1 688 ? 26.500 -22.536 1.332 1.00 92.38 688 ASN A CA 1
ATOM 4942 C C . ASN A 1 688 ? 26.637 -23.260 -0.016 1.00 92.38 688 ASN A C 1
ATOM 4944 O O . ASN A 1 688 ? 25.866 -24.180 -0.258 1.00 92.38 688 ASN A O 1
ATOM 4948 N N . MET A 1 689 ? 27.631 -22.917 -0.840 1.00 94.62 689 MET A N 1
ATOM 4949 C CA . MET A 1 689 ? 27.864 -23.589 -2.121 1.00 94.62 689 MET A CA 1
ATOM 4950 C C . MET A 1 689 ? 28.497 -24.976 -1.909 1.00 94.62 689 MET A C 1
ATOM 4952 O O . MET A 1 689 ? 29.209 -25.234 -0.925 1.00 94.62 689 MET A O 1
ATOM 4956 N N . THR A 1 690 ? 28.236 -25.893 -2.832 1.00 93.69 690 THR A N 1
ATOM 4957 C CA . THR A 1 690 ? 28.744 -27.267 -2.877 1.00 93.69 690 THR A CA 1
ATOM 4958 C C . THR A 1 690 ? 29.105 -27.692 -4.294 1.00 93.69 690 THR A C 1
ATOM 4960 O O . THR A 1 690 ? 28.654 -27.127 -5.287 1.00 93.69 690 THR A O 1
ATOM 4963 N N . VAL A 1 691 ? 29.969 -28.704 -4.392 1.00 95.62 691 VAL A N 1
ATOM 4964 C CA . VAL A 1 691 ? 30.305 -29.329 -5.675 1.00 95.62 691 VAL A CA 1
ATOM 4965 C C . VAL A 1 691 ? 29.041 -29.924 -6.294 1.00 95.62 691 VAL A C 1
ATOM 4967 O O . VAL A 1 691 ? 28.318 -30.664 -5.633 1.00 95.62 691 VAL A O 1
ATOM 4970 N N . GLY A 1 692 ? 28.801 -29.617 -7.568 1.00 94.75 692 GLY A N 1
ATOM 4971 C CA . GLY A 1 692 ? 27.595 -30.001 -8.298 1.00 94.75 692 GLY A CA 1
ATOM 4972 C C . GLY A 1 692 ? 26.491 -28.941 -8.314 1.00 94.75 692 GLY A C 1
ATOM 4973 O O . GLY A 1 692 ? 25.578 -29.065 -9.133 1.00 94.75 692 GLY A O 1
ATOM 4974 N N . ASP A 1 693 ? 26.580 -27.887 -7.493 1.00 94.81 693 ASP A N 1
ATOM 4975 C CA . ASP A 1 693 ? 25.594 -26.803 -7.518 1.00 94.81 693 ASP A CA 1
ATOM 4976 C C . ASP A 1 693 ? 25.605 -26.060 -8.854 1.00 94.81 693 ASP A C 1
ATOM 4978 O O . ASP A 1 693 ? 26.639 -25.926 -9.520 1.00 94.81 693 ASP A O 1
ATOM 4982 N N . LYS A 1 694 ? 24.426 -25.563 -9.240 1.00 94.44 694 LYS A N 1
ATOM 4983 C CA . LYS A 1 694 ? 24.241 -24.734 -10.431 1.00 94.44 694 LYS A CA 1
ATOM 4984 C C . LYS A 1 694 ? 24.199 -23.267 -10.032 1.00 94.44 694 LYS A C 1
ATOM 4986 O O . LYS A 1 694 ? 23.235 -22.823 -9.412 1.00 94.44 694 LYS A O 1
ATOM 4991 N N . LEU A 1 695 ? 25.214 -22.523 -10.451 1.00 94.69 695 LEU A N 1
ATOM 4992 C CA . LEU A 1 695 ? 25.306 -21.085 -10.246 1.00 94.69 695 LEU A CA 1
ATOM 4993 C C . LEU A 1 695 ? 24.712 -20.362 -11.450 1.00 94.69 695 LEU A C 1
ATOM 4995 O O . LEU A 1 695 ? 25.074 -20.680 -12.581 1.00 94.69 695 LEU A O 1
ATOM 4999 N N . THR A 1 696 ? 23.849 -19.377 -11.215 1.00 94.31 696 THR A N 1
ATOM 5000 C CA . THR A 1 696 ? 23.469 -18.400 -12.246 1.00 94.31 696 THR A CA 1
ATOM 5001 C C . THR A 1 696 ? 24.295 -17.139 -12.047 1.00 94.31 696 THR A C 1
ATOM 5003 O O . THR A 1 696 ? 24.278 -16.573 -10.954 1.00 94.31 696 THR A O 1
ATOM 5006 N N . ILE A 1 697 ? 25.028 -16.730 -13.078 1.00 94.19 697 ILE A N 1
ATOM 5007 C CA . ILE A 1 697 ? 25.940 -15.584 -13.070 1.00 94.19 697 ILE A CA 1
ATOM 5008 C C . ILE A 1 697 ? 25.374 -14.512 -13.996 1.00 94.19 697 ILE A C 1
ATOM 5010 O O . ILE A 1 697 ? 24.997 -14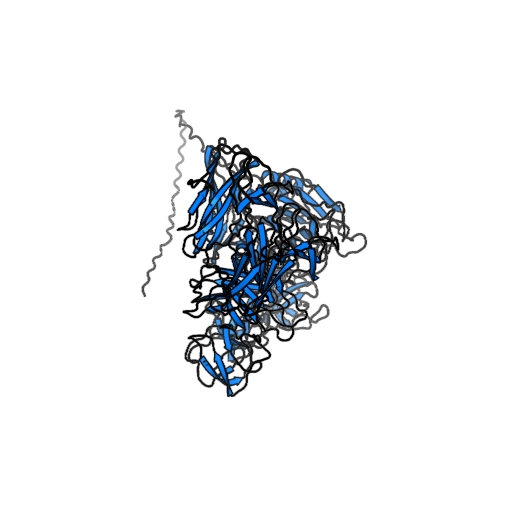.827 -15.127 1.00 94.19 697 ILE A O 1
ATOM 5014 N N . ASP A 1 698 ? 25.394 -13.263 -13.524 1.00 92.62 698 ASP A N 1
ATOM 5015 C CA . ASP A 1 698 ? 24.989 -12.067 -14.270 1.00 92.62 698 ASP A CA 1
ATOM 5016 C C . ASP A 1 698 ? 23.489 -12.030 -14.629 1.00 92.62 698 ASP A C 1
ATOM 5018 O O . ASP A 1 698 ? 22.689 -12.843 -14.153 1.00 92.62 698 ASP A O 1
ATOM 5022 N N . ALA A 1 699 ? 23.108 -11.051 -15.447 1.00 92.31 699 ALA A N 1
ATOM 5023 C CA . ALA A 1 699 ? 21.740 -10.804 -15.886 1.00 92.31 699 ALA A CA 1
ATOM 5024 C C . ALA A 1 699 ? 21.665 -10.514 -17.397 1.00 92.31 699 ALA A C 1
ATOM 5026 O O . ALA A 1 699 ? 22.683 -10.295 -18.065 1.00 92.31 699 ALA A O 1
ATOM 5027 N N . GLY A 1 700 ? 20.446 -10.506 -17.937 1.00 91.69 700 GLY A N 1
ATOM 5028 C CA . GLY A 1 700 ? 20.170 -10.078 -19.305 1.00 91.69 700 GLY A CA 1
ATOM 5029 C C . GLY A 1 700 ? 20.924 -10.906 -20.344 1.00 91.69 700 GLY A C 1
ATOM 5030 O O . GLY A 1 700 ? 20.983 -12.137 -20.263 1.00 91.69 700 GLY A O 1
ATOM 5031 N N . GLU A 1 701 ? 21.543 -10.237 -21.319 1.00 91.62 701 GLU A N 1
ATOM 5032 C CA . GLU A 1 701 ? 22.244 -10.895 -22.424 1.00 91.62 701 GLU A CA 1
ATOM 5033 C C . GLU A 1 701 ? 23.536 -11.629 -22.018 1.00 91.62 701 GLU A C 1
ATOM 5035 O O . GLU A 1 701 ? 24.029 -12.452 -22.791 1.00 91.62 701 GLU A O 1
ATOM 5040 N N . TYR A 1 702 ? 24.065 -11.365 -20.816 1.00 92.19 702 TYR A N 1
ATOM 5041 C CA . TYR A 1 702 ? 25.270 -12.015 -20.285 1.00 92.19 702 TYR A CA 1
ATOM 5042 C C . TYR A 1 702 ? 24.958 -13.150 -19.313 1.00 92.19 702 TYR A C 1
ATOM 5044 O O . TYR A 1 702 ? 25.874 -13.846 -18.888 1.00 92.19 702 TYR A O 1
ATOM 5052 N N . LYS A 1 703 ? 23.685 -13.378 -18.975 1.00 93.25 703 LYS A N 1
ATOM 5053 C CA . LYS A 1 703 ? 23.296 -14.409 -18.014 1.00 93.25 703 LYS A CA 1
ATOM 5054 C C . LYS A 1 703 ? 23.745 -15.799 -18.463 1.00 93.25 703 LYS A C 1
ATOM 5056 O O . LYS A 1 703 ? 23.397 -16.274 -19.551 1.00 93.25 703 LYS A O 1
ATOM 5061 N N . GLU A 1 704 ? 24.429 -16.524 -17.582 1.00 94.31 704 GLU A N 1
ATOM 5062 C CA . GLU A 1 704 ? 24.703 -17.941 -17.803 1.00 94.31 704 GLU A CA 1
ATOM 5063 C C . GLU A 1 704 ? 24.648 -18.814 -16.552 1.00 94.31 704 GLU A C 1
ATOM 5065 O O . GLU A 1 704 ? 24.802 -18.349 -15.427 1.00 94.31 704 GLU A O 1
ATOM 5070 N N . VAL A 1 705 ? 24.387 -20.108 -16.773 1.00 95.25 705 VAL A N 1
ATOM 5071 C CA . VAL A 1 705 ? 24.312 -21.123 -15.719 1.00 95.25 705 VAL A CA 1
ATOM 5072 C C . VAL A 1 705 ? 25.513 -22.051 -15.830 1.00 95.25 705 VAL A C 1
ATOM 5074 O O . VAL A 1 705 ? 25.702 -22.705 -16.857 1.00 95.25 705 VAL A O 1
ATOM 5077 N N . VAL A 1 706 ? 26.289 -22.147 -14.755 1.00 96.50 706 VAL A N 1
ATOM 5078 C CA . VAL A 1 706 ? 27.495 -22.978 -14.661 1.00 96.50 706 VAL A CA 1
ATOM 5079 C C . VAL A 1 706 ? 27.394 -23.956 -13.498 1.00 96.50 706 VAL A C 1
ATOM 5081 O O . VAL A 1 706 ? 26.618 -23.748 -12.571 1.00 96.50 706 VAL A O 1
ATOM 5084 N N . THR A 1 707 ? 28.155 -25.049 -13.548 1.00 97.69 707 THR A N 1
ATOM 5085 C CA . THR A 1 707 ? 28.174 -26.058 -12.476 1.00 97.69 707 THR A CA 1
ATOM 5086 C C . THR A 1 707 ? 29.494 -26.006 -11.716 1.00 97.69 707 THR A C 1
ATOM 5088 O O . THR A 1 707 ? 30.563 -25.893 -12.322 1.00 97.69 707 THR A O 1
ATOM 5091 N N . VAL A 1 708 ? 29.419 -26.093 -10.390 1.00 97.69 708 VAL A N 1
ATOM 5092 C CA . VAL A 1 708 ? 30.582 -26.100 -9.498 1.00 97.69 708 VAL A CA 1
ATOM 5093 C C . VAL A 1 708 ? 31.326 -27.434 -9.597 1.00 97.69 708 VAL A C 1
ATOM 5095 O O . VAL A 1 708 ? 30.748 -28.489 -9.343 1.00 97.69 708 VAL A O 1
ATOM 5098 N N . ALA A 1 709 ? 32.623 -27.385 -9.896 1.00 97.88 709 ALA A N 1
ATOM 5099 C CA . ALA A 1 709 ? 33.535 -28.528 -9.829 1.00 97.88 709 ALA A CA 1
ATOM 5100 C C . ALA A 1 709 ? 34.312 -28.581 -8.503 1.00 97.88 709 ALA A C 1
ATOM 5102 O O . ALA A 1 709 ? 34.510 -29.658 -7.950 1.00 97.88 709 ALA A O 1
ATOM 5103 N N . GLU A 1 710 ? 34.737 -27.427 -7.982 1.00 97.75 710 GLU A N 1
ATOM 5104 C CA . GLU A 1 710 ? 35.509 -27.329 -6.738 1.00 97.75 710 GLU A CA 1
ATOM 5105 C C . GLU A 1 710 ? 35.213 -26.009 -6.017 1.00 97.75 710 GLU A C 1
ATOM 5107 O O . GLU A 1 710 ? 35.062 -24.962 -6.653 1.00 97.75 710 GLU A O 1
ATOM 5112 N N . ILE A 1 711 ? 35.159 -26.056 -4.683 1.00 96.75 711 ILE A N 1
ATOM 5113 C CA . ILE A 1 711 ? 34.989 -24.886 -3.817 1.00 96.75 711 ILE A CA 1
ATOM 5114 C C . ILE A 1 711 ? 36.344 -24.497 -3.216 1.00 96.75 711 ILE A C 1
ATOM 5116 O O . ILE A 1 711 ? 36.920 -25.257 -2.440 1.00 96.75 711 ILE A O 1
ATOM 5120 N N . GLY A 1 712 ? 36.823 -23.295 -3.529 1.00 95.81 712 GLY A N 1
ATOM 5121 C CA . GLY A 1 712 ? 37.992 -22.674 -2.907 1.00 95.81 712 GLY A CA 1
ATOM 5122 C C . GLY A 1 712 ? 37.642 -21.561 -1.910 1.00 95.81 712 GLY A C 1
ATOM 5123 O O . GLY A 1 712 ? 36.523 -21.471 -1.407 1.00 95.81 712 GLY A O 1
ATOM 5124 N N . THR A 1 713 ? 38.607 -20.690 -1.605 1.00 96.06 713 THR A N 1
ATOM 5125 C CA . THR A 1 713 ? 38.435 -19.535 -0.706 1.00 96.06 713 THR A CA 1
ATOM 5126 C C . THR A 1 713 ? 37.881 -18.307 -1.439 1.00 96.06 713 THR A C 1
ATOM 5128 O O . THR A 1 713 ? 38.084 -18.145 -2.646 1.00 96.06 713 THR A O 1
ATOM 5131 N N . THR A 1 714 ? 37.164 -17.444 -0.711 1.00 96.81 714 THR A N 1
ATOM 5132 C CA . THR A 1 714 ? 36.472 -16.256 -1.243 1.00 96.81 714 THR A CA 1
ATOM 5133 C C . THR A 1 714 ? 37.393 -15.048 -1.433 1.00 96.81 714 THR A C 1
ATOM 5135 O O . THR A 1 714 ? 38.524 -15.010 -0.946 1.00 96.81 714 THR A O 1
ATOM 5138 N N . GLY A 1 715 ? 36.875 -14.026 -2.120 1.00 95.12 715 GLY A N 1
ATOM 5139 C CA . GLY A 1 715 ? 37.536 -12.737 -2.308 1.00 95.12 715 GLY A CA 1
ATOM 5140 C C . GLY A 1 715 ? 38.483 -12.696 -3.506 1.00 95.12 715 GLY A C 1
ATOM 5141 O O . GLY A 1 715 ? 38.755 -13.702 -4.162 1.00 95.12 715 GLY A O 1
ATOM 5142 N N . VAL A 1 716 ? 39.000 -11.498 -3.794 1.00 94.62 716 VAL A N 1
ATOM 5143 C CA . VAL A 1 716 ? 39.811 -11.225 -4.999 1.00 94.62 716 VAL A CA 1
ATOM 5144 C C . VAL A 1 716 ? 41.088 -12.076 -5.048 1.00 94.62 716 VAL A C 1
ATOM 5146 O O . VAL A 1 716 ? 41.505 -12.506 -6.118 1.00 94.62 716 VAL A O 1
ATOM 5149 N N . ASN A 1 717 ? 41.667 -12.355 -3.874 1.00 94.88 717 ASN A N 1
ATOM 5150 C CA . ASN A 1 717 ? 42.898 -13.131 -3.693 1.00 94.88 717 ASN A CA 1
ATOM 5151 C C . ASN A 1 717 ? 42.631 -14.597 -3.301 1.00 94.88 717 ASN A C 1
ATOM 5153 O O . ASN A 1 717 ? 43.568 -15.330 -2.988 1.00 94.88 717 ASN A O 1
ATOM 5157 N N . GLY A 1 718 ? 41.364 -15.018 -3.260 1.00 94.00 718 GLY A N 1
ATOM 5158 C CA . GLY A 1 718 ? 40.986 -16.383 -2.907 1.00 94.00 718 GLY A CA 1
ATOM 5159 C C . GLY A 1 718 ? 41.265 -17.383 -4.032 1.00 94.00 718 GLY A C 1
ATOM 5160 O O . GLY A 1 718 ? 41.442 -17.014 -5.197 1.00 94.00 718 GLY A O 1
ATOM 5161 N N . THR A 1 719 ? 41.261 -18.680 -3.721 1.00 96.19 719 THR A N 1
ATOM 5162 C CA . THR A 1 719 ? 41.407 -19.738 -4.738 1.00 96.19 719 THR A CA 1
ATOM 5163 C C . THR A 1 719 ? 40.177 -19.849 -5.649 1.00 96.19 719 THR A C 1
ATOM 5165 O O . THR A 1 719 ? 40.317 -20.284 -6.790 1.00 96.19 719 THR A O 1
ATOM 5168 N N . GLY A 1 720 ? 39.024 -19.299 -5.248 1.00 96.50 720 GLY A N 1
ATOM 5169 C CA . GLY A 1 720 ? 37.838 -19.143 -6.097 1.00 96.50 720 GLY A CA 1
ATOM 5170 C C . GLY A 1 720 ? 37.015 -20.419 -6.265 1.00 96.50 720 GLY A C 1
ATOM 5171 O O . GLY A 1 720 ? 37.260 -21.422 -5.607 1.00 96.50 720 GLY A O 1
ATOM 5172 N N . ILE A 1 721 ? 36.018 -20.373 -7.143 1.00 98.00 721 ILE A N 1
ATOM 5173 C CA . ILE A 1 721 ? 35.171 -21.515 -7.499 1.00 98.00 721 ILE A CA 1
ATOM 5174 C C . ILE A 1 721 ? 35.618 -22.042 -8.857 1.00 98.00 721 ILE A C 1
ATOM 5176 O O . ILE A 1 721 ? 35.595 -21.294 -9.835 1.00 98.00 721 ILE A O 1
ATOM 5180 N N . THR A 1 722 ? 36.005 -23.314 -8.924 1.00 98.25 722 THR A N 1
ATOM 5181 C CA . THR A 1 722 ? 36.322 -23.982 -10.193 1.00 98.25 722 THR A CA 1
ATOM 5182 C C . THR A 1 722 ? 35.038 -24.519 -10.813 1.00 98.25 722 THR A C 1
ATOM 5184 O O . THR A 1 722 ? 34.207 -25.111 -10.123 1.00 98.25 722 THR A O 1
ATOM 5187 N N . LEU A 1 723 ? 34.872 -24.315 -12.115 1.00 98.19 723 LEU A N 1
ATOM 5188 C CA . LEU A 1 723 ? 33.688 -24.664 -12.891 1.00 98.19 723 LEU A CA 1
ATOM 5189 C C . LEU A 1 723 ? 33.925 -25.947 -13.695 1.00 98.19 723 LEU A C 1
ATOM 5191 O O . LEU A 1 723 ? 35.030 -26.188 -14.180 1.00 98.19 723 LEU A O 1
ATOM 5195 N N . THR A 1 724 ? 32.881 -26.755 -13.888 1.00 97.94 724 THR A N 1
ATOM 5196 C CA . THR A 1 724 ? 32.966 -27.980 -14.711 1.00 97.94 724 THR A CA 1
ATOM 5197 C C . THR A 1 724 ? 33.152 -27.681 -16.198 1.00 97.94 724 THR A C 1
ATOM 5199 O O . THR A 1 724 ? 33.612 -28.538 -16.948 1.00 97.94 724 THR A O 1
ATOM 5202 N N . ALA A 1 725 ? 32.758 -26.484 -16.634 1.00 96.81 725 ALA A N 1
ATOM 5203 C CA . ALA A 1 725 ? 32.944 -25.975 -17.982 1.00 96.81 725 ALA A CA 1
ATOM 5204 C C . ALA A 1 725 ? 33.381 -24.500 -17.913 1.00 96.81 725 ALA A C 1
ATOM 5206 O O . ALA A 1 725 ? 32.947 -23.795 -16.998 1.00 96.81 725 ALA A O 1
ATOM 5207 N N . PRO A 1 726 ? 34.218 -24.028 -18.854 1.00 97.44 726 PRO A N 1
ATOM 5208 C CA . PRO A 1 726 ? 34.589 -22.620 -18.929 1.00 97.44 726 PRO A CA 1
ATOM 5209 C C . PRO A 1 726 ? 33.385 -21.702 -19.179 1.00 97.44 726 PRO A C 1
ATOM 5211 O O . PRO A 1 726 ? 32.422 -22.107 -19.835 1.00 97.44 726 PRO A O 1
ATOM 5214 N N . LEU A 1 727 ? 33.480 -20.453 -18.718 1.00 98.06 727 LEU A N 1
ATOM 5215 C CA . LEU A 1 727 ? 32.509 -19.393 -19.005 1.00 98.06 727 LEU A CA 1
ATOM 5216 C C . LEU A 1 727 ? 32.375 -19.137 -20.510 1.00 98.06 727 LEU A C 1
ATOM 5218 O O . LEU A 1 727 ? 33.360 -19.207 -21.252 1.00 98.06 727 LEU A O 1
ATOM 5222 N N . ARG A 1 728 ? 31.170 -18.793 -20.963 1.00 97.44 728 ARG A N 1
ATOM 5223 C CA . ARG A 1 728 ? 30.907 -18.400 -22.355 1.00 97.44 728 ARG A CA 1
ATOM 5224 C C . ARG A 1 728 ? 31.005 -16.894 -22.537 1.00 97.44 728 ARG A C 1
ATOM 5226 O O . ARG A 1 728 ? 31.367 -16.448 -23.625 1.00 97.44 728 ARG A O 1
ATOM 5233 N N . PHE A 1 729 ? 30.699 -16.128 -21.494 1.00 96.50 729 PHE A N 1
ATOM 5234 C CA . PHE A 1 729 ? 30.661 -14.674 -21.538 1.00 96.50 729 PHE A CA 1
ATOM 5235 C C . PHE A 1 729 ? 31.744 -14.045 -20.662 1.00 96.50 729 PHE A C 1
ATOM 5237 O O . PHE A 1 729 ? 32.303 -14.664 -19.758 1.00 96.50 729 PHE A O 1
ATOM 5244 N N . ASN A 1 730 ? 32.064 -12.788 -20.969 1.00 95.62 730 ASN A N 1
ATOM 5245 C CA . ASN A 1 730 ? 32.839 -11.957 -20.060 1.00 95.62 730 ASN A CA 1
ATOM 5246 C C . ASN A 1 730 ? 31.897 -11.422 -18.984 1.00 95.62 730 ASN A C 1
ATOM 5248 O O . ASN A 1 730 ? 30.887 -10.803 -19.309 1.00 95.62 730 ASN A O 1
ATOM 5252 N N . HIS A 1 731 ? 32.279 -11.590 -17.727 1.00 94.0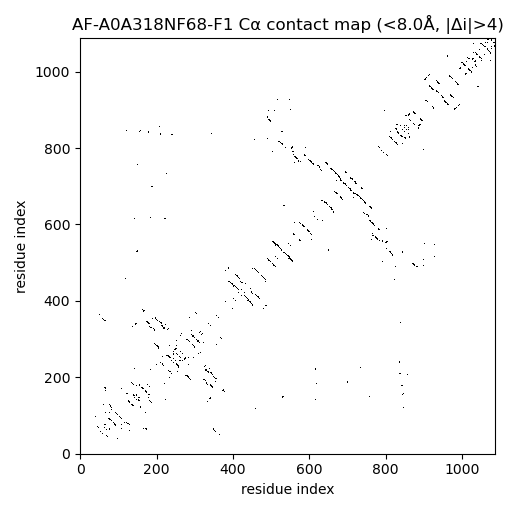6 731 HIS A N 1
ATOM 5253 C CA . HIS A 1 731 ? 31.552 -11.084 -16.574 1.00 94.06 731 HIS A CA 1
ATOM 5254 C C . HIS A 1 731 ? 32.376 -10.039 -15.841 1.00 94.06 731 HIS A C 1
ATOM 5256 O O . HIS A 1 731 ? 33.576 -10.208 -15.598 1.00 94.06 731 HIS A O 1
ATOM 5262 N N . ARG A 1 732 ? 31.726 -8.941 -15.469 1.00 90.38 732 ARG A N 1
ATOM 5263 C CA . ARG A 1 732 ? 32.376 -7.831 -14.764 1.00 90.38 732 ARG A CA 1
ATOM 5264 C C . ARG A 1 732 ? 32.531 -8.169 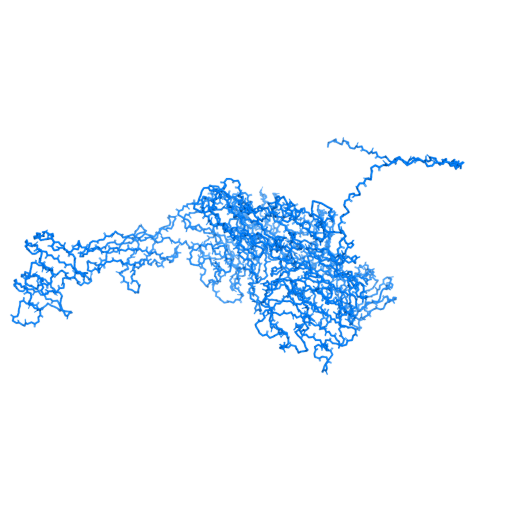-13.282 1.00 90.38 732 ARG A C 1
ATOM 5266 O O . ARG A 1 732 ? 31.869 -9.059 -12.757 1.00 90.38 732 ARG A O 1
ATOM 5273 N N . SER A 1 733 ? 33.398 -7.450 -12.576 1.00 90.62 733 SER A N 1
ATOM 5274 C CA . SER A 1 733 ? 33.362 -7.504 -11.113 1.00 90.62 733 SER A CA 1
ATOM 5275 C C . SER A 1 733 ? 32.030 -6.945 -10.598 1.00 90.62 733 SER A C 1
ATOM 5277 O O . SER A 1 733 ? 31.371 -6.138 -11.258 1.00 90.62 733 SER A O 1
ATOM 5279 N N . ALA A 1 734 ? 31.645 -7.381 -9.402 1.00 88.44 734 ALA A N 1
ATOM 5280 C CA . ALA A 1 734 ? 30.417 -7.013 -8.707 1.00 88.44 734 ALA A CA 1
ATOM 5281 C C . ALA A 1 734 ? 29.096 -7.422 -9.389 1.00 88.44 734 ALA A C 1
ATOM 5283 O O . ALA A 1 734 ? 28.045 -7.129 -8.823 1.00 88.44 734 ALA A O 1
ATOM 5284 N N . VAL A 1 735 ? 29.116 -8.129 -10.530 1.00 91.31 735 VAL A N 1
ATOM 5285 C CA . VAL A 1 735 ? 27.897 -8.770 -11.058 1.00 91.31 735 VAL A CA 1
ATOM 5286 C C . VAL A 1 735 ? 27.452 -9.884 -10.125 1.00 91.31 735 VAL A C 1
ATOM 5288 O O . VAL A 1 735 ? 28.264 -10.483 -9.412 1.00 91.31 735 VAL A O 1
ATOM 5291 N N . ASP A 1 736 ? 26.159 -10.157 -10.129 1.00 91.75 736 ASP A N 1
ATOM 5292 C CA . ASP A 1 736 ? 25.567 -11.108 -9.208 1.00 91.75 736 ASP A CA 1
ATOM 5293 C C . ASP A 1 736 ? 25.869 -12.559 -9.573 1.00 91.75 736 ASP A C 1
ATOM 5295 O O . ASP A 1 736 ? 25.978 -12.939 -10.738 1.00 91.75 736 ASP A O 1
ATOM 5299 N N . VAL A 1 737 ? 25.953 -13.387 -8.538 1.00 93.31 737 VAL A N 1
ATOM 5300 C CA . VAL A 1 737 ? 26.013 -14.841 -8.632 1.00 93.31 737 VAL A CA 1
ATOM 5301 C C . VAL A 1 737 ? 24.996 -15.405 -7.653 1.00 93.31 737 VAL A C 1
ATOM 5303 O O . VAL A 1 737 ? 25.043 -15.107 -6.458 1.00 93.31 737 VAL A O 1
ATOM 5306 N N . SER A 1 738 ? 24.080 -16.228 -8.150 1.00 92.44 738 SER A N 1
ATOM 5307 C CA . SER A 1 738 ? 23.068 -16.891 -7.333 1.00 92.44 738 SER A CA 1
ATOM 5308 C C . SER A 1 738 ? 23.229 -18.405 -7.373 1.00 92.44 738 SER A C 1
ATOM 5310 O O . SER A 1 738 ? 23.428 -19.006 -8.428 1.00 92.44 738 SER A O 1
ATOM 5312 N N . ASP A 1 739 ? 23.124 -19.012 -6.201 1.00 93.31 739 ASP A N 1
ATOM 5313 C CA . ASP A 1 739 ? 23.073 -20.446 -5.975 1.00 93.31 739 ASP A CA 1
ATOM 5314 C C . ASP A 1 739 ? 21.779 -20.766 -5.229 1.00 93.31 739 ASP A C 1
ATOM 5316 O O . ASP A 1 739 ? 21.474 -20.156 -4.201 1.00 93.31 739 ASP A O 1
ATOM 5320 N N . ARG A 1 740 ? 21.012 -21.734 -5.730 1.00 90.75 740 ARG A N 1
ATOM 5321 C CA . ARG A 1 740 ? 19.774 -22.171 -5.074 1.00 90.75 740 ARG A CA 1
ATOM 5322 C C . ARG A 1 740 ? 20.051 -22.993 -3.815 1.00 90.75 740 ARG A C 1
ATOM 5324 O O . ARG A 1 740 ? 19.158 -23.079 -2.973 1.00 90.75 740 ARG A O 1
ATOM 5331 N N . GLY A 1 741 ? 21.252 -23.549 -3.666 1.00 92.06 741 GLY A N 1
ATOM 5332 C CA . GLY A 1 741 ? 21.575 -24.507 -2.616 1.00 92.06 741 GLY A CA 1
ATOM 5333 C C . GLY A 1 741 ? 20.762 -25.800 -2.739 1.00 92.06 741 GLY A C 1
ATOM 5334 O O . GLY A 1 741 ? 19.928 -25.966 -3.636 1.00 92.06 741 GLY A O 1
ATOM 5335 N N . THR A 1 742 ? 20.981 -26.722 -1.803 1.00 93.62 742 THR A N 1
ATOM 5336 C CA . THR A 1 742 ? 20.305 -28.030 -1.789 1.00 93.62 742 THR A CA 1
ATOM 5337 C C . THR A 1 742 ? 18.963 -28.029 -1.045 1.00 93.62 742 THR A C 1
ATOM 5339 O O . THR A 1 742 ? 18.199 -28.985 -1.168 1.00 93.62 742 THR A O 1
ATOM 5342 N N . GLY A 1 743 ? 18.626 -26.949 -0.329 1.00 95.62 743 GLY A N 1
ATOM 5343 C CA . GLY A 1 743 ? 17.281 -26.695 0.200 1.00 95.62 743 GLY A CA 1
ATOM 5344 C C . GLY A 1 743 ? 16.851 -27.600 1.359 1.00 95.62 743 GLY A C 1
ATOM 5345 O O . GLY A 1 743 ? 17.672 -28.235 2.015 1.00 95.62 743 GLY A O 1
ATOM 5346 N N . ILE A 1 744 ? 15.547 -27.642 1.635 1.00 98.31 744 ILE A N 1
ATOM 5347 C CA . ILE A 1 744 ? 14.937 -28.528 2.639 1.00 98.31 744 ILE A CA 1
ATOM 5348 C C . ILE A 1 744 ? 14.084 -29.566 1.920 1.00 98.31 744 ILE A C 1
ATOM 5350 O O . ILE A 1 744 ? 13.148 -29.194 1.209 1.00 98.31 744 ILE A O 1
ATOM 5354 N N . SER A 1 745 ? 14.380 -30.852 2.124 1.00 98.56 745 SER A N 1
ATOM 5355 C CA . SER A 1 745 ? 13.577 -31.954 1.583 1.00 98.56 745 SER A CA 1
ATOM 5356 C C . SER A 1 745 ? 12.516 -32.393 2.587 1.00 98.56 745 SER A C 1
ATOM 5358 O O . SER A 1 745 ? 12.753 -32.406 3.800 1.00 98.56 745 SER A O 1
ATOM 5360 N N . PHE A 1 746 ? 11.343 -32.772 2.093 1.00 98.69 746 PHE A N 1
ATOM 5361 C CA . PHE A 1 746 ? 10.191 -33.115 2.917 1.00 98.69 746 PHE A CA 1
ATOM 5362 C C . PHE A 1 746 ? 9.247 -34.115 2.238 1.00 98.69 746 PHE A C 1
ATOM 5364 O O . PHE A 1 746 ? 9.305 -34.365 1.034 1.00 98.69 746 PHE A O 1
ATOM 5371 N N . SER A 1 747 ? 8.352 -34.688 3.044 1.00 98.00 747 SER A N 1
ATOM 5372 C CA . SER A 1 747 ? 7.261 -35.557 2.603 1.00 98.00 747 SER A CA 1
ATOM 5373 C C . SER A 1 747 ? 5.984 -35.275 3.414 1.00 98.00 747 SER A C 1
ATOM 5375 O O . SER A 1 747 ? 6.085 -35.073 4.632 1.00 98.00 747 SER A O 1
ATOM 5377 N N . PRO A 1 748 ? 4.785 -35.268 2.796 1.00 98.00 748 PRO A N 1
ATOM 5378 C CA . PRO A 1 748 ? 4.508 -35.517 1.374 1.00 98.00 748 PRO A CA 1
ATOM 5379 C C . PRO A 1 748 ? 4.965 -34.367 0.460 1.00 98.00 748 PRO A C 1
ATOM 5381 O O . PRO A 1 748 ? 5.321 -33.297 0.941 1.00 98.00 748 PRO A O 1
ATOM 5384 N N . ALA A 1 749 ? 4.969 -34.604 -0.855 1.00 98.06 749 ALA A N 1
ATOM 5385 C CA . ALA A 1 749 ? 5.244 -33.569 -1.852 1.00 98.06 749 ALA A CA 1
ATOM 5386 C C . ALA A 1 749 ? 4.180 -32.455 -1.828 1.00 98.06 749 ALA A C 1
ATOM 5388 O O . ALA A 1 749 ? 3.034 -32.721 -1.456 1.00 98.06 749 ALA A O 1
ATOM 5389 N N . THR A 1 750 ? 4.539 -31.245 -2.271 1.00 97.50 750 THR A N 1
ATOM 5390 C CA . THR A 1 750 ? 3.606 -30.111 -2.381 1.00 97.50 750 THR A CA 1
ATOM 5391 C C . THR A 1 750 ? 2.404 -30.478 -3.246 1.00 97.50 750 THR A C 1
ATOM 5393 O O . THR A 1 750 ? 2.534 -31.108 -4.298 1.00 97.50 750 THR A O 1
ATOM 5396 N N . SER A 1 751 ? 1.210 -30.086 -2.822 1.00 96.69 751 SER A N 1
ATOM 5397 C CA . SER A 1 751 ? -0.021 -30.280 -3.589 1.00 96.69 751 SER A CA 1
ATOM 5398 C C . SER A 1 751 ? -0.237 -29.179 -4.625 1.00 96.69 751 SER A C 1
ATOM 5400 O O . SER A 1 751 ? -0.995 -29.373 -5.578 1.00 96.69 751 SER A O 1
ATOM 5402 N N . ARG A 1 752 ? 0.440 -28.037 -4.464 1.00 95.00 752 ARG A N 1
ATOM 5403 C CA . ARG A 1 752 ? 0.330 -26.869 -5.341 1.00 95.00 752 ARG A CA 1
ATOM 5404 C C . ARG A 1 752 ? 1.687 -26.246 -5.646 1.00 95.00 752 ARG A C 1
ATOM 5406 O O . ARG A 1 752 ? 2.721 -26.642 -5.110 1.00 95.00 752 ARG A O 1
ATOM 5413 N N . ALA A 1 753 ? 1.669 -25.304 -6.581 1.00 94.50 753 ALA A N 1
ATOM 5414 C CA . ALA A 1 753 ? 2.837 -24.495 -6.868 1.00 94.50 753 ALA A CA 1
ATOM 5415 C C . ALA A 1 753 ? 2.984 -23.375 -5.827 1.00 94.50 753 ALA A C 1
ATOM 5417 O O . ALA A 1 753 ? 1.982 -22.837 -5.359 1.00 94.50 753 ALA A O 1
ATOM 5418 N N . HIS A 1 754 ? 4.224 -23.002 -5.524 1.00 93.69 754 HIS A N 1
ATOM 5419 C CA . HIS A 1 754 ? 4.568 -21.892 -4.636 1.00 93.69 754 HIS A CA 1
ATOM 5420 C C . HIS A 1 754 ? 5.563 -20.962 -5.310 1.00 93.69 754 HIS A C 1
ATOM 5422 O O . HIS A 1 754 ? 6.425 -21.418 -6.058 1.00 93.69 754 HIS A O 1
ATOM 5428 N N . SER A 1 755 ? 5.488 -19.672 -5.015 1.00 92.06 755 SER A N 1
ATOM 5429 C CA . SER A 1 755 ? 6.419 -18.686 -5.563 1.00 92.06 755 SER A CA 1
ATOM 5430 C C . SER A 1 755 ? 7.519 -18.346 -4.549 1.00 92.06 755 SER A C 1
ATOM 5432 O O . SER A 1 755 ? 7.300 -18.437 -3.344 1.00 92.06 755 SER A O 1
ATOM 5434 N N . SER A 1 756 ? 8.715 -17.963 -5.005 1.00 91.56 756 SER A N 1
ATOM 5435 C CA . SER A 1 756 ? 9.800 -17.453 -4.146 1.00 91.56 756 SER A CA 1
ATOM 5436 C C . SER A 1 756 ? 9.299 -16.377 -3.188 1.00 91.56 756 SER A C 1
ATOM 5438 O O . SER A 1 756 ? 8.345 -15.706 -3.499 1.00 91.56 756 SER A O 1
ATOM 5440 N N . GLY A 1 757 ? 9.905 -16.150 -2.033 1.00 91.75 757 GLY A N 1
ATOM 5441 C CA . GLY A 1 757 ? 9.465 -15.096 -1.113 1.00 91.75 757 GLY A CA 1
ATOM 5442 C C . GLY A 1 757 ? 8.336 -15.497 -0.158 1.00 91.75 757 GLY A C 1
ATOM 5443 O O . GLY A 1 757 ? 8.290 -14.937 0.937 1.00 91.75 757 GLY A O 1
ATOM 5444 N N . VAL A 1 758 ? 7.500 -16.497 -0.476 1.00 94.12 758 VAL A N 1
ATOM 5445 C CA . VAL A 1 758 ? 6.530 -17.031 0.505 1.00 94.12 758 VAL A CA 1
ATOM 5446 C C . VAL A 1 758 ? 7.249 -17.630 1.717 1.00 94.12 758 VAL A C 1
ATOM 5448 O O . VAL A 1 758 ? 8.405 -18.061 1.628 1.00 94.12 758 VAL A O 1
ATOM 5451 N N . SER A 1 759 ? 6.568 -17.658 2.861 1.00 94.44 759 SER A N 1
ATOM 5452 C CA . SER A 1 759 ? 7.133 -18.141 4.120 1.00 94.44 759 SER A CA 1
ATOM 5453 C C . SER A 1 759 ? 7.460 -19.632 4.081 1.00 94.44 759 SER A C 1
ATOM 5455 O O . SER A 1 759 ? 6.685 -20.436 3.578 1.00 94.44 759 SER A O 1
ATOM 5457 N N . VAL A 1 760 ? 8.575 -20.019 4.694 1.00 96.94 760 VAL A N 1
ATOM 5458 C CA . VAL A 1 760 ? 8.877 -21.408 5.051 1.00 96.94 760 VAL A CA 1
ATOM 5459 C C . VAL A 1 760 ? 9.339 -21.428 6.497 1.00 96.94 760 VAL A C 1
ATOM 5461 O O . VAL A 1 760 ? 10.191 -20.633 6.886 1.00 96.94 760 VAL A O 1
ATOM 5464 N N . GLN A 1 761 ? 8.784 -22.306 7.324 1.00 97.25 761 GLN A N 1
ATOM 5465 C CA . GLN A 1 761 ? 9.022 -22.265 8.765 1.00 97.25 761 GLN A CA 1
ATOM 5466 C C . GLN A 1 761 ? 9.326 -23.652 9.320 1.00 97.25 761 GLN A C 1
ATOM 5468 O O . GLN A 1 761 ? 8.582 -24.607 9.084 1.00 97.25 761 GLN A O 1
ATOM 5473 N N . ALA A 1 762 ? 10.405 -23.748 10.098 1.00 98.06 762 ALA A N 1
ATOM 5474 C CA . ALA A 1 762 ? 10.662 -24.900 10.945 1.00 98.06 762 ALA A CA 1
ATOM 5475 C C . ALA A 1 762 ? 9.742 -24.812 12.166 1.00 98.06 762 ALA A C 1
ATOM 5477 O O . ALA A 1 762 ? 9.793 -23.847 12.929 1.00 98.06 762 ALA A O 1
ATOM 5478 N N . LEU A 1 763 ? 8.879 -25.808 12.352 1.00 97.56 763 LEU A N 1
ATOM 5479 C CA . LEU A 1 763 ? 7.819 -25.749 13.363 1.00 97.56 763 LEU A CA 1
ATOM 5480 C C . LEU A 1 763 ? 8.250 -26.253 14.750 1.00 97.56 763 LEU A C 1
ATOM 5482 O O . LEU A 1 763 ? 7.444 -26.241 15.684 1.00 97.56 763 LEU A O 1
ATOM 5486 N N . GLY A 1 764 ? 9.506 -26.680 14.888 1.00 96.75 764 GLY A N 1
ATOM 5487 C CA . GLY A 1 764 ? 10.059 -27.204 16.134 1.00 96.75 764 GLY A CA 1
ATOM 5488 C C . GLY A 1 764 ? 9.442 -28.540 16.558 1.00 96.75 764 GLY A C 1
ATOM 5489 O O . GLY A 1 764 ? 8.651 -29.156 15.835 1.00 96.75 764 GLY A O 1
ATOM 5490 N N . SER A 1 765 ? 9.807 -29.000 17.757 1.00 96.50 765 SER A N 1
ATOM 5491 C CA . SER A 1 765 ? 9.227 -30.205 18.366 1.00 96.50 765 SER A CA 1
ATOM 5492 C C . SER A 1 765 ? 7.926 -29.946 19.135 1.00 96.50 765 SER A C 1
ATOM 5494 O O . SER A 1 765 ? 7.219 -30.900 19.447 1.00 96.50 765 SER A O 1
ATOM 5496 N N . GLY A 1 766 ? 7.570 -28.682 19.387 1.00 96.81 766 GLY A N 1
ATOM 5497 C CA . GLY A 1 766 ? 6.276 -28.287 19.944 1.00 96.81 766 GLY A CA 1
ATOM 5498 C C . GLY A 1 766 ? 6.072 -28.654 21.418 1.00 96.81 766 GLY A C 1
ATOM 5499 O O . GLY A 1 766 ? 7.016 -28.924 22.157 1.00 96.81 766 GLY A O 1
ATOM 5500 N N . ILE A 1 767 ? 4.816 -28.637 21.860 1.00 97.25 767 ILE A N 1
ATOM 5501 C CA . ILE A 1 767 ? 4.390 -29.025 23.211 1.00 97.25 767 ILE A CA 1
ATOM 5502 C C . ILE A 1 767 ? 3.647 -30.354 23.121 1.00 97.25 767 ILE A C 1
ATOM 5504 O O . ILE A 1 767 ? 2.734 -30.496 22.308 1.00 97.25 767 ILE A O 1
ATOM 5508 N N . THR A 1 768 ? 4.018 -31.315 23.966 1.00 97.75 768 THR A N 1
ATOM 5509 C CA . THR A 1 768 ? 3.304 -32.592 24.091 1.00 97.75 768 THR A CA 1
ATOM 5510 C C . THR A 1 768 ? 2.231 -32.481 25.165 1.00 97.75 768 THR A C 1
ATOM 5512 O O . THR A 1 768 ? 2.488 -31.980 26.261 1.00 97.75 768 THR A O 1
ATOM 5515 N N . LEU A 1 769 ? 1.034 -32.943 24.832 1.00 97.06 769 LEU A N 1
ATOM 5516 C CA . LEU A 1 769 ? -0.175 -32.873 25.640 1.00 97.06 769 LEU A CA 1
ATOM 5517 C C . LEU A 1 769 ? -0.425 -34.199 26.360 1.00 97.06 769 LEU A C 1
ATOM 5519 O O . LEU A 1 769 ? 0.022 -35.257 25.922 1.00 97.06 769 LEU A O 1
ATOM 5523 N N . ASP A 1 770 ? -1.184 -34.138 27.447 1.00 95.75 770 ASP A N 1
ATOM 5524 C CA . ASP A 1 770 ? -1.599 -35.299 28.226 1.00 95.75 770 ASP A CA 1
ATOM 5525 C C . ASP A 1 770 ? -2.508 -36.260 27.473 1.00 95.75 770 ASP A C 1
ATOM 5527 O O . ASP A 1 770 ? -2.397 -37.481 27.596 1.00 95.75 770 ASP A O 1
ATOM 5531 N N . THR A 1 771 ? -3.393 -35.685 26.674 1.00 93.56 771 THR A N 1
ATOM 5532 C CA . THR A 1 771 ? -4.343 -36.391 25.833 1.00 93.56 771 THR A CA 1
ATOM 5533 C C . THR A 1 771 ? -4.437 -35.696 24.485 1.00 93.56 771 THR A C 1
ATOM 5535 O O . THR A 1 771 ? -4.245 -34.482 24.364 1.00 93.56 771 THR A O 1
ATOM 5538 N N . ALA A 1 772 ? -4.739 -36.474 23.448 1.00 93.38 772 ALA A N 1
ATOM 5539 C CA . ALA A 1 772 ? -4.908 -35.939 22.108 1.00 93.38 772 ALA A CA 1
ATOM 5540 C C . ALA A 1 772 ? -5.996 -34.851 22.058 1.00 93.38 772 ALA A C 1
ATOM 5542 O O . ALA A 1 772 ? -6.969 -34.879 22.820 1.00 93.38 772 ALA A O 1
ATOM 5543 N N . VAL A 1 773 ? -5.859 -33.884 21.150 1.00 91.81 773 VAL A N 1
ATOM 5544 C CA . VAL A 1 773 ? -6.945 -32.934 20.867 1.00 91.81 773 VAL A CA 1
ATOM 5545 C C . VAL A 1 773 ? -8.127 -33.671 20.230 1.00 91.81 773 VAL A C 1
ATOM 5547 O O . VAL A 1 773 ? -7.950 -34.505 19.342 1.00 91.81 773 VAL A O 1
ATOM 5550 N N . ASN A 1 774 ? -9.341 -33.394 20.709 1.00 87.81 774 ASN A N 1
ATOM 5551 C CA . ASN A 1 774 ? -10.551 -34.093 20.253 1.00 87.81 774 ASN A CA 1
ATOM 5552 C C . ASN A 1 774 ? -11.154 -33.444 18.999 1.00 87.81 774 ASN A C 1
ATOM 5554 O O . ASN A 1 774 ? -11.813 -34.109 18.204 1.00 87.81 774 ASN A O 1
ATOM 5558 N N . THR A 1 775 ? -10.926 -32.144 18.834 1.00 88.62 775 THR A N 1
ATOM 5559 C CA . THR A 1 775 ? -11.388 -31.316 17.719 1.00 88.62 775 THR A CA 1
ATOM 5560 C C . THR A 1 775 ? -10.191 -30.711 17.000 1.00 88.62 775 THR A C 1
ATOM 5562 O O . THR A 1 775 ? -9.107 -30.596 17.570 1.00 88.62 775 THR A O 1
ATOM 5565 N N . GLY A 1 776 ? -10.379 -30.356 15.730 1.00 90.06 776 GLY A N 1
ATOM 5566 C CA . GLY A 1 776 ? -9.357 -29.647 14.973 1.00 90.06 776 GLY A CA 1
ATOM 5567 C C . GLY A 1 776 ? -9.280 -28.189 15.413 1.00 90.06 776 GLY A C 1
ATOM 5568 O O . GLY A 1 776 ? -10.316 -27.580 15.667 1.00 90.06 776 GLY A O 1
ATOM 5569 N N . HIS A 1 777 ? -8.072 -27.638 15.460 1.00 91.12 777 HIS A N 1
ATOM 5570 C CA . HIS A 1 777 ? -7.827 -26.228 15.752 1.00 91.12 777 HIS A CA 1
ATOM 5571 C C . HIS A 1 777 ? -7.042 -25.581 14.605 1.00 91.12 777 HIS A C 1
ATOM 5573 O O . HIS A 1 777 ? -6.051 -26.163 14.145 1.00 91.12 777 HIS A O 1
ATOM 5579 N N . PRO A 1 778 ? -7.464 -24.399 14.123 1.00 90.06 778 PRO A N 1
ATOM 5580 C CA . PRO A 1 778 ? -6.831 -23.747 12.984 1.00 90.06 778 PRO A CA 1
ATOM 5581 C C . PRO A 1 778 ? -5.448 -23.175 13.328 1.00 90.06 778 PRO A C 1
ATOM 5583 O O . PRO A 1 778 ? -5.096 -22.967 14.491 1.00 90.06 778 PRO A O 1
ATOM 5586 N N . LEU A 1 779 ? -4.669 -22.876 12.284 1.00 89.81 779 LEU A N 1
ATOM 5587 C CA . LEU A 1 779 ? -3.468 -22.046 12.400 1.00 89.81 779 LEU A CA 1
ATOM 5588 C C . LEU A 1 779 ? -3.813 -20.726 13.111 1.00 89.81 779 LEU A C 1
ATOM 5590 O O . LEU A 1 779 ? -4.843 -20.122 12.821 1.00 89.81 779 LEU A O 1
ATOM 5594 N N . GLY A 1 780 ? -2.955 -20.276 14.028 1.00 90.38 780 GLY A N 1
ATOM 5595 C CA . GLY A 1 780 ? -3.164 -19.030 14.766 1.00 90.38 780 GLY A CA 1
ATOM 5596 C C . GLY A 1 780 ? -4.132 -19.130 15.949 1.00 90.38 780 GLY A C 1
ATOM 5597 O O . GLY A 1 780 ? -4.302 -18.131 16.650 1.00 90.38 780 GLY A O 1
ATOM 5598 N N . ALA A 1 781 ? -4.717 -20.306 16.229 1.00 92.69 781 ALA A N 1
ATOM 5599 C CA . ALA A 1 781 ? -5.528 -20.505 17.430 1.00 92.69 781 ALA A CA 1
ATOM 5600 C C . ALA A 1 781 ? -4.730 -20.143 18.695 1.00 92.69 781 ALA A C 1
ATOM 5602 O O . ALA A 1 781 ? -3.545 -20.477 18.824 1.00 92.69 781 ALA A O 1
ATOM 5603 N N . ALA A 1 782 ? -5.378 -19.434 19.619 1.00 94.50 782 ALA A N 1
ATOM 5604 C CA . ALA A 1 782 ? -4.753 -18.960 20.847 1.00 94.50 782 ALA A CA 1
ATOM 5605 C C . ALA A 1 782 ? -4.340 -20.134 21.745 1.00 94.50 782 ALA A C 1
ATOM 5607 O O . ALA A 1 782 ? -5.104 -21.080 21.922 1.00 94.50 782 ALA A O 1
ATOM 5608 N N . ILE A 1 783 ? -3.148 -20.059 22.339 1.00 94.56 783 ILE A N 1
ATOM 5609 C CA . ILE A 1 783 ? -2.727 -20.961 23.415 1.00 94.56 783 ILE A CA 1
ATOM 5610 C C . ILE A 1 783 ? -2.620 -20.125 24.683 1.00 94.56 783 ILE A C 1
ATOM 5612 O O . ILE A 1 783 ? -1.659 -19.371 24.876 1.00 94.56 783 ILE A O 1
ATOM 5616 N N . VAL A 1 784 ? -3.643 -20.222 25.530 1.00 91.81 784 VAL A N 1
ATOM 5617 C CA . VAL A 1 784 ? -3.773 -19.400 26.731 1.00 91.81 784 VAL A CA 1
ATOM 5618 C C . VAL A 1 784 ? -3.172 -20.144 27.914 1.00 91.81 784 VAL A C 1
ATOM 5620 O O . VAL A 1 784 ? -3.632 -21.211 28.322 1.00 91.81 784 VAL A O 1
ATOM 5623 N N . ASN A 1 785 ? -2.134 -19.534 28.472 1.00 87.44 785 ASN A N 1
ATOM 5624 C CA . ASN A 1 785 ? -1.488 -19.948 29.701 1.00 87.44 785 ASN A CA 1
ATOM 5625 C C . ASN A 1 785 ? -1.705 -18.840 30.745 1.00 87.44 785 ASN A C 1
ATOM 5627 O O . ASN A 1 785 ? -1.093 -17.780 30.617 1.00 87.44 785 ASN A O 1
ATOM 5631 N N . PRO A 1 786 ? -2.542 -19.058 31.775 1.00 78.94 786 PRO A N 1
ATOM 5632 C CA . PRO A 1 786 ? -2.830 -18.035 32.779 1.00 78.94 786 PRO A CA 1
ATOM 5633 C C . PRO A 1 786 ? -1.640 -17.715 33.701 1.00 78.94 786 PRO A C 1
ATOM 5635 O O . PRO A 1 786 ? -1.725 -16.769 34.475 1.00 78.94 786 PRO A O 1
ATOM 5638 N N . GLN A 1 787 ? -0.553 -18.493 33.652 1.00 82.25 787 GLN A N 1
ATOM 5639 C CA . GLN A 1 787 ? 0.657 -18.271 34.448 1.00 82.25 787 GLN A CA 1
ATOM 5640 C C . GLN A 1 787 ? 1.724 -17.440 33.718 1.00 82.25 787 GLN A C 1
ATOM 5642 O O . GLN A 1 787 ? 2.675 -16.994 34.357 1.00 82.25 787 GLN A O 1
ATOM 5647 N N . VAL A 1 788 ? 1.587 -17.210 32.406 1.00 83.12 788 VAL A N 1
ATOM 5648 C CA . VAL A 1 788 ? 2.530 -16.372 31.646 1.00 83.12 788 VAL A CA 1
ATOM 5649 C C . VAL A 1 788 ? 2.313 -14.906 32.006 1.00 83.12 788 VAL A C 1
ATOM 5651 O O . VAL A 1 788 ? 1.240 -14.359 31.756 1.00 83.12 788 VAL A O 1
ATOM 5654 N N . THR A 1 789 ? 3.359 -14.260 32.523 1.00 83.75 789 THR A N 1
ATOM 5655 C CA . THR A 1 789 ? 3.360 -12.829 32.886 1.00 83.75 789 THR A CA 1
ATOM 5656 C C . THR A 1 789 ? 4.304 -11.980 32.031 1.00 83.75 789 THR A C 1
ATOM 5658 O O . THR A 1 789 ? 4.269 -10.752 32.095 1.00 83.75 789 THR A O 1
ATOM 5661 N N . THR A 1 790 ? 5.152 -12.611 31.213 1.00 86.31 790 THR A N 1
ATOM 5662 C CA . THR A 1 790 ? 6.207 -11.935 30.436 1.00 86.31 790 THR A CA 1
ATOM 5663 C C . THR A 1 790 ? 5.872 -11.761 28.951 1.00 86.31 790 THR A C 1
ATOM 5665 O O . THR A 1 790 ? 6.565 -11.023 28.250 1.00 86.31 790 THR A O 1
ATOM 5668 N N . ALA A 1 791 ? 4.815 -12.420 28.466 1.00 89.75 791 ALA A N 1
ATOM 5669 C CA . ALA A 1 791 ? 4.419 -12.444 27.060 1.00 89.75 791 ALA A CA 1
ATOM 5670 C C . ALA A 1 791 ? 2.894 -12.387 26.888 1.00 89.75 791 ALA A C 1
ATOM 5672 O O . ALA A 1 791 ? 2.138 -12.707 27.802 1.00 89.75 791 ALA A O 1
ATOM 5673 N N . GLY A 1 792 ? 2.431 -12.001 25.700 1.00 91.12 792 GLY A N 1
ATOM 5674 C CA . GLY A 1 792 ? 1.014 -11.751 25.434 1.00 91.12 792 GLY A CA 1
ATOM 5675 C C . GLY A 1 792 ? 0.487 -10.512 26.161 1.00 91.12 792 GLY A C 1
ATOM 5676 O O . GLY A 1 792 ? 1.249 -9.793 26.811 1.00 91.12 792 GLY A O 1
ATOM 5677 N N . TYR A 1 793 ? -0.815 -10.268 26.039 1.00 91.75 793 TYR A N 1
ATOM 5678 C CA . TYR A 1 793 ? -1.518 -9.186 26.713 1.00 91.75 793 TYR A CA 1
ATOM 5679 C C . TYR A 1 793 ? -1.529 -9.387 28.231 1.00 91.75 793 TYR A C 1
ATOM 5681 O O . TYR A 1 793 ? -2.011 -10.409 28.718 1.00 91.75 793 TYR A O 1
ATOM 5689 N N . GLN A 1 794 ? -1.039 -8.388 28.965 1.00 87.12 794 GLN A N 1
ATOM 5690 C CA . GLN A 1 794 ? -0.924 -8.410 30.433 1.00 87.12 794 GLN A CA 1
ATOM 5691 C C . GLN A 1 794 ? -1.763 -7.320 31.124 1.00 87.12 794 GLN A C 1
ATOM 5693 O O . GLN A 1 794 ? -1.610 -7.067 32.317 1.00 87.12 794 GLN A O 1
ATOM 5698 N N . GLY A 1 795 ? -2.618 -6.623 30.371 1.00 84.06 795 GLY A N 1
ATOM 5699 C CA . GLY A 1 795 ? -3.410 -5.512 30.894 1.00 84.06 795 GLY A CA 1
ATOM 5700 C C . GLY A 1 795 ? -4.657 -5.938 31.674 1.00 84.06 795 GLY A C 1
ATOM 5701 O O . GLY A 1 795 ? -5.070 -7.098 31.672 1.00 84.06 795 GLY A O 1
ATOM 5702 N N . SER A 1 796 ? -5.266 -4.952 32.332 1.00 81.06 796 SER A N 1
ATOM 5703 C CA . SER A 1 796 ? -6.627 -5.023 32.866 1.00 81.06 796 SER A CA 1
ATOM 5704 C C . SER A 1 796 ? -7.521 -4.104 32.027 1.00 81.06 796 SER A C 1
ATOM 5706 O O . SER A 1 796 ? -7.070 -3.000 31.714 1.00 81.06 796 SER A O 1
ATOM 5708 N N . PRO A 1 797 ? -8.763 -4.507 31.702 1.00 86.75 797 PRO A N 1
ATOM 5709 C CA . PRO A 1 797 ? -9.425 -5.760 32.077 1.00 86.75 797 PRO A CA 1
ATOM 5710 C C . PRO A 1 797 ? -8.931 -6.970 31.270 1.00 86.75 797 PRO A C 1
ATOM 5712 O O . PRO A 1 797 ? -8.251 -6.831 30.259 1.00 86.75 797 PRO A O 1
ATOM 5715 N N . ARG A 1 798 ? -9.293 -8.183 31.713 1.00 87.75 798 ARG A N 1
ATOM 5716 C CA . ARG A 1 798 ? -9.049 -9.411 30.938 1.00 87.75 798 ARG A CA 1
ATOM 5717 C C . ARG A 1 798 ? -9.748 -9.304 29.568 1.00 87.75 798 ARG A C 1
ATOM 5719 O O . ARG A 1 798 ? -10.901 -8.878 29.553 1.00 87.75 798 ARG A O 1
ATOM 5726 N N . PRO A 1 799 ? -9.117 -9.742 28.460 1.00 92.44 799 PRO A N 1
ATOM 5727 C CA . PRO A 1 799 ? -9.746 -9.724 27.143 1.00 92.44 799 PRO A CA 1
ATOM 5728 C C . PRO A 1 799 ? -11.027 -10.558 27.086 1.00 92.44 799 PRO A C 1
ATOM 5730 O O . PRO A 1 799 ? -11.106 -11.630 27.701 1.00 92.44 799 PRO A O 1
ATOM 5733 N N . ASP A 1 800 ? -11.982 -10.099 26.281 1.00 93.00 800 ASP A N 1
ATOM 5734 C CA . ASP A 1 800 ? -13.181 -10.852 25.912 1.00 93.00 800 ASP A CA 1
ATOM 5735 C C . ASP A 1 800 ? -12.815 -12.076 25.059 1.00 93.00 800 ASP A C 1
ATOM 5737 O O . ASP A 1 800 ? -13.412 -13.147 25.195 1.00 93.00 800 ASP A O 1
ATOM 5741 N N . GLN A 1 801 ? -11.780 -11.942 24.222 1.00 93.81 801 GLN A N 1
ATOM 5742 C CA . GLN A 1 801 ? -11.252 -13.005 23.370 1.00 93.81 801 GLN A CA 1
ATOM 5743 C C . GLN A 1 801 ? -9.724 -12.940 23.263 1.00 93.81 801 GLN A C 1
ATOM 5745 O O . GLN A 1 801 ? -9.128 -11.864 23.269 1.00 93.81 801 GLN A O 1
ATOM 5750 N N . TRP A 1 802 ? -9.074 -14.098 23.123 1.00 93.81 802 TRP A N 1
ATOM 5751 C CA . TRP A 1 802 ? -7.642 -14.170 22.831 1.00 93.81 802 TRP A CA 1
ATOM 5752 C C . TRP A 1 802 ? -7.383 -14.443 21.348 1.00 93.81 802 TRP A C 1
ATOM 5754 O O . TRP A 1 802 ? -8.127 -15.189 20.718 1.00 93.81 802 TRP A O 1
ATOM 5764 N N . PHE A 1 803 ? -6.296 -13.923 20.791 1.00 94.31 803 PHE A N 1
ATOM 5765 C CA . PHE A 1 803 ? -5.789 -14.323 19.474 1.00 94.31 803 PHE A CA 1
ATOM 5766 C C . PHE A 1 803 ? -4.356 -14.855 19.592 1.00 94.31 803 PHE A C 1
ATOM 5768 O O . PHE A 1 803 ? -3.614 -14.421 20.469 1.00 94.31 803 PHE A O 1
ATOM 5775 N N . GLY A 1 804 ? -3.957 -15.812 18.745 1.00 93.12 804 GLY A N 1
ATOM 5776 C CA . GLY A 1 804 ? -2.645 -16.473 18.855 1.00 93.12 804 GLY A CA 1
ATOM 5777 C C . GLY A 1 804 ? -1.534 -15.887 17.973 1.00 93.12 804 GLY A C 1
ATOM 5778 O O . GLY A 1 804 ? -0.347 -16.028 18.297 1.00 93.12 804 GLY A O 1
ATOM 5779 N N . GLY A 1 805 ? -1.899 -15.238 16.862 1.00 91.06 805 GLY A N 1
ATOM 5780 C CA . GLY A 1 805 ? -0.964 -14.614 15.919 1.00 91.06 805 GLY A CA 1
ATOM 5781 C C . GLY A 1 805 ? -0.600 -13.184 16.321 1.00 91.06 805 GLY A C 1
ATOM 5782 O O . GLY A 1 805 ? -1.480 -12.377 16.572 1.00 91.06 805 GLY A O 1
ATOM 5783 N N . ALA A 1 806 ? 0.686 -12.842 16.373 1.00 91.44 806 ALA A N 1
ATOM 5784 C CA . ALA A 1 806 ? 1.096 -11.479 16.715 1.00 91.44 806 ALA A CA 1
ATOM 5785 C C . ALA A 1 806 ? 0.894 -10.504 15.540 1.00 91.44 806 ALA A C 1
ATOM 5787 O O . ALA A 1 806 ? 1.077 -10.864 14.375 1.00 91.44 806 ALA A O 1
ATOM 5788 N N . LEU A 1 807 ? 0.573 -9.253 15.860 1.00 92.62 807 LEU A N 1
ATOM 5789 C CA . LEU A 1 807 ? 0.627 -8.128 14.935 1.00 92.62 807 LEU A CA 1
ATOM 5790 C C . LEU A 1 807 ? 2.084 -7.741 14.671 1.00 92.62 807 LEU A C 1
ATOM 5792 O O . LEU A 1 807 ? 2.926 -7.768 15.577 1.00 92.62 807 LEU A O 1
ATOM 5796 N N . SER A 1 808 ? 2.370 -7.319 13.441 1.00 89.81 808 SER A N 1
ATOM 5797 C CA . SER A 1 808 ? 3.646 -6.679 13.121 1.00 89.81 808 SER A CA 1
ATOM 5798 C C . SER A 1 808 ? 3.772 -5.362 13.881 1.00 89.81 808 SER A C 1
ATOM 5800 O O . SER A 1 808 ? 2.830 -4.572 13.919 1.00 89.81 808 SER A O 1
ATOM 5802 N N . VAL A 1 809 ? 4.945 -5.116 14.467 1.00 86.50 809 VAL A N 1
ATOM 5803 C CA . VAL A 1 809 ? 5.242 -3.893 15.232 1.00 86.50 809 VAL A CA 1
ATOM 5804 C C . VAL A 1 809 ? 5.786 -2.751 14.366 1.00 86.50 809 VAL A C 1
ATOM 5806 O O . VAL A 1 809 ? 6.107 -1.692 14.903 1.00 86.50 809 VAL A O 1
ATOM 5809 N N . SER A 1 810 ? 5.953 -2.975 13.058 1.00 84.62 810 SER A N 1
ATOM 5810 C CA . SER A 1 810 ? 6.524 -2.004 12.116 1.00 84.62 810 SER A CA 1
ATOM 5811 C C . SER A 1 810 ? 5.514 -1.519 11.080 1.00 84.62 810 SER A C 1
ATOM 5813 O O . SER A 1 810 ? 5.379 -0.314 10.898 1.00 84.62 810 SER A O 1
ATOM 5815 N N . ALA A 1 811 ? 4.827 -2.441 10.407 1.00 90.56 811 ALA A N 1
ATOM 5816 C CA . ALA A 1 811 ? 3.837 -2.150 9.373 1.00 90.56 811 ALA A CA 1
ATOM 5817 C C . ALA A 1 811 ? 2.907 -3.346 9.135 1.00 90.56 811 ALA A C 1
ATOM 5819 O O . ALA A 1 811 ? 3.320 -4.502 9.297 1.00 90.56 811 ALA A O 1
ATOM 5820 N N . GLY A 1 812 ? 1.668 -3.068 8.743 1.00 94.12 812 GLY A N 1
ATOM 5821 C CA . GLY A 1 812 ? 0.665 -4.075 8.421 1.00 94.12 812 GLY A CA 1
ATOM 5822 C C . GLY A 1 812 ? -0.722 -3.473 8.210 1.00 94.12 812 GLY A C 1
ATOM 5823 O O . GLY A 1 812 ? -0.888 -2.255 8.128 1.00 94.12 812 GLY A O 1
ATOM 5824 N N . SER A 1 813 ? -1.732 -4.334 8.148 1.00 96.31 813 SER A N 1
ATOM 5825 C CA . SER A 1 813 ? -3.134 -3.930 8.176 1.00 96.31 813 SER A CA 1
ATOM 5826 C C . SER A 1 813 ? -3.984 -4.839 9.067 1.00 96.31 813 SER A C 1
ATOM 5828 O O . SER A 1 813 ? -3.664 -6.009 9.289 1.00 96.31 813 SER A O 1
ATOM 5830 N N . ILE A 1 814 ? -5.065 -4.282 9.612 1.00 97.31 814 ILE A N 1
ATOM 5831 C CA . ILE A 1 814 ? -6.100 -4.991 10.370 1.00 97.31 814 ILE A CA 1
ATOM 5832 C C . ILE A 1 814 ? -7.429 -4.693 9.686 1.00 97.31 814 ILE A C 1
ATOM 5834 O O . ILE A 1 814 ? -7.752 -3.527 9.497 1.00 97.31 814 ILE A O 1
ATOM 5838 N N . ALA A 1 815 ? -8.205 -5.714 9.338 1.00 97.56 815 ALA A N 1
ATOM 5839 C CA . ALA A 1 815 ? -9.531 -5.550 8.748 1.00 97.56 815 ALA A CA 1
ATOM 5840 C C . ALA A 1 815 ? -10.583 -6.282 9.582 1.00 97.56 815 ALA A C 1
ATOM 5842 O O . ALA A 1 815 ? -10.484 -7.498 9.778 1.00 97.56 815 ALA A O 1
ATOM 5843 N N . LEU A 1 816 ? -11.599 -5.548 10.032 1.00 98.00 816 LEU A N 1
ATOM 5844 C CA . LEU A 1 816 ? -12.816 -6.089 10.621 1.00 98.00 816 LEU A CA 1
ATOM 5845 C C . LEU A 1 816 ? -13.819 -6.358 9.501 1.00 98.00 816 LEU A C 1
ATOM 5847 O O . LEU A 1 816 ? -14.170 -5.458 8.739 1.00 98.00 816 LEU A O 1
ATOM 5851 N N . ARG A 1 817 ? -14.293 -7.596 9.392 1.00 97.12 817 ARG A N 1
ATOM 5852 C CA . ARG A 1 817 ? -15.270 -8.014 8.383 1.00 97.12 817 ARG A CA 1
ATOM 5853 C C . ARG A 1 817 ? -16.521 -8.551 9.050 1.00 97.12 817 ARG A C 1
ATOM 5855 O O . ARG A 1 817 ? -16.446 -9.165 10.116 1.00 97.12 817 ARG A O 1
ATOM 5862 N N . ASP A 1 818 ? -17.657 -8.332 8.402 1.00 95.56 818 ASP A N 1
ATOM 5863 C CA . ASP A 1 818 ? -18.936 -8.851 8.876 1.00 95.56 818 ASP A CA 1
ATOM 5864 C C . ASP A 1 818 ? -18.998 -10.392 8.823 1.00 95.56 818 ASP A C 1
ATOM 5866 O O . ASP A 1 818 ? -18.065 -11.070 8.383 1.00 95.56 818 ASP A O 1
ATOM 5870 N N . ALA A 1 819 ? -20.123 -10.960 9.259 1.00 95.06 819 ALA A N 1
ATOM 5871 C CA . ALA A 1 819 ? -20.330 -12.409 9.303 1.00 95.06 819 ALA A CA 1
ATOM 5872 C C . ALA A 1 819 ? -20.273 -13.105 7.928 1.00 95.06 819 ALA A C 1
ATOM 5874 O O . ALA A 1 819 ? -20.143 -14.327 7.867 1.00 95.06 819 ALA A O 1
ATOM 5875 N N . THR A 1 820 ? -20.391 -12.360 6.823 1.00 92.19 820 THR A N 1
ATOM 5876 C CA . THR A 1 820 ? -20.258 -12.913 5.466 1.00 92.19 820 THR A CA 1
ATOM 5877 C C . THR A 1 820 ? -18.799 -12.995 5.019 1.00 92.19 820 THR A C 1
ATOM 5879 O O . THR A 1 820 ? -18.487 -13.703 4.064 1.00 92.19 820 THR A O 1
ATOM 5882 N N . GLY A 1 821 ? -17.910 -12.237 5.671 1.00 87.88 821 GLY A N 1
ATOM 5883 C CA . GLY A 1 821 ? -16.520 -12.035 5.265 1.00 87.88 821 GLY A CA 1
ATOM 5884 C C . GLY A 1 821 ? -16.346 -11.107 4.054 1.00 87.88 821 GLY A C 1
ATOM 5885 O O . GLY A 1 821 ? -15.223 -10.681 3.767 1.00 87.88 821 GLY A O 1
ATOM 5886 N N . ALA A 1 822 ? -17.425 -10.754 3.348 1.00 84.38 822 ALA A N 1
ATOM 5887 C CA . ALA A 1 822 ? -17.362 -9.973 2.115 1.00 84.38 822 ALA A CA 1
ATOM 5888 C C . ALA A 1 822 ? -17.248 -8.463 2.370 1.00 84.38 822 ALA A C 1
ATOM 5890 O O . ALA A 1 822 ? -16.573 -7.766 1.612 1.00 84.38 822 ALA A O 1
ATOM 5891 N N . VAL A 1 823 ? -17.871 -7.951 3.436 1.00 92.25 823 VAL A N 1
ATOM 5892 C CA . VAL A 1 823 ? -17.924 -6.511 3.721 1.00 92.25 823 VAL A CA 1
ATOM 5893 C C . VAL A 1 823 ? -16.893 -6.143 4.786 1.00 92.25 823 VAL A C 1
ATOM 5895 O O . VAL A 1 823 ? -16.939 -6.657 5.903 1.00 92.25 823 VAL A O 1
ATOM 5898 N N . VAL A 1 824 ? -15.973 -5.236 4.444 1.00 95.31 824 VAL A N 1
ATOM 5899 C CA . VAL A 1 824 ? -15.056 -4.603 5.407 1.00 95.31 824 VAL A CA 1
ATOM 5900 C C . VAL A 1 824 ? -15.837 -3.552 6.191 1.00 95.31 824 VAL A C 1
ATOM 5902 O O . VAL A 1 824 ? -16.298 -2.572 5.608 1.00 95.31 824 VAL A O 1
ATOM 5905 N N . VAL A 1 825 ? -15.999 -3.776 7.492 1.00 96.00 825 VAL A N 1
ATOM 5906 C CA . VAL A 1 825 ? -16.718 -2.894 8.422 1.00 96.00 825 VAL A CA 1
ATOM 5907 C C . VAL A 1 825 ? -15.858 -1.699 8.828 1.00 96.00 825 VAL A C 1
ATOM 5909 O O . VAL A 1 825 ? -16.335 -0.567 8.831 1.00 96.00 825 VAL A O 1
ATOM 5912 N N . ASP A 1 826 ? -14.601 -1.969 9.160 1.00 95.88 826 ASP A N 1
ATOM 5913 C CA . ASP A 1 826 ? -13.572 -0.981 9.477 1.00 95.88 826 ASP A CA 1
ATOM 5914 C C . ASP A 1 826 ? -12.204 -1.626 9.229 1.00 95.88 826 ASP A C 1
ATOM 5916 O O . ASP A 1 826 ? -12.063 -2.856 9.309 1.00 95.88 826 ASP A O 1
ATOM 5920 N N . ALA A 1 827 ? -11.193 -0.825 8.939 1.00 95.38 827 ALA A N 1
ATOM 5921 C CA . ALA A 1 827 ? -9.832 -1.296 8.792 1.00 95.38 827 ALA A CA 1
ATOM 5922 C C . ALA A 1 827 ? -8.820 -0.239 9.228 1.00 95.38 827 ALA A C 1
ATOM 5924 O O . ALA A 1 827 ? -9.065 0.961 9.264 1.00 95.38 827 ALA A O 1
ATOM 5925 N N . MET A 1 828 ? -7.631 -0.721 9.556 1.00 94.00 828 MET A N 1
ATOM 5926 C CA . MET A 1 828 ? -6.490 0.098 9.910 1.00 94.00 828 MET A CA 1
ATOM 5927 C C . MET A 1 828 ? -5.301 -0.352 9.075 1.00 94.00 828 MET A C 1
ATOM 5929 O O . MET A 1 828 ? -4.817 -1.466 9.262 1.00 94.00 828 MET A O 1
ATOM 5933 N N . VAL A 1 829 ? -4.812 0.503 8.178 1.00 94.81 829 VAL A N 1
ATOM 5934 C CA . VAL A 1 829 ? -3.505 0.324 7.530 1.00 94.81 829 VAL A CA 1
ATOM 5935 C C . VAL A 1 829 ? -2.488 1.164 8.283 1.00 94.81 829 VAL A C 1
ATOM 5937 O O . VAL A 1 829 ? -2.722 2.350 8.518 1.00 94.81 829 VAL A O 1
ATOM 5940 N N . TYR A 1 830 ? -1.378 0.551 8.685 1.00 92.00 830 TYR A N 1
ATOM 5941 C CA . TYR A 1 830 ? -0.433 1.171 9.601 1.00 92.00 830 TYR A CA 1
ATOM 5942 C C . TYR A 1 830 ? 1.026 0.911 9.225 1.00 92.00 830 TYR A C 1
ATOM 5944 O O . TYR A 1 830 ? 1.372 -0.102 8.613 1.00 92.00 830 TYR A O 1
ATOM 5952 N N . GLY A 1 831 ? 1.898 1.830 9.629 1.00 88.31 831 GLY A N 1
ATOM 5953 C CA . GLY A 1 831 ? 3.321 1.788 9.312 1.00 88.31 831 GLY A CA 1
ATOM 5954 C C . GLY A 1 831 ? 4.127 2.808 10.105 1.00 88.31 831 GLY A C 1
ATOM 5955 O O . GLY A 1 831 ? 3.580 3.629 10.839 1.00 88.31 831 GLY A O 1
ATOM 5956 N N . SER A 1 832 ? 5.449 2.749 9.985 1.00 78.75 832 SER A N 1
ATOM 5957 C CA . SER A 1 832 ? 6.329 3.770 10.551 1.00 78.75 832 SER A CA 1
ATOM 5958 C C . SER A 1 832 ? 6.355 5.014 9.666 1.00 78.75 832 SER A C 1
ATOM 5960 O O . SER A 1 832 ? 6.549 4.888 8.455 1.00 78.75 832 SER A O 1
ATOM 5962 N N . GLN A 1 833 ? 6.298 6.197 10.280 1.00 71.75 833 GLN A N 1
ATOM 5963 C CA . GLN A 1 833 ? 6.598 7.445 9.581 1.00 71.75 833 GLN A CA 1
ATOM 5964 C C . GLN A 1 833 ? 8.019 7.383 9.017 1.00 71.75 833 GLN A C 1
ATOM 5966 O O . GLN A 1 833 ? 8.972 7.064 9.736 1.00 71.75 833 GLN A O 1
ATOM 5971 N N . GLN A 1 834 ? 8.171 7.686 7.734 1.00 64.88 834 GLN A N 1
ATOM 5972 C CA . GLN A 1 834 ? 9.487 7.788 7.126 1.00 64.88 834 GLN A CA 1
ATOM 5973 C C . GLN A 1 834 ? 10.081 9.158 7.465 1.00 64.88 834 GLN A C 1
ATOM 5975 O O . GLN A 1 834 ? 9.518 10.201 7.155 1.00 64.88 834 GLN A O 1
ATOM 5980 N N . SER A 1 835 ? 11.229 9.157 8.145 1.00 48.69 835 SER A N 1
ATOM 5981 C CA . SER A 1 835 ? 11.834 10.342 8.774 1.00 48.69 835 SER A CA 1
ATOM 5982 C C . SER A 1 835 ? 12.276 11.453 7.809 1.00 48.69 835 SER A C 1
ATOM 5984 O O . SER A 1 835 ? 12.725 12.500 8.268 1.00 48.69 835 SER A O 1
ATOM 5986 N N . SER A 1 836 ? 12.186 11.234 6.495 1.00 41.38 836 SER A N 1
ATOM 5987 C CA . SER A 1 836 ? 12.590 12.182 5.447 1.00 41.38 836 SER A CA 1
ATOM 5988 C C . SER A 1 836 ? 11.521 12.426 4.369 1.00 41.38 836 SER A C 1
ATOM 5990 O O . SER A 1 836 ? 11.787 13.179 3.433 1.00 41.38 836 SER A O 1
ATOM 5992 N N . SER A 1 837 ? 10.332 11.818 4.477 1.00 45.50 837 SER A N 1
ATOM 5993 C CA . SER A 1 837 ? 9.219 12.011 3.535 1.00 45.50 837 SER A CA 1
ATOM 5994 C C . SER A 1 837 ? 8.056 12.789 4.166 1.00 45.50 837 SER A C 1
ATOM 5996 O O . SER A 1 837 ? 7.854 12.708 5.378 1.00 45.50 837 SER A O 1
ATOM 5998 N N . SER A 1 838 ? 7.253 13.501 3.368 1.00 39.56 838 SER A N 1
ATOM 5999 C CA . SER A 1 838 ? 5.913 13.920 3.807 1.00 39.56 838 SER A CA 1
ATOM 6000 C C . SER A 1 838 ? 4.914 12.756 3.839 1.00 39.56 838 SER A C 1
ATOM 6002 O O . SER A 1 838 ? 3.875 12.871 4.487 1.00 39.56 838 SER A O 1
ATOM 6004 N N . GLY A 1 839 ? 5.249 11.615 3.225 1.00 53.62 839 GLY A N 1
ATOM 6005 C CA . GLY A 1 839 ? 4.488 10.375 3.312 1.00 53.62 839 GLY A CA 1
ATOM 6006 C C . GLY A 1 839 ? 4.497 9.747 4.705 1.00 53.62 839 GLY A C 1
ATOM 6007 O O . GLY A 1 839 ? 5.517 9.690 5.397 1.00 53.62 839 GLY A O 1
ATOM 6008 N N . ASN A 1 840 ? 3.339 9.224 5.103 1.00 64.38 840 ASN A N 1
ATOM 6009 C CA . ASN A 1 840 ? 3.108 8.600 6.409 1.00 64.38 840 ASN A CA 1
ATOM 6010 C C . ASN A 1 840 ? 3.783 7.216 6.563 1.00 64.38 840 ASN A C 1
ATOM 6012 O O . ASN A 1 840 ? 3.701 6.618 7.634 1.00 64.38 840 ASN A O 1
ATOM 6016 N N . GLY A 1 841 ? 4.473 6.728 5.524 1.00 77.00 841 GLY A N 1
ATOM 6017 C CA . GLY A 1 841 ? 5.143 5.427 5.458 1.00 77.00 841 GLY A CA 1
ATOM 6018 C C . GLY A 1 841 ? 4.699 4.605 4.243 1.00 77.00 841 GLY A C 1
ATOM 6019 O O . GLY A 1 841 ? 3.776 4.983 3.530 1.00 77.00 841 GLY A O 1
ATOM 6020 N N . THR A 1 842 ? 5.346 3.462 3.998 1.00 87.06 842 THR A N 1
ATOM 6021 C CA . THR A 1 842 ? 4.928 2.531 2.932 1.00 87.06 842 THR A CA 1
ATOM 6022 C C . THR A 1 842 ? 3.579 1.891 3.254 1.00 87.06 842 THR A C 1
ATOM 6024 O O . THR A 1 842 ? 3.382 1.397 4.367 1.00 87.06 842 THR A O 1
ATOM 6027 N N . ILE A 1 843 ? 2.695 1.812 2.266 1.00 90.44 843 ILE A N 1
ATOM 6028 C CA . ILE A 1 843 ? 1.334 1.299 2.399 1.00 90.44 843 ILE A CA 1
ATOM 6029 C C . ILE A 1 843 ? 1.309 -0.225 2.244 1.00 90.44 843 ILE A C 1
ATOM 6031 O O . ILE A 1 843 ? 1.719 -0.781 1.224 1.00 90.44 843 ILE A O 1
ATOM 6035 N N . THR A 1 844 ? 0.790 -0.899 3.273 1.00 91.94 844 THR A N 1
ATOM 6036 C CA . THR A 1 844 ? 0.384 -2.314 3.210 1.00 91.94 844 THR A CA 1
ATOM 6037 C C . THR A 1 844 ? -1.092 -2.381 2.820 1.00 91.94 844 THR A C 1
ATOM 6039 O O . THR A 1 844 ? -1.854 -1.520 3.243 1.00 91.94 844 THR A O 1
ATOM 6042 N N . SER A 1 845 ? -1.527 -3.390 2.060 1.00 93.62 845 SER A N 1
ATOM 6043 C CA . SER A 1 845 ? -2.933 -3.527 1.627 1.00 93.62 845 SER A CA 1
ATOM 6044 C C . SER A 1 845 ? -3.520 -2.243 1.001 1.00 93.62 845 SER A C 1
ATOM 6046 O O . SER A 1 845 ? -4.440 -1.648 1.576 1.00 93.62 845 SER A O 1
ATOM 6048 N N . PRO A 1 846 ? -3.001 -1.777 -0.153 1.00 92.69 846 PRO A N 1
ATOM 6049 C CA . PRO A 1 846 ? -3.492 -0.574 -0.835 1.00 92.69 846 PRO A CA 1
ATOM 6050 C C . PRO A 1 846 ? -5.016 -0.529 -1.019 1.00 92.69 846 PRO A C 1
ATOM 6052 O O . PRO A 1 846 ? -5.629 0.530 -0.910 1.00 92.69 846 PRO A O 1
ATOM 6055 N N . GLU A 1 847 ? -5.639 -1.686 -1.238 1.00 91.69 847 GLU A N 1
ATOM 6056 C CA . GLU A 1 847 ? -7.084 -1.852 -1.372 1.00 91.69 847 GLU A CA 1
ATOM 6057 C C . GLU A 1 847 ? -7.865 -1.458 -0.111 1.00 91.69 847 GLU A C 1
ATOM 6059 O O . GLU A 1 847 ? -8.965 -0.918 -0.216 1.00 91.69 847 GLU A O 1
ATOM 6064 N N . LEU A 1 848 ? -7.300 -1.690 1.077 1.00 93.44 848 LEU A N 1
ATOM 6065 C CA . LEU A 1 848 ? -7.874 -1.217 2.336 1.00 93.44 848 LEU A CA 1
ATOM 6066 C C . LEU A 1 848 ? -7.551 0.263 2.543 1.00 93.44 848 LEU A C 1
ATOM 6068 O O . LEU A 1 848 ? -8.415 1.020 2.964 1.00 93.44 848 LEU A O 1
ATOM 6072 N N . ALA A 1 849 ? -6.338 0.699 2.199 1.00 92.56 849 ALA A N 1
ATOM 6073 C CA . ALA A 1 849 ? -5.915 2.085 2.388 1.00 92.56 849 ALA A CA 1
ATOM 6074 C C . ALA A 1 849 ? -6.809 3.081 1.623 1.00 92.56 849 ALA A C 1
ATOM 6076 O O . ALA A 1 849 ? -7.218 4.090 2.193 1.00 92.56 849 ALA A O 1
ATOM 6077 N N . VAL A 1 850 ? -7.160 2.785 0.366 1.00 90.56 850 VAL A N 1
ATOM 6078 C CA . VAL A 1 850 ? -8.067 3.623 -0.452 1.00 90.56 850 VAL A CA 1
ATOM 6079 C C . VAL A 1 850 ? -9.495 3.639 0.100 1.00 90.56 850 VAL A C 1
ATOM 6081 O O . VAL A 1 850 ? -10.206 4.641 -0.006 1.00 90.56 850 VAL A O 1
ATOM 6084 N N . LEU A 1 851 ? -9.923 2.538 0.715 1.00 89.75 851 LEU A N 1
ATOM 6085 C CA . LEU A 1 851 ? -11.237 2.450 1.338 1.00 89.75 851 LEU A CA 1
ATOM 6086 C C . LEU A 1 851 ? -11.300 3.296 2.622 1.00 89.75 851 LEU A C 1
ATOM 6088 O O . LEU A 1 851 ? -12.271 4.019 2.830 1.00 89.75 851 LEU A O 1
ATOM 6092 N N . GLU A 1 852 ? -10.240 3.259 3.431 1.00 91.25 852 GLU A N 1
ATOM 6093 C CA . GLU A 1 852 ? -10.165 3.927 4.736 1.00 91.25 852 GLU A CA 1
ATOM 6094 C C . GLU A 1 852 ? -9.669 5.374 4.692 1.00 91.25 852 GLU A C 1
ATOM 6096 O O . GLU A 1 852 ? -9.763 6.072 5.694 1.00 91.25 852 GLU A O 1
ATOM 6101 N N . ALA A 1 853 ? -9.089 5.846 3.587 1.00 88.94 853 ALA A N 1
ATOM 6102 C CA . ALA A 1 853 ? -8.600 7.217 3.482 1.00 88.94 853 ALA A CA 1
ATOM 6103 C C . ALA A 1 853 ? -8.434 7.680 2.033 1.00 88.94 853 ALA A C 1
ATOM 6105 O O . ALA A 1 853 ? -8.297 6.881 1.110 1.00 88.94 853 ALA A O 1
ATOM 6106 N N . ASP A 1 854 ? -8.402 9.000 1.849 1.00 88.44 854 ASP A N 1
ATOM 6107 C CA . ASP A 1 854 ? -7.875 9.589 0.622 1.00 88.44 854 ASP A CA 1
ATOM 6108 C C . ASP A 1 854 ? -6.368 9.305 0.524 1.00 88.44 854 ASP A C 1
ATOM 6110 O O . ASP A 1 854 ? -5.599 9.642 1.427 1.00 88.44 854 ASP A O 1
ATOM 6114 N N . GLN A 1 855 ? -5.971 8.652 -0.566 1.00 87.69 855 GLN A N 1
ATOM 6115 C CA . GLN A 1 855 ? -4.588 8.281 -0.861 1.00 87.69 855 GLN A CA 1
ATOM 6116 C C . GLN A 1 855 ? -3.929 9.222 -1.885 1.00 87.69 855 GLN A C 1
ATOM 6118 O O . GLN A 1 855 ? -2.886 8.889 -2.452 1.00 87.69 855 GLN A O 1
ATOM 6123 N N . GLY A 1 856 ? -4.528 10.390 -2.140 1.00 82.31 856 GLY A N 1
ATOM 6124 C CA . GLY A 1 856 ? -3.918 11.480 -2.898 1.00 82.31 856 GLY A CA 1
ATOM 6125 C C . GLY A 1 856 ? -2.569 11.926 -2.313 1.00 82.31 856 GLY A C 1
ATOM 6126 O O . GLY A 1 856 ? -2.406 12.018 -1.095 1.00 82.31 856 GLY A O 1
ATOM 6127 N N . GLY A 1 857 ? -1.593 12.236 -3.174 1.00 79.56 857 GLY A N 1
ATOM 6128 C CA . GLY A 1 857 ? -0.270 12.719 -2.748 1.00 79.56 857 GLY A CA 1
ATOM 6129 C C . GLY A 1 857 ? 0.619 11.613 -2.159 1.00 79.56 857 GLY A C 1
ATOM 6130 O O . GLY A 1 857 ? 0.684 10.514 -2.693 1.00 79.56 857 GLY A O 1
ATOM 6131 N N . GLY A 1 858 ? 1.306 11.884 -1.043 1.00 72.75 858 GLY A N 1
ATOM 6132 C CA . GLY A 1 858 ? 2.254 10.958 -0.394 1.00 72.75 858 GLY A CA 1
ATOM 6133 C C . GLY A 1 858 ? 1.639 9.795 0.405 1.00 72.75 858 GLY A C 1
ATOM 6134 O O . GLY A 1 858 ? 2.329 9.201 1.228 1.00 72.75 858 GLY A O 1
ATOM 6135 N N . GLY A 1 859 ? 0.354 9.477 0.222 1.00 80.31 859 GLY A N 1
ATOM 6136 C CA . GLY A 1 859 ? -0.325 8.368 0.903 1.00 80.31 859 GLY A CA 1
ATOM 6137 C C . GLY A 1 859 ? -0.706 8.621 2.373 1.00 80.31 859 GLY A C 1
ATOM 6138 O O . GLY A 1 859 ? -0.066 9.381 3.111 1.00 80.31 859 GLY A O 1
ATOM 6139 N N . CYS A 1 860 ? -1.773 7.956 2.823 1.00 85.88 860 CYS A N 1
ATOM 6140 C CA . CYS A 1 860 ? -2.358 8.148 4.147 1.00 85.88 860 CYS A CA 1
ATOM 6141 C C . CYS A 1 860 ? -2.500 6.840 4.936 1.00 85.88 860 CYS A C 1
ATOM 6143 O O . CYS A 1 860 ? -3.281 5.965 4.566 1.00 85.88 860 CYS A O 1
ATOM 6145 N N . ILE A 1 861 ? -1.769 6.724 6.053 1.00 89.69 861 ILE A N 1
ATOM 6146 C CA . ILE A 1 861 ? -1.788 5.557 6.951 1.00 89.69 861 ILE A CA 1
ATOM 6147 C C . ILE A 1 861 ? -1.760 5.978 8.422 1.00 89.69 861 ILE A C 1
ATOM 6149 O O . ILE A 1 861 ? -1.395 7.107 8.750 1.00 89.69 861 ILE A O 1
ATOM 6153 N N . VAL A 1 862 ? -2.082 5.039 9.313 1.00 90.06 862 VAL A N 1
ATOM 6154 C CA . VAL A 1 862 ? -1.864 5.197 10.754 1.00 90.06 862 VAL A CA 1
ATOM 6155 C C . VAL A 1 862 ? -0.377 5.065 11.058 1.00 90.06 862 VAL A C 1
ATOM 6157 O O . VAL A 1 862 ? 0.219 3.997 10.898 1.00 90.06 862 VAL A O 1
ATOM 6160 N N . VAL A 1 863 ? 0.225 6.142 11.552 1.00 87.25 863 VAL A N 1
ATOM 6161 C CA . VAL A 1 863 ? 1.614 6.113 12.009 1.00 87.25 863 VAL A CA 1
ATOM 6162 C C . VAL A 1 863 ? 1.694 5.396 13.354 1.00 87.25 863 VAL A C 1
ATOM 6164 O O . VAL A 1 863 ? 1.149 5.860 14.361 1.00 87.25 863 VAL A O 1
ATOM 6167 N N . VAL A 1 864 ? 2.412 4.275 13.398 1.00 81.19 864 VAL A N 1
ATOM 6168 C CA . VAL A 1 864 ? 2.739 3.604 14.661 1.00 81.19 864 VAL A CA 1
ATOM 6169 C C . VAL A 1 864 ? 3.946 4.274 15.299 1.00 81.19 864 VAL A C 1
ATOM 6171 O O . VAL A 1 864 ? 4.964 4.529 14.650 1.00 81.19 864 VAL A O 1
ATOM 6174 N N . ALA A 1 865 ? 3.858 4.562 16.594 1.00 66.38 865 ALA A N 1
ATOM 6175 C CA . ALA A 1 865 ? 4.980 5.149 17.307 1.00 66.38 865 ALA A CA 1
ATOM 6176 C C . ALA A 1 865 ? 6.183 4.187 17.333 1.00 66.38 865 ALA A C 1
ATOM 6178 O O . ALA A 1 865 ? 6.079 3.023 17.738 1.00 66.38 865 ALA A O 1
ATOM 6179 N N . GLY A 1 866 ? 7.350 4.700 16.928 1.00 60.69 866 GLY A N 1
ATOM 6180 C CA . GLY A 1 866 ? 8.630 4.006 17.057 1.00 60.69 866 GLY A CA 1
ATOM 6181 C C . GLY A 1 866 ? 8.934 3.597 18.506 1.00 60.69 866 GLY A C 1
ATOM 6182 O O . GLY A 1 866 ? 8.299 4.044 19.461 1.00 60.69 866 GLY A O 1
ATOM 6183 N N . SER A 1 867 ? 9.910 2.707 18.692 1.00 49.59 867 SER A N 1
ATOM 6184 C CA . SER A 1 867 ? 10.281 2.192 20.016 1.00 49.59 867 SER A CA 1
ATOM 6185 C C . SER A 1 867 ? 10.887 3.292 20.893 1.00 49.59 867 SER A C 1
ATOM 6187 O O . SER A 1 867 ? 12.087 3.522 20.792 1.00 49.59 867 SER A O 1
ATOM 6189 N N . ALA A 1 868 ? 10.106 3.937 21.771 1.00 43.25 868 ALA A N 1
ATOM 6190 C CA . ALA A 1 868 ? 10.646 4.650 22.939 1.00 43.25 868 ALA A CA 1
ATOM 6191 C C . ALA A 1 868 ? 9.610 4.993 24.041 1.00 43.25 868 ALA A C 1
ATOM 6193 O O . ALA A 1 868 ? 8.647 5.722 23.810 1.00 43.25 868 ALA A O 1
ATOM 6194 N N . ALA A 1 869 ? 9.935 4.516 25.254 1.00 36.44 869 ALA A N 1
ATOM 6195 C CA . ALA A 1 869 ? 9.611 4.976 26.617 1.00 36.44 869 ALA A CA 1
ATOM 6196 C C . ALA A 1 869 ? 8.136 5.170 27.055 1.00 36.44 869 ALA A C 1
ATOM 6198 O O . ALA A 1 869 ? 7.441 6.079 26.598 1.00 36.44 869 ALA A O 1
ATOM 6199 N N . GLY A 1 870 ? 7.714 4.359 28.040 1.00 52.44 870 GLY A N 1
ATOM 6200 C CA . GLY A 1 870 ? 6.474 4.499 28.822 1.00 52.44 870 GLY A CA 1
ATOM 6201 C C . GLY A 1 870 ? 5.734 3.165 29.050 1.00 52.44 870 GLY A C 1
ATOM 6202 O O . GLY A 1 870 ? 6.073 2.182 28.390 1.00 52.44 870 GLY A O 1
ATOM 6203 N N . PRO A 1 871 ? 4.713 3.112 29.933 1.00 51.88 871 PRO A N 1
ATOM 6204 C CA . PRO A 1 871 ? 3.939 1.905 30.298 1.00 51.88 871 PRO A CA 1
ATOM 6205 C C . PRO A 1 871 ? 3.078 1.292 29.161 1.00 51.88 871 PRO A C 1
ATOM 6207 O O . PRO A 1 871 ? 2.158 0.521 29.415 1.00 51.88 871 PRO A O 1
ATOM 6210 N N . GLY A 1 872 ? 3.400 1.589 27.898 1.00 63.06 872 GLY A N 1
ATOM 6211 C CA . GLY A 1 872 ? 2.688 1.167 26.693 1.00 63.06 872 GLY A CA 1
ATOM 6212 C C . GLY A 1 872 ? 2.075 2.360 25.976 1.00 63.06 872 GLY A C 1
ATOM 6213 O O . GLY A 1 872 ? 1.357 3.135 26.588 1.00 63.06 872 GLY A O 1
ATOM 6214 N N . ARG A 1 873 ? 2.369 2.525 24.685 1.00 79.25 873 ARG A N 1
ATOM 6215 C CA . ARG A 1 873 ? 1.654 3.465 23.813 1.00 79.25 873 ARG A CA 1
ATOM 6216 C C . ARG A 1 873 ? 0.663 2.680 22.966 1.00 79.25 873 ARG A C 1
ATOM 6218 O O . ARG A 1 873 ? 0.973 1.554 22.571 1.00 79.25 873 ARG A O 1
ATOM 6225 N N . SER A 1 874 ? -0.481 3.270 22.670 1.00 87.12 874 SER A N 1
ATOM 6226 C CA . SER A 1 874 ? -1.481 2.720 21.755 1.00 87.12 874 SER A CA 1
ATOM 6227 C C . SER A 1 874 ? -1.850 3.759 20.707 1.00 87.12 874 SER A C 1
ATOM 6229 O O . SER A 1 874 ? -1.717 4.961 20.933 1.00 87.12 874 SER A O 1
ATOM 6231 N N . ASN A 1 875 ? -2.286 3.301 19.542 1.00 89.00 875 ASN A N 1
ATOM 6232 C CA . ASN A 1 875 ? -2.950 4.148 18.566 1.00 89.00 875 ASN A CA 1
ATOM 6233 C C . ASN A 1 875 ? -4.444 4.131 18.901 1.00 89.00 875 ASN A C 1
ATOM 6235 O O . ASN A 1 875 ? -5.057 3.064 18.875 1.00 89.00 875 ASN A O 1
ATOM 6239 N N . THR A 1 876 ? -5.004 5.287 19.253 1.00 86.50 876 THR A N 1
ATOM 6240 C CA . THR A 1 876 ? -6.393 5.448 19.698 1.00 86.50 876 THR A CA 1
ATOM 6241 C C . THR A 1 876 ? -7.176 6.348 18.753 1.00 86.50 876 THR A C 1
ATOM 6243 O O . THR A 1 876 ? -6.673 7.377 18.295 1.00 86.50 876 THR A O 1
ATOM 6246 N N . ARG A 1 877 ? -8.439 5.995 18.512 1.00 86.06 877 ARG A N 1
ATOM 6247 C CA . ARG A 1 877 ? -9.410 6.796 17.765 1.00 86.06 877 ARG A CA 1
ATOM 6248 C C . ARG A 1 877 ? -10.069 7.842 18.680 1.00 86.06 877 ARG A C 1
ATOM 6250 O O . ARG A 1 877 ? -11.241 7.748 19.044 1.00 86.06 877 ARG A O 1
ATOM 6257 N N . ALA A 1 878 ? -9.274 8.809 19.146 1.00 66.62 878 ALA A N 1
ATOM 6258 C CA . ALA A 1 878 ? -9.662 9.824 20.136 1.00 66.62 878 ALA A CA 1
ATOM 6259 C C . ALA A 1 878 ? -9.978 11.187 19.480 1.00 66.62 878 ALA A C 1
ATOM 6261 O O . ALA A 1 878 ? -9.325 11.544 18.504 1.00 66.62 878 ALA A O 1
ATOM 6262 N N . PRO A 1 879 ? -10.910 12.006 20.017 1.00 51.22 879 PRO A N 1
ATOM 6263 C CA . PRO A 1 879 ? -11.574 11.896 21.317 1.00 51.22 879 PRO A CA 1
ATOM 6264 C C . PRO A 1 879 ? -12.974 11.264 21.288 1.00 51.22 879 PRO A C 1
ATOM 6266 O O . PRO A 1 879 ? -13.605 11.213 22.343 1.00 51.22 879 PRO A O 1
ATOM 6269 N N . ASP A 1 880 ? -13.523 10.831 20.146 1.00 56.69 880 ASP A N 1
ATOM 6270 C CA . ASP A 1 880 ? -14.930 10.409 20.063 1.00 56.69 880 ASP A CA 1
ATOM 6271 C C . ASP A 1 880 ? -15.275 9.096 19.371 1.00 56.69 880 ASP A C 1
ATOM 6273 O O . ASP A 1 880 ? -16.466 8.787 19.278 1.00 56.69 880 ASP A O 1
ATOM 6277 N N . GLY A 1 881 ? -14.280 8.291 18.991 1.00 64.06 881 GLY A N 1
ATOM 6278 C CA . GLY A 1 881 ? -14.510 7.017 18.312 1.00 64.06 881 GLY A CA 1
ATOM 6279 C C . GLY A 1 881 ? -15.192 7.186 16.952 1.00 64.06 881 GLY A C 1
ATOM 6280 O O . GLY A 1 881 ? -15.635 6.195 16.370 1.00 64.06 881 GLY A O 1
ATOM 6281 N N . LYS A 1 882 ? -15.313 8.426 16.449 1.00 70.75 882 LYS A N 1
ATOM 6282 C CA . LYS A 1 882 ? -15.764 8.669 15.087 1.00 70.75 882 LYS A CA 1
ATOM 6283 C C . LYS A 1 882 ? -14.649 8.314 14.130 1.00 70.75 882 LYS A C 1
ATOM 6285 O O . LYS A 1 882 ? -13.473 8.565 14.367 1.00 70.75 882 LYS A O 1
ATOM 6290 N N . ASP A 1 883 ? -15.079 7.731 13.036 1.00 81.06 883 ASP A N 1
ATOM 6291 C CA . ASP A 1 883 ? -14.256 7.417 11.894 1.00 81.06 883 ASP A CA 1
ATOM 6292 C C . ASP A 1 883 ? -14.608 8.422 10.808 1.00 81.06 883 ASP A C 1
ATOM 6294 O O . ASP A 1 883 ? -15.761 8.469 10.368 1.00 81.06 883 ASP A O 1
ATOM 6298 N N . ALA A 1 884 ? -13.655 9.283 10.458 1.00 82.06 884 ALA A N 1
ATOM 6299 C CA . ALA A 1 884 ? -13.820 10.226 9.363 1.00 82.06 884 ALA A CA 1
ATOM 6300 C C . ALA A 1 884 ? -13.432 9.592 8.016 1.00 82.06 884 ALA A C 1
ATOM 6302 O O . ALA A 1 884 ? -13.319 10.317 7.024 1.00 82.06 884 ALA A O 1
ATOM 6303 N N . ASP A 1 885 ? -13.205 8.269 7.989 1.00 84.81 885 ASP A N 1
ATOM 6304 C CA . ASP A 1 885 ? -12.550 7.551 6.903 1.00 84.81 885 ASP A CA 1
ATOM 6305 C C . ASP A 1 885 ? -11.249 8.285 6.532 1.00 84.81 885 ASP A C 1
ATOM 6307 O O . ASP A 1 885 ? -11.054 8.699 5.378 1.00 84.81 885 ASP A O 1
ATOM 6311 N N . SER A 1 886 ? -10.402 8.520 7.551 1.00 88.12 886 SER A N 1
ATOM 6312 C CA . SER A 1 886 ? -9.091 9.159 7.435 1.00 88.12 886 SER A CA 1
ATOM 6313 C C . SER A 1 886 ? -8.060 8.553 8.396 1.00 88.12 886 SER A C 1
ATOM 6315 O O . SER A 1 886 ? -7.824 9.051 9.498 1.00 88.12 886 SER A O 1
ATOM 6317 N N . LEU A 1 887 ? -7.328 7.541 7.926 1.00 88.19 887 LEU A N 1
ATOM 6318 C CA . LEU A 1 887 ? -6.252 6.878 8.681 1.00 88.19 887 LEU A CA 1
ATOM 6319 C C . LEU A 1 887 ? -5.226 7.839 9.322 1.00 88.19 887 LEU A C 1
ATOM 6321 O O . LEU A 1 887 ? -4.761 7.592 10.430 1.00 88.19 887 LEU A O 1
ATOM 6325 N N . CYS A 1 888 ? -4.890 8.952 8.669 1.00 83.38 888 CYS A N 1
ATOM 6326 C CA . CYS A 1 888 ? -3.895 9.911 9.166 1.00 83.38 888 CYS A CA 1
ATOM 6327 C C . CYS A 1 888 ? -4.379 10.778 10.329 1.00 83.38 888 CYS A C 1
ATOM 6329 O O . CYS A 1 888 ? -3.569 11.394 11.020 1.00 83.38 888 CYS A O 1
ATOM 6331 N N . ARG A 1 889 ? -5.697 10.934 10.466 1.00 84.25 889 ARG A N 1
ATOM 6332 C CA . ARG A 1 889 ? -6.308 11.892 11.397 1.00 84.25 889 ARG A CA 1
ATOM 6333 C C . ARG A 1 889 ? -7.081 11.197 12.496 1.00 84.25 889 ARG A C 1
ATOM 6335 O O . ARG A 1 889 ? -7.149 11.725 13.600 1.00 84.25 889 ARG A O 1
ATOM 6342 N N . ASP A 1 890 ? -7.632 10.032 12.187 1.00 85.25 890 ASP A N 1
ATOM 6343 C CA . ASP A 1 890 ? -8.497 9.314 13.102 1.00 85.25 890 ASP A CA 1
ATOM 6344 C C . ASP A 1 890 ? -7.711 8.688 14.250 1.00 85.25 890 ASP A C 1
ATOM 6346 O O . ASP A 1 890 ? -8.199 8.678 15.373 1.00 85.25 890 ASP A O 1
ATOM 6350 N N . PHE A 1 891 ? -6.489 8.210 14.003 1.00 87.44 891 PHE A N 1
ATOM 6351 C CA . PHE A 1 891 ? -5.666 7.582 15.033 1.00 87.44 891 PHE A CA 1
ATOM 6352 C C . PHE A 1 891 ? -4.570 8.512 15.543 1.00 87.44 891 PHE A C 1
ATOM 6354 O O . PHE A 1 891 ? -3.693 8.951 14.800 1.00 87.44 891 PHE A O 1
ATOM 6361 N N . VAL A 1 892 ? -4.550 8.713 16.857 1.00 84.50 892 VAL A N 1
ATOM 6362 C CA . VAL A 1 892 ? -3.499 9.443 17.567 1.00 84.50 892 VAL A CA 1
ATOM 6363 C C . VAL A 1 892 ? -2.743 8.471 18.464 1.00 84.50 892 VAL A C 1
ATOM 6365 O O . VAL A 1 892 ? -3.322 7.569 19.062 1.00 84.50 892 VAL A O 1
ATOM 6368 N N . THR A 1 893 ? -1.424 8.629 18.575 1.00 84.88 893 THR A N 1
ATOM 6369 C CA . THR A 1 893 ? -0.661 7.857 19.563 1.00 84.88 893 THR A CA 1
ATOM 6370 C C . THR A 1 893 ? -0.929 8.405 20.969 1.00 84.88 893 THR A C 1
ATOM 6372 O O . THR A 1 893 ? -0.519 9.522 21.285 1.00 84.88 893 THR A O 1
ATOM 6375 N N . SER A 1 894 ? -1.541 7.597 21.833 1.00 80.25 894 SER A N 1
ATOM 6376 C CA . SER A 1 894 ? -1.713 7.863 23.263 1.00 80.25 894 SER A CA 1
ATOM 6377 C C . SER A 1 894 ? -0.568 7.268 24.090 1.00 80.25 894 SER A C 1
ATOM 6379 O O . SER A 1 894 ? -0.059 6.183 23.800 1.00 80.25 894 SER A O 1
ATOM 6381 N N . THR A 1 895 ? -0.170 7.966 25.156 1.00 78.62 895 THR A N 1
ATOM 6382 C CA . THR A 1 895 ? 0.746 7.462 26.198 1.00 78.62 895 THR A CA 1
ATOM 6383 C C . THR A 1 895 ? 0.019 6.838 27.392 1.00 78.62 895 THR A C 1
ATOM 6385 O O . THR A 1 895 ? 0.677 6.305 28.286 1.00 78.62 895 THR A O 1
ATOM 6388 N N . ALA A 1 896 ? -1.315 6.892 27.408 1.00 76.12 896 ALA A N 1
ATOM 6389 C CA . ALA A 1 896 ? -2.177 6.312 28.429 1.00 76.12 896 ALA A CA 1
ATOM 6390 C C . ALA A 1 896 ? -3.180 5.358 27.756 1.00 76.12 896 ALA A C 1
ATOM 6392 O O . ALA A 1 896 ? -4.254 5.805 27.347 1.00 76.12 896 ALA A O 1
ATOM 6393 N N . PRO A 1 897 ? -2.825 4.072 27.579 1.00 76.06 897 PRO A N 1
ATOM 6394 C CA . PRO A 1 897 ? -3.741 3.082 27.031 1.00 76.06 897 PRO A CA 1
ATOM 6395 C C . PRO A 1 897 ? -4.959 2.904 27.936 1.00 76.06 897 PRO A C 1
ATOM 6397 O O . PRO A 1 897 ? -4.811 2.870 29.161 1.00 76.06 897 PRO A O 1
ATOM 6400 N N . SER A 1 898 ? -6.139 2.743 27.345 1.00 77.06 898 SER A N 1
ATOM 6401 C CA . SER A 1 898 ? -7.413 2.669 28.071 1.00 77.06 898 SER A CA 1
ATOM 6402 C C . SER A 1 898 ? -8.261 1.448 27.686 1.00 77.06 898 SER A C 1
ATOM 6404 O O . SER A 1 898 ? -9.463 1.595 27.461 1.00 77.06 898 SER A O 1
ATOM 6406 N N . PRO A 1 899 ? -7.683 0.230 27.628 1.00 80.31 899 PRO A N 1
ATOM 6407 C CA . PRO A 1 899 ? -8.423 -0.947 27.189 1.00 80.31 899 PRO A CA 1
ATOM 6408 C C . PRO A 1 899 ? -9.645 -1.195 28.081 1.00 80.31 899 PRO A C 1
ATOM 6410 O O . PRO A 1 899 ? -9.562 -1.133 29.308 1.00 80.31 899 PRO A O 1
ATOM 6413 N N . GLY A 1 900 ? -10.786 -1.502 27.471 1.00 75.94 900 GLY A N 1
ATOM 6414 C CA . GLY A 1 900 ? -12.035 -1.833 28.156 1.00 75.94 900 GLY A CA 1
ATOM 6415 C C . GLY A 1 900 ? -12.772 -0.643 28.783 1.00 75.94 900 GLY A C 1
ATOM 6416 O O . GLY A 1 900 ? -13.850 -0.837 29.364 1.00 75.94 900 GLY A O 1
ATOM 6417 N N . VAL A 1 901 ? -12.231 0.574 28.665 1.00 75.94 901 VAL A N 1
ATOM 6418 C CA . VAL A 1 901 ? -12.862 1.804 29.152 1.00 75.94 901 VAL A CA 1
ATOM 6419 C C . VAL A 1 901 ? -13.892 2.255 28.120 1.00 75.94 901 VAL A C 1
ATOM 6421 O O . VAL A 1 901 ? -13.558 2.730 27.039 1.00 75.94 901 VAL A O 1
ATOM 6424 N N . ALA A 1 902 ? -15.175 2.100 28.446 1.00 75.19 902 ALA A N 1
ATOM 6425 C CA . ALA A 1 902 ? -16.248 2.492 27.538 1.00 75.19 902 ALA A CA 1
ATOM 6426 C C . ALA A 1 902 ? -16.357 4.021 27.463 1.00 75.19 902 ALA A C 1
ATOM 6428 O O . ALA A 1 902 ? -16.213 4.715 28.472 1.00 75.19 902 ALA A O 1
ATOM 6429 N N . LYS A 1 903 ? -16.656 4.565 26.282 1.00 75.31 903 LYS A N 1
ATOM 6430 C CA . LYS A 1 903 ? -16.905 6.000 26.154 1.00 75.31 903 LYS A CA 1
ATOM 6431 C C . LYS A 1 903 ? -18.384 6.299 26.433 1.00 75.31 903 LYS A C 1
ATOM 6433 O O . LYS A 1 903 ? -19.248 5.827 25.694 1.00 75.31 903 LYS A O 1
ATOM 6438 N N . PRO A 1 904 ? -18.715 7.093 27.466 1.00 80.06 904 PRO A N 1
ATOM 6439 C CA . PRO A 1 904 ? -20.098 7.447 27.734 1.00 80.06 904 PRO A CA 1
ATOM 6440 C C . PRO A 1 904 ? -20.581 8.583 26.823 1.00 80.06 904 PRO A C 1
ATOM 6442 O O . PRO A 1 904 ? -19.814 9.450 26.398 1.00 80.06 904 PRO A O 1
ATOM 6445 N N . VAL A 1 905 ? -21.892 8.628 26.596 1.00 82.06 905 VAL A N 1
ATOM 6446 C CA . VAL A 1 905 ? -22.583 9.776 25.998 1.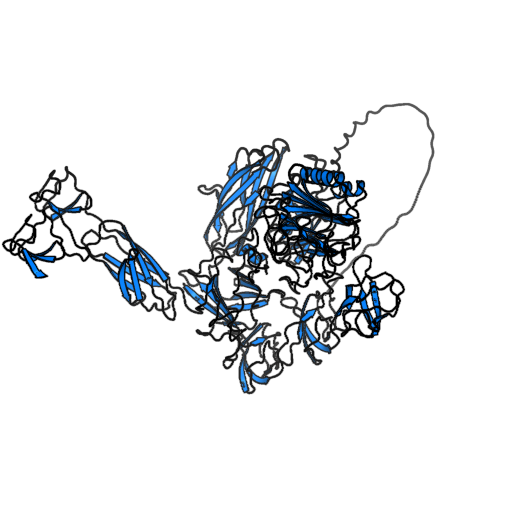00 82.06 905 VAL A CA 1
ATOM 6447 C C . VAL A 1 905 ? -23.134 10.650 27.119 1.00 82.06 905 VAL A C 1
ATOM 6449 O O . VAL A 1 905 ? -23.906 10.182 27.958 1.00 82.06 905 VAL A O 1
ATOM 6452 N N . VAL A 1 906 ? -22.752 11.927 27.125 1.00 87.94 906 VAL A N 1
ATOM 6453 C CA . VAL A 1 906 ? -23.251 12.927 28.075 1.00 87.94 906 VAL A CA 1
ATOM 6454 C C . VAL A 1 906 ? -24.313 13.760 27.372 1.00 87.94 906 VAL A C 1
ATOM 6456 O O . VAL A 1 906 ? -24.024 14.468 26.413 1.00 87.94 906 VAL A O 1
ATOM 6459 N N . THR A 1 907 ? -25.552 13.676 27.846 1.00 90.94 907 THR A N 1
ATOM 6460 C CA . THR A 1 907 ? -26.663 14.500 27.355 1.00 90.94 907 THR A CA 1
ATOM 6461 C C . THR A 1 907 ? -27.109 15.436 28.461 1.00 90.94 907 THR A C 1
ATOM 6463 O O . THR A 1 907 ? -27.387 14.986 29.571 1.00 90.94 907 THR A O 1
ATOM 6466 N N . ALA A 1 908 ? -27.210 16.726 28.164 1.00 94.06 908 ALA A N 1
ATOM 6467 C CA . ALA A 1 908 ? -27.759 17.713 29.079 1.00 94.06 908 ALA A CA 1
ATOM 6468 C C . ALA A 1 908 ? -29.094 18.238 28.534 1.00 94.06 908 ALA A C 1
ATOM 6470 O O . ALA A 1 908 ? -29.243 18.481 27.340 1.00 94.06 908 ALA A O 1
ATOM 6471 N N . THR A 1 909 ? -30.084 18.393 29.409 1.00 95.25 909 THR A N 1
ATOM 6472 C CA . THR A 1 909 ? -31.408 18.924 29.065 1.00 95.25 909 THR A CA 1
ATOM 6473 C C . THR A 1 909 ? -31.780 20.048 30.016 1.00 95.25 909 THR A C 1
ATOM 6475 O O . THR A 1 909 ? -31.649 19.894 31.235 1.00 95.25 909 THR A O 1
ATOM 6478 N N . ALA A 1 910 ? -32.284 21.146 29.460 1.00 94.69 910 ALA A N 1
ATOM 6479 C CA . ALA A 1 910 ? -32.768 22.308 30.190 1.00 94.69 910 ALA A CA 1
ATOM 6480 C C . ALA A 1 910 ? -34.054 22.813 29.521 1.00 94.69 910 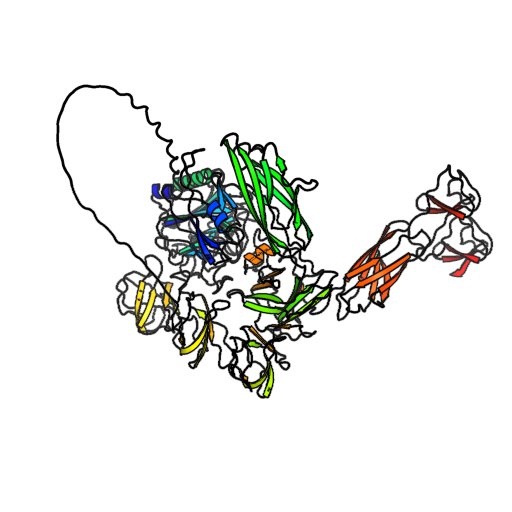ALA A C 1
ATOM 6482 O O . ALA A 1 910 ? -34.110 22.932 28.298 1.00 94.69 910 ALA A O 1
ATOM 6483 N N . ALA A 1 911 ? -35.092 23.087 30.311 1.00 93.44 911 ALA A N 1
ATOM 6484 C CA . ALA A 1 911 ? -36.305 23.726 29.807 1.00 93.44 911 ALA A CA 1
ATOM 6485 C C . ALA A 1 911 ? -36.140 25.256 29.842 1.00 93.44 911 ALA A C 1
ATOM 6487 O O . ALA A 1 911 ? -35.519 25.760 30.782 1.00 93.44 911 ALA A O 1
ATOM 6488 N N . PRO A 1 912 ? -36.709 26.008 28.881 1.00 94.06 912 PRO A N 1
ATOM 6489 C CA . PRO A 1 912 ? -36.765 27.460 28.982 1.00 94.06 912 PRO A CA 1
ATOM 6490 C C . PRO A 1 912 ? -37.461 27.894 30.275 1.00 94.06 912 PRO A C 1
ATOM 6492 O O . PRO A 1 912 ? -38.509 27.352 30.632 1.00 94.06 912 PRO A O 1
ATOM 6495 N N . VAL A 1 913 ? -36.907 28.895 30.954 1.00 95.38 913 VAL A N 1
ATOM 6496 C CA . VAL A 1 913 ? -37.483 29.466 32.180 1.00 95.38 913 VAL A CA 1
ATOM 6497 C C . VAL A 1 913 ? -37.806 30.938 31.987 1.00 95.38 913 VAL A C 1
ATOM 6499 O O . VAL A 1 913 ? -37.303 31.578 31.068 1.00 95.38 913 VAL A O 1
ATOM 6502 N N . ASN A 1 914 ? -38.654 31.497 32.843 1.00 94.00 914 ASN A N 1
ATOM 6503 C CA . ASN A 1 914 ? -38.898 32.938 32.848 1.00 94.00 914 ASN A CA 1
ATOM 6504 C C . ASN A 1 914 ? -37.870 33.635 33.744 1.00 94.00 914 ASN A C 1
ATOM 6506 O O . ASN A 1 914 ? -37.453 33.086 34.765 1.00 94.00 914 ASN A O 1
ATOM 6510 N N . TRP A 1 915 ? -37.494 34.863 33.398 1.00 93.25 915 TRP A N 1
ATOM 6511 C CA . TRP A 1 915 ? -36.587 35.671 34.209 1.00 93.25 915 TRP A CA 1
ATOM 6512 C C . TRP A 1 915 ? -37.076 35.783 35.665 1.00 93.25 915 TRP A C 1
ATOM 6514 O O . TRP A 1 915 ? -38.265 36.015 35.922 1.00 93.25 915 TRP A O 1
ATOM 6524 N N . GLY A 1 916 ? -36.158 35.609 36.619 1.00 88.75 916 GLY A N 1
ATOM 6525 C CA . GLY A 1 916 ? -36.460 35.585 38.051 1.00 88.75 916 GLY A CA 1
ATOM 6526 C C . GLY A 1 916 ? -36.893 34.221 38.597 1.00 88.75 916 GLY A C 1
ATOM 6527 O O . GLY A 1 916 ? -37.383 34.156 39.723 1.00 88.75 916 GLY A O 1
ATOM 6528 N N . THR A 1 917 ? -36.749 33.137 37.826 1.00 91.38 917 THR A N 1
ATOM 6529 C CA . THR A 1 917 ? -36.988 31.760 38.290 1.00 91.38 917 THR A CA 1
ATOM 6530 C C . THR A 1 917 ? -35.721 30.922 38.160 1.00 91.38 917 THR A C 1
ATOM 6532 O O . THR A 1 917 ? -34.982 31.064 37.189 1.00 91.38 917 THR A O 1
ATOM 6535 N N . ALA A 1 918 ? -35.445 30.075 39.155 1.00 90.50 918 ALA A N 1
ATOM 6536 C CA . ALA A 1 918 ? -34.302 29.167 39.111 1.00 90.50 918 ALA A CA 1
ATOM 6537 C C . ALA A 1 918 ? -34.495 28.136 37.991 1.00 90.50 918 ALA A C 1
ATOM 6539 O O . ALA A 1 918 ? -35.581 27.569 37.849 1.00 90.50 918 ALA A O 1
ATOM 6540 N N . ALA A 1 919 ? -33.444 27.884 37.212 1.00 92.50 919 ALA A N 1
ATOM 6541 C CA . ALA A 1 919 ? -33.468 26.867 36.167 1.00 92.50 919 ALA A CA 1
ATOM 6542 C C . ALA A 1 919 ? -32.915 25.539 36.680 1.00 92.50 919 ALA A C 1
ATOM 6544 O O . ALA A 1 919 ? -32.065 25.498 37.567 1.00 92.50 919 ALA A O 1
ATOM 6545 N N . THR A 1 920 ? -33.371 24.440 36.087 1.00 95.00 920 THR A N 1
ATOM 6546 C CA . THR A 1 920 ? -32.832 23.109 36.365 1.00 95.00 920 THR A CA 1
ATOM 6547 C C . THR A 1 920 ? -32.216 22.537 35.101 1.00 95.00 920 THR A C 1
ATOM 6549 O O . THR A 1 920 ? -32.871 22.466 34.061 1.00 95.00 920 THR A O 1
ATOM 6552 N N . VAL A 1 921 ? -30.967 22.092 35.208 1.00 96.69 921 VAL A N 1
ATOM 6553 C CA . VAL A 1 921 ? -30.269 21.348 34.160 1.00 96.69 921 VAL A CA 1
ATOM 6554 C C . VAL A 1 921 ? -30.109 19.915 34.629 1.00 96.69 921 VAL A C 1
ATOM 6556 O O . VAL A 1 921 ? -29.522 19.656 35.678 1.00 96.69 921 VAL A O 1
ATOM 6559 N N . THR A 1 922 ? -30.638 18.975 33.853 1.00 96.62 922 THR A N 1
ATOM 6560 C CA . THR A 1 922 ? -30.437 17.544 34.099 1.00 96.62 922 THR A CA 1
ATOM 6561 C C . THR A 1 922 ? -29.398 17.025 33.124 1.00 96.62 922 THR A C 1
ATOM 6563 O O . THR A 1 922 ? -29.583 17.126 31.914 1.00 96.62 922 THR A O 1
ATOM 6566 N N . VAL A 1 923 ? -28.320 16.454 33.648 1.00 96.25 923 VAL A N 1
ATOM 6567 C CA . VAL A 1 923 ? -27.291 15.765 32.874 1.00 96.25 923 VAL A CA 1
ATOM 6568 C C . VAL A 1 923 ? -27.479 14.265 33.051 1.00 96.25 923 VAL A C 1
ATOM 6570 O O . VAL A 1 923 ? -27.591 13.773 34.171 1.00 96.25 923 VAL A O 1
ATOM 6573 N N . THR A 1 924 ? -27.519 13.533 31.944 1.00 93.19 924 THR A N 1
ATOM 6574 C CA . THR A 1 924 ? -27.557 12.070 31.905 1.00 93.19 924 THR A CA 1
ATOM 6575 C C . THR A 1 924 ? -26.283 11.561 31.247 1.00 93.19 924 THR A C 1
ATOM 6577 O O . THR A 1 924 ? -25.894 12.058 30.192 1.00 93.19 924 THR A O 1
ATOM 6580 N N . VAL A 1 925 ? -25.650 10.565 31.862 1.00 88.44 925 VAL A N 1
ATOM 6581 C CA . VAL A 1 925 ? -24.447 9.904 31.348 1.00 88.44 925 VAL A CA 1
ATOM 6582 C C . VAL A 1 925 ? -24.808 8.462 31.013 1.00 88.44 925 VAL A C 1
ATOM 6584 O O . VAL A 1 925 ? -25.043 7.655 31.907 1.00 88.44 925 VAL A O 1
ATOM 6587 N N . SER A 1 926 ? -24.906 8.129 29.729 1.00 81.44 926 SER A N 1
ATOM 6588 C CA . SER A 1 926 ? -25.300 6.792 29.266 1.00 81.44 926 SER A CA 1
ATOM 6589 C C . SER A 1 926 ? -24.114 6.016 28.700 1.00 81.44 926 SER A C 1
ATOM 6591 O O . SER A 1 926 ? -23.376 6.552 27.878 1.00 81.44 926 SER A O 1
ATOM 6593 N N . ALA A 1 927 ? -23.971 4.747 29.092 1.00 74.19 927 ALA A N 1
ATOM 6594 C CA . ALA A 1 927 ? -22.883 3.867 28.653 1.00 74.19 927 ALA A CA 1
ATOM 6595 C C . ALA A 1 927 ? -23.325 2.392 28.528 1.00 74.19 927 ALA A C 1
ATOM 6597 O O . ALA A 1 927 ? -22.807 1.516 29.218 1.00 74.19 927 ALA A O 1
ATOM 6598 N N . GLY A 1 928 ? -24.347 2.112 27.712 1.00 63.31 928 GLY A N 1
ATOM 6599 C CA . GLY A 1 928 ? -24.669 0.726 27.325 1.00 63.31 928 GLY A CA 1
ATOM 6600 C C . GLY A 1 928 ? -25.039 -0.230 28.450 1.00 63.31 928 GLY A C 1
ATOM 6601 O O . GLY A 1 928 ? -24.662 -1.395 28.409 1.00 63.31 928 GLY A O 1
ATOM 6602 N N . GLY A 1 929 ? -25.709 0.257 29.497 1.00 63.97 929 GLY A N 1
ATOM 6603 C CA . GLY A 1 929 ? -26.067 -0.557 30.663 1.00 63.97 929 GLY A CA 1
ATOM 6604 C C . GLY A 1 929 ? -24.987 -0.650 31.749 1.00 63.97 929 GLY A C 1
ATOM 6605 O O . GLY A 1 929 ? -25.283 -1.163 32.828 1.00 63.97 929 GLY A O 1
ATOM 6606 N N . LYS A 1 930 ? -23.779 -0.101 31.537 1.00 70.50 930 LYS A N 1
ATOM 6607 C CA . LYS A 1 930 ? -22.804 0.103 32.620 1.00 70.50 930 LYS A CA 1
ATOM 6608 C C . LYS A 1 930 ? -23.265 1.261 33.528 1.00 70.50 930 LYS A C 1
ATOM 6610 O O . LYS A 1 930 ? -23.664 2.307 33.006 1.00 70.50 930 LYS A O 1
ATOM 6615 N N . PRO A 1 931 ? -23.226 1.115 34.868 1.00 78.00 931 PRO A N 1
ATOM 6616 C CA . PRO A 1 931 ? -23.494 2.223 35.780 1.00 78.00 931 PRO A CA 1
ATOM 6617 C C . PRO A 1 931 ? -22.459 3.337 35.598 1.00 78.00 931 PRO A C 1
ATOM 6619 O O . PRO A 1 931 ? -21.260 3.100 35.725 1.00 78.00 931 PRO A O 1
ATOM 6622 N N . ALA A 1 932 ? -22.919 4.556 35.330 1.00 84.06 932 ALA A N 1
ATOM 6623 C CA . ALA A 1 932 ? -22.070 5.733 35.290 1.00 84.06 932 ALA A CA 1
ATOM 6624 C C . ALA A 1 932 ? -21.885 6.280 36.711 1.00 84.06 932 ALA A C 1
ATOM 6626 O O . ALA A 1 932 ? -22.820 6.800 37.326 1.00 84.06 932 ALA A O 1
ATOM 6627 N N . LEU A 1 933 ? -20.667 6.128 37.229 1.00 87.81 933 LEU A N 1
ATOM 6628 C CA . LEU A 1 933 ? -20.222 6.633 38.530 1.00 87.81 933 LEU A CA 1
ATOM 6629 C C . LEU A 1 933 ? -19.307 7.844 38.337 1.00 87.81 933 LEU A C 1
ATOM 6631 O O . LEU A 1 933 ? -18.778 8.038 37.251 1.00 87.81 933 LEU A O 1
ATOM 6635 N N . GLY A 1 934 ? -19.080 8.644 39.376 1.00 89.12 934 GLY A N 1
ATOM 6636 C CA . GLY A 1 934 ? -18.193 9.811 39.309 1.00 89.12 934 GLY A CA 1
ATOM 6637 C C . GLY A 1 934 ? -18.954 11.134 39.295 1.00 89.12 934 GLY A C 1
ATOM 6638 O O . GLY A 1 934 ? -20.097 11.209 39.755 1.00 89.12 934 GLY A O 1
ATOM 6639 N N . THR A 1 935 ? -18.306 12.194 38.816 1.00 93.94 935 THR A N 1
ATOM 6640 C CA . THR A 1 935 ? -18.800 13.573 38.941 1.00 93.94 935 THR A CA 1
ATOM 6641 C C . THR A 1 935 ? -19.020 14.236 37.589 1.00 93.94 935 THR A C 1
ATOM 6643 O O . THR A 1 935 ? -18.330 13.954 36.612 1.00 93.94 935 THR A O 1
ATOM 6646 N N . VAL A 1 936 ? -19.991 15.144 37.547 1.00 96.69 936 VAL A N 1
ATOM 6647 C CA . VAL A 1 936 ? -20.227 16.063 36.435 1.00 96.69 936 VAL A CA 1
ATOM 6648 C C . VAL A 1 936 ? -20.024 17.487 36.936 1.00 96.69 936 VAL A C 1
ATOM 6650 O O . VAL A 1 936 ? -20.565 17.860 37.976 1.00 96.69 936 VAL A O 1
ATOM 6653 N N . GLU A 1 937 ? -19.285 18.292 36.186 1.00 97.56 937 GLU A N 1
ATOM 6654 C CA . GLU A 1 937 ? -19.172 19.735 36.374 1.00 97.56 937 GLU A CA 1
ATOM 6655 C C . GLU A 1 937 ? -19.923 20.462 35.256 1.00 97.56 937 GLU A C 1
ATOM 6657 O O . GLU A 1 937 ? -19.691 20.206 34.079 1.00 97.56 937 GLU A O 1
ATOM 6662 N N . LEU A 1 938 ? -20.840 21.360 35.606 1.00 97.25 938 LEU A N 1
ATOM 6663 C CA . LEU A 1 938 ? -21.562 22.191 34.647 1.00 97.25 938 LEU A CA 1
ATOM 6664 C C . LEU A 1 938 ? -20.863 23.548 34.538 1.00 97.25 938 LEU A C 1
ATOM 6666 O O . LEU A 1 938 ? -20.630 24.197 35.557 1.00 97.25 938 LEU A O 1
ATOM 6670 N N . ARG A 1 939 ? -20.555 23.995 33.321 1.00 96.94 939 ARG A N 1
ATOM 6671 C CA . ARG A 1 939 ? -19.873 25.262 33.030 1.00 96.94 939 ARG A CA 1
ATOM 6672 C C . ARG A 1 939 ? -20.644 26.132 32.051 1.00 96.94 939 ARG A C 1
ATOM 6674 O O . ARG A 1 939 ? -21.361 25.618 31.202 1.00 96.94 939 ARG A O 1
ATOM 6681 N N . GLU A 1 940 ? -20.430 27.437 32.141 1.00 94.00 940 GLU A N 1
ATOM 6682 C CA . GLU A 1 940 ? -20.791 28.430 31.128 1.00 94.00 940 GLU A CA 1
ATOM 6683 C C . GLU A 1 940 ? -19.523 29.207 30.749 1.00 94.00 940 GLU A C 1
ATOM 6685 O O . GLU A 1 940 ? -19.002 29.989 31.551 1.00 94.00 940 GLU A O 1
ATOM 6690 N N . GLY A 1 941 ? -18.967 28.926 29.566 1.00 92.19 941 GLY A N 1
ATOM 6691 C CA . GLY A 1 941 ? -17.594 29.324 29.238 1.00 92.19 941 GLY A CA 1
ATOM 6692 C C . GLY A 1 941 ? -16.602 28.807 30.290 1.00 92.19 941 GLY A C 1
ATOM 6693 O O . GLY A 1 941 ? -16.637 27.636 30.671 1.00 92.19 941 GLY A O 1
ATOM 6694 N N . ASP A 1 942 ? -15.762 29.695 30.821 1.00 89.00 942 ASP A N 1
ATOM 6695 C CA . ASP A 1 942 ? -14.801 29.358 31.881 1.00 89.00 942 ASP A CA 1
ATOM 6696 C C . ASP A 1 942 ? -15.419 29.307 33.293 1.00 89.00 942 ASP A C 1
ATOM 6698 O O . ASP A 1 942 ? -14.760 28.883 34.246 1.00 89.00 942 ASP A O 1
ATOM 6702 N N . THR A 1 943 ? -16.687 29.707 33.450 1.00 89.50 943 THR A N 1
ATOM 6703 C CA . THR A 1 943 ? -17.353 29.801 34.757 1.00 89.50 943 THR A CA 1
ATOM 6704 C C . THR A 1 943 ? -17.972 28.465 35.156 1.00 89.50 943 THR A C 1
ATOM 6706 O O . THR A 1 943 ? -18.915 27.995 34.519 1.00 89.50 943 THR A O 1
ATOM 6709 N N . ALA A 1 944 ? -17.503 27.868 36.253 1.00 92.44 944 ALA A N 1
ATOM 6710 C CA . ALA A 1 944 ? -18.139 26.692 36.845 1.00 92.44 944 ALA A CA 1
ATOM 6711 C C . ALA A 1 944 ? -19.472 27.074 37.509 1.00 92.44 944 ALA A C 1
ATOM 6713 O O . ALA A 1 944 ? -19.515 27.864 38.451 1.00 92.44 944 ALA A O 1
ATOM 6714 N N . ARG A 1 945 ? -20.573 26.506 37.010 1.00 92.88 945 ARG A N 1
ATOM 6715 C CA . ARG A 1 945 ? -21.934 26.674 37.541 1.00 92.88 945 ARG A CA 1
ATOM 6716 C C . ARG A 1 945 ? -22.248 25.696 38.672 1.00 92.88 945 ARG A C 1
ATOM 6718 O O . ARG A 1 945 ? -23.135 25.964 39.475 1.00 92.88 945 ARG A O 1
ATOM 6725 N N . GLY A 1 946 ? -21.514 24.589 38.761 1.00 93.56 946 GLY A N 1
ATOM 6726 C CA . GLY A 1 946 ? -21.564 23.665 39.891 1.00 93.56 946 GLY A CA 1
ATOM 6727 C C . GLY A 1 946 ? -20.996 22.290 39.557 1.00 93.56 946 GLY A C 1
ATOM 6728 O O . GLY A 1 946 ? -20.754 21.972 38.395 1.00 93.56 946 GLY A O 1
ATOM 6729 N N . THR A 1 947 ? -20.840 21.453 40.582 1.00 95.19 947 THR A N 1
ATOM 6730 C CA . THR A 1 947 ? -20.402 20.056 40.456 1.00 95.19 947 THR A CA 1
ATOM 6731 C C . THR A 1 947 ? -21.391 19.150 41.182 1.00 95.19 947 THR A C 1
ATOM 6733 O O . THR A 1 947 ? -21.824 19.469 42.288 1.00 95.19 947 THR A O 1
ATOM 6736 N N . ALA A 1 948 ? -21.749 18.019 40.577 1.00 95.62 948 ALA A N 1
ATOM 6737 C CA . ALA A 1 948 ? -22.658 17.037 41.159 1.00 95.62 948 ALA A CA 1
ATOM 6738 C C . ALA A 1 948 ? -22.176 15.605 40.889 1.00 95.62 948 ALA A C 1
ATOM 6740 O O . ALA A 1 948 ? -21.665 15.297 39.813 1.00 95.62 948 ALA A O 1
ATOM 6741 N N . THR A 1 949 ? -22.356 14.718 41.866 1.00 93.50 949 THR A N 1
ATOM 6742 C CA . THR A 1 949 ? -22.090 13.280 41.711 1.00 93.50 949 THR A CA 1
ATOM 6743 C C . THR A 1 949 ? -23.251 12.612 40.985 1.00 93.50 949 THR A C 1
ATOM 6745 O O . THR A 1 949 ? -24.415 12.927 41.244 1.00 93.50 949 THR A O 1
ATOM 6748 N N . LEU A 1 950 ? -22.948 11.672 40.092 1.00 92.19 950 LEU A N 1
ATOM 6749 C CA . LEU A 1 950 ? -23.969 10.883 39.412 1.00 92.19 950 LEU A CA 1
ATOM 6750 C C . LEU A 1 950 ? -24.710 9.968 40.395 1.00 92.19 950 LEU A C 1
ATOM 6752 O O . LEU A 1 950 ? -24.103 9.258 41.195 1.00 92.19 950 LEU A O 1
ATOM 6756 N N . SER A 1 951 ? -26.034 9.943 40.278 1.00 90.94 951 SER A N 1
ATOM 6757 C CA . SER A 1 951 ? -26.924 8.983 40.926 1.00 90.94 951 SER A CA 1
ATOM 6758 C C . SER A 1 951 ? -27.858 8.401 39.871 1.00 90.94 951 SER A C 1
ATOM 6760 O O . SER A 1 951 ? -28.491 9.150 39.127 1.00 90.94 951 SER A O 1
ATOM 6762 N N . ALA A 1 952 ? -27.898 7.069 39.752 1.00 87.06 952 ALA A N 1
ATOM 6763 C CA . ALA A 1 952 ? -28.630 6.368 38.691 1.00 87.06 952 ALA A CA 1
ATOM 6764 C C . ALA A 1 952 ? -28.372 6.972 37.291 1.00 87.06 952 ALA A C 1
ATOM 6766 O O . ALA A 1 952 ? -29.304 7.256 36.536 1.00 87.06 952 ALA A O 1
ATOM 6767 N N . ASN A 1 953 ? -27.091 7.192 36.968 1.00 89.88 953 ASN A N 1
ATOM 6768 C CA . ASN A 1 953 ? -26.615 7.761 35.701 1.00 89.88 953 ASN A CA 1
ATOM 6769 C C . ASN A 1 953 ? -27.001 9.233 35.454 1.00 89.88 953 ASN A C 1
ATOM 6771 O O . ASN A 1 953 ? -26.881 9.713 34.325 1.00 89.88 953 ASN A O 1
ATOM 6775 N N . ARG A 1 954 ? -27.472 9.964 36.474 1.00 93.69 954 ARG A N 1
ATOM 6776 C CA . ARG A 1 954 ? -27.920 11.358 36.343 1.00 93.69 954 ARG A CA 1
ATOM 6777 C C . ARG A 1 954 ? -27.298 12.287 37.376 1.00 93.69 954 ARG A C 1
ATOM 6779 O O . ARG A 1 954 ? -27.103 11.913 38.527 1.00 93.69 954 ARG A O 1
ATOM 6786 N N . ALA A 1 955 ? -27.060 13.525 36.965 1.00 96.00 955 ALA A N 1
ATOM 6787 C CA . ALA A 1 955 ? -26.719 14.655 37.818 1.00 96.00 955 ALA A CA 1
ATOM 6788 C C . ALA A 1 955 ? -27.708 15.794 37.542 1.00 96.00 955 ALA A C 1
ATOM 6790 O O . ALA A 1 955 ? -28.088 16.026 36.396 1.00 96.00 955 ALA A O 1
ATOM 6791 N N . THR A 1 956 ? -28.154 16.493 38.583 1.00 95.56 956 THR A N 1
ATOM 6792 C CA . THR A 1 956 ? -29.084 17.625 38.449 1.00 95.56 956 THR A CA 1
ATOM 6793 C C . THR A 1 956 ? -28.448 18.868 39.046 1.00 95.56 956 THR A C 1
ATOM 6795 O O . THR A 1 956 ? -27.922 18.818 40.155 1.00 95.56 956 THR A O 1
ATOM 6798 N N . PHE A 1 957 ? -28.513 19.973 38.312 1.00 96.38 957 PHE A N 1
ATOM 6799 C CA . PHE A 1 957 ? -27.979 21.269 38.708 1.00 96.38 957 PHE A CA 1
ATOM 6800 C C . PHE A 1 957 ? -29.122 22.269 38.808 1.00 96.38 957 PHE A C 1
ATOM 6802 O O . PHE A 1 957 ? -29.929 22.384 37.883 1.00 96.38 957 PHE A O 1
ATOM 6809 N N . THR A 1 958 ? -29.167 23.012 39.909 1.00 94.44 958 THR A N 1
ATOM 6810 C CA . THR A 1 958 ? -30.049 24.172 40.051 1.00 94.44 958 THR A CA 1
ATOM 6811 C C . THR A 1 958 ? -29.232 25.416 39.761 1.00 94.44 958 THR A C 1
ATOM 6813 O O . THR A 1 958 ? -28.290 25.724 40.488 1.00 94.44 958 THR A O 1
ATOM 6816 N N . LEU A 1 959 ? -29.581 26.115 38.688 1.00 93.00 959 LEU A N 1
ATOM 6817 C CA . LEU A 1 959 ? -28.977 27.388 38.341 1.00 93.00 959 LEU A CA 1
ATOM 6818 C C . LEU A 1 959 ? -29.703 28.539 39.050 1.00 93.00 959 LEU A C 1
ATOM 6820 O O . LEU A 1 959 ? -30.908 28.438 39.313 1.00 93.00 959 LEU A O 1
ATOM 6824 N N . PRO A 1 960 ? -28.995 29.639 39.349 1.00 90.38 960 PRO A N 1
ATOM 6825 C CA . PRO A 1 960 ? -29.569 30.760 40.080 1.00 90.38 960 PRO A CA 1
ATOM 6826 C C . PRO A 1 960 ? -30.773 31.422 39.391 1.00 90.38 960 PRO A C 1
ATOM 6828 O O . PRO A 1 960 ? -30.877 31.446 38.167 1.00 90.38 960 PRO A O 1
ATOM 6831 N N . ALA A 1 961 ? -31.678 32.011 40.180 1.00 89.31 961 ALA A N 1
ATOM 6832 C CA . ALA A 1 961 ? -32.882 32.673 39.664 1.00 89.31 961 ALA A CA 1
ATOM 6833 C C . ALA A 1 961 ? -32.613 34.035 38.995 1.00 89.31 961 ALA A C 1
ATOM 6835 O O . ALA A 1 961 ? -33.474 34.545 38.276 1.00 89.31 961 ALA A O 1
ATOM 6836 N N . GLY A 1 962 ? -31.444 34.631 39.245 1.00 88.56 962 GLY A N 1
ATOM 6837 C CA . GLY A 1 962 ? -31.039 35.933 38.719 1.00 88.56 962 GLY A CA 1
ATOM 6838 C C . GLY A 1 962 ? -30.219 35.876 37.433 1.00 88.56 962 GLY A C 1
ATOM 6839 O O . GLY A 1 962 ? -29.565 36.865 37.107 1.00 88.56 962 GLY A O 1
ATOM 6840 N N . LEU A 1 963 ? -30.225 34.750 36.710 1.00 90.88 963 LEU A N 1
ATOM 6841 C CA . LEU A 1 963 ? -29.593 34.676 35.391 1.00 90.88 963 LEU A CA 1
ATOM 6842 C C . LEU A 1 963 ? -30.150 35.762 34.458 1.00 90.88 963 LEU A C 1
ATOM 6844 O O . LEU A 1 963 ? -31.349 36.068 34.463 1.00 90.88 963 LEU A O 1
ATOM 6848 N N . ALA A 1 964 ? -29.257 36.354 33.664 1.00 89.50 964 ALA A N 1
ATOM 6849 C CA . ALA A 1 964 ? -29.631 37.351 32.671 1.00 89.50 964 ALA A CA 1
ATOM 6850 C C . ALA A 1 964 ? -30.636 36.765 31.666 1.00 89.50 964 ALA A C 1
ATOM 6852 O O . ALA A 1 964 ? -30.696 35.562 31.444 1.00 89.50 964 ALA A O 1
ATOM 6853 N N . ALA A 1 965 ? -31.461 37.613 31.057 1.00 89.62 965 ALA A N 1
ATOM 6854 C CA . ALA A 1 965 ? -32.321 37.142 29.982 1.00 89.62 965 ALA A CA 1
ATOM 6855 C C . ALA A 1 965 ? -31.510 36.838 28.716 1.00 89.62 965 ALA A C 1
ATOM 6857 O O . ALA A 1 965 ? -30.583 37.576 28.382 1.00 89.62 965 ALA A O 1
ATOM 6858 N N . GLY A 1 966 ? -31.915 35.807 27.975 1.00 90.56 966 GLY A N 1
ATOM 6859 C CA . GLY A 1 966 ? -31.257 35.400 26.737 1.00 90.56 966 GLY A CA 1
ATOM 6860 C C . GLY A 1 966 ? -30.875 33.924 26.711 1.00 90.56 966 GLY A C 1
ATOM 6861 O O . GLY A 1 966 ? -31.468 33.093 27.398 1.00 90.56 966 GLY A O 1
ATOM 6862 N N . SER A 1 967 ? -29.917 33.607 25.842 1.00 92.94 967 SER A N 1
ATOM 6863 C CA . SER A 1 967 ? -29.423 32.253 25.604 1.00 92.94 967 SER A CA 1
ATOM 6864 C C . SER A 1 967 ? -28.137 32.015 26.391 1.00 92.94 967 SER A C 1
ATOM 6866 O O . SER A 1 967 ? -27.172 32.752 26.210 1.00 92.94 967 SER A O 1
ATOM 6868 N N . HIS A 1 968 ? -28.122 30.966 27.210 1.00 93.81 968 HIS A N 1
ATOM 6869 C CA . HIS A 1 968 ? -26.973 30.512 27.989 1.00 93.81 968 HIS A CA 1
ATOM 6870 C C . HIS A 1 968 ? -26.505 29.159 27.453 1.00 93.81 968 HIS A C 1
ATOM 6872 O O . HIS A 1 968 ? -27.241 28.172 27.533 1.00 93.81 968 HIS A O 1
ATOM 6878 N N . GLU A 1 969 ? -25.300 29.103 26.889 1.00 96.62 969 GLU A N 1
ATOM 6879 C CA . GLU A 1 969 ? -24.697 27.851 26.429 1.00 96.62 969 GLU A CA 1
ATOM 6880 C C . GLU A 1 969 ? -23.921 27.192 27.571 1.00 96.62 969 GLU A C 1
ATOM 6882 O O . GLU A 1 969 ? -22.961 27.746 28.105 1.00 96.62 969 GLU A O 1
ATOM 6887 N N . LEU A 1 970 ? -24.356 25.997 27.960 1.00 97.06 970 LEU A N 1
ATOM 6888 C CA . LEU A 1 970 ? -23.823 25.270 29.099 1.00 97.06 970 LEU A CA 1
ATOM 6889 C C . LEU A 1 970 ? -23.109 24.006 28.632 1.00 97.06 970 LEU A C 1
ATOM 6891 O O . LEU A 1 970 ? -23.622 23.273 27.789 1.00 97.06 970 LEU A O 1
ATOM 6895 N N . THR A 1 971 ? -21.958 23.718 29.230 1.00 97.06 971 THR A N 1
ATOM 6896 C CA . THR A 1 971 ? -21.170 22.504 28.992 1.00 97.06 971 THR A CA 1
ATOM 6897 C C . THR A 1 971 ? -21.154 21.648 30.251 1.00 97.06 971 THR A C 1
ATOM 6899 O O . THR A 1 971 ? -20.704 22.091 31.302 1.00 97.06 971 THR A O 1
ATOM 6902 N N . ALA A 1 972 ? -21.636 20.413 30.158 1.00 96.69 972 ALA A N 1
ATOM 6903 C CA . ALA A 1 972 ? -21.538 19.409 31.207 1.00 96.69 972 ALA A CA 1
ATOM 6904 C C . ALA A 1 972 ? -20.303 18.532 30.969 1.00 96.69 972 ALA A C 1
ATOM 6906 O O . ALA A 1 972 ? -20.239 17.825 29.967 1.00 96.69 972 ALA A O 1
ATOM 6907 N N . LEU A 1 973 ? -19.347 18.568 31.892 1.00 95.19 973 LEU A N 1
ATOM 6908 C CA . LEU A 1 973 ? -18.081 17.841 31.867 1.00 95.19 973 LEU A CA 1
ATOM 6909 C C . LEU A 1 973 ? -18.147 16.662 32.843 1.00 95.19 973 LEU A C 1
ATOM 6911 O O . LEU A 1 973 ? -18.131 16.854 34.055 1.00 95.19 973 LEU A O 1
ATOM 6915 N N . TYR A 1 974 ? -18.229 15.440 32.331 1.00 93.25 974 TYR A N 1
ATOM 6916 C CA . TYR A 1 974 ? -18.109 14.216 33.117 1.00 93.25 974 TYR A CA 1
ATOM 6917 C C . TYR A 1 974 ? -16.634 13.827 33.271 1.00 93.25 974 TYR A C 1
ATOM 6919 O O . TYR A 1 974 ? -15.912 13.716 32.280 1.00 93.25 974 TYR A O 1
ATOM 6927 N N . SER A 1 975 ? -16.193 13.590 34.508 1.00 87.62 975 SER A N 1
ATOM 6928 C CA . SER A 1 975 ? -14.783 13.347 34.850 1.00 87.62 975 SER A CA 1
ATOM 6929 C C . SER A 1 975 ? -14.261 11.947 34.510 1.00 87.62 975 SER A C 1
ATOM 6931 O O . SER A 1 975 ? -13.050 11.737 34.525 1.00 87.62 975 SER A O 1
ATOM 6933 N N . GLY A 1 976 ? -15.141 11.004 34.164 1.00 86.25 976 GLY A N 1
ATOM 6934 C CA . GLY A 1 976 ? -14.773 9.602 33.966 1.00 86.25 976 GLY A CA 1
ATOM 6935 C C . GLY A 1 976 ? -14.841 8.763 35.248 1.00 86.25 976 GLY A C 1
ATOM 6936 O O . GLY A 1 976 ? -15.225 9.227 36.323 1.00 86.25 976 GLY A O 1
ATOM 6937 N N . SER A 1 977 ? -14.489 7.490 35.109 1.00 81.81 977 SER A N 1
ATOM 6938 C CA . SER A 1 977 ? -14.320 6.489 36.166 1.00 81.81 977 SER A CA 1
ATOM 6939 C C . SER A 1 977 ? -13.370 5.386 35.679 1.00 81.81 977 SER A C 1
ATOM 6941 O O . SER A 1 977 ? -12.973 5.380 34.517 1.00 81.81 977 SER A O 1
ATOM 6943 N N . ASP A 1 978 ? -13.085 4.387 36.515 1.00 74.88 978 ASP A N 1
ATOM 6944 C CA . ASP A 1 978 ? -12.269 3.220 36.128 1.00 74.88 978 ASP A CA 1
ATOM 6945 C C . ASP A 1 978 ? -12.839 2.433 34.932 1.00 74.88 978 ASP A C 1
ATOM 6947 O O . ASP A 1 978 ? -12.136 1.647 34.304 1.00 74.88 978 ASP A O 1
ATOM 6951 N N . THR A 1 979 ? -14.127 2.617 34.623 1.00 73.44 979 THR A N 1
ATOM 6952 C CA . THR A 1 979 ? -14.825 1.885 33.554 1.00 73.44 979 THR A CA 1
ATOM 6953 C C . THR A 1 979 ? -15.328 2.774 32.422 1.00 73.44 979 THR A C 1
ATOM 6955 O O . THR A 1 979 ? -15.742 2.238 31.390 1.00 73.44 979 THR A O 1
ATOM 6958 N N . LEU A 1 980 ? -15.299 4.102 32.604 1.00 77.88 980 LEU A N 1
ATOM 6959 C CA . LEU A 1 980 ? -15.810 5.081 31.646 1.00 77.88 980 LEU A CA 1
ATOM 6960 C C . LEU A 1 980 ? -14.833 6.234 31.451 1.00 77.88 980 LEU A C 1
ATOM 6962 O O . LEU A 1 980 ? -14.384 6.833 32.423 1.00 77.88 980 LEU A O 1
ATOM 6966 N N . SER A 1 981 ? -14.558 6.611 30.207 1.00 80.94 981 SER A N 1
ATOM 6967 C CA . SER A 1 981 ? -13.705 7.769 29.939 1.00 80.94 981 SER A CA 1
ATOM 6968 C C . SER A 1 981 ? -14.402 9.072 30.344 1.00 80.94 981 SER A C 1
ATOM 6970 O O . SER A 1 981 ? -15.634 9.146 30.405 1.00 80.94 981 SER A O 1
ATOM 6972 N N . ALA A 1 982 ? -13.623 10.133 30.559 1.00 85.19 982 ALA A N 1
ATOM 6973 C CA . ALA A 1 982 ? -14.179 11.480 30.626 1.00 85.19 982 ALA A CA 1
ATOM 6974 C C . ALA A 1 982 ? -14.926 11.813 29.320 1.00 85.19 982 ALA A C 1
ATOM 6976 O O . ALA A 1 982 ? -14.568 11.337 28.236 1.00 85.19 982 ALA A O 1
ATOM 6977 N N . ALA A 1 983 ? -15.987 12.609 29.423 1.00 85.62 983 ALA A N 1
ATOM 6978 C CA . ALA A 1 983 ? -16.819 12.996 28.287 1.00 85.62 983 ALA A CA 1
ATOM 6979 C C . ALA A 1 983 ? -17.540 14.314 28.571 1.00 85.62 983 ALA A C 1
ATOM 6981 O O . ALA A 1 983 ? -17.614 14.758 29.714 1.00 85.62 983 ALA A O 1
ATOM 6982 N N . GLN A 1 984 ? -18.110 14.933 27.539 1.00 92.06 984 GLN A N 1
ATOM 6983 C CA . GLN A 1 984 ? -18.869 16.167 27.703 1.00 92.06 984 GLN A CA 1
ATOM 6984 C C . GLN A 1 984 ? -20.097 16.229 26.802 1.00 92.06 984 GLN A C 1
ATOM 6986 O O . GLN A 1 984 ? -20.155 15.554 25.775 1.00 92.06 984 GLN A O 1
ATOM 6991 N N . GLY A 1 985 ? -21.060 17.061 27.189 1.00 89.81 985 GLY A N 1
ATOM 6992 C CA . GLY A 1 985 ? -22.242 17.394 26.399 1.00 89.81 985 GLY A CA 1
ATOM 6993 C C . GLY A 1 985 ? -22.624 18.854 26.601 1.00 89.81 985 GLY A C 1
ATOM 6994 O O . GLY A 1 985 ? -22.345 19.421 27.656 1.00 89.81 985 GLY A O 1
ATOM 6995 N N . THR A 1 986 ? -23.255 19.469 25.604 1.00 94.19 986 THR A N 1
ATOM 6996 C CA . THR A 1 986 ? -23.707 20.863 25.682 1.00 94.19 986 THR A CA 1
ATOM 6997 C C . THR A 1 986 ? -25.229 20.961 25.699 1.00 94.19 986 THR A C 1
ATOM 6999 O O . THR A 1 986 ? -25.934 20.067 25.227 1.00 94.19 986 THR A O 1
ATOM 7002 N N . VAL A 1 987 ? -25.749 22.040 26.282 1.00 96.44 987 VAL A N 1
ATOM 7003 C CA . VAL A 1 987 ? -27.172 22.389 26.258 1.00 96.44 987 VAL A CA 1
ATOM 7004 C C . VAL A 1 987 ? -27.345 23.900 26.278 1.00 96.44 987 VAL A C 1
ATOM 7006 O O . VAL A 1 987 ? -26.610 24.610 26.959 1.00 96.44 987 VAL A O 1
ATOM 7009 N N . THR A 1 988 ? -28.354 24.393 25.569 1.00 95.94 988 THR A N 1
ATOM 7010 C CA . THR A 1 988 ? -28.747 25.800 25.621 1.00 95.94 988 THR A CA 1
ATOM 7011 C C . THR A 1 988 ? -29.927 25.982 26.574 1.00 95.94 988 THR A C 1
ATOM 7013 O O . THR A 1 988 ? -30.992 25.402 26.364 1.00 95.94 988 THR A O 1
ATOM 7016 N N . LEU A 1 989 ? -29.758 26.803 27.612 1.00 95.38 989 LEU A N 1
ATOM 7017 C CA . LEU A 1 989 ? -30.846 27.289 28.462 1.00 95.38 989 LEU A CA 1
ATOM 7018 C C . LEU A 1 989 ? -31.324 28.651 27.945 1.00 95.38 989 LEU A C 1
ATOM 7020 O O . LEU A 1 989 ? -30.523 29.563 27.756 1.00 95.38 989 LEU A O 1
ATOM 7024 N N . THR A 1 990 ? -32.634 28.818 27.777 1.00 95.62 990 THR A N 1
ATOM 7025 C CA . THR A 1 990 ? -33.233 30.117 27.437 1.00 95.62 990 THR A CA 1
ATOM 7026 C C . THR A 1 990 ? -33.942 30.719 28.645 1.00 95.62 990 THR A C 1
ATOM 7028 O O . THR A 1 990 ? -34.842 30.098 29.214 1.00 95.62 990 THR A O 1
ATOM 7031 N N . VAL A 1 991 ? -33.573 31.949 29.006 1.00 94.69 991 VAL A N 1
ATOM 7032 C CA . VAL A 1 991 ? -34.239 32.751 30.039 1.00 94.69 991 VAL A CA 1
ATOM 7033 C C . VAL A 1 991 ? -35.105 33.812 29.358 1.00 94.69 991 VAL A C 1
ATOM 7035 O O . VAL A 1 991 ? -34.605 34.774 28.773 1.00 94.69 991 VAL A O 1
ATOM 7038 N N . ASN A 1 992 ? -36.421 33.626 29.422 1.00 94.19 992 ASN A N 1
ATOM 7039 C CA . ASN A 1 992 ? -37.410 34.454 28.744 1.00 94.19 992 ASN A CA 1
ATOM 7040 C C . ASN A 1 992 ? -37.742 35.714 29.545 1.00 94.19 992 ASN A C 1
ATOM 7042 O O . ASN A 1 992 ? -38.083 35.651 30.731 1.00 94.19 992 ASN A O 1
ATOM 7046 N N . LEU A 1 993 ? -37.732 36.861 28.868 1.00 92.06 993 LEU A N 1
ATOM 7047 C CA . LEU A 1 993 ? -38.328 38.080 29.402 1.00 92.06 993 LEU A CA 1
ATOM 7048 C C . LEU A 1 993 ? -39.862 38.002 29.350 1.00 92.06 993 LEU A C 1
ATOM 7050 O O . LEU A 1 993 ? -40.424 37.358 28.461 1.00 92.06 993 LEU A O 1
ATOM 7054 N N . PRO A 1 994 ? -40.565 38.705 30.254 1.00 92.06 994 PRO A N 1
ATOM 7055 C CA . PRO A 1 994 ? -41.986 38.970 30.071 1.00 92.06 994 PRO A CA 1
ATOM 7056 C C . PRO A 1 994 ? -42.238 39.773 28.778 1.00 92.06 994 PRO A C 1
ATOM 7058 O O . PRO A 1 994 ? -41.310 40.396 28.250 1.00 92.06 994 PRO A O 1
ATOM 7061 N N . PRO A 1 995 ? -43.487 39.812 28.275 1.00 93.38 995 PRO A N 1
ATOM 7062 C CA . PRO A 1 995 ? -43.828 40.532 27.049 1.00 93.38 995 PRO A CA 1
ATOM 7063 C C . PRO A 1 995 ? -43.341 41.986 27.049 1.00 93.38 995 PRO A C 1
ATOM 7065 O O . PRO A 1 995 ? -43.397 42.659 28.080 1.00 93.38 995 PRO A O 1
ATOM 7068 N N . ALA A 1 996 ? -42.901 42.484 25.892 1.00 94.38 996 ALA A N 1
ATOM 7069 C CA . ALA A 1 996 ? -42.451 43.866 25.763 1.00 94.38 996 ALA A CA 1
ATOM 7070 C C . ALA A 1 996 ? -43.563 44.857 26.152 1.00 94.38 996 ALA A C 1
ATOM 7072 O O . ALA A 1 996 ? -44.747 44.652 25.852 1.00 94.38 996 ALA A O 1
ATOM 7073 N N . TRP A 1 997 ? -43.190 45.938 26.834 1.00 96.44 997 TRP A N 1
ATOM 7074 C CA . TRP A 1 997 ? -44.115 47.016 27.157 1.00 96.44 997 TRP A CA 1
ATOM 7075 C C . TRP A 1 997 ? -44.593 47.716 25.880 1.00 96.44 997 TRP A C 1
ATOM 7077 O O . TRP A 1 997 ? -43.815 47.968 24.962 1.00 96.44 997 TRP A O 1
ATOM 7087 N N . THR A 1 998 ? -45.874 48.077 25.836 1.00 94.62 998 THR A N 1
ATOM 7088 C CA . THR A 1 998 ? -46.464 48.836 24.730 1.00 94.62 998 THR A CA 1
ATOM 7089 C C . THR A 1 998 ? -47.340 49.954 25.275 1.00 94.62 998 THR A C 1
ATOM 7091 O O . THR A 1 998 ? -48.056 49.772 26.257 1.00 94.62 998 THR A O 1
ATOM 7094 N N . ALA A 1 999 ? -47.315 51.107 24.610 1.00 93.00 999 ALA A N 1
ATOM 7095 C CA . ALA A 1 999 ? -48.072 52.285 25.025 1.00 93.00 999 ALA A CA 1
ATOM 7096 C C . ALA A 1 999 ? -49.599 52.072 25.018 1.00 93.00 999 ALA A C 1
ATOM 7098 O O . ALA A 1 999 ? -50.316 52.666 25.820 1.00 93.00 999 ALA A O 1
ATOM 7099 N N . THR A 1 1000 ? -50.103 51.222 24.121 1.00 93.31 1000 THR A N 1
ATOM 7100 C CA . THR A 1 1000 ? -51.541 51.038 23.879 1.00 93.31 1000 THR A CA 1
ATOM 7101 C C . THR A 1 1000 ? -52.192 50.004 24.792 1.00 93.31 1000 THR A C 1
ATOM 7103 O O . THR A 1 1000 ? -53.408 50.049 24.988 1.00 93.31 1000 THR A O 1
ATOM 7106 N N . LYS A 1 1001 ? -51.416 49.082 25.371 1.00 94.94 1001 LYS A N 1
ATOM 7107 C CA . LYS A 1 1001 ? -51.934 48.024 26.241 1.00 94.94 1001 LYS A CA 1
ATOM 7108 C C . LYS A 1 1001 ? -52.221 48.559 27.647 1.00 94.94 1001 LYS A C 1
ATOM 7110 O O . LYS A 1 1001 ? -51.459 49.349 28.196 1.00 94.94 1001 LYS A O 1
ATOM 7115 N N . ILE A 1 1002 ? -53.331 48.101 28.218 1.00 94.88 1002 ILE A N 1
ATOM 7116 C CA . ILE A 1 1002 ? -53.664 48.299 29.631 1.00 94.88 1002 ILE A CA 1
ATOM 7117 C C . ILE A 1 1002 ? -52.949 47.227 30.455 1.00 94.88 1002 ILE A C 1
ATOM 7119 O O . ILE A 1 1002 ? -52.979 46.049 30.088 1.00 94.88 1002 ILE A O 1
ATOM 7123 N N . TYR A 1 1003 ? -52.357 47.637 31.573 1.00 95.75 1003 TYR A N 1
ATOM 7124 C CA . TYR A 1 1003 ? -51.709 46.760 32.541 1.00 95.75 1003 TYR A CA 1
ATOM 7125 C C . TYR A 1 1003 ? -52.336 46.947 33.922 1.00 95.75 1003 TYR A C 1
ATOM 7127 O O . TYR A 1 1003 ? -52.600 48.074 34.339 1.00 95.75 1003 TYR A O 1
ATOM 7135 N N . ASN A 1 1004 ? -52.578 45.851 34.631 1.00 96.19 1004 ASN A N 1
ATOM 7136 C CA . ASN A 1 1004 ? -53.116 45.827 35.989 1.00 96.19 1004 ASN A CA 1
ATOM 7137 C C . ASN A 1 1004 ? -52.013 45.541 37.014 1.00 96.19 1004 ASN A C 1
ATOM 7139 O O . ASN A 1 1004 ? -50.914 45.114 36.664 1.00 96.19 1004 ASN A O 1
ATOM 7143 N N . THR A 1 1005 ? -52.317 45.745 38.299 1.00 95.19 1005 THR A N 1
ATOM 7144 C CA . THR A 1 1005 ? -51.416 45.378 39.400 1.00 95.19 1005 THR A CA 1
ATOM 7145 C C . THR A 1 1005 ? -50.909 43.946 39.240 1.00 95.19 1005 THR A C 1
ATOM 7147 O O . THR A 1 1005 ? -51.703 43.018 39.107 1.00 95.19 1005 THR A O 1
ATOM 7150 N N . GLY A 1 1006 ? -49.591 43.761 39.300 1.00 92.31 1006 GLY A N 1
ATOM 7151 C CA . GLY A 1 1006 ? -48.950 42.453 39.177 1.00 92.31 1006 GLY A CA 1
ATOM 7152 C C . GLY A 1 1006 ? -48.507 42.086 37.757 1.00 92.31 1006 GLY A C 1
ATOM 7153 O O . GLY A 1 1006 ? -47.704 41.162 37.610 1.00 92.31 1006 GLY A O 1
ATOM 7154 N N . ASP A 1 1007 ? -48.949 42.814 36.726 1.00 95.31 1007 ASP A N 1
ATOM 7155 C CA . ASP A 1 1007 ? -48.503 42.566 35.354 1.00 95.31 1007 ASP A CA 1
ATOM 7156 C C . ASP A 1 1007 ? -47.005 42.855 35.203 1.00 95.31 1007 ASP A C 1
ATOM 7158 O O . ASP A 1 1007 ? -46.495 43.873 35.682 1.00 95.31 1007 ASP A O 1
ATOM 7162 N N . LYS A 1 1008 ? -46.299 41.958 34.505 1.00 95.19 1008 LYS A N 1
ATOM 7163 C CA . LYS A 1 1008 ? -44.874 42.101 34.191 1.00 95.19 1008 LYS A CA 1
ATOM 7164 C C . LYS A 1 1008 ? -44.669 42.436 32.720 1.00 95.19 1008 LYS A C 1
ATOM 7166 O O . LYS A 1 1008 ? -45.297 41.833 31.851 1.00 95.19 1008 LYS A O 1
ATOM 7171 N N . VAL A 1 1009 ? -43.740 43.344 32.449 1.00 95.62 1009 VAL A N 1
ATOM 7172 C CA . VAL A 1 1009 ? -43.316 43.720 31.094 1.00 95.62 1009 VAL A CA 1
ATOM 7173 C C . VAL A 1 1009 ? -41.805 43.829 31.002 1.00 95.62 1009 VAL A C 1
ATOM 7175 O O . VAL A 1 1009 ? -41.132 44.005 32.018 1.00 95.62 1009 VAL A O 1
ATOM 7178 N N . SER A 1 1010 ? -41.275 43.742 29.787 1.00 95.00 1010 SER A N 1
ATOM 7179 C CA . SER A 1 1010 ? -39.879 44.063 29.507 1.00 95.00 1010 SER A CA 1
ATOM 7180 C C . SER A 1 1010 ? -39.736 45.359 28.718 1.00 95.00 1010 SER A C 1
ATOM 7182 O O . SER A 1 1010 ? -40.564 45.692 27.869 1.00 95.00 1010 SER A O 1
ATOM 7184 N N . LEU A 1 1011 ? -38.683 46.114 29.014 1.00 93.12 1011 LEU A N 1
ATOM 7185 C CA . LEU A 1 1011 ? -38.287 47.301 28.264 1.00 93.12 1011 LEU A CA 1
ATOM 7186 C C . LEU A 1 1011 ? -36.768 47.451 28.373 1.00 93.12 1011 LEU A C 1
ATOM 7188 O O . LEU A 1 1011 ? -36.235 47.398 29.478 1.00 93.12 1011 LEU A O 1
ATOM 7192 N N . ASP A 1 1012 ? -36.083 47.603 27.238 1.00 88.44 1012 ASP A N 1
ATOM 7193 C CA . ASP A 1 1012 ? -34.622 47.772 27.164 1.00 88.44 1012 ASP A CA 1
ATOM 7194 C C . ASP A 1 1012 ? -33.836 46.691 27.945 1.00 88.44 1012 ASP A C 1
ATOM 7196 O O . ASP A 1 1012 ? -32.849 46.967 28.620 1.00 88.44 1012 ASP A O 1
ATOM 7200 N N . GLY A 1 1013 ? -34.316 45.440 27.897 1.00 85.88 1013 GLY A N 1
ATOM 7201 C CA . GLY A 1 1013 ? -33.715 44.288 28.588 1.00 85.88 1013 GLY A CA 1
ATOM 7202 C C . GLY A 1 1013 ? -34.024 44.183 30.088 1.00 85.88 1013 GLY A C 1
ATOM 7203 O O . GLY A 1 1013 ? -33.664 43.190 30.716 1.00 85.88 1013 GLY A O 1
ATOM 7204 N N . LYS A 1 1014 ? -34.725 45.163 30.666 1.00 90.38 1014 LYS A N 1
ATOM 7205 C CA . LYS A 1 1014 ? -35.110 45.199 32.082 1.00 90.38 1014 LYS A CA 1
ATOM 7206 C C . LYS A 1 1014 ? -36.536 44.709 32.287 1.00 90.38 1014 LYS A C 1
ATOM 7208 O O . LYS A 1 1014 ? -37.381 44.848 31.401 1.00 90.38 1014 LYS A O 1
ATOM 7213 N N . VAL A 1 1015 ? -36.816 44.173 33.473 1.00 94.75 1015 VAL A N 1
ATOM 7214 C CA . VAL A 1 1015 ? -38.147 43.687 33.850 1.00 94.75 1015 VAL A CA 1
ATOM 7215 C C . VAL A 1 1015 ? -38.837 44.691 34.760 1.00 94.75 1015 VAL A C 1
ATOM 7217 O O . VAL A 1 1015 ? -38.259 45.152 35.737 1.00 94.75 1015 VAL A O 1
ATOM 7220 N N . TYR A 1 1016 ? -40.099 44.992 34.470 1.00 94.94 1016 TYR A N 1
ATOM 7221 C CA . TYR A 1 1016 ? -40.916 45.909 35.253 1.00 94.94 1016 TYR A CA 1
ATOM 7222 C C . TYR A 1 1016 ? -42.210 45.247 35.717 1.00 94.94 1016 TYR A C 1
ATOM 7224 O O . TYR A 1 1016 ? -42.827 44.496 34.967 1.00 94.94 1016 TYR A O 1
ATOM 7232 N N . LEU A 1 1017 ? -42.627 45.555 36.944 1.00 96.50 1017 LEU A N 1
ATOM 7233 C CA . LEU A 1 1017 ? -43.878 45.115 37.559 1.00 96.50 1017 LEU A CA 1
ATOM 7234 C C . LEU A 1 1017 ? -44.823 46.308 37.738 1.00 96.50 1017 LEU A C 1
ATOM 7236 O O . LEU A 1 1017 ? -44.429 47.314 38.330 1.00 96.50 1017 LEU A O 1
ATOM 7240 N N . ALA A 1 1018 ? -46.063 46.202 37.271 1.00 96.19 1018 ALA A N 1
ATOM 7241 C CA . ALA A 1 1018 ? -47.086 47.214 37.510 1.00 96.19 1018 ALA A CA 1
ATOM 7242 C C . ALA A 1 1018 ? -47.553 47.175 38.974 1.00 96.19 1018 ALA A C 1
ATOM 7244 O O . ALA A 1 1018 ? -48.000 46.145 39.481 1.00 96.19 1018 ALA A O 1
ATOM 7245 N N . SER A 1 1019 ? -47.460 48.312 39.658 1.00 93.69 1019 SER A N 1
ATOM 7246 C CA . SER A 1 1019 ? -47.891 48.478 41.055 1.00 93.69 1019 SER A CA 1
ATOM 7247 C C . SER A 1 1019 ? -49.394 48.722 41.181 1.00 93.69 1019 SER A C 1
ATOM 7249 O O . SER A 1 1019 ? -49.996 48.414 42.205 1.00 93.69 1019 SER A O 1
ATOM 7251 N N . TRP A 1 1020 ? -49.983 49.310 40.143 1.00 92.88 1020 TRP A N 1
ATOM 7252 C CA . TRP A 1 1020 ? -51.402 49.614 39.997 1.00 92.88 1020 TRP A CA 1
ATOM 7253 C C . TRP A 1 1020 ? -51.750 49.685 38.507 1.00 92.88 1020 TRP A C 1
ATOM 7255 O O . TRP A 1 1020 ? -50.872 49.551 37.652 1.00 92.88 1020 TRP A O 1
ATOM 7265 N N . TRP A 1 1021 ? -53.033 49.881 38.199 1.00 95.94 1021 TRP A N 1
ATOM 7266 C CA . TRP A 1 1021 ? -53.519 50.039 36.829 1.00 95.94 1021 TRP A CA 1
ATOM 7267 C C . TRP A 1 1021 ? -52.755 51.137 36.073 1.00 95.94 1021 TRP A C 1
ATOM 7269 O O . TRP A 1 1021 ? -52.585 52.244 36.585 1.00 95.94 1021 TRP A O 1
ATOM 7279 N N . THR A 1 1022 ? -52.317 50.864 34.845 1.00 94.50 1022 THR A N 1
ATOM 7280 C CA . THR A 1 1022 ? -51.634 51.851 34.005 1.00 94.50 1022 THR A CA 1
ATOM 7281 C C . THR A 1 1022 ? -51.815 51.585 32.509 1.00 94.50 1022 THR A C 1
ATOM 7283 O O . THR A 1 1022 ? -51.938 50.444 32.063 1.00 94.50 1022 THR A O 1
ATOM 7286 N N . GLN A 1 1023 ? -51.797 52.658 31.718 1.00 95.06 1023 GLN A N 1
ATOM 7287 C CA . GLN A 1 1023 ? -51.759 52.646 30.257 1.00 95.06 1023 GLN A CA 1
ATOM 7288 C C . GLN A 1 1023 ? -50.911 53.832 29.781 1.00 95.06 1023 GLN A C 1
ATOM 7290 O O . GLN A 1 1023 ? -50.956 54.901 30.387 1.00 95.06 1023 GLN A O 1
ATOM 7295 N N . ASN A 1 1024 ? -50.138 53.661 28.703 1.00 93.12 1024 ASN A N 1
ATOM 7296 C CA . ASN A 1 1024 ? -49.317 54.712 28.078 1.00 93.12 1024 ASN A CA 1
ATOM 7297 C C . ASN A 1 1024 ? -48.269 55.400 28.990 1.00 93.12 1024 ASN A C 1
ATOM 7299 O O . ASN A 1 1024 ? -47.649 56.385 28.599 1.00 93.12 1024 ASN A O 1
ATOM 7303 N N . GLN A 1 1025 ? -48.017 54.888 30.196 1.00 93.06 1025 GLN A N 1
ATOM 7304 C CA . GLN A 1 1025 ? -46.944 55.378 31.065 1.00 93.06 1025 GLN A CA 1
ATOM 7305 C C . GLN A 1 1025 ? -45.729 54.469 30.900 1.00 93.06 1025 GLN A C 1
ATOM 7307 O O . GLN A 1 1025 ? -45.779 53.298 31.278 1.00 93.06 1025 GLN A O 1
ATOM 7312 N N . LYS A 1 1026 ? -44.655 54.990 30.297 1.00 93.00 1026 LYS A N 1
ATOM 7313 C CA . LYS A 1 1026 ? -43.430 54.228 30.016 1.00 93.00 1026 LYS A CA 1
ATOM 7314 C C . LYS A 1 1026 ? -42.725 53.829 31.331 1.00 93.00 1026 LYS A C 1
ATOM 7316 O O . LYS A 1 1026 ? -42.566 54.687 32.201 1.00 93.00 1026 LYS A O 1
ATOM 7321 N N . PRO A 1 1027 ? -42.286 52.567 31.497 1.00 95.12 1027 PRO A N 1
ATOM 7322 C CA . PRO A 1 1027 ? -41.436 52.172 32.618 1.00 95.12 1027 PRO A CA 1
ATOM 7323 C C . PRO A 1 1027 ? -40.139 52.996 32.709 1.00 95.12 1027 PRO A C 1
ATOM 7325 O O . PRO A 1 1027 ? -39.543 53.321 31.683 1.00 95.12 1027 PRO A O 1
ATOM 7328 N N . GLY A 1 1028 ? -39.705 53.329 33.932 1.00 87.38 1028 GLY A N 1
ATOM 7329 C CA . GLY A 1 1028 ? -38.444 54.042 34.194 1.00 87.38 1028 GLY A CA 1
ATOM 7330 C C . GLY A 1 1028 ? -38.543 55.222 35.168 1.00 87.38 1028 GLY A C 1
ATOM 7331 O O . GLY A 1 1028 ? -37.542 55.574 35.782 1.00 87.38 1028 GLY A O 1
ATOM 7332 N N . ASP A 1 1029 ? -39.731 55.802 35.368 1.00 90.69 1029 ASP A N 1
ATOM 7333 C CA . ASP A 1 1029 ? -39.948 56.843 36.386 1.00 90.69 1029 ASP A CA 1
ATOM 7334 C C . ASP A 1 1029 ? -39.911 56.231 37.807 1.00 90.69 1029 ASP A C 1
ATOM 7336 O O . ASP A 1 1029 ? -40.745 55.365 38.103 1.00 90.69 1029 ASP A O 1
ATOM 7340 N N . PRO A 1 1030 ? -39.001 56.671 38.706 1.00 90.94 1030 PRO A N 1
ATOM 7341 C CA . PRO A 1 1030 ? -38.923 56.191 40.086 1.00 90.94 1030 PRO A CA 1
ATOM 7342 C C . PRO A 1 1030 ? -40.218 56.318 40.891 1.00 90.94 1030 PRO A C 1
ATOM 7344 O O . PRO A 1 1030 ? -40.430 55.539 41.815 1.00 90.94 1030 PRO A O 1
ATOM 7347 N N . ASN A 1 1031 ? -41.091 57.265 40.544 1.00 89.38 1031 ASN A N 1
ATOM 7348 C CA . ASN A 1 1031 ? -42.376 57.481 41.209 1.00 89.38 1031 ASN A CA 1
ATOM 7349 C C . ASN A 1 1031 ? -43.574 57.008 40.366 1.00 89.38 1031 ASN A C 1
ATOM 7351 O O . ASN A 1 1031 ? -44.715 57.085 40.820 1.00 89.38 1031 ASN A O 1
ATOM 7355 N N . GLY A 1 1032 ? -43.329 56.472 39.168 1.00 91.62 1032 GLY A N 1
ATOM 7356 C CA . GLY A 1 1032 ? -44.356 56.005 38.239 1.00 91.62 1032 GLY A CA 1
ATOM 7357 C C . GLY A 1 1032 ? -45.021 54.678 38.642 1.00 91.62 1032 GLY A C 1
ATOM 7358 O O . GLY A 1 1032 ? -44.720 54.113 39.695 1.00 91.62 1032 GLY A O 1
ATOM 7359 N N . PRO A 1 1033 ? -45.916 54.129 37.803 1.00 93.38 1033 PRO A N 1
ATOM 7360 C CA . PRO A 1 1033 ? -46.652 52.888 38.092 1.00 93.38 1033 PRO A CA 1
ATOM 7361 C C . PRO A 1 1033 ? -45.790 51.620 38.041 1.00 93.38 1033 PRO A C 1
ATOM 7363 O O . PRO A 1 1033 ? -46.180 50.585 38.582 1.00 93.38 1033 PRO A O 1
ATOM 7366 N N . TRP A 1 1034 ? -44.615 51.686 37.413 1.00 97.00 1034 TRP A N 1
ATOM 7367 C CA . TRP A 1 1034 ? -43.741 50.542 37.168 1.00 97.00 1034 TRP A CA 1
ATOM 7368 C C . TRP A 1 1034 ? -42.627 50.434 38.207 1.00 97.00 1034 TRP A C 1
ATOM 7370 O O . TRP A 1 1034 ? -41.950 51.416 38.501 1.00 97.00 1034 TRP A O 1
ATOM 7380 N N . GLN A 1 1035 ? -42.405 49.228 38.720 1.00 95.81 1035 GLN A N 1
ATOM 7381 C CA . GLN A 1 1035 ? -41.273 48.880 39.576 1.00 95.81 1035 GLN A CA 1
ATOM 7382 C C . GLN A 1 1035 ? -40.251 48.092 38.770 1.00 95.81 1035 GLN A C 1
ATOM 7384 O O . GLN A 1 1035 ? -40.584 47.019 38.272 1.00 95.81 1035 GLN A O 1
ATOM 7389 N N . GLU A 1 1036 ? -39.020 48.581 38.663 1.00 95.75 1036 GLU A N 1
ATOM 7390 C CA . GLU A 1 1036 ? -37.927 47.827 38.051 1.00 95.75 1036 GLU A CA 1
ATOM 7391 C C . GLU A 1 1036 ? -37.543 46.656 38.957 1.00 95.75 1036 GLU A C 1
ATOM 7393 O O . GLU A 1 1036 ? -37.111 46.843 40.097 1.00 95.75 1036 GLU A O 1
ATOM 7398 N N . LEU A 1 1037 ? -37.722 45.442 38.449 1.00 94.06 1037 LEU A N 1
ATOM 7399 C CA . LEU A 1 1037 ? -37.246 44.224 39.077 1.00 94.06 1037 LEU A CA 1
ATOM 7400 C C . LEU A 1 1037 ? -35.799 44.004 38.646 1.00 94.06 1037 LEU A C 1
ATOM 7402 O O . LEU A 1 1037 ? -35.518 43.875 37.457 1.00 94.06 1037 LEU A O 1
ATOM 7406 N N . ALA A 1 1038 ? -34.898 43.910 39.616 1.00 92.62 1038 ALA A N 1
ATOM 7407 C CA . ALA A 1 1038 ? -33.515 43.526 39.389 1.00 92.62 1038 ALA A CA 1
ATOM 7408 C C . ALA A 1 1038 ? -33.096 42.503 40.446 1.00 92.62 1038 ALA A C 1
ATOM 7410 O O . ALA A 1 1038 ? -33.515 42.590 41.603 1.00 92.62 1038 ALA A O 1
ATOM 7411 N N . LEU A 1 1039 ? -32.284 41.534 40.034 1.00 92.50 1039 LEU A N 1
ATOM 7412 C CA . LEU A 1 1039 ? -31.741 40.488 40.890 1.00 92.50 1039 LEU A CA 1
ATOM 7413 C C . LEU A 1 1039 ? -30.221 40.460 40.728 1.00 92.50 1039 LEU A C 1
ATOM 7415 O O . LEU A 1 1039 ? -29.714 40.677 39.627 1.00 92.50 1039 LEU A O 1
ATOM 7419 N N . THR A 1 1040 ? -29.499 40.181 41.808 1.00 88.44 1040 THR A N 1
ATOM 7420 C CA . THR A 1 1040 ? -28.140 39.647 41.711 1.00 88.44 1040 THR A CA 1
ATOM 7421 C C . THR A 1 1040 ? -28.224 38.260 41.092 1.00 88.44 1040 THR A C 1
ATOM 7423 O O . THR A 1 1040 ? -29.284 37.633 41.116 1.00 88.44 1040 THR A O 1
ATOM 7426 N N . GLU A 1 1041 ? -27.118 37.755 40.554 1.00 83.88 1041 GLU A N 1
ATOM 7427 C CA . GLU A 1 1041 ? -27.118 36.451 39.889 1.00 83.88 1041 GLU A CA 1
ATOM 7428 C C . GLU A 1 1041 ? -27.661 35.338 40.802 1.00 83.88 1041 GLU A C 1
ATOM 7430 O O . GLU A 1 1041 ? -28.551 34.602 40.391 1.00 83.88 1041 GLU A O 1
ATOM 7435 N N . ASP A 1 1042 ? -27.259 35.305 42.078 1.00 82.94 1042 ASP A N 1
ATOM 7436 C CA . ASP A 1 1042 ? -27.749 34.372 43.110 1.00 82.94 1042 ASP A CA 1
ATOM 7437 C C . ASP A 1 1042 ? -29.227 34.567 43.523 1.00 82.94 1042 ASP A C 1
ATOM 7439 O O . ASP A 1 1042 ? -29.738 33.842 44.374 1.00 82.94 1042 ASP A O 1
ATOM 7443 N N . GLY A 1 1043 ? -29.945 35.501 42.892 1.00 86.31 1043 GLY A N 1
ATOM 7444 C CA . GLY A 1 1043 ? -31.387 35.689 43.041 1.00 86.31 1043 GLY A CA 1
ATOM 7445 C C . GLY A 1 1043 ? -31.803 36.621 44.178 1.00 86.31 1043 GLY A C 1
ATOM 7446 O O . GLY A 1 1043 ? -32.994 36.695 44.482 1.00 86.31 1043 GLY A O 1
ATOM 7447 N N . ARG A 1 1044 ? -30.873 37.349 44.811 1.00 89.06 1044 ARG A N 1
ATOM 7448 C CA . ARG A 1 1044 ? -31.232 38.386 45.793 1.00 89.06 1044 ARG A CA 1
ATOM 7449 C C . ARG A 1 1044 ? -31.736 39.630 45.076 1.00 89.06 1044 ARG A C 1
ATOM 7451 O O . ARG A 1 1044 ? -31.228 40.011 44.028 1.00 89.06 1044 ARG A O 1
ATOM 7458 N N . THR A 1 1045 ? -32.727 40.296 45.654 1.00 91.62 1045 THR A N 1
ATOM 7459 C CA . THR A 1 1045 ? -33.275 41.526 45.071 1.00 91.62 1045 THR A CA 1
ATOM 7460 C C . THR A 1 1045 ? -32.225 42.635 45.074 1.00 91.62 1045 THR A C 1
ATOM 7462 O O . THR A 1 1045 ? -31.623 42.910 46.107 1.00 91.62 1045 THR A O 1
ATOM 7465 N N . ILE A 1 1046 ? -32.011 43.297 43.938 1.00 93.38 1046 ILE A N 1
ATOM 7466 C CA . ILE A 1 1046 ? -31.189 44.510 43.849 1.00 93.38 1046 ILE A CA 1
ATOM 7467 C C . ILE A 1 1046 ? -32.079 45.723 44.094 1.00 93.38 1046 ILE A C 1
ATOM 7469 O O . ILE A 1 1046 ? -33.203 45.804 43.589 1.00 93.38 1046 ILE A O 1
ATOM 7473 N N . TRP A 1 1047 ? -31.566 46.686 44.855 1.00 94.81 1047 TRP A N 1
ATOM 7474 C CA . TRP A 1 1047 ? -32.239 47.966 45.006 1.00 94.81 1047 TRP A CA 1
ATOM 7475 C C . TRP A 1 1047 ? -32.290 48.713 43.666 1.00 94.81 1047 TRP A C 1
ATOM 7477 O O . TRP A 1 1047 ? -31.260 48.954 43.038 1.00 94.81 1047 TRP A O 1
ATOM 7487 N N . THR A 1 1048 ? -33.484 49.132 43.251 1.00 94.69 1048 THR A N 1
ATOM 7488 C CA . THR A 1 1048 ? -33.673 50.044 42.118 1.00 94.69 1048 THR A CA 1
ATOM 7489 C C . THR A 1 1048 ? -34.557 51.210 42.548 1.00 94.69 1048 THR A C 1
ATOM 7491 O O . THR A 1 1048 ? -35.421 51.072 43.416 1.00 94.69 1048 THR A O 1
ATOM 7494 N N . ALA A 1 1049 ? -34.360 52.371 41.924 1.00 93.44 1049 ALA A N 1
ATOM 7495 C CA . ALA A 1 1049 ? -35.043 53.608 42.300 1.00 93.44 1049 ALA A CA 1
ATOM 7496 C C . ALA A 1 1049 ? -36.578 53.495 42.251 1.00 93.44 1049 ALA A C 1
ATOM 7498 O O . ALA A 1 1049 ? -37.274 54.043 43.102 1.00 93.44 1049 ALA A O 1
ATOM 7499 N N . SER A 1 1050 ? -37.112 52.759 41.273 1.00 94.12 1050 SER A N 1
ATOM 7500 C CA . SER A 1 1050 ? -38.555 52.607 41.072 1.00 94.12 1050 SER A CA 1
ATOM 7501 C C . SER A 1 1050 ? -39.175 51.441 41.843 1.00 94.12 1050 SER A C 1
ATOM 7503 O O . SER A 1 1050 ? -40.405 51.348 41.890 1.00 94.12 1050 SER A O 1
ATOM 7505 N N . ARG A 1 1051 ? -38.377 50.558 42.458 1.00 94.62 1051 ARG A N 1
ATOM 7506 C CA . ARG A 1 1051 ? -38.871 49.405 43.221 1.00 94.62 1051 ARG A CA 1
ATOM 7507 C C . ARG A 1 1051 ? -39.427 49.833 44.574 1.00 94.62 1051 ARG A C 1
ATOM 7509 O O . ARG A 1 1051 ? -38.858 50.683 45.254 1.00 94.62 1051 ARG A O 1
ATOM 7516 N N . ILE A 1 1052 ? -40.564 49.246 44.937 1.00 93.44 1052 ILE A N 1
ATOM 7517 C CA . ILE A 1 1052 ? -41.200 49.444 46.239 1.00 93.44 1052 ILE A CA 1
ATOM 7518 C C . ILE A 1 1052 ? -40.722 48.340 47.179 1.00 93.44 1052 ILE A C 1
ATOM 7520 O O . ILE A 1 1052 ? -40.747 47.168 46.803 1.00 93.44 1052 ILE A O 1
ATOM 7524 N N . PHE A 1 1053 ? -40.340 48.725 48.395 1.00 94.06 1053 PHE A N 1
ATOM 7525 C CA . PHE A 1 1053 ? -39.923 47.820 49.462 1.00 94.06 1053 PHE A CA 1
ATOM 7526 C C . PHE A 1 1053 ? -40.741 48.091 50.724 1.00 94.06 1053 PHE A C 1
ATOM 7528 O O . PHE A 1 1053 ? -40.965 49.246 51.075 1.00 94.06 1053 PHE A O 1
ATOM 7535 N N . ASN A 1 1054 ? -41.199 47.042 51.398 1.00 95.06 1054 ASN A N 1
ATOM 7536 C CA . ASN A 1 1054 ? -41.929 47.091 52.666 1.00 95.06 1054 ASN A CA 1
ATOM 7537 C C . ASN A 1 1054 ? -40.992 46.828 53.849 1.00 95.06 1054 ASN A C 1
ATOM 7539 O O . ASN A 1 1054 ? -39.859 46.403 53.657 1.00 95.06 1054 ASN A O 1
ATOM 7543 N N . ALA A 1 1055 ? -41.448 47.066 55.082 1.00 93.62 1055 ALA A N 1
ATOM 7544 C CA . ALA A 1 1055 ? -40.657 46.743 56.273 1.00 93.62 1055 ALA A CA 1
ATOM 7545 C C . ALA A 1 1055 ? -40.230 45.260 56.271 1.00 93.62 1055 ALA A C 1
ATOM 7547 O O . ALA A 1 1055 ? -41.078 44.384 56.111 1.00 93.62 1055 ALA A O 1
ATOM 7548 N N . GLY A 1 1056 ? -38.939 44.992 56.468 1.00 93.12 1056 GLY A N 1
ATOM 7549 C CA . GLY A 1 1056 ? -38.349 43.651 56.472 1.00 93.12 1056 GLY A CA 1
ATOM 7550 C C . GLY A 1 1056 ? -37.864 43.145 55.109 1.00 93.12 1056 GLY A C 1
ATOM 7551 O O . GLY A 1 1056 ? -37.173 42.129 55.070 1.00 93.12 1056 GLY A O 1
ATOM 7552 N N . ASP A 1 1057 ? -38.171 43.829 54.001 1.00 94.69 1057 ASP A N 1
ATOM 7553 C CA . ASP A 1 1057 ? -37.642 43.445 52.688 1.00 94.69 1057 ASP A CA 1
ATOM 7554 C C . ASP A 1 1057 ? -36.119 43.643 52.642 1.00 94.69 1057 ASP A C 1
ATOM 7556 O O . ASP A 1 1057 ? -35.582 44.653 53.103 1.00 94.69 1057 ASP A O 1
ATOM 7560 N N . GLN A 1 1058 ? -35.409 42.679 52.055 1.00 94.31 1058 GLN A N 1
ATOM 7561 C CA . GLN A 1 1058 ? -33.951 42.712 51.949 1.00 94.31 1058 GLN A CA 1
ATOM 7562 C C . GLN A 1 1058 ? -33.489 42.963 50.514 1.00 94.31 1058 GLN A C 1
ATOM 7564 O O . GLN A 1 1058 ? -34.042 42.410 49.558 1.00 94.31 1058 GLN A O 1
ATOM 7569 N N . VAL A 1 1059 ? -32.453 43.789 50.367 1.00 93.81 1059 VAL A N 1
ATOM 7570 C CA . VAL A 1 1059 ? -31.886 44.187 49.075 1.00 93.81 1059 VAL A CA 1
ATOM 7571 C C . VAL A 1 1059 ? -30.366 44.187 49.094 1.00 93.81 1059 VAL A C 1
ATOM 7573 O O . VAL A 1 1059 ? -29.740 44.485 50.111 1.00 93.81 1059 VAL A O 1
ATOM 7576 N N . SER A 1 1060 ? -29.765 43.934 47.935 1.00 92.62 1060 SER A N 1
ATOM 7577 C CA . SER A 1 1060 ? -28.357 44.216 47.691 1.00 92.62 1060 SER A CA 1
ATOM 7578 C C . SER A 1 1060 ? -28.183 45.600 47.067 1.00 92.62 1060 SER A C 1
ATOM 7580 O O . SER A 1 1060 ? -28.882 45.963 46.114 1.00 92.62 1060 SER A O 1
ATOM 7582 N N . TYR A 1 1061 ? -27.240 46.373 47.605 1.00 92.12 1061 TYR A N 1
ATOM 7583 C CA . TYR A 1 1061 ? -26.846 47.676 47.077 1.00 92.12 1061 TYR A CA 1
ATOM 7584 C C . TYR A 1 1061 ? -25.366 47.939 47.373 1.00 92.12 1061 TYR A C 1
ATOM 7586 O O . TYR A 1 1061 ? -24.916 47.734 48.497 1.00 92.12 1061 TYR A O 1
ATOM 7594 N N . ALA A 1 1062 ? -24.606 48.370 46.362 1.00 88.38 1062 ALA A N 1
ATOM 7595 C CA . ALA A 1 1062 ? -23.175 48.687 46.474 1.00 88.38 1062 ALA A CA 1
ATOM 7596 C C . ALA A 1 1062 ? -22.318 47.598 47.169 1.00 88.38 1062 ALA A C 1
ATOM 7598 O O . ALA A 1 1062 ? -21.390 47.909 47.908 1.00 88.38 1062 ALA A O 1
ATOM 7599 N N . GLY A 1 1063 ? -22.635 46.317 46.943 1.00 84.62 1063 GLY A N 1
ATOM 7600 C CA . GLY A 1 1063 ? -21.906 45.178 47.521 1.00 84.62 1063 GLY A CA 1
ATOM 7601 C C . GLY A 1 1063 ? -22.333 44.769 48.936 1.00 84.62 1063 GLY A C 1
ATOM 7602 O O . GLY A 1 1063 ? -21.886 43.730 49.411 1.00 84.62 1063 GLY A O 1
ATOM 7603 N N . HIS A 1 1064 ? -23.235 45.516 49.574 1.00 88.81 1064 HIS A N 1
ATOM 7604 C CA . HIS A 1 1064 ? -23.751 45.236 50.916 1.00 88.81 1064 HIS A CA 1
ATOM 7605 C C . HIS A 1 1064 ? -25.202 44.736 50.893 1.00 88.81 1064 HIS A C 1
ATOM 7607 O O . HIS A 1 1064 ? -25.927 44.924 49.906 1.00 88.81 1064 HIS A O 1
ATOM 7613 N N . SER A 1 1065 ? -25.627 44.096 51.986 1.00 91.88 1065 SER A N 1
ATOM 7614 C CA . SER A 1 1065 ? -27.009 43.664 52.220 1.00 91.88 1065 SER A CA 1
ATOM 7615 C C . SER A 1 1065 ? -27.717 44.615 53.182 1.00 91.88 1065 SER A C 1
ATOM 7617 O O . SER A 1 1065 ? -27.194 44.928 54.254 1.00 91.88 1065 SER A O 1
ATOM 7619 N N . TYR A 1 1066 ? -28.920 45.058 52.825 1.00 93.38 1066 TYR A N 1
ATOM 7620 C CA . TYR A 1 1066 ? -29.734 45.964 53.631 1.00 93.38 1066 TYR A CA 1
ATOM 7621 C C . TYR A 1 1066 ? -31.142 45.418 53.830 1.00 93.38 1066 TYR A C 1
ATOM 7623 O O . TYR A 1 1066 ? -31.691 44.783 52.939 1.00 93.38 1066 TYR A O 1
ATOM 7631 N N . GLU A 1 1067 ? -31.746 45.744 54.967 1.00 95.31 1067 GLU A N 1
ATOM 7632 C CA . GLU A 1 1067 ? -33.154 45.489 55.279 1.00 95.31 1067 GLU A CA 1
ATOM 7633 C C . GLU A 1 1067 ? -33.904 46.815 55.421 1.00 95.31 1067 GLU A C 1
ATOM 7635 O O . GLU A 1 1067 ? -33.421 47.739 56.087 1.00 95.31 1067 GLU A O 1
ATOM 7640 N N . SER A 1 1068 ? -35.074 46.950 54.808 1.00 94.56 1068 SER A N 1
ATOM 7641 C CA . SER A 1 1068 ? -35.915 48.140 54.960 1.00 94.56 1068 SER A CA 1
ATOM 7642 C C . SER A 1 1068 ? -36.588 48.161 56.331 1.00 94.56 1068 SER A C 1
ATOM 7644 O O . SER A 1 1068 ? -37.267 47.226 56.744 1.00 94.56 1068 SER A O 1
ATOM 7646 N N . LYS A 1 1069 ? -36.454 49.277 57.047 1.00 93.69 1069 LYS A N 1
ATOM 7647 C CA . LYS A 1 1069 ? -37.074 49.511 58.360 1.00 93.69 1069 LYS A CA 1
ATOM 7648 C C . LYS A 1 1069 ? -38.583 49.788 58.248 1.00 93.69 1069 LYS A C 1
ATOM 7650 O O . LYS A 1 1069 ? -39.331 49.512 59.180 1.00 93.69 1069 LYS A O 1
ATOM 7655 N N . TRP A 1 1070 ? -39.021 50.358 57.125 1.00 92.50 1070 TRP A N 1
ATOM 7656 C CA . TRP A 1 1070 ? -40.412 50.694 56.793 1.00 92.50 1070 TRP A CA 1
ATOM 7657 C C . TRP A 1 1070 ? -40.592 50.773 55.268 1.00 92.50 1070 TRP A C 1
ATOM 7659 O O . TRP A 1 1070 ? -39.634 50.565 54.524 1.00 92.50 1070 TRP A O 1
ATOM 7669 N N . TRP A 1 1071 ? -41.813 51.062 54.799 1.00 94.81 1071 TRP A N 1
ATOM 7670 C CA . TRP A 1 1071 ? -42.098 51.241 53.370 1.00 94.81 1071 TRP A CA 1
ATOM 7671 C C . TRP A 1 1071 ? -41.189 52.310 52.750 1.00 94.81 1071 TRP A C 1
ATOM 7673 O O . TRP A 1 1071 ? -41.124 53.434 53.248 1.00 94.81 1071 TRP A O 1
ATOM 7683 N N . THR A 1 1072 ? -40.505 51.993 51.657 1.00 93.38 1072 THR A N 1
ATOM 7684 C CA . THR A 1 1072 ? -39.621 52.937 50.973 1.00 93.38 1072 THR A CA 1
ATOM 7685 C C . THR A 1 1072 ? -39.589 52.712 49.464 1.00 93.38 1072 THR A C 1
ATOM 7687 O O . THR A 1 1072 ? -39.811 51.608 48.960 1.00 93.38 1072 THR A O 1
ATOM 7690 N N . ARG A 1 1073 ? -39.318 53.797 48.738 1.00 93.31 1073 ARG A N 1
ATOM 7691 C CA . ARG A 1 1073 ? -39.142 53.857 47.287 1.00 93.31 1073 ARG A CA 1
ATOM 7692 C C . ARG A 1 1073 ? -38.226 55.032 46.958 1.00 93.31 1073 ARG A C 1
ATOM 7694 O O . ARG A 1 1073 ? -38.325 56.071 47.607 1.00 93.31 1073 ARG A O 1
ATOM 7701 N N . ASN A 1 1074 ? -37.348 54.882 45.967 1.00 93.81 1074 ASN A N 1
ATOM 7702 C CA . ASN A 1 1074 ? -36.440 55.935 45.489 1.00 93.81 1074 ASN A CA 1
ATOM 7703 C C . ASN A 1 1074 ? -35.544 56.593 46.568 1.00 93.81 1074 ASN A C 1
ATOM 7705 O O . ASN A 1 1074 ? -35.038 57.696 46.388 1.00 93.81 1074 ASN A O 1
ATOM 7709 N N . GLN A 1 1075 ? -35.328 55.920 47.699 1.00 92.06 1075 GLN A N 1
ATOM 7710 C CA . GLN A 1 1075 ? -34.379 56.322 48.736 1.00 92.06 1075 GLN A CA 1
ATOM 7711 C C . GLN A 1 1075 ? -33.296 55.247 48.801 1.00 92.06 1075 GLN A C 1
ATOM 7713 O O . GLN A 1 1075 ? -33.575 54.129 49.232 1.00 92.06 1075 GLN A O 1
ATOM 7718 N N . ALA A 1 1076 ? -32.095 55.546 48.306 1.00 91.38 1076 ALA A N 1
ATOM 7719 C CA . ALA A 1 1076 ? -31.012 54.567 48.236 1.00 91.38 1076 ALA A CA 1
ATOM 7720 C C . ALA A 1 1076 ? -30.491 54.185 49.639 1.00 91.38 1076 ALA A C 1
ATOM 7722 O O . ALA A 1 1076 ? -30.476 55.032 50.539 1.00 91.38 1076 ALA A O 1
ATOM 7723 N N . PRO A 1 1077 ? -30.044 52.935 49.852 1.00 92.88 1077 PRO A N 1
ATOM 7724 C CA . PRO A 1 1077 ? -29.328 52.554 51.068 1.00 92.88 1077 PRO A CA 1
ATOM 7725 C C . PRO A 1 1077 ? -28.029 53.355 51.260 1.00 92.88 1077 PRO A C 1
ATOM 7727 O O . PRO A 1 1077 ? -27.343 53.670 50.290 1.00 92.88 1077 PRO A O 1
ATOM 7730 N N . GLY A 1 1078 ? -27.680 53.677 52.513 1.00 86.38 1078 GLY A N 1
ATOM 7731 C CA . GLY A 1 1078 ? -26.421 54.359 52.866 1.00 86.38 1078 GLY A CA 1
ATOM 7732 C C . GLY A 1 1078 ? -26.559 55.539 53.836 1.00 86.38 1078 GLY A C 1
ATOM 7733 O O . GLY A 1 1078 ? -25.599 55.860 54.529 1.00 86.38 1078 GLY A O 1
ATOM 7734 N N . ASP A 1 1079 ? -27.743 56.147 53.946 1.00 87.62 1079 ASP A N 1
ATOM 7735 C CA . ASP A 1 1079 ? -28.018 57.181 54.954 1.00 87.62 1079 ASP A CA 1
ATOM 7736 C C . ASP A 1 1079 ? -28.282 56.532 56.333 1.00 87.62 1079 ASP A C 1
ATOM 7738 O O . ASP A 1 1079 ? -29.226 55.740 56.449 1.00 87.62 1079 ASP A O 1
ATOM 7742 N N . PRO A 1 1080 ? -27.512 56.857 57.395 1.00 83.62 1080 PRO A N 1
ATOM 7743 C CA . PRO A 1 1080 ? -27.744 56.338 58.747 1.00 83.62 1080 PRO A CA 1
ATOM 7744 C C . PRO A 1 1080 ? -29.154 56.621 59.293 1.00 83.62 1080 PRO A C 1
ATOM 7746 O O . PRO A 1 1080 ? -29.714 55.797 60.025 1.00 83.62 1080 PRO A O 1
ATOM 7749 N N . SER A 1 1081 ? -29.742 57.760 58.913 1.00 86.38 1081 SER A N 1
ATOM 7750 C CA . SER A 1 1081 ? -31.114 58.156 59.272 1.00 86.38 1081 SER A CA 1
ATOM 7751 C C . SER A 1 1081 ? -32.152 57.679 58.251 1.00 86.38 1081 SER A C 1
ATOM 7753 O O . SER A 1 1081 ? -33.351 57.881 58.437 1.00 86.38 1081 SER A O 1
ATOM 7755 N N . GLY A 1 1082 ? -31.700 57.027 57.181 1.00 90.50 1082 GLY A N 1
ATOM 7756 C CA . GLY A 1 1082 ? -32.528 56.548 56.090 1.00 90.50 1082 GLY A CA 1
ATOM 7757 C C . GLY A 1 1082 ? -33.333 55.282 56.413 1.00 90.50 1082 GLY A C 1
ATOM 7758 O O . GLY A 1 1082 ? -33.204 54.675 57.489 1.00 90.50 1082 GLY A O 1
ATOM 7759 N N . PRO A 1 1083 ? -34.154 54.842 55.443 1.00 93.62 1083 PRO A N 1
ATOM 7760 C CA . PRO A 1 1083 ? -35.091 53.730 55.599 1.00 93.62 1083 PRO A CA 1
ATOM 7761 C C . PRO A 1 1083 ? -34.419 52.353 55.620 1.00 93.62 1083 PRO A C 1
ATOM 7763 O O . PRO A 1 1083 ? -35.104 51.356 55.813 1.00 93.62 1083 PRO A O 1
ATOM 7766 N N . TRP A 1 1084 ? -33.099 52.273 55.447 1.00 95.56 1084 TRP A N 1
ATOM 7767 C CA . TRP A 1 1084 ? -32.356 51.021 55.327 1.00 95.56 1084 TRP A CA 1
ATOM 7768 C C . TRP A 1 1084 ? -31.497 50.751 56.561 1.00 95.56 1084 TRP A C 1
ATOM 7770 O O . TRP A 1 1084 ? -30.873 51.651 57.127 1.00 95.56 1084 TRP A O 1
ATOM 7780 N N . LYS A 1 1085 ? -31.462 49.493 56.991 1.00 93.50 1085 LYS A N 1
ATOM 7781 C CA . LYS A 1 1085 ? -30.574 48.960 58.024 1.00 93.50 1085 LYS A CA 1
ATOM 7782 C C . LYS A 1 1085 ? -29.542 48.063 57.346 1.00 93.50 1085 LYS A C 1
ATOM 7784 O O . LYS A 1 1085 ? -29.924 47.096 56.698 1.00 93.50 1085 LYS A O 1
ATOM 7789 N N . LEU A 1 1086 ? -28.256 48.377 57.491 1.00 92.38 1086 LEU A N 1
ATOM 7790 C CA . LEU A 1 1086 ? -27.173 47.513 57.011 1.00 92.38 1086 LEU A CA 1
ATOM 7791 C C . LEU A 1 1086 ? -27.183 46.192 57.795 1.00 92.38 1086 LEU A C 1
ATOM 7793 O O . LEU A 1 1086 ? -27.252 46.211 59.026 1.00 92.38 1086 LEU A O 1
ATOM 7797 N N . LEU A 1 1087 ? -27.132 45.067 57.085 1.00 90.94 1087 LEU A N 1
ATOM 7798 C CA . LEU A 1 1087 ? -27.070 43.725 57.665 1.00 90.94 1087 LEU A CA 1
ATOM 7799 C C . LEU A 1 1087 ? -25.649 43.154 57.633 1.00 90.94 1087 LEU A C 1
ATOM 7801 O O . LEU A 1 1087 ? -25.181 42.640 58.647 1.00 90.94 1087 LEU A O 1
ATOM 7805 N N . SER A 1 1088 ? -24.987 43.242 56.476 1.00 83.00 1088 SER A N 1
ATOM 7806 C CA . SER A 1 1088 ? -23.655 42.679 56.207 1.00 83.00 1088 SER A CA 1
ATOM 7807 C C . SER A 1 1088 ? -22.971 43.387 55.048 1.00 83.00 1088 SER A C 1
ATOM 7809 O O . SER A 1 1088 ? -23.685 43.651 54.048 1.00 83.00 1088 SER A O 1
#

pLDDT: mean 90.25, std 13.14, range [27.8, 98.94]

=== Feature glossary ===
Legend for the data blocks above and below:

— What the protein is —

The amino-acid sequence is the protein's primary structure: the linear order of residues from the N-terminus to the C-terminus, written in one-letter code. Everything else here — the 3D coordinates, the secondary structure, the domain annotations — is ultimately a consequence of this string.

Functional annotations link the protein to curated databases. InterPro entries identify conserved domains and families by matching the sequence against member-database signatures (Pfam, PROSITE, CDD, …). Gene Ontology (GO) terms describe molecular function, biological process, and cellular component in a controlled vocabulary. CATH places the structure in a hierarchical fold classification (Class/Architecture/Topology/Homologous-superfamily). The organism is the source species.

— Where its atoms are —

Atomic coordinates in PDBx/mmCIF format — the same representation the Protein Data Bank distributes. Each line of the _atom_site loop places one backbone atom in Cartesian space (units: ångströms, origin: arbitrary).

The six renders are orthographic views along the three Cartesian axes in both directions. Representation (cartoon, sticks, or surface) and color scheme (sequence-rainbow or by-chain) vary across proteins so the training set covers all the common visualization conventions.

— Local backbone conformation —

Eight-state secondary structure (DSSP): H is the canonical α-helix, G the tighter 3₁₀-helix, I the wider π-helix; E/B are β-structure, T and S are turns and bends, and '-' is everything else. DSSP derives these from the pattern of main-chain N–H···O=C hydrogen bonds, not from the sequence.

Three-state secondary structure (P-SEA) collapses the eight DSSP classes into helix (a), strand (b), and coil (c). P-SEA assigns these from Cα geometry alone — distances and angles — without requiring backbone oxygens, so it works on any Cα trace.

φ (phi) and ψ (psi) are the two rotatable backbone dihedrals per residue: φ is the C(i-1)–N–Cα–C torsion, ψ is the N–Cα–C–N(i+1) torsion, both in degrees on (−180°, 180°]. α-helical residues cluster near (−60°, −45°); β-strand residues near (−120°, +130°). A Ramachandran plot is simply a scatter of (φ, ψ) for every residue.

— Global shape and packing —

The geometric summary reports three shape descriptors. Rg (radius of gyration) measures how spread out the Cα atoms are about their centre of mass; compact globular proteins have small Rg, elongated or unfolded ones large. Cα contacts (<8 Å, |i−j|>4) count long-range residue pairs in spatial proximity — high for tightly packed folds, near zero for rods or random coil. The bounding-box extents give the protein's footprint along x, y, z in Å.

SASA measures how much of the protein is reachable by solvent. It is computed by rolling a water-sized probe over the atomic surface and summing the exposed area (Å²). Per-residue SASA distinguishes core (buried, low SASA) from surface (exposed, high SASA) residues; total SASA is a whole-molecule size measure.

Plot images: a contact map (which residues are close in 3D, as an N×N binary image), a Ramachandran scatter (backbone torsion angles, revealing secondary-structure composition at a glance), and — for AlphaFold structures — a PAE heatmap (pairwise prediction confidence).

— Structural neighborhood —

A 3Di character summarizes, for each residue, the relative orientation of the Cα frame of its nearest spatial neighbor. Because it encodes fold topology rather than chemistry, 3Di alignments detect remote structural similarity that sequence alignment misses.

The Foldseek neighbor list gives the closest experimentally determined structures in the PDB, ranked by structural alignment. TM-score near 1 means near-identical fold; near 0.3 means only rough topology match. This is how one finds what a novel AlphaFold prediction most resembles in the solved-structure universe.

— Confidence and disorder —

For AlphaFold models, the B-factor field carries pLDDT — the model's own estimate of local accuracy on a 0–100 scale. Regions with pLDDT<50 should be treated as essentially unmodeled; they often correspond to intrinsically disordered segments.

Crystallographic B-factors measure how much each atom's electron density is smeared out, in Å². They rise in mobile loops and surface residues and fall in the buried interior. In AlphaFold models this column is repurposed to hold pLDDT instead.

Predicted Aligned Error (PAE) is an AlphaFold confidence matrix: entry (i, j) is the expected error in the position of residue j, in ångströms, when the prediction is superimposed on the true structure at residue i. Low PAE within a block of residues means that block is internally rigid and well-predicted; high PAE between two blocks means their relative placement is uncertain even if each block individually is confident.